Protein 5VI4 (pdb70)

B-factor: mean 75.84, std 27.13, range [25.69, 179.57]

Foldseek 3Di:
DWDDKDKWFKAAPVGWGWAADDVGFIFTGHDDPPDDGWMKMKIKDFDPAFPPPPDPPDRHTFIKIWIGTPVDRQWTFFADPPVQFTGIHGVPDLRRIFTWADDDPFWIWTARSSDGQWTWFADPRHTGTHHQDDVVNSRGIMGIHD/DEEFEFLFKDKDAWVVKDWVWDDDDRMIINNGDHQVPQAKTKMPHCHIGIDGYGYDYDDPALDDDPVQADEEAEAEPVRQKDFFPPVVRAAFDDDKWKAFSNHGDDDPQWDGDDRMTGGHPDDQVRWGKMKIKTWGDDPNDIGIGIHIHTYGYDHFFDWDFKDWPPDDQDDEDDCPKGKTKIFTGAGDAPDKDKAKADPNHGPVDDDDPDPTDMDMDMDRDPVLIWIWIDGPVGIDIGGYYD/DADEPEAQDPDADEAEAQFKDKDFFCCAPRPDPDDQVVLVVVPKDKFKWWDWPPGDDIDGDDQPDPPSQWDDDRRIIMGNHHHQRRFTKMKMKIDDPVHIYMHIYTYHYWYADLQGDIPDDAAEDEAAAQDAKDKDFQPDPPPPDDPVWQWDKWKDFRNHTPCDDPQWHDDRRMIMGGGDDLVPFGKMKMWTWTDDPRDIGIGIHIYGYAYAHHPVPFAWKDWPPPDDVDAAEVKGKTKIWGGDDPPKDKDKAKDFPHDHDKDWDADSNGTIIIIDIDDVCSLVTWIKMKIGMPRGIDIDTHHRD/DWDDKDKWFKAALVGWGWAADPCGFIFIGHDDPPDDGWMKMKTKDFDPAAPVPPPPPDRHTFIKIWIDTPVDRQWTFFADPPQQFTGIGGVPDLRRIFGWADDDPFWIWTARPVDGQWTWFADPRGTGTDGQDPVPNSRGIMGTHD/DAEAEFAFQFKDKAAWPPVKDKDQVVVVWDDDDRMIIPNGDDQVPQGKMKMDDCDIGIYGYGYHHADPALDGDPVQADEAAEAEPVRQKDFAPPVVRAQWDDDKWKDFSPDTPDDPQWDTDDRMTGGHPDDQVPWGKMKIKTWGDDDNDIGIGIHMHTYGYDYFFDWDFKDWPPDDAAEEDDCDKGKTKIFTGAGDAPDKDKAKAKQNHGDVPDHDQKDKDWDDDDTDMTMIMTGGVCSVVIWMWIWIDGPVGIDIHIYD/DAAEPEAQDAPAAEAEAQFKDKAFDCCCPRPHVDDQVVPPVVPKDKFKWWAWPPGDDIDGDDQPPVVSQWHDDRRIIMGNHHHQRRFTKMKIKMDDPPHIYMYIYTHHYWYADLQRDIPDDAEEDEDEAQDAKDKDFAPDDPPPDDPVWQWAKWKDFRNHTPCDDPQWHDDRRMIMGGGDDLVPFGKMKMWTWTDDPRDIGIGIHIYTYAYAHHPVPFDWKDWPPPDDVDAFVPDGKGKTKIKGGDDPPKDKDKDKDFVHDDPKDWDADSNGTIIIIDMDVVSQVTWMKMKIGMPRGIDMDIHHGD

InterPro domains:
  IPR026145 Interleukin-33 [PTHR21114] (1-266)
  IPR053902 Interleukin 33, C-terminal [PF15095] (112-264)

Nearest PDB structures (foldseek):
  5vi4-assembly2_D  TM=1.007E+00  e=1.698E-26  Mus musculus
  8q5r-assembly1_A  TM=8.704E-01  e=5.081E-16  Mus musculus
  4kc3-assembly1_A  TM=8.975E-01  e=4.312E-13  Homo sapiens
  4cjm-assembly3_C  TM=7.394E-01  e=3.867E-05  Homo sapiens
  6ifa-assembly2_C  TM=7.287E-01  e=2.583E-03  Entamoeba histolytica HM-1:IMSS

CATH classification: 2.80.10.50

GO terms:
  GO:0005125 cytokine activity (F, IDA)
  GO:0005576 extracellular region (C, IDA)
  GO:0106015 negative regulation of inflammatory response to wounding (P, IDA)
  GO:0038172 interleukin-33-mediated signaling pathway (P, IDA)
  GO:0043032 positive regulation of macrophage activation (P, IDA)
  GO:0010560 positive regulation of glycoprotein biosynthetic process (P, IDA)
  GO:0010628 positive regulation of gene expression (P, IDA)
  GO:0045345 positive regulation of MHC class I biosynthetic process (P, IDA)
  GO:0045348 positive regulation of MHC class II biosynthetic process (P, IDA)
  GO:0140367 antibacterial innate immune response (P, IDA)
  GO:0032755 positive regulation of interleukin-6 production (P, IDA)
  GO:0032760 positive regulation of tumor necrosis factor production (P, IDA)
  GO:0120042 negative regulation of macrophage proliferation (P, IDA)
  GO:0010186 positive regulation of cellular defense response (P, IMP)
  GO:0002281 macrophage activation involved in immune response (P, IDA)
  GO:0002282 microglial cell activation involved in immune response (P, IDA)
  GO:0030225 macrophage differentiation (P, IDA)
  GO:0061518 microglial cell proliferation (P, IDA)
  GO:0005576 extracellular region (C, EXP)
  GO:0005634 nucleus (C, EXP)

Structure (mmCIF, N/CA/C/O backbone):
data_5VI4
#
_entry.id   5VI4
#
_cell.length_a   106.314
_cell.length_b   107.332
_cell.length_c   176.036
_cell.angle_alpha   90.000
_cell.angle_beta   107.270
_cell.angle_gamma   90.000
#
_symmetry.space_group_name_H-M   'I 1 2 1'
#
loop_
_entity.id
_entity.type
_entity.pdbx_description
1 polymer Interleukin-33
2 polymer 'Interleukin-1 receptor-like 1'
3 polymer 'Interleukin-1 receptor accessory protein'
4 non-polymer 2-acetamido-2-deoxy-beta-D-glucopyranose
#
loop_
_atom_site.group_PDB
_atom_site.id
_atom_site.type_symbol
_atom_site.label_atom_id
_atom_site.label_alt_id
_atom_site.label_comp_id
_atom_site.label_asym_id
_atom_site.label_entity_id
_atom_site.label_seq_id
_atom_site.pdbx_PDB_ins_code
_atom_site.Cartn_x
_atom_site.Cartn_y
_atom_site.Cartn_z
_atom_site.occupancy
_atom_site.B_iso_or_equiv
_atom_site.auth_seq_id
_atom_site.auth_comp_id
_atom_site.auth_asym_id
_atom_site.auth_atom_id
_atom_site.pdbx_PDB_model_num
ATOM 1 N N . SER A 1 6 ? 44.850 31.719 -11.131 1.00 91.24 114 SER A N 1
ATOM 2 C CA . SER A 1 6 ? 43.552 31.079 -11.330 1.00 80.39 114 SER A CA 1
ATOM 3 C C . SER A 1 6 ? 42.949 31.474 -12.673 1.00 76.01 114 SER A C 1
ATOM 4 O O . SER A 1 6 ? 41.725 31.537 -12.815 1.00 77.81 114 SER A O 1
ATOM 7 N N . LEU A 1 7 ? 43.812 31.755 -13.649 1.00 71.20 115 LEU A N 1
ATOM 8 C CA . LEU A 1 7 ? 43.345 32.132 -14.978 1.00 68.87 115 LEU A CA 1
ATOM 9 C C . LEU A 1 7 ? 42.779 30.917 -15.700 1.00 62.28 115 LEU A C 1
ATOM 10 O O . LEU A 1 7 ? 43.418 29.863 -15.752 1.00 67.50 115 LEU A O 1
ATOM 15 N N . LEU A 1 8 ? 41.580 31.076 -16.263 1.00 62.76 116 LEU A N 1
ATOM 16 C CA . LEU A 1 8 ? 40.893 30.011 -16.990 1.00 63.47 116 LEU A CA 1
ATOM 17 C C . LEU A 1 8 ? 41.228 30.007 -18.480 1.00 70.03 116 LEU A C 1
ATOM 18 O O . LEU A 1 8 ? 41.780 29.027 -18.985 1.00 74.06 116 LEU A O 1
ATOM 23 N N . THR A 1 9 ? 40.895 31.083 -19.199 1.00 73.76 117 THR A N 1
ATOM 24 C CA . THR A 1 9 ? 41.135 31.122 -20.641 1.00 78.41 117 THR A CA 1
ATOM 25 C C . THR A 1 9 ? 41.388 32.558 -21.087 1.00 82.09 117 THR A C 1
ATOM 26 O O . THR A 1 9 ? 40.982 33.519 -20.429 1.00 76.18 117 THR A O 1
ATOM 30 N N . GLN A 1 10 ? 42.084 32.685 -22.214 1.00 86.64 118 GLN A N 1
ATOM 31 C CA . GLN A 1 10 ? 42.300 33.955 -22.884 1.00 86.27 118 GLN A CA 1
ATOM 32 C C . GLN A 1 10 ? 41.705 33.873 -24.274 1.00 87.45 118 GLN A C 1
ATOM 33 O O . GLN A 1 10 ? 41.642 32.796 -24.872 1.00 95.06 118 GLN A O 1
ATOM 39 N N . SER A 1 11 ? 41.284 35.015 -24.787 1.00 83.33 119 SER A N 1
ATOM 40 C CA . SER A 1 11 ? 40.733 35.012 -26.131 1.00 81.12 119 SER A CA 1
ATOM 41 C C . SER A 1 11 ? 40.726 36.427 -26.680 1.00 82.04 119 SER A C 1
ATOM 42 O O . SER A 1 11 ? 40.279 37.360 -25.997 1.00 85.82 119 SER A O 1
ATOM 45 N N . PRO A 1 12 ? 41.175 36.625 -27.911 1.00 76.74 120 PRO A N 1
ATOM 46 C CA . PRO A 1 12 ? 41.093 37.951 -28.521 1.00 77.01 120 PRO A CA 1
ATOM 47 C C . PRO A 1 12 ? 39.729 38.173 -29.146 1.00 73.16 120 PRO A C 1
ATOM 48 O O . PRO A 1 12 ? 39.068 37.247 -29.614 1.00 77.35 120 PRO A O 1
ATOM 52 N N . ALA A 1 13 ? 39.317 39.432 -29.150 1.00 69.67 121 ALA A N 1
ATOM 53 C CA . ALA A 1 13 ? 38.015 39.782 -29.686 1.00 69.66 121 ALA A CA 1
ATOM 54 C C . ALA A 1 13 ? 37.965 41.281 -29.883 1.00 67.43 121 ALA A C 1
ATOM 55 O O . ALA A 1 13 ? 38.680 42.032 -29.225 1.00 67.77 121 ALA A O 1
ATOM 57 N N . SER A 1 14 ? 37.097 41.697 -30.785 1.00 69.01 122 SER A N 1
ATOM 58 C CA . SER A 1 14 ? 36.766 43.091 -31.014 1.00 70.84 122 SER A CA 1
ATOM 59 C C . SER A 1 14 ? 35.460 43.440 -30.309 1.00 62.18 122 SER A C 1
ATOM 60 O O . SER A 1 14 ? 34.557 42.606 -30.182 1.00 63.48 122 SER A O 1
ATOM 63 N N . LEU A 1 15 ? 35.397 44.676 -29.814 1.00 62.97 123 LEU A N 1
ATOM 64 C CA . LEU A 1 15 ? 34.295 45.179 -29.003 1.00 61.43 123 LEU A CA 1
ATOM 65 C C . LEU A 1 15 ? 33.494 46.214 -29.783 1.00 58.84 123 LEU A C 1
ATOM 66 O O . LEU A 1 15 ? 34.051 47.220 -30.242 1.00 66.95 123 LEU A O 1
ATOM 71 N N . SER A 1 16 ? 32.187 46.003 -29.895 1.00 53.70 124 SER A N 1
ATOM 72 C CA . SER A 1 16 ? 31.317 47.002 -30.503 1.00 49.11 124 SER A CA 1
ATOM 73 C C . SER A 1 16 ? 30.225 47.351 -29.506 1.00 52.48 124 SER A C 1
ATOM 74 O O . SER A 1 16 ? 30.063 46.699 -28.464 1.00 52.74 124 SER A O 1
ATOM 77 N N . THR A 1 17 ? 29.483 48.404 -29.828 1.00 52.09 125 THR A N 1
ATOM 78 C CA . THR A 1 17 ? 28.419 48.880 -28.965 1.00 37.34 125 THR A CA 1
ATOM 79 C C . THR A 1 17 ? 27.063 48.429 -29.485 1.00 48.58 125 THR A C 1
ATOM 80 O O . THR A 1 17 ? 26.920 47.993 -30.631 1.00 55.96 125 THR A O 1
ATOM 84 N N . TYR A 1 18 ? 26.068 48.524 -28.597 1.00 47.96 126 TYR A N 1
ATOM 85 C CA . TYR A 1 18 ? 24.684 48.261 -28.962 1.00 52.74 126 TYR A CA 1
ATOM 86 C C . TYR A 1 18 ? 24.259 49.126 -30.133 1.00 50.09 126 TYR A C 1
ATOM 87 O O . TYR A 1 18 ? 23.499 48.680 -30.995 1.00 52.42 126 TYR A O 1
ATOM 96 N N . ASN A 1 19 ? 24.747 50.366 -30.182 1.00 52.37 127 ASN A N 1
ATOM 97 C CA . ASN A 1 19 ? 24.459 51.281 -31.277 1.00 54.54 127 ASN A CA 1
ATOM 98 C C . ASN A 1 19 ? 25.446 51.143 -32.428 1.00 53.05 127 ASN A C 1
ATOM 99 O O . ASN A 1 19 ? 25.630 52.083 -33.213 1.00 59.56 127 ASN A O 1
ATOM 104 N N . ASP A 1 20 ? 26.034 49.962 -32.572 1.00 57.32 128 ASP A N 1
ATOM 105 C CA . ASP A 1 20 ? 26.856 49.587 -33.720 1.00 62.29 128 ASP A CA 1
ATOM 106 C C . ASP A 1 20 ? 27.984 50.570 -33.966 1.00 53.28 128 ASP A C 1
ATOM 107 O O . ASP A 1 20 ? 28.306 50.909 -35.100 1.00 49.81 128 ASP A O 1
ATOM 112 N N . GLN A 1 21 ? 28.661 50.933 -32.885 1.00 57.04 129 GLN A N 1
ATOM 113 C CA . GLN A 1 21 ? 29.852 51.760 -32.937 1.00 60.39 129 GLN A CA 1
ATOM 114 C C . GLN A 1 21 ? 31.023 50.939 -32.421 1.00 57.00 129 GLN A C 1
ATOM 115 O O . GLN A 1 21 ? 30.836 49.970 -31.685 1.00 59.26 129 GLN A O 1
ATOM 121 N N . SER A 1 22 ? 32.235 51.328 -32.807 1.00 53.33 130 SER A N 1
ATOM 122 C CA . SER A 1 22 ? 33.438 50.572 -32.494 1.00 55.04 130 SER A CA 1
ATOM 123 C C . SER A 1 22 ? 34.197 51.241 -31.359 1.00 61.92 130 SER A C 1
ATOM 124 O O . SER A 1 22 ? 34.200 52.470 -31.232 1.00 70.13 130 SER A O 1
ATOM 127 N N . VAL A 1 23 ? 34.823 50.424 -30.510 1.00 63.63 131 VAL A N 1
ATOM 128 C CA . VAL A 1 23 ? 35.721 50.935 -29.475 1.00 67.83 131 VAL A CA 1
ATOM 129 C C . VAL A 1 23 ? 37.149 50.686 -29.931 1.00 67.25 131 VAL A C 1
ATOM 130 O O . VAL A 1 23 ? 37.462 49.621 -30.477 1.00 68.70 131 VAL A O 1
ATOM 134 N N . SER A 1 24 ? 37.985 51.705 -29.775 1.00 70.54 132 SER A N 1
ATOM 135 C CA . SER A 1 24 ? 39.336 51.752 -30.288 1.00 81.93 132 SER A CA 1
ATOM 136 C C . SER A 1 24 ? 40.290 52.239 -29.207 1.00 86.91 132 SER A C 1
ATOM 137 O O . SER A 1 24 ? 39.900 52.906 -28.242 1.00 84.05 132 SER A O 1
ATOM 140 N N . PHE A 1 25 ? 41.557 51.888 -29.411 1.00 92.18 133 PHE A N 1
ATOM 141 C CA . PHE A 1 25 ? 42.689 52.246 -28.569 1.00 96.64 133 PHE A CA 1
ATOM 142 C C . PHE A 1 25 ? 43.657 53.014 -29.460 1.00 110.34 133 PHE A C 1
ATOM 143 O O . PHE A 1 25 ? 44.120 52.471 -30.468 1.00 116.18 133 PHE A O 1
ATOM 151 N N . VAL A 1 26 ? 43.949 54.271 -29.117 1.00 116.81 134 VAL A N 1
ATOM 152 C CA . VAL A 1 26 ? 44.715 55.161 -29.990 1.00 122.88 134 VAL A CA 1
ATOM 153 C C . VAL A 1 26 ? 46.149 55.258 -29.492 1.00 131.59 134 VAL A C 1
ATOM 154 O O . VAL A 1 26 ? 46.401 55.331 -28.283 1.00 132.41 134 VAL A O 1
ATOM 158 N N . LEU A 1 27 ? 47.090 55.187 -30.431 1.00 118.80 135 LEU A N 1
ATOM 159 C CA . LEU A 1 27 ? 48.500 55.300 -30.093 1.00 118.20 135 LEU A CA 1
ATOM 160 C C . LEU A 1 27 ? 48.778 56.728 -29.641 1.00 120.17 135 LEU A C 1
ATOM 161 O O . LEU A 1 27 ? 48.358 57.687 -30.296 1.00 118.90 135 LEU A O 1
ATOM 166 N N . GLU A 1 28 ? 49.481 56.866 -28.518 1.00 123.70 136 GLU A N 1
ATOM 167 C CA . GLU A 1 28 ? 49.762 58.174 -27.908 1.00 122.17 136 GLU A CA 1
ATOM 168 C C . GLU A 1 28 ? 48.516 59.062 -27.793 1.00 119.57 136 GLU A C 1
ATOM 169 O O . GLU A 1 28 ? 47.383 58.577 -27.741 1.00 116.36 136 GLU A O 1
ATOM 175 N N . TYR A 1 32 ? 47.841 55.933 -24.718 1.00 109.50 140 TYR A N 1
ATOM 176 C CA . TYR A 1 32 ? 46.620 55.233 -25.102 1.00 103.11 140 TYR A CA 1
ATOM 177 C C . TYR A 1 32 ? 45.378 55.888 -24.520 1.00 100.04 140 TYR A C 1
ATOM 178 O O . TYR A 1 32 ? 45.354 56.290 -23.356 1.00 101.72 140 TYR A O 1
ATOM 187 N N . VAL A 1 33 ? 44.339 55.984 -25.341 1.00 96.08 141 VAL A N 1
ATOM 188 C CA . VAL A 1 33 ? 43.048 56.495 -24.905 1.00 92.67 141 VAL A CA 1
ATOM 189 C C . VAL A 1 33 ? 41.986 55.667 -25.615 1.00 87.42 141 VAL A C 1
ATOM 190 O O . VAL A 1 33 ? 42.229 55.069 -26.667 1.00 81.22 141 VAL A O 1
ATOM 194 N N . ILE A 1 34 ? 40.832 55.605 -25.003 1.00 89.45 142 ILE A N 1
ATOM 195 C CA . ILE A 1 34 ? 39.660 54.874 -25.466 1.00 84.10 142 ILE A CA 1
ATOM 196 C C . ILE A 1 34 ? 38.839 55.784 -26.371 1.00 85.68 142 ILE A C 1
ATOM 197 O O . ILE A 1 34 ? 38.701 56.984 -26.112 1.00 89.52 142 ILE A O 1
ATOM 202 N N . ASN A 1 35 ? 38.301 55.221 -27.450 1.00 80.12 143 ASN A N 1
ATOM 203 C CA . ASN A 1 35 ? 37.395 55.912 -28.366 1.00 78.68 143 ASN A CA 1
ATOM 204 C C . ASN A 1 35 ? 36.259 55.040 -28.842 1.00 73.74 143 ASN A C 1
ATOM 205 O O . ASN A 1 35 ? 36.443 53.863 -29.086 1.00 75.42 143 ASN A O 1
ATOM 210 N N . VAL A 1 36 ? 35.104 55.672 -29.028 1.00 72.07 144 VAL A N 1
ATOM 211 C CA . VAL A 1 36 ? 33.859 55.008 -29.384 1.00 74.79 144 VAL A CA 1
ATOM 212 C C . VAL A 1 36 ? 33.248 55.793 -30.534 1.00 65.68 144 VAL A C 1
ATOM 213 O O . VAL A 1 36 ? 32.772 56.913 -30.327 1.00 86.00 144 VAL A O 1
ATOM 217 N N . ASP A 1 37 ? 33.259 55.220 -31.740 1.00 65.46 145 ASP A N 1
ATOM 218 C CA . ASP A 1 37 ? 32.616 55.870 -32.880 1.00 86.44 145 ASP A CA 1
ATOM 219 C C . ASP A 1 37 ? 32.471 54.847 -33.995 1.00 83.43 145 ASP A C 1
ATOM 220 O O . ASP A 1 37 ? 33.107 53.791 -33.983 1.00 77.93 145 ASP A O 1
ATOM 225 N N . ASP A 1 38 ? 31.663 55.209 -34.988 1.00 90.51 146 ASP A N 1
ATOM 226 C CA . ASP A 1 38 ? 31.458 54.362 -36.147 1.00 86.89 146 ASP A CA 1
ATOM 227 C C . ASP A 1 38 ? 32.688 54.411 -37.038 1.00 78.41 146 ASP A C 1
ATOM 228 O O . ASP A 1 38 ? 33.470 55.364 -37.018 1.00 73.08 146 ASP A O 1
ATOM 233 N N . SER A 1 39 ? 32.854 53.357 -37.821 1.00 73.12 147 SER A N 1
ATOM 234 C CA . SER A 1 39 ? 34.011 53.218 -38.677 1.00 69.28 147 SER A CA 1
ATOM 235 C C . SER A 1 39 ? 33.556 52.818 -40.064 1.00 69.30 147 SER A C 1
ATOM 236 O O . SER A 1 39 ? 32.421 52.387 -40.267 1.00 72.56 147 SER A O 1
ATOM 239 N N . GLY A 1 40 ? 34.465 52.947 -41.020 1.00 67.89 148 GLY A N 1
ATOM 240 C CA . GLY A 1 40 ? 34.143 52.571 -42.372 1.00 62.31 148 GLY A CA 1
ATOM 241 C C . GLY A 1 40 ? 34.093 51.069 -42.507 1.00 63.02 148 GLY A C 1
ATOM 242 O O . GLY A 1 40 ? 34.687 50.333 -41.724 1.00 64.91 148 GLY A O 1
ATOM 243 N N . LYS A 1 41 ? 33.331 50.605 -43.492 1.00 67.98 149 LYS A N 1
ATOM 244 C CA . LYS A 1 41 ? 33.270 49.172 -43.720 1.00 70.93 149 LYS A CA 1
ATOM 245 C C . LYS A 1 41 ? 34.649 48.642 -44.089 1.00 83.81 149 LYS A C 1
ATOM 246 O O . LYS A 1 41 ? 35.433 49.308 -44.777 1.00 81.04 149 LYS A O 1
ATOM 252 N N . ASP A 1 42 ? 34.966 47.458 -43.561 1.00 98.20 150 ASP A N 1
ATOM 253 C CA . ASP A 1 42 ? 36.166 46.718 -43.939 1.00 104.79 150 ASP A CA 1
ATOM 254 C C . ASP A 1 42 ? 37.432 47.503 -43.598 1.00 110.86 150 ASP A C 1
ATOM 255 O O . ASP A 1 42 ? 38.463 47.393 -44.267 1.00 117.26 150 ASP A O 1
ATOM 260 N N . GLN A 1 43 ? 37.320 48.307 -42.547 1.00 104.44 151 GLN A N 1
ATOM 261 C CA . GLN A 1 43 ? 38.433 48.990 -41.911 1.00 94.80 151 GLN A CA 1
ATOM 262 C C . GLN A 1 43 ? 38.750 48.188 -40.664 1.00 93.25 151 GLN A C 1
ATOM 263 O O . GLN A 1 43 ? 37.891 48.054 -39.785 1.00 88.77 151 GLN A O 1
ATOM 269 N N . GLU A 1 44 ? 39.957 47.628 -40.593 1.00 98.45 152 GLU A N 1
ATOM 270 C CA . GLU A 1 44 ? 40.235 46.721 -39.490 1.00 101.84 152 GLU A CA 1
ATOM 271 C C . GLU A 1 44 ? 40.194 47.495 -38.184 1.00 103.63 152 GLU A C 1
ATOM 272 O O . GLU A 1 44 ? 40.875 48.512 -38.022 1.00 102.86 152 GLU A O 1
ATOM 278 N N . GLN A 1 45 ? 39.387 47.000 -37.258 1.00 104.74 153 GLN A N 1
ATOM 279 C CA . GLN A 1 45 ? 39.168 47.619 -35.964 1.00 109.12 153 GLN A CA 1
ATOM 280 C C . GLN A 1 45 ? 40.043 46.941 -34.919 1.00 104.00 153 GLN A C 1
ATOM 281 O O . GLN A 1 45 ? 40.550 45.832 -35.124 1.00 102.55 153 GLN A O 1
ATOM 287 N N . ASP A 1 46 ? 40.224 47.623 -33.790 1.00 104.17 154 ASP A N 1
ATOM 288 C CA . ASP A 1 46 ? 41.163 47.115 -32.807 1.00 98.33 154 ASP A CA 1
ATOM 289 C C . ASP A 1 46 ? 40.621 45.874 -32.129 1.00 89.07 154 ASP A C 1
ATOM 290 O O . ASP A 1 46 ? 39.412 45.627 -32.089 1.00 88.81 154 ASP A O 1
ATOM 295 N N . GLN A 1 47 ? 41.549 45.079 -31.622 1.00 84.16 155 GLN A N 1
ATOM 296 C CA . GLN A 1 47 ? 41.235 43.863 -30.905 1.00 79.79 155 GLN A CA 1
ATOM 297 C C . GLN A 1 47 ? 41.744 44.013 -29.476 1.00 85.17 155 GLN A C 1
ATOM 298 O O . GLN A 1 47 ? 42.591 44.861 -29.177 1.00 91.68 155 GLN A O 1
ATOM 304 N N . VAL A 1 48 ? 41.185 43.207 -28.584 1.00 78.65 156 VAL A N 1
ATOM 305 C CA . VAL A 1 48 ? 41.546 43.206 -27.173 1.00 77.75 156 VAL A CA 1
ATOM 306 C C . VAL A 1 48 ? 41.589 41.758 -26.706 1.00 75.85 156 VAL A C 1
ATOM 307 O O . VAL A 1 48 ? 40.791 40.925 -27.152 1.00 74.17 156 VAL A O 1
ATOM 311 N N . LEU A 1 49 ? 42.537 41.449 -25.832 1.00 73.03 157 LEU A N 1
ATOM 312 C CA . LEU A 1 49 ? 42.632 40.133 -25.226 1.00 70.78 157 LEU A CA 1
ATOM 313 C C . LEU A 1 49 ? 41.822 40.118 -23.934 1.00 68.59 157 LEU A C 1
ATOM 314 O O . LEU A 1 49 ? 42.070 40.930 -23.032 1.00 73.26 157 LEU A O 1
ATOM 319 N N . LEU A 1 50 ? 40.866 39.192 -23.851 1.00 63.23 158 LEU A N 1
ATOM 320 C CA . LEU A 1 50 ? 40.036 38.989 -22.670 1.00 66.67 158 LEU A CA 1
ATOM 321 C C . LEU A 1 50 ? 40.557 37.796 -21.880 1.00 67.88 158 LEU A C 1
ATOM 322 O O . LEU A 1 50 ? 40.691 36.694 -22.432 1.00 70.90 158 LEU A O 1
ATOM 327 N N . ARG A 1 51 ? 40.837 38.010 -20.594 1.00 60.57 159 ARG A N 1
ATOM 328 C CA . ARG A 1 51 ? 41.193 36.925 -19.685 1.00 58.49 159 ARG A CA 1
ATOM 329 C C . ARG A 1 51 ? 40.011 36.650 -18.765 1.00 63.58 159 ARG A C 1
ATOM 330 O O . ARG A 1 51 ? 39.537 37.557 -18.061 1.00 69.04 159 ARG A O 1
ATOM 338 N N . TYR A 1 52 ? 39.551 35.399 -18.767 1.00 62.60 160 TYR A N 1
ATOM 339 C CA . TYR A 1 52 ? 38.369 34.970 -18.034 1.00 55.21 160 TYR A CA 1
ATOM 340 C C . TYR A 1 52 ? 38.800 34.214 -16.786 1.00 56.33 160 TYR A C 1
ATOM 341 O O . TYR A 1 52 ? 39.666 33.335 -16.853 1.00 60.35 160 TYR A O 1
ATOM 350 N N . TYR A 1 53 ? 38.200 34.572 -15.654 1.00 57.23 161 TYR A N 1
ATOM 351 C CA . TYR A 1 53 ? 38.388 33.958 -14.350 1.00 54.07 161 TYR A CA 1
ATOM 352 C C . TYR A 1 53 ? 37.018 33.641 -13.768 1.00 55.62 161 TYR A C 1
ATOM 353 O O . TYR A 1 53 ? 35.979 34.046 -14.299 1.00 67.67 161 TYR A O 1
ATOM 362 N N . GLU A 1 54 ? 37.027 32.959 -12.632 1.00 54.70 162 GLU A N 1
ATOM 363 C CA . GLU A 1 54 ? 35.813 32.654 -11.896 1.00 58.87 162 GLU A CA 1
ATOM 364 C C . GLU A 1 54 ? 35.539 33.840 -10.979 1.00 57.99 162 GLU A C 1
ATOM 365 O O . GLU A 1 54 ? 36.390 34.202 -10.159 1.00 64.80 162 GLU A O 1
ATOM 371 N N . SER A 1 55 ? 34.377 34.461 -11.118 1.00 59.00 163 SER A N 1
ATOM 372 C CA . SER A 1 55 ? 34.048 35.582 -10.249 1.00 57.88 163 SER A CA 1
ATOM 373 C C . SER A 1 55 ? 33.433 35.050 -8.979 1.00 58.99 163 SER A C 1
ATOM 374 O O . SER A 1 55 ? 33.093 33.866 -8.894 1.00 68.99 163 SER A O 1
ATOM 377 N N . PRO A 1 56 ? 33.265 35.896 -7.965 1.00 53.28 164 PRO A N 1
ATOM 378 C CA . PRO A 1 56 ? 32.537 35.458 -6.765 1.00 43.13 164 PRO A CA 1
ATOM 379 C C . PRO A 1 56 ? 31.027 35.595 -6.881 1.00 50.61 164 PRO A C 1
ATOM 380 O O . PRO A 1 56 ? 30.323 35.201 -5.946 1.00 61.12 164 PRO A O 1
ATOM 384 N N . SER A 1 57 ? 30.506 36.112 -8.020 1.00 47.75 165 SER A N 1
ATOM 385 C CA . SER A 1 57 ? 29.070 36.347 -8.126 1.00 55.70 165 SER A CA 1
ATOM 386 C C . SER A 1 57 ? 28.358 35.054 -8.496 1.00 55.33 165 SER A C 1
ATOM 387 O O . SER A 1 57 ? 28.851 34.288 -9.325 1.00 59.45 165 SER A O 1
ATOM 390 N N . PRO A 1 58 ? 27.193 34.800 -7.921 1.00 50.87 166 PRO A N 1
ATOM 391 C CA . PRO A 1 58 ? 26.422 33.620 -8.331 1.00 51.62 166 PRO A CA 1
ATOM 392 C C . PRO A 1 58 ? 25.970 33.773 -9.771 1.00 58.37 166 PRO A C 1
ATOM 393 O O . PRO A 1 58 ? 25.641 34.871 -10.214 1.00 69.92 166 PRO A O 1
ATOM 397 N N . ALA A 1 59 ? 25.977 32.670 -10.505 1.00 62.41 167 ALA A N 1
ATOM 398 C CA . ALA A 1 59 ? 25.335 32.639 -11.813 1.00 65.24 167 ALA A CA 1
ATOM 399 C C . ALA A 1 59 ? 23.856 32.769 -11.535 1.00 75.87 167 ALA A C 1
ATOM 400 O O . ALA A 1 59 ? 23.270 31.898 -10.890 1.00 82.61 167 ALA A O 1
ATOM 402 N N . SER A 1 60 ? 23.265 33.878 -11.967 1.00 90.23 168 SER A N 1
ATOM 403 C CA . SER A 1 60 ? 22.119 34.400 -11.233 1.00 106.32 168 SER A CA 1
ATOM 404 C C . SER A 1 60 ? 20.980 33.392 -11.169 1.00 106.70 168 SER A C 1
ATOM 405 O O . SER A 1 60 ? 20.490 33.062 -10.080 1.00 103.76 168 SER A O 1
ATOM 408 N N . GLN A 1 61 ? 20.641 32.805 -12.307 1.00 110.58 169 GLN A N 1
ATOM 409 C CA . GLN A 1 61 ? 19.773 31.631 -12.379 1.00 118.48 169 GLN A CA 1
ATOM 410 C C . GLN A 1 61 ? 20.442 30.582 -13.261 1.00 126.39 169 GLN A C 1
ATOM 411 O O . GLN A 1 61 ? 20.099 30.371 -14.430 1.00 130.77 169 GLN A O 1
ATOM 417 N N . SER A 1 62 ? 21.426 29.920 -12.657 1.00 122.34 170 SER A N 1
ATOM 418 C CA . SER A 1 62 ? 22.067 28.702 -13.125 1.00 112.57 170 SER A CA 1
ATOM 419 C C . SER A 1 62 ? 21.180 27.484 -12.942 1.00 112.36 170 SER A C 1
ATOM 420 O O . SER A 1 62 ? 21.508 26.414 -13.469 1.00 111.79 170 SER A O 1
ATOM 423 N N . GLY A 1 63 ? 20.092 27.615 -12.183 1.00 111.31 171 GLY A N 1
ATOM 424 C CA . GLY A 1 63 ? 19.184 26.509 -12.001 1.00 114.60 171 GLY A CA 1
ATOM 425 C C . GLY A 1 63 ? 19.102 26.050 -10.566 1.00 118.49 171 GLY A C 1
ATOM 426 O O . GLY A 1 63 ? 19.979 26.360 -9.751 1.00 118.80 171 GLY A O 1
ATOM 427 N N . ASP A 1 64 ? 18.043 25.306 -10.253 1.00 122.54 172 ASP A N 1
ATOM 428 C CA . ASP A 1 64 ? 17.854 24.778 -8.909 1.00 118.22 172 ASP A CA 1
ATOM 429 C C . ASP A 1 64 ? 18.882 23.684 -8.632 1.00 109.59 172 ASP A C 1
ATOM 430 O O . ASP A 1 64 ? 18.876 22.638 -9.289 1.00 109.90 172 ASP A O 1
ATOM 435 N N . GLY A 1 65 ? 19.762 23.921 -7.655 1.00 113.95 173 GLY A N 1
ATOM 436 C CA . GLY A 1 65 ? 20.726 22.928 -7.227 1.00 114.05 173 GLY A CA 1
ATOM 437 C C . GLY A 1 65 ? 22.122 23.092 -7.793 1.00 106.12 173 GLY A C 1
ATOM 438 O O . GLY A 1 65 ? 23.059 22.472 -7.274 1.00 112.14 173 GLY A O 1
ATOM 439 N N . VAL A 1 66 ? 22.292 23.902 -8.832 1.00 92.98 174 VAL A N 1
ATOM 440 C CA . VAL A 1 66 ? 23.583 24.085 -9.482 1.00 82.48 174 VAL A CA 1
ATOM 441 C C . VAL A 1 66 ? 24.231 25.347 -8.935 1.00 80.86 174 VAL A C 1
ATOM 442 O O . VAL A 1 66 ? 23.620 26.425 -8.941 1.00 83.41 174 VAL A O 1
ATOM 446 N N . ASP A 1 67 ? 25.467 25.213 -8.458 1.00 76.49 175 ASP A N 1
ATOM 447 C CA . ASP A 1 67 ? 26.192 26.333 -7.859 1.00 76.81 175 ASP A CA 1
ATOM 448 C C . ASP A 1 67 ? 27.019 27.032 -8.943 1.00 67.54 175 ASP A C 1
ATOM 449 O O . ASP A 1 67 ? 28.250 27.087 -8.928 1.00 69.09 175 ASP A O 1
ATOM 454 N N . GLY A 1 68 ? 26.309 27.599 -9.901 1.00 64.63 176 GLY A N 1
ATOM 455 C CA . GLY A 1 68 ? 26.985 28.314 -10.959 1.00 61.05 176 GLY A CA 1
ATOM 456 C C . GLY A 1 68 ? 27.564 29.626 -10.460 1.00 56.06 176 GLY A C 1
ATOM 457 O O . GLY A 1 68 ? 27.096 30.212 -9.480 1.00 60.21 176 GLY A O 1
ATOM 458 N N . LYS A 1 69 ? 28.614 30.087 -11.142 1.00 46.13 177 LYS A N 1
ATOM 459 C CA . LYS A 1 69 ? 29.157 31.408 -10.883 1.00 49.29 177 LYS A CA 1
ATOM 460 C C . LYS A 1 69 ? 29.390 32.125 -12.203 1.00 54.50 177 LYS A C 1
ATOM 461 O O . LYS A 1 69 ? 29.511 31.493 -13.255 1.00 65.16 177 LYS A O 1
ATOM 467 N N . LYS A 1 70 ? 29.394 33.453 -12.147 1.00 47.82 178 LYS A N 1
ATOM 468 C CA . LYS A 1 70 ? 29.599 34.217 -13.366 1.00 52.83 178 LYS A CA 1
ATOM 469 C C . LYS A 1 70 ? 31.091 34.319 -13.653 1.00 48.53 178 LYS A C 1
ATOM 470 O O . LYS A 1 70 ? 31.938 34.060 -12.796 1.00 48.60 178 LYS A O 1
ATOM 476 N N . LEU A 1 71 ? 31.414 34.749 -14.857 1.00 47.75 179 LEU A N 1
ATOM 477 C CA . LEU A 1 71 ? 32.822 34.920 -15.140 1.00 47.96 179 LEU A CA 1
ATOM 478 C C . LEU A 1 71 ? 33.233 36.353 -14.861 1.00 54.35 179 LEU A C 1
ATOM 479 O O . LEU A 1 71 ? 32.406 37.267 -14.745 1.00 53.37 179 LEU A O 1
ATOM 484 N N . MET A 1 72 ? 34.533 36.525 -14.766 1.00 54.75 180 MET A N 1
ATOM 485 C CA . MET A 1 72 ? 35.191 37.772 -14.440 1.00 60.66 180 MET A CA 1
ATOM 486 C C . MET A 1 72 ? 36.226 37.993 -15.527 1.00 65.03 180 MET A C 1
ATOM 487 O O . MET A 1 72 ? 36.937 37.059 -15.893 1.00 67.34 180 MET A O 1
ATOM 492 N N . VAL A 1 73 ? 36.293 39.199 -16.081 1.00 65.61 181 VAL A N 1
ATOM 493 C CA . VAL A 1 73 ? 37.188 39.438 -17.202 1.00 58.54 181 VAL A CA 1
ATOM 494 C C . VAL A 1 73 ? 38.200 40.504 -16.807 1.00 56.98 181 VAL A C 1
ATOM 495 O O . VAL A 1 73 ? 37.963 41.314 -15.909 1.00 56.52 181 VAL A O 1
ATOM 499 N N . ASN A 1 74 ? 39.349 40.488 -17.480 1.00 57.64 182 ASN A N 1
ATOM 500 C CA . ASN A 1 74 ? 40.165 41.691 -17.552 1.00 59.30 182 ASN A CA 1
ATOM 501 C C . ASN A 1 74 ? 40.611 41.808 -18.996 1.00 59.68 182 ASN A C 1
ATOM 502 O O . ASN A 1 74 ? 40.799 40.790 -19.674 1.00 57.46 182 ASN A O 1
ATOM 507 N N . MET A 1 75 ? 40.732 43.043 -19.476 1.00 64.75 183 MET A N 1
ATOM 508 C CA . MET A 1 75 ? 40.915 43.309 -20.896 1.00 68.57 183 MET A CA 1
ATOM 509 C C . MET A 1 75 ? 42.211 44.056 -21.153 1.00 68.35 183 MET A C 1
ATOM 510 O O . MET A 1 75 ? 42.564 44.984 -20.419 1.00 70.37 183 MET A O 1
ATOM 515 N N . SER A 1 76 ? 42.894 43.662 -22.224 1.00 72.48 184 SER A N 1
ATOM 516 C CA . SER A 1 76 ? 44.133 44.274 -22.679 1.00 69.30 184 SER A CA 1
ATOM 517 C C . SER A 1 76 ? 44.039 44.578 -24.164 1.00 67.20 184 SER A C 1
ATOM 518 O O . SER A 1 76 ? 43.231 43.980 -24.866 1.00 70.10 184 SER A O 1
ATOM 521 N N . PRO A 1 77 ? 44.777 45.556 -24.653 1.00 71.09 185 PRO A N 1
ATOM 522 C CA . PRO A 1 77 ? 44.924 45.676 -26.107 1.00 79.62 185 PRO A CA 1
ATOM 523 C C . PRO A 1 77 ? 45.815 44.558 -26.622 1.00 87.43 185 PRO A C 1
ATOM 524 O O . PRO A 1 77 ? 46.710 44.089 -25.921 1.00 91.20 185 PRO A O 1
ATOM 528 N N . ILE A 1 78 ? 45.542 44.094 -27.845 1.00 91.20 186 ILE A N 1
ATOM 529 C CA . ILE A 1 78 ? 46.410 43.053 -28.395 1.00 93.10 186 ILE A CA 1
ATOM 530 C C . ILE A 1 78 ? 47.782 43.636 -28.703 1.00 107.77 186 ILE A C 1
ATOM 531 O O . ILE A 1 78 ? 48.796 42.932 -28.613 1.00 115.68 186 ILE A O 1
ATOM 536 N N . LYS A 1 79 ? 47.842 44.921 -29.071 1.00 112.13 187 LYS A N 1
ATOM 537 C CA . LYS A 1 79 ? 49.129 45.538 -29.390 1.00 122.43 187 LYS A CA 1
ATOM 538 C C . LYS A 1 79 ? 50.098 45.499 -28.202 1.00 127.86 187 LYS A C 1
ATOM 539 O O . LYS A 1 79 ? 51.278 45.177 -28.374 1.00 136.08 187 LYS A O 1
ATOM 545 N N . ASP A 1 80 ? 49.638 45.835 -27.000 1.00 123.30 188 ASP A N 1
ATOM 546 C CA . ASP A 1 80 ? 50.472 45.692 -25.807 1.00 118.36 188 ASP A CA 1
ATOM 547 C C . ASP A 1 80 ? 49.636 45.027 -24.729 1.00 100.73 188 ASP A C 1
ATOM 548 O O . ASP A 1 80 ? 48.560 45.522 -24.382 1.00 88.08 188 ASP A O 1
ATOM 553 N N . THR A 1 81 ? 50.148 43.885 -24.237 1.00 102.54 189 THR A N 1
ATOM 554 C CA . THR A 1 81 ? 49.413 42.964 -23.379 1.00 102.05 189 THR A CA 1
ATOM 555 C C . THR A 1 81 ? 49.640 43.210 -21.890 1.00 108.12 189 THR A C 1
ATOM 556 O O . THR A 1 81 ? 49.188 42.410 -21.066 1.00 107.91 189 THR A O 1
ATOM 560 N N . ASP A 1 82 ? 50.291 44.311 -21.517 1.00 114.08 190 ASP A N 1
ATOM 561 C CA . ASP A 1 82 ? 50.396 44.645 -20.107 1.00 117.26 190 ASP A CA 1
ATOM 562 C C . ASP A 1 82 ? 49.605 45.899 -19.738 1.00 112.06 190 ASP A C 1
ATOM 563 O O . ASP A 1 82 ? 49.926 46.567 -18.744 1.00 115.14 190 ASP A O 1
ATOM 568 N N . ILE A 1 83 ? 48.600 46.252 -20.538 1.00 102.51 191 ILE A N 1
ATOM 569 C CA . ILE A 1 83 ? 47.755 47.411 -20.281 1.00 92.46 191 ILE A CA 1
ATOM 570 C C . ILE A 1 83 ? 46.370 46.878 -19.994 1.00 88.23 191 ILE A C 1
ATOM 571 O O . ILE A 1 83 ? 45.909 45.955 -20.670 1.00 85.02 191 ILE A O 1
ATOM 576 N N . TRP A 1 84 ? 45.691 47.469 -19.014 1.00 89.34 192 TRP A N 1
ATOM 577 C CA . TRP A 1 84 ? 44.432 46.905 -18.562 1.00 84.56 192 TRP A CA 1
ATOM 578 C C . TRP A 1 84 ? 43.355 47.970 -18.598 1.00 82.21 192 TRP A C 1
ATOM 579 O O . TRP A 1 84 ? 43.633 49.160 -18.434 1.00 86.49 192 TRP A O 1
ATOM 590 N N . LEU A 1 85 ? 42.130 47.532 -18.856 1.00 78.81 193 LEU A N 1
ATOM 591 C CA . LEU A 1 85 ? 40.974 48.381 -18.625 1.00 75.98 193 LEU A CA 1
ATOM 592 C C . LEU A 1 85 ? 40.775 48.491 -17.121 1.00 72.14 193 LEU A C 1
ATOM 593 O O . LEU A 1 85 ? 40.590 47.481 -16.438 1.00 64.35 193 LEU A O 1
ATOM 598 N N . HIS A 1 86 ? 40.837 49.712 -16.613 1.00 76.72 194 HIS A N 1
ATOM 599 C CA . HIS A 1 86 ? 40.908 50.012 -15.192 1.00 77.89 194 HIS A CA 1
ATOM 600 C C . HIS A 1 86 ? 39.785 50.987 -14.859 1.00 70.17 194 HIS A C 1
ATOM 601 O O . HIS A 1 86 ? 39.594 51.984 -15.567 1.00 65.72 194 HIS A O 1
ATOM 608 N N . ALA A 1 87 ? 39.029 50.679 -13.804 1.00 68.09 195 ALA A N 1
ATOM 609 C CA . ALA A 1 87 ? 37.888 51.480 -13.371 1.00 70.13 195 ALA A CA 1
ATOM 610 C C . ALA A 1 87 ? 38.276 52.353 -12.180 1.00 75.21 195 ALA A C 1
ATOM 611 O O . ALA A 1 87 ? 38.800 51.851 -11.179 1.00 83.32 195 ALA A O 1
ATOM 613 N N . ASN A 1 88 ? 38.011 53.655 -12.291 1.00 77.15 196 ASN A N 1
ATOM 614 C CA . ASN A 1 88 ? 38.403 54.624 -11.270 1.00 88.67 196 ASN A CA 1
ATOM 615 C C . ASN A 1 88 ? 37.376 54.690 -10.143 1.00 96.58 196 ASN A C 1
ATOM 616 O O . ASN A 1 88 ? 36.198 54.983 -10.379 1.00 92.62 196 ASN A O 1
ATOM 621 N N . ASP A 1 89 ? 37.844 54.471 -8.911 1.00 109.46 197 ASP A N 1
ATOM 622 C CA . ASP A 1 89 ? 36.945 54.331 -7.768 1.00 111.91 197 ASP A CA 1
ATOM 623 C C . ASP A 1 89 ? 36.058 55.563 -7.574 1.00 111.68 197 ASP A C 1
ATOM 624 O O . ASP A 1 89 ? 34.845 55.440 -7.372 1.00 112.76 197 ASP A O 1
ATOM 629 N N . LYS A 1 90 ? 36.637 56.762 -7.667 1.00 108.09 198 LYS A N 1
ATOM 630 C CA . LYS A 1 90 ? 35.945 57.992 -7.293 1.00 107.40 198 LYS A CA 1
ATOM 631 C C . LYS A 1 90 ? 35.814 58.979 -8.442 1.00 102.69 198 LYS A C 1
ATOM 632 O O . LYS A 1 90 ? 35.132 59.999 -8.290 1.00 102.62 198 LYS A O 1
ATOM 634 N N . ASP A 1 91 ? 36.454 58.703 -9.573 1.00 97.93 199 ASP A N 1
ATOM 635 C CA . ASP A 1 91 ? 36.383 59.482 -10.800 1.00 90.83 199 ASP A CA 1
ATOM 636 C C . ASP A 1 91 ? 35.400 58.888 -11.812 1.00 82.60 199 ASP A C 1
ATOM 637 O O . ASP A 1 91 ? 34.991 59.588 -12.747 1.00 72.64 199 ASP A O 1
ATOM 642 N N . TYR A 1 92 ? 34.980 57.633 -11.608 1.00 82.07 200 TYR A N 1
ATOM 643 C CA . TYR A 1 92 ? 33.945 56.969 -12.408 1.00 78.57 200 TYR A CA 1
ATOM 644 C C . TYR A 1 92 ? 34.284 56.885 -13.896 1.00 79.70 200 TYR A C 1
ATOM 645 O O . TYR A 1 92 ? 33.396 56.905 -14.752 1.00 80.23 200 TYR A O 1
ATOM 654 N N . SER A 1 93 ? 35.562 56.713 -14.216 1.00 80.02 201 SER A N 1
ATOM 655 C CA . SER A 1 93 ? 35.980 56.602 -15.604 1.00 78.96 201 SER A CA 1
ATOM 656 C C . SER A 1 93 ? 36.593 55.238 -15.870 1.00 77.15 201 SER A C 1
ATOM 657 O O . SER A 1 93 ? 37.009 54.526 -14.955 1.00 78.76 201 SER A O 1
ATOM 660 N N . VAL A 1 94 ? 36.634 54.877 -17.145 1.00 67.30 202 VAL A N 1
ATOM 661 C CA . VAL A 1 94 ? 37.328 53.681 -17.599 1.00 72.68 202 VAL A CA 1
ATOM 662 C C . VAL A 1 94 ? 38.538 54.137 -18.386 1.00 87.39 202 VAL A C 1
ATOM 663 O O . VAL A 1 94 ? 38.405 54.812 -19.412 1.00 91.33 202 VAL A O 1
ATOM 667 N N . GLU A 1 95 ? 39.714 53.788 -17.893 1.00 91.72 203 GLU A N 1
ATOM 668 C CA . GLU A 1 95 ? 40.957 54.241 -18.474 1.00 93.64 203 GLU A CA 1
ATOM 669 C C . GLU A 1 95 ? 41.886 53.053 -18.628 1.00 83.46 203 GLU A C 1
ATOM 670 O O . GLU A 1 95 ? 41.727 52.032 -17.969 1.00 80.07 203 GLU A O 1
ATOM 676 N N . LEU A 1 96 ? 42.850 53.188 -19.524 1.00 85.88 204 LEU A N 1
ATOM 677 C CA . LEU A 1 96 ? 43.848 52.155 -19.725 1.00 87.96 204 LEU A CA 1
ATOM 678 C C . LEU A 1 96 ? 45.008 52.455 -18.784 1.00 89.99 204 LEU A C 1
ATOM 679 O O . LEU A 1 96 ? 45.444 53.606 -18.694 1.00 94.45 204 LEU A O 1
ATOM 684 N N . GLN A 1 97 ? 45.480 51.439 -18.055 1.00 91.73 205 GLN A N 1
ATOM 685 C CA . GLN A 1 97 ? 46.529 51.652 -17.061 1.00 86.99 205 GLN A CA 1
ATOM 686 C C . GLN A 1 97 ? 47.573 50.540 -17.121 1.00 87.87 205 GLN A C 1
ATOM 687 O O . GLN A 1 97 ? 47.293 49.414 -17.539 1.00 84.38 205 GLN A O 1
ATOM 693 N N . ARG A 1 98 ? 48.792 50.881 -16.711 1.00 97.47 206 ARG A N 1
ATOM 694 C CA . ARG A 1 98 ? 49.949 49.986 -16.821 1.00 106.47 206 ARG A CA 1
ATOM 695 C C . ARG A 1 98 ? 50.163 49.174 -15.545 1.00 111.84 206 ARG A C 1
ATOM 696 O O . ARG A 1 98 ? 49.323 49.178 -14.645 1.00 109.60 206 ARG A O 1
ATOM 704 N N . SER A 1 102 ? 49.769 40.964 -12.928 1.00 121.30 210 SER A N 1
ATOM 705 C CA . SER A 1 102 ? 49.222 41.335 -11.627 1.00 118.22 210 SER A CA 1
ATOM 706 C C . SER A 1 102 ? 48.386 42.617 -11.693 1.00 117.67 210 SER A C 1
ATOM 707 O O . SER A 1 102 ? 48.890 43.704 -11.403 1.00 119.09 210 SER A O 1
ATOM 710 N N . PRO A 1 103 ? 47.116 42.492 -12.075 1.00 116.35 211 PRO A N 1
ATOM 711 C CA . PRO A 1 103 ? 46.211 43.651 -12.059 1.00 114.92 211 PRO A CA 1
ATOM 712 C C . PRO A 1 103 ? 45.440 43.723 -10.752 1.00 118.38 211 PRO A C 1
ATOM 713 O O . PRO A 1 103 ? 45.229 42.697 -10.085 1.00 117.98 211 PRO A O 1
ATOM 717 N N . PRO A 1 104 ? 45.012 44.912 -10.342 1.00 119.57 212 PRO A N 1
ATOM 718 C CA . PRO A 1 104 ? 44.224 45.045 -9.113 1.00 116.29 212 PRO A CA 1
ATOM 719 C C . PRO A 1 104 ? 42.752 44.742 -9.386 1.00 102.68 212 PRO A C 1
ATOM 720 O O . PRO A 1 104 ? 42.342 44.485 -10.516 1.00 92.41 212 PRO A O 1
ATOM 724 N N . GLU A 1 105 ? 41.952 44.778 -8.316 1.00 102.05 213 GLU A N 1
ATOM 725 C CA . GLU A 1 105 ? 40.517 44.565 -8.461 1.00 97.04 213 GLU A CA 1
ATOM 726 C C . GLU A 1 105 ? 39.854 45.655 -9.297 1.00 88.52 213 GLU A C 1
ATOM 727 O O . GLU A 1 105 ? 38.688 45.504 -9.682 1.00 79.38 213 GLU A O 1
ATOM 733 N N . GLN A 1 106 ? 40.573 46.730 -9.615 1.00 87.94 214 GLN A N 1
ATOM 734 C CA . GLN A 1 106 ? 40.014 47.796 -10.433 1.00 82.65 214 GLN A CA 1
ATOM 735 C C . GLN A 1 106 ? 40.037 47.461 -11.920 1.00 78.02 214 GLN A C 1
ATOM 736 O O . GLN A 1 106 ? 39.449 48.199 -12.721 1.00 78.87 214 GLN A O 1
ATOM 742 N N . ALA A 1 107 ? 40.672 46.358 -12.305 1.00 72.33 215 ALA A N 1
ATOM 743 C CA . ALA A 1 107 ? 40.744 45.965 -13.701 1.00 59.40 215 ALA A CA 1
ATOM 744 C C . ALA A 1 107 ? 39.902 44.729 -13.996 1.00 61.52 215 ALA A C 1
ATOM 745 O O . ALA A 1 107 ? 39.953 44.204 -15.117 1.00 56.00 215 ALA A O 1
ATOM 747 N N . PHE A 1 108 ? 39.127 44.258 -13.022 1.00 61.87 216 PHE A N 1
ATOM 748 C CA . PHE A 1 108 ? 38.277 43.091 -13.190 1.00 64.76 216 PHE A CA 1
ATOM 749 C C . PHE A 1 108 ? 36.817 43.502 -13.293 1.00 61.95 216 PHE A C 1
ATOM 750 O O . PHE A 1 108 ? 36.342 44.351 -12.535 1.00 67.20 216 PHE A O 1
ATOM 758 N N . PHE A 1 109 ? 36.105 42.884 -14.227 1.00 61.08 217 PHE A N 1
ATOM 759 C CA . PHE A 1 109 ? 34.707 43.199 -14.489 1.00 54.17 217 PHE A CA 1
ATOM 760 C C . PHE A 1 109 ? 33.915 41.903 -14.568 1.00 59.25 217 PHE A C 1
ATOM 761 O O . PHE A 1 109 ? 34.228 41.034 -15.390 1.00 64.26 217 PHE A O 1
ATOM 769 N N . VAL A 1 110 ? 32.905 41.767 -13.706 1.00 49.96 218 VAL A N 1
ATOM 770 C CA . VAL A 1 110 ? 31.991 40.642 -13.813 1.00 45.88 218 VAL A CA 1
ATOM 771 C C . VAL A 1 110 ? 31.226 40.729 -15.123 1.00 48.05 218 VAL A C 1
ATOM 772 O O . VAL A 1 110 ? 30.755 41.793 -15.537 1.00 52.24 218 VAL A O 1
ATOM 776 N N . LEU A 1 111 ? 31.142 39.605 -15.805 1.00 52.35 219 LEU A N 1
ATOM 777 C CA . LEU A 1 111 ? 30.571 39.543 -17.135 1.00 44.03 219 LEU A CA 1
ATOM 778 C C . LEU A 1 111 ? 29.137 39.048 -17.014 1.00 47.15 219 LEU A C 1
ATOM 779 O O . LEU A 1 111 ? 28.893 37.972 -16.458 1.00 59.32 219 LEU A O 1
ATOM 784 N N . HIS A 1 112 ? 28.197 39.827 -17.527 1.00 45.94 220 HIS A N 1
ATOM 785 C CA . HIS A 1 112 ? 26.801 39.423 -17.617 1.00 44.36 220 HIS A CA 1
ATOM 786 C C . HIS A 1 112 ? 26.463 39.194 -19.082 1.00 43.03 220 HIS A C 1
ATOM 787 O O . HIS A 1 112 ? 26.872 39.978 -19.943 1.00 50.94 220 HIS A O 1
ATOM 794 N N . LYS A 1 113 ? 25.759 38.101 -19.364 1.00 33.26 221 LYS A N 1
ATOM 795 C CA . LYS A 1 113 ? 25.200 37.862 -20.684 1.00 35.08 221 LYS A CA 1
ATOM 796 C C . LYS A 1 113 ? 23.817 38.511 -20.704 1.00 46.70 221 LYS A C 1
ATOM 797 O O . LYS A 1 113 ? 22.940 38.138 -19.921 1.00 54.27 221 LYS A O 1
ATOM 803 N N . LYS A 1 114 ? 23.631 39.517 -21.556 1.00 47.31 222 LYS A N 1
ATOM 804 C CA . LYS A 1 114 ? 22.386 40.267 -21.541 1.00 51.08 222 LYS A CA 1
ATOM 805 C C . LYS A 1 114 ? 21.467 39.940 -22.709 1.00 51.45 222 LYS A C 1
ATOM 806 O O . LYS A 1 114 ? 20.268 40.233 -22.636 1.00 57.62 222 LYS A O 1
ATOM 812 N N . SER A 1 115 ? 21.995 39.349 -23.772 1.00 44.03 223 SER A N 1
ATOM 813 C CA . SER A 1 115 ? 21.215 38.958 -24.936 1.00 48.65 223 SER A CA 1
ATOM 814 C C . SER A 1 115 ? 22.095 38.026 -25.753 1.00 53.30 223 SER A C 1
ATOM 815 O O . SER A 1 115 ? 23.266 37.810 -25.423 1.00 49.59 223 SER A O 1
ATOM 818 N N . SER A 1 116 ? 21.522 37.482 -26.834 1.00 56.73 224 SER A N 1
ATOM 819 C CA . SER A 1 116 ? 22.270 36.578 -27.701 1.00 53.17 224 SER A CA 1
ATOM 820 C C . SER A 1 116 ? 23.584 37.194 -28.144 1.00 58.82 224 SER A C 1
ATOM 821 O O . SER A 1 116 ? 24.590 36.490 -28.267 1.00 62.77 224 SER A O 1
ATOM 824 N N . ASP A 1 117 ? 23.605 38.511 -28.377 1.00 65.46 225 ASP A N 1
ATOM 825 C CA . ASP A 1 117 ? 24.777 39.151 -28.963 1.00 64.22 225 ASP A CA 1
ATOM 826 C C . ASP A 1 117 ? 25.460 40.206 -28.091 1.00 53.27 225 ASP A C 1
ATOM 827 O O . ASP A 1 117 ? 26.515 40.709 -28.501 1.00 52.49 225 ASP A O 1
ATOM 832 N N . PHE A 1 118 ? 24.931 40.548 -26.902 1.00 52.64 226 PHE A N 1
ATOM 833 C CA . PHE A 1 118 ? 25.525 41.623 -26.102 1.00 50.77 226 PHE A CA 1
ATOM 834 C C . PHE A 1 118 ? 25.757 41.205 -24.658 1.00 51.47 226 PHE A C 1
ATOM 835 O O . PHE A 1 118 ? 24.939 40.493 -24.063 1.00 51.72 226 PHE A O 1
ATOM 843 N N . VAL A 1 119 ? 26.854 41.714 -24.083 1.00 53.38 227 VAL A N 1
ATOM 844 C CA . VAL A 1 119 ? 27.242 41.433 -22.702 1.00 49.59 227 VAL A CA 1
ATOM 845 C C . VAL A 1 119 ? 27.489 42.754 -21.972 1.00 51.88 227 VAL A C 1
ATOM 846 O O . VAL A 1 119 ? 27.537 43.829 -22.578 1.00 53.26 227 VAL A O 1
ATOM 850 N N . SER A 1 120 ? 27.633 42.661 -20.646 1.00 46.90 228 SER A N 1
ATOM 851 C CA . SER A 1 120 ? 27.863 43.819 -19.788 1.00 50.64 228 SER A CA 1
ATOM 852 C C . SER A 1 120 ? 28.998 43.557 -18.809 1.00 48.37 228 SER A C 1
ATOM 853 O O . SER A 1 120 ? 29.176 42.441 -18.316 1.00 46.12 228 SER A O 1
ATOM 856 N N . PHE A 1 121 ? 29.733 44.618 -18.485 1.00 53.38 229 PHE A N 1
ATOM 857 C CA . PHE A 1 121 ? 30.908 44.523 -17.620 1.00 52.91 229 PHE A CA 1
ATOM 858 C C . PHE A 1 121 ? 30.636 45.298 -16.339 1.00 45.76 229 PHE A C 1
ATOM 859 O O . PHE A 1 121 ? 30.838 46.511 -16.292 1.00 46.81 229 PHE A O 1
ATOM 867 N N . GLU A 1 122 ? 30.248 44.605 -15.284 1.00 43.72 230 GLU A N 1
ATOM 868 C CA . GLU A 1 122 ? 30.041 45.270 -14.014 1.00 49.03 230 GLU A CA 1
ATOM 869 C C . GLU A 1 122 ? 31.384 45.406 -13.307 1.00 56.31 230 GLU A C 1
ATOM 870 O O . GLU A 1 122 ? 32.121 44.429 -13.176 1.00 58.41 230 GLU A O 1
ATOM 876 N N . SER A 1 123 ? 31.707 46.618 -12.859 1.00 53.93 231 SER A N 1
ATOM 877 C CA . SER A 1 123 ? 32.989 46.834 -12.202 1.00 57.23 231 SER A CA 1
ATOM 878 C C . SER A 1 123 ? 33.028 46.063 -10.888 1.00 54.32 231 SER A C 1
ATOM 879 O O . SER A 1 123 ? 32.172 46.255 -10.024 1.00 47.72 231 SER A O 1
ATOM 882 N N . LYS A 1 124 ? 33.998 45.154 -10.750 1.00 60.07 232 LYS A N 1
ATOM 883 C CA . LYS A 1 124 ? 34.116 44.411 -9.500 1.00 55.70 232 LYS A CA 1
ATOM 884 C C . LYS A 1 124 ? 34.505 45.335 -8.360 1.00 62.42 232 LYS A C 1
ATOM 885 O O . LYS A 1 124 ? 34.030 45.173 -7.231 1.00 67.96 232 LYS A O 1
ATOM 891 N N . ASN A 1 125 ? 35.342 46.332 -8.648 1.00 67.35 233 ASN A N 1
ATOM 892 C CA . ASN A 1 125 ? 35.792 47.256 -7.616 1.00 78.79 233 ASN A CA 1
ATOM 893 C C . ASN A 1 125 ? 34.640 48.073 -7.039 1.00 84.41 233 ASN A C 1
ATOM 894 O O . ASN A 1 125 ? 34.690 48.467 -5.866 1.00 86.60 233 ASN A O 1
ATOM 899 N N . LEU A 1 126 ? 33.623 48.382 -7.853 1.00 80.45 234 LEU A N 1
ATOM 900 C CA . LEU A 1 126 ? 32.456 49.157 -7.422 1.00 79.76 234 LEU A CA 1
ATOM 901 C C . LEU A 1 126 ? 31.180 48.459 -7.889 1.00 74.62 234 LEU A C 1
ATOM 902 O O . LEU A 1 126 ? 30.648 48.755 -8.973 1.00 69.35 234 LEU A O 1
ATOM 907 N N . PRO A 1 127 ? 30.648 47.538 -7.079 1.00 68.12 235 PRO A N 1
ATOM 908 C CA . PRO A 1 127 ? 29.433 46.805 -7.460 1.00 68.52 235 PRO A CA 1
ATOM 909 C C . PRO A 1 127 ? 28.265 47.720 -7.804 1.00 67.17 235 PRO A C 1
ATOM 910 O O . PRO A 1 127 ? 28.065 48.776 -7.195 1.00 78.68 235 PRO A O 1
ATOM 914 N N . GLY A 1 128 ? 27.469 47.276 -8.782 1.00 59.02 236 GLY A N 1
ATOM 915 C CA . GLY A 1 128 ? 26.303 48.000 -9.238 1.00 56.85 236 GLY A CA 1
ATOM 916 C C . GLY A 1 128 ? 26.561 48.969 -10.371 1.00 61.90 236 GLY A C 1
ATOM 917 O O . GLY A 1 128 ? 25.606 49.577 -10.880 1.00 69.19 236 GLY A O 1
ATOM 918 N N . THR A 1 129 ? 27.816 49.147 -10.773 1.00 54.75 237 THR A N 1
ATOM 919 C CA . THR A 1 129 ? 28.159 50.044 -11.861 1.00 52.12 237 THR A CA 1
ATOM 920 C C . THR A 1 129 ? 28.853 49.268 -12.965 1.00 50.95 237 THR A C 1
ATOM 921 O O . THR A 1 129 ? 29.697 48.398 -12.709 1.00 45.03 237 THR A O 1
ATOM 925 N N . TYR A 1 130 ? 28.501 49.606 -14.192 1.00 52.12 238 TYR A N 1
ATOM 926 C CA . TYR A 1 130 ? 28.972 48.915 -15.370 1.00 51.28 238 TYR A CA 1
ATOM 927 C C . TYR A 1 130 ? 29.781 49.862 -16.233 1.00 48.53 238 TYR A C 1
ATOM 928 O O . TYR A 1 130 ? 29.709 51.087 -16.100 1.00 61.40 238 TYR A O 1
ATOM 937 N N . ILE A 1 131 ? 30.534 49.272 -17.144 1.00 43.13 239 ILE A N 1
ATOM 938 C CA . ILE A 1 131 ? 31.173 50.038 -18.199 1.00 44.62 239 ILE A CA 1
ATOM 939 C C . ILE A 1 131 ? 30.084 50.437 -19.183 1.00 49.05 239 ILE A C 1
ATOM 940 O O . ILE A 1 131 ? 29.244 49.611 -19.564 1.00 52.21 239 ILE A O 1
ATOM 945 N N . GLY A 1 132 ? 30.067 51.711 -19.560 1.00 51.75 240 GLY A N 1
ATOM 946 C CA . GLY A 1 132 ? 29.126 52.203 -20.547 1.00 55.65 240 GLY A CA 1
ATOM 947 C C . GLY A 1 132 ? 29.784 53.285 -21.380 1.00 60.31 240 GLY A C 1
ATOM 948 O O . GLY A 1 132 ? 30.819 53.837 -21.005 1.00 60.45 240 GLY A O 1
ATOM 949 N N . VAL A 1 133 ? 29.190 53.572 -22.532 1.00 57.86 241 VAL A N 1
ATOM 950 C CA . VAL A 1 133 ? 29.744 54.579 -23.433 1.00 59.35 241 VAL A CA 1
ATOM 951 C C . VAL A 1 133 ? 29.101 55.931 -23.138 1.00 57.96 241 VAL A C 1
ATOM 952 O O . VAL A 1 133 ? 27.882 56.031 -22.963 1.00 54.62 241 VAL A O 1
ATOM 956 N N . LYS A 1 134 ? 29.929 56.963 -23.020 1.00 57.95 242 LYS A N 1
ATOM 957 C CA . LYS A 1 134 ? 29.438 58.289 -22.668 1.00 63.01 242 LYS A CA 1
ATOM 958 C C . LYS A 1 134 ? 30.263 59.284 -23.452 1.00 75.29 242 LYS A C 1
ATOM 959 O O . LYS A 1 134 ? 31.480 59.360 -23.250 1.00 84.19 242 LYS A O 1
ATOM 965 N N . ASP A 1 135 ? 29.609 60.024 -24.348 1.00 80.52 243 ASP A N 1
ATOM 966 C CA . ASP A 1 135 ? 30.294 61.020 -25.172 1.00 90.54 243 ASP A CA 1
ATOM 967 C C . ASP A 1 135 ? 31.526 60.414 -25.836 1.00 87.38 243 ASP A C 1
ATOM 968 O O . ASP A 1 135 ? 32.650 60.914 -25.706 1.00 82.26 243 ASP A O 1
ATOM 973 N N . ASN A 1 136 ? 31.301 59.283 -26.509 1.00 79.10 244 ASN A N 1
ATOM 974 C CA . ASN A 1 136 ? 32.337 58.592 -27.270 1.00 82.44 244 ASN A CA 1
ATOM 975 C C . ASN A 1 136 ? 33.526 58.199 -26.393 1.00 87.28 244 ASN A C 1
ATOM 976 O O . ASN A 1 136 ? 34.652 58.070 -26.876 1.00 91.52 244 ASN A O 1
ATOM 981 N N . GLN A 1 137 ? 33.276 57.960 -25.109 1.00 85.29 245 GLN A N 1
ATOM 982 C CA . GLN A 1 137 ? 34.287 57.514 -24.162 1.00 80.99 245 GLN A CA 1
ATOM 983 C C . GLN A 1 137 ? 33.703 56.358 -23.359 1.00 67.68 245 GLN A C 1
ATOM 984 O O . GLN A 1 137 ? 32.585 55.898 -23.609 1.00 69.95 245 GLN A O 1
ATOM 990 N N . LEU A 1 138 ? 34.485 55.868 -22.408 1.00 54.92 246 LEU A N 1
ATOM 991 C CA . LEU A 1 138 ? 34.070 54.819 -21.490 1.00 50.81 246 LEU A CA 1
ATOM 992 C C . LEU A 1 138 ? 33.924 55.420 -20.095 1.00 56.30 246 LEU A C 1
ATOM 993 O O . LEU A 1 138 ? 34.843 56.081 -19.604 1.00 70.04 246 LEU A O 1
ATOM 998 N N . ALA A 1 139 ? 32.775 55.210 -19.460 1.00 53.31 247 ALA A N 1
ATOM 999 C CA . ALA A 1 139 ? 32.554 55.679 -18.100 1.00 62.31 247 ALA A CA 1
ATOM 1000 C C . ALA A 1 139 ? 31.869 54.577 -17.309 1.00 60.54 247 ALA A C 1
ATOM 1001 O O . ALA A 1 139 ? 31.430 53.570 -17.864 1.00 63.70 247 ALA A O 1
ATOM 1003 N N . LEU A 1 140 ? 31.775 54.769 -15.998 1.00 63.07 248 LEU A N 1
ATOM 1004 C CA . LEU A 1 140 ? 31.049 53.851 -15.130 1.00 62.12 248 LEU A CA 1
ATOM 1005 C C . LEU A 1 140 ? 29.659 54.426 -14.882 1.00 62.45 248 LEU A C 1
ATOM 1006 O O . LEU A 1 140 ? 29.527 55.523 -14.322 1.00 69.13 248 LEU A O 1
ATOM 1011 N N . VAL A 1 141 ? 28.628 53.692 -15.297 1.00 54.94 249 VAL A N 1
ATOM 1012 C CA . VAL A 1 141 ? 27.251 54.140 -15.171 1.00 61.17 249 VAL A CA 1
ATOM 1013 C C . VAL A 1 141 ? 26.431 53.040 -14.504 1.00 59.00 249 VAL A C 1
ATOM 1014 O O . VAL A 1 141 ? 26.914 51.940 -14.274 1.00 63.08 249 VAL A O 1
ATOM 1018 N N . GLU A 1 142 ? 25.171 53.338 -14.218 1.00 62.71 250 GLU A N 1
ATOM 1019 C CA . GLU A 1 142 ? 24.271 52.348 -13.655 1.00 60.34 250 GLU A CA 1
ATOM 1020 C C . GLU A 1 142 ? 23.393 51.783 -14.763 1.00 61.08 250 GLU A C 1
ATOM 1021 O O . GLU A 1 142 ? 23.136 52.432 -15.784 1.00 69.65 250 GLU A O 1
ATOM 1027 N N . GLU A 1 143 ? 22.901 50.571 -14.539 1.00 52.43 251 GLU A N 1
ATOM 1028 C CA . GLU A 1 143 ? 22.004 49.944 -15.497 1.00 57.66 251 GLU A CA 1
ATOM 1029 C C . GLU A 1 143 ? 20.589 50.461 -15.281 1.00 59.96 251 GLU A C 1
ATOM 1030 O O . GLU A 1 143 ? 20.025 50.311 -14.186 1.00 47.33 251 GLU A O 1
ATOM 1036 N N . LYS A 1 144 ? 20.012 51.088 -16.318 1.00 64.06 252 LYS A N 1
ATOM 1037 C CA . LYS A 1 144 ? 18.627 51.528 -16.201 1.00 51.53 252 LYS A CA 1
ATOM 1038 C C . LYS A 1 144 ? 17.903 51.218 -17.495 1.00 48.55 252 LYS A C 1
ATOM 1039 O O . LYS A 1 144 ? 18.471 51.320 -18.584 1.00 52.51 252 LYS A O 1
ATOM 1045 N N . ASP A 1 145 ? 16.621 50.882 -17.360 1.00 51.22 253 ASP A N 1
ATOM 1046 C CA . ASP A 1 145 ? 15.890 50.282 -18.470 1.00 56.04 253 ASP A CA 1
ATOM 1047 C C . ASP A 1 145 ? 15.770 51.230 -19.660 1.00 61.03 253 ASP A C 1
ATOM 1048 O O . ASP A 1 145 ? 15.845 50.790 -20.814 1.00 63.15 253 ASP A O 1
ATOM 1053 N N . GLU A 1 146 ? 15.603 52.525 -19.404 1.00 65.75 254 GLU A N 1
ATOM 1054 C CA . GLU A 1 146 ? 15.495 53.493 -20.488 1.00 61.66 254 GLU A CA 1
ATOM 1055 C C . GLU A 1 146 ? 16.780 53.555 -21.302 1.00 58.99 254 GLU A C 1
ATOM 1056 O O . GLU A 1 146 ? 16.744 53.741 -22.525 1.00 65.73 254 GLU A O 1
ATOM 1062 N N . SER A 1 147 ? 17.927 53.407 -20.640 1.00 50.48 255 SER A N 1
ATOM 1063 C CA . SER A 1 147 ? 19.232 53.609 -21.256 1.00 48.64 255 SER A CA 1
ATOM 1064 C C . SER A 1 147 ? 20.124 52.373 -21.162 1.00 60.94 255 SER A C 1
ATOM 1065 O O . SER A 1 147 ? 21.339 52.490 -21.357 1.00 65.45 255 SER A O 1
ATOM 1068 N N . SER A 1 148 ? 19.537 51.186 -20.912 1.00 58.31 256 SER A N 1
ATOM 1069 C CA . SER A 1 148 ? 20.300 49.943 -20.786 1.00 44.99 256 SER A CA 1
ATOM 1070 C C . SER A 1 148 ? 21.278 49.771 -21.927 1.00 47.53 256 SER A C 1
ATOM 1071 O O . SER A 1 148 ? 22.332 49.136 -21.757 1.00 46.38 256 SER A O 1
ATOM 1074 N N . ASN A 1 149 ? 20.950 50.331 -23.098 1.00 50.33 257 ASN A N 1
ATOM 1075 C CA . ASN A 1 149 ? 21.837 50.222 -24.249 1.00 56.11 257 ASN A CA 1
ATOM 1076 C C . ASN A 1 149 ? 23.209 50.829 -23.978 1.00 59.90 257 ASN A C 1
ATOM 1077 O O . ASN A 1 149 ? 24.173 50.486 -24.674 1.00 59.39 257 ASN A O 1
ATOM 1082 N N . ASN A 1 150 ? 23.312 51.725 -22.989 1.00 57.73 258 ASN A N 1
ATOM 1083 C CA . ASN A 1 150 ? 24.610 52.265 -22.597 1.00 59.30 258 ASN A CA 1
ATOM 1084 C C . ASN A 1 150 ? 25.606 51.162 -22.277 1.00 56.39 258 ASN A C 1
ATOM 1085 O O . ASN A 1 150 ? 26.779 51.259 -22.647 1.00 60.41 258 ASN A O 1
ATOM 1090 N N . ILE A 1 151 ? 25.169 50.098 -21.597 1.00 54.32 259 ILE A N 1
ATOM 1091 C CA . ILE A 1 151 ? 26.125 49.177 -20.990 1.00 49.75 259 ILE A CA 1
ATOM 1092 C C . ILE A 1 151 ? 26.279 47.879 -21.774 1.00 56.67 259 ILE A C 1
ATOM 1093 O O . ILE A 1 151 ? 27.017 46.987 -21.335 1.00 64.73 259 ILE A O 1
ATOM 1098 N N . MET A 1 152 ? 25.646 47.768 -22.941 1.00 53.62 260 MET A N 1
ATOM 1099 C CA . MET A 1 152 ? 25.634 46.535 -23.721 1.00 53.44 260 MET A CA 1
ATOM 1100 C C . MET A 1 152 ? 26.705 46.545 -24.808 1.00 53.24 260 MET A C 1
ATOM 1101 O O . MET A 1 152 ? 26.797 47.499 -25.582 1.00 58.75 260 MET A O 1
ATOM 1106 N N . PHE A 1 153 ? 27.522 45.485 -24.851 1.00 49.80 261 PHE A N 1
ATOM 1107 C CA . PHE A 1 153 ? 28.644 45.394 -25.784 1.00 52.93 261 PHE A CA 1
ATOM 1108 C C . PHE A 1 153 ? 28.677 44.042 -26.483 1.00 59.33 261 PHE A C 1
ATOM 1109 O O . PHE A 1 153 ? 28.409 43.005 -25.863 1.00 60.65 261 PHE A O 1
ATOM 1117 N N . LYS A 1 154 ? 29.066 44.051 -27.757 1.00 58.18 262 LYS A N 1
ATOM 1118 C CA . LYS A 1 154 ? 29.143 42.835 -28.554 1.00 53.71 262 LYS A CA 1
ATOM 1119 C C . LYS A 1 154 ? 30.590 42.421 -28.756 1.00 63.45 262 LYS A C 1
ATOM 1120 O O . LYS A 1 154 ? 31.428 43.231 -29.174 1.00 67.72 262 LYS A O 1
ATOM 1126 N N . LEU A 1 155 ? 30.863 41.152 -28.463 1.00 68.77 263 LEU A N 1
ATOM 1127 C CA . LEU A 1 155 ? 32.173 40.541 -28.632 1.00 68.15 263 LEU A CA 1
ATOM 1128 C C . LEU A 1 155 ? 32.176 39.744 -29.931 1.00 69.85 263 LEU A C 1
ATOM 1129 O O . LEU A 1 155 ? 31.413 38.782 -30.068 1.00 68.55 263 LEU A O 1
ATOM 1134 N N . SER A 1 156 ? 33.052 40.113 -30.866 1.00 76.24 264 SER A N 1
ATOM 1135 C CA . SER A 1 156 ? 33.157 39.401 -32.138 1.00 80.77 264 SER A CA 1
ATOM 1136 C C . SER A 1 156 ? 34.607 38.991 -32.364 1.00 80.02 264 SER A C 1
ATOM 1137 O O . SER A 1 156 ? 35.526 39.650 -31.885 1.00 74.55 264 SER A O 1
ATOM 1140 N N . LYS A 1 157 ? 34.817 37.901 -33.097 1.00 82.81 265 LYS A N 1
ATOM 1141 C CA . LYS A 1 157 ? 36.178 37.387 -33.276 1.00 75.92 265 LYS A CA 1
ATOM 1142 C C . LYS A 1 157 ? 36.890 38.044 -34.457 1.00 78.81 265 LYS A C 1
ATOM 1143 O O . LYS A 1 157 ? 36.317 38.219 -35.532 1.00 84.01 265 LYS A O 1
ATOM 1149 N N . SER B 2 6 ? 39.824 59.790 -40.420 1.00 113.90 29 SER B N 1
ATOM 1150 C CA . SER B 2 6 ? 39.093 59.972 -41.674 1.00 114.48 29 SER B CA 1
ATOM 1151 C C . SER B 2 6 ? 37.602 60.243 -41.438 1.00 110.03 29 SER B C 1
ATOM 1152 O O . SER B 2 6 ? 37.002 59.702 -40.505 1.00 112.86 29 SER B O 1
ATOM 1155 N N . SER B 2 7 ? 37.019 61.082 -42.295 1.00 100.45 30 SER B N 1
ATOM 1156 C CA . SER B 2 7 ? 35.599 61.410 -42.264 1.00 93.25 30 SER B CA 1
ATOM 1157 C C . SER B 2 7 ? 35.135 61.693 -43.685 1.00 93.35 30 SER B C 1
ATOM 1158 O O . SER B 2 7 ? 35.928 62.108 -44.536 1.00 100.34 30 SER B O 1
ATOM 1161 N N . TRP B 2 8 ? 33.850 61.456 -43.948 1.00 81.73 31 TRP B N 1
ATOM 1162 C CA . TRP B 2 8 ? 33.360 61.624 -45.307 1.00 78.13 31 TRP B CA 1
ATOM 1163 C C . TRP B 2 8 ? 31.894 62.029 -45.303 1.00 75.17 31 TRP B C 1
ATOM 1164 O O . TRP B 2 8 ? 31.156 61.802 -44.337 1.00 74.08 31 TRP B O 1
ATOM 1175 N N . GLY B 2 9 ? 31.479 62.627 -46.412 1.00 66.98 32 GLY B N 1
ATOM 1176 C CA . GLY B 2 9 ? 30.097 63.035 -46.548 1.00 66.74 32 GLY B CA 1
ATOM 1177 C C . GLY B 2 9 ? 29.777 63.365 -47.986 1.00 83.51 32 GLY B C 1
ATOM 1178 O O . GLY B 2 9 ? 30.673 63.552 -48.817 1.00 83.35 32 GLY B O 1
ATOM 1179 N N . LEU B 2 10 ? 28.481 63.408 -48.276 1.00 79.85 33 LEU B N 1
ATOM 1180 C CA . LEU B 2 10 ? 28.016 63.778 -49.605 1.00 80.68 33 LEU B CA 1
ATOM 1181 C C . LEU B 2 10 ? 27.861 65.292 -49.709 1.00 84.89 33 LEU B C 1
ATOM 1182 O O . LEU B 2 10 ? 27.610 65.982 -48.715 1.00 84.93 33 LEU B O 1
ATOM 1187 N N . GLU B 2 11 ? 28.037 65.804 -50.925 1.00 85.86 34 GLU B N 1
ATOM 1188 C CA . GLU B 2 11 ? 27.937 67.237 -51.166 1.00 90.17 34 GLU B CA 1
ATOM 1189 C C . GLU B 2 11 ? 26.481 67.700 -51.126 1.00 89.17 34 GLU B C 1
ATOM 1190 O O . GLU B 2 11 ? 25.554 66.945 -51.427 1.00 91.46 34 GLU B O 1
ATOM 1196 N N . ASN B 2 12 ? 26.294 68.961 -50.733 1.00 91.14 35 ASN B N 1
ATOM 1197 C CA . ASN B 2 12 ? 24.983 69.549 -50.438 1.00 96.14 35 ASN B CA 1
ATOM 1198 C C . ASN B 2 12 ? 24.299 68.869 -49.256 1.00 92.99 35 ASN B C 1
ATOM 1199 O O . ASN B 2 12 ? 23.085 69.011 -49.071 1.00 92.62 35 ASN B O 1
ATOM 1204 N N . GLU B 2 13 ? 25.065 68.141 -48.445 1.00 90.33 36 GLU B N 1
ATOM 1205 C CA . GLU B 2 13 ? 24.584 67.535 -47.212 1.00 85.27 36 GLU B CA 1
ATOM 1206 C C . GLU B 2 13 ? 25.327 68.173 -46.049 1.00 86.30 36 GLU B C 1
ATOM 1207 O O . GLU B 2 13 ? 26.451 68.660 -46.204 1.00 90.51 36 GLU B O 1
ATOM 1213 N N . ALA B 2 14 ? 24.699 68.168 -44.880 1.00 81.61 37 ALA B N 1
ATOM 1214 C CA . ALA B 2 14 ? 25.387 68.621 -43.684 1.00 77.77 37 ALA B CA 1
ATOM 1215 C C . ALA B 2 14 ? 26.464 67.618 -43.286 1.00 80.54 37 ALA B C 1
ATOM 1216 O O . ALA B 2 14 ? 26.318 66.407 -43.477 1.00 85.12 37 ALA B O 1
ATOM 1218 N N . LEU B 2 15 ? 27.572 68.133 -42.756 1.00 75.11 38 LEU B N 1
ATOM 1219 C CA . LEU B 2 15 ? 28.611 67.251 -42.235 1.00 77.82 38 LEU B CA 1
ATOM 1220 C C . LEU B 2 15 ? 29.178 67.823 -40.942 1.00 82.37 38 LEU B C 1
ATOM 1221 O O . LEU B 2 15 ? 29.517 68.998 -40.893 1.00 89.59 38 LEU B O 1
ATOM 1226 N N . ILE B 2 16 ? 29.265 67.004 -39.892 1.00 79.88 39 ILE B N 1
ATOM 1227 C CA . ILE B 2 16 ? 29.758 67.440 -38.583 1.00 77.05 39 ILE B CA 1
ATOM 1228 C C . ILE B 2 16 ? 30.768 66.418 -38.084 1.00 80.66 39 ILE B C 1
ATOM 1229 O O . ILE B 2 16 ? 30.485 65.215 -38.093 1.00 84.87 39 ILE B O 1
ATOM 1234 N N . VAL B 2 17 ? 31.931 66.878 -37.622 1.00 79.53 40 VAL B N 1
ATOM 1235 C CA . VAL B 2 17 ? 32.959 65.918 -37.233 1.00 88.76 40 VAL B CA 1
ATOM 1236 C C . VAL B 2 17 ? 33.513 66.175 -35.835 1.00 98.21 40 VAL B C 1
ATOM 1237 O O . VAL B 2 17 ? 33.537 67.306 -35.332 1.00 97.75 40 VAL B O 1
ATOM 1241 N N . ARG B 2 18 ? 33.990 65.082 -35.230 1.00 102.89 41 ARG B N 1
ATOM 1242 C CA . ARG B 2 18 ? 34.541 65.020 -33.884 1.00 106.28 41 ARG B CA 1
ATOM 1243 C C . ARG B 2 18 ? 36.057 64.877 -33.973 1.00 109.46 41 ARG B C 1
ATOM 1244 O O . ARG B 2 18 ? 36.565 64.089 -34.782 1.00 105.43 41 ARG B O 1
ATOM 1252 N N . CYS B 2 19 ? 36.777 65.654 -33.176 1.00 114.98 42 CYS B N 1
ATOM 1253 C CA . CYS B 2 19 ? 38.223 65.492 -33.176 1.00 118.50 42 CYS B CA 1
ATOM 1254 C C . CYS B 2 19 ? 38.660 64.942 -31.821 1.00 116.10 42 CYS B C 1
ATOM 1255 O O . CYS B 2 19 ? 38.045 65.291 -30.813 1.00 118.64 42 CYS B O 1
ATOM 1258 N N . PRO B 2 20 ? 39.714 64.093 -31.734 1.00 112.66 43 PRO B N 1
ATOM 1259 C CA . PRO B 2 20 ? 40.201 63.628 -30.414 1.00 107.33 43 PRO B CA 1
ATOM 1260 C C . PRO B 2 20 ? 40.808 64.726 -29.546 1.00 100.98 43 PRO B C 1
ATOM 1261 O O . PRO B 2 20 ? 40.621 64.714 -28.325 1.00 97.65 43 PRO B O 1
ATOM 1265 N N . PRO B 2 28 ? 38.261 76.740 -25.548 1.00 106.43 51 PRO B N 1
ATOM 1266 C CA . PRO B 2 28 ? 39.642 76.262 -25.642 1.00 112.26 51 PRO B CA 1
ATOM 1267 C C . PRO B 2 28 ? 39.922 75.432 -26.902 1.00 116.28 51 PRO B C 1
ATOM 1268 O O . PRO B 2 28 ? 40.938 74.742 -26.954 1.00 119.73 51 PRO B O 1
ATOM 1272 N N . VAL B 2 29 ? 39.054 75.515 -27.911 1.00 113.78 52 VAL B N 1
ATOM 1273 C CA . VAL B 2 29 ? 39.228 74.771 -29.154 1.00 111.83 52 VAL B CA 1
ATOM 1274 C C . VAL B 2 29 ? 39.154 75.754 -30.318 1.00 118.78 52 VAL B C 1
ATOM 1275 O O . VAL B 2 29 ? 38.285 76.633 -30.349 1.00 122.96 52 VAL B O 1
ATOM 1279 N N . GLU B 2 30 ? 40.071 75.603 -31.277 1.00 116.44 53 GLU B N 1
ATOM 1280 C CA . GLU B 2 30 ? 40.189 76.513 -32.410 1.00 116.17 53 GLU B CA 1
ATOM 1281 C C . GLU B 2 30 ? 40.381 75.719 -33.696 1.00 111.46 53 GLU B C 1
ATOM 1282 O O . GLU B 2 30 ? 41.016 74.661 -33.696 1.00 104.23 53 GLU B O 1
ATOM 1288 N N . TRP B 2 31 ? 39.819 76.235 -34.794 1.00 115.25 54 TRP B N 1
ATOM 1289 C CA . TRP B 2 31 ? 39.916 75.568 -36.100 1.00 110.34 54 TRP B CA 1
ATOM 1290 C C . TRP B 2 31 ? 40.406 76.532 -37.191 1.00 97.18 54 TRP B C 1
ATOM 1291 O O . TRP B 2 31 ? 39.618 77.288 -37.776 1.00 83.63 54 TRP B O 1
ATOM 1302 N N . ARG B 2 47 ? 28.664 78.124 -45.249 1.00 101.98 70 ARG B N 1
ATOM 1303 C CA . ARG B 2 47 ? 30.083 77.800 -45.146 1.00 101.55 70 ARG B CA 1
ATOM 1304 C C . ARG B 2 47 ? 30.463 77.244 -43.761 1.00 102.17 70 ARG B C 1
ATOM 1305 O O . ARG B 2 47 ? 29.704 77.351 -42.789 1.00 103.44 70 ARG B O 1
ATOM 1307 N N . ILE B 2 48 ? 31.635 76.610 -43.724 1.00 97.85 71 ILE B N 1
ATOM 1308 C CA . ILE B 2 48 ? 32.234 75.963 -42.560 1.00 95.17 71 ILE B CA 1
ATOM 1309 C C . ILE B 2 48 ? 32.083 76.786 -41.280 1.00 101.27 71 ILE B C 1
ATOM 1310 O O . ILE B 2 48 ? 32.528 77.936 -41.209 1.00 105.89 71 ILE B O 1
ATOM 1315 N N . PHE B 2 49 ? 31.471 76.201 -40.255 1.00 105.07 72 PHE B N 1
ATOM 1316 C CA . PHE B 2 49 ? 31.378 76.805 -38.932 1.00 108.62 72 PHE B CA 1
ATOM 1317 C C . PHE B 2 49 ? 32.039 75.901 -37.894 1.00 110.47 72 PHE B C 1
ATOM 1318 O O . PHE B 2 49 ? 32.463 74.776 -38.181 1.00 107.44 72 PHE B O 1
ATOM 1326 N N . VAL B 2 50 ? 32.115 76.404 -36.663 1.00 116.77 73 VAL B N 1
ATOM 1327 C CA . VAL B 2 50 ? 32.640 75.642 -35.535 1.00 118.88 73 VAL B CA 1
ATOM 1328 C C . VAL B 2 50 ? 31.857 76.030 -34.287 1.00 124.14 73 VAL B C 1
ATOM 1329 O O . VAL B 2 50 ? 31.741 77.217 -33.963 1.00 126.83 73 VAL B O 1
ATOM 1333 N N . SER B 2 51 ? 31.340 75.029 -33.579 1.00 125.39 74 SER B N 1
ATOM 1334 C CA . SER B 2 51 ? 30.594 75.246 -32.345 1.00 124.50 74 SER B CA 1
ATOM 1335 C C . SER B 2 51 ? 31.197 74.350 -31.279 1.00 123.16 74 SER B C 1
ATOM 1336 O O . SER B 2 51 ? 31.285 73.132 -31.468 1.00 120.78 74 SER B O 1
ATOM 1339 N N . ARG B 2 52 ? 31.608 74.955 -30.164 1.00 128.87 75 ARG B N 1
ATOM 1340 C CA . ARG B 2 52 ? 32.340 74.237 -29.130 1.00 131.87 75 ARG B CA 1
ATOM 1341 C C . ARG B 2 52 ? 33.541 73.551 -29.772 1.00 136.67 75 ARG B C 1
ATOM 1342 O O . ARG B 2 52 ? 34.405 74.222 -30.349 1.00 137.41 75 ARG B O 1
ATOM 1344 N N . ASP B 2 53 ? 33.604 72.223 -29.677 1.00 140.05 76 ASP B N 1
ATOM 1345 C CA . ASP B 2 53 ? 34.716 71.452 -30.213 1.00 139.49 76 ASP B CA 1
ATOM 1346 C C . ASP B 2 53 ? 34.381 70.775 -31.537 1.00 132.55 76 ASP B C 1
ATOM 1347 O O . ASP B 2 53 ? 35.052 69.802 -31.909 1.00 136.83 76 ASP B O 1
ATOM 1352 N N . ARG B 2 54 ? 33.404 71.277 -32.291 1.00 117.54 77 ARG B N 1
ATOM 1353 C CA . ARG B 2 54 ? 33.016 70.534 -33.477 1.00 106.29 77 ARG B CA 1
ATOM 1354 C C . ARG B 2 54 ? 33.009 71.418 -34.714 1.00 102.92 77 ARG B C 1
ATOM 1355 O O . ARG B 2 54 ? 32.663 72.609 -34.666 1.00 105.10 77 ARG B O 1
ATOM 1363 N N . LEU B 2 55 ? 33.362 70.783 -35.828 1.00 94.94 78 LEU B N 1
ATOM 1364 C CA . LEU B 2 55 ? 33.559 71.422 -37.117 1.00 89.89 78 LEU B CA 1
ATOM 1365 C C . LEU B 2 55 ? 32.420 70.996 -38.022 1.00 88.83 78 LEU B C 1
ATOM 1366 O O . LEU B 2 55 ? 32.138 69.796 -38.156 1.00 98.52 78 LEU B O 1
ATOM 1371 N N . LYS B 2 56 ? 31.772 71.985 -38.629 1.00 76.05 79 LYS B N 1
ATOM 1372 C CA . LYS B 2 56 ? 30.520 71.799 -39.339 1.00 72.39 79 LYS B CA 1
ATOM 1373 C C . LYS B 2 56 ? 30.617 72.331 -40.767 1.00 79.35 79 LYS B C 1
ATOM 1374 O O . LYS B 2 56 ? 31.143 73.422 -41.007 1.00 82.45 79 LYS B O 1
ATOM 1380 N N . PHE B 2 57 ? 30.106 71.553 -41.712 1.00 79.58 80 PHE B N 1
ATOM 1381 C CA . PHE B 2 57 ? 29.977 71.944 -43.108 1.00 90.85 80 PHE B CA 1
ATOM 1382 C C . PHE B 2 57 ? 28.481 72.042 -43.392 1.00 92.84 80 PHE B C 1
ATOM 1383 O O . PHE B 2 57 ? 27.772 71.029 -43.356 1.00 95.89 80 PHE B O 1
ATOM 1391 N N . LEU B 2 58 ? 27.995 73.259 -43.634 1.00 91.34 81 LEU B N 1
ATOM 1392 C CA . LEU B 2 58 ? 26.580 73.490 -43.921 1.00 92.86 81 LEU B CA 1
ATOM 1393 C C . LEU B 2 58 ? 26.432 74.497 -45.053 1.00 94.62 81 LEU B C 1
ATOM 1394 O O . LEU B 2 58 ? 26.498 75.715 -44.821 1.00 98.40 81 LEU B O 1
ATOM 1399 N N . PRO B 2 59 ? 26.196 74.030 -46.289 1.00 95.27 82 PRO B N 1
ATOM 1400 C CA . PRO B 2 59 ? 26.317 72.599 -46.585 1.00 97.46 82 PRO B CA 1
ATOM 1401 C C . PRO B 2 59 ? 27.766 72.219 -46.873 1.00 100.00 82 PRO B C 1
ATOM 1402 O O . PRO B 2 59 ? 28.631 73.097 -46.956 1.00 96.63 82 PRO B O 1
ATOM 1406 N N . ALA B 2 60 ? 28.021 70.923 -47.028 1.00 97.51 83 ALA B N 1
ATOM 1407 C CA . ALA B 2 60 ? 29.350 70.441 -47.358 1.00 89.69 83 ALA B CA 1
ATOM 1408 C C . ALA B 2 60 ? 29.494 70.473 -48.871 1.00 94.53 83 ALA B C 1
ATOM 1409 O O . ALA B 2 60 ? 28.620 69.979 -49.593 1.00 93.84 83 ALA B O 1
ATOM 1411 N N . ARG B 2 61 ? 30.580 71.071 -49.350 1.00 100.43 84 ARG B N 1
ATOM 1412 C CA . ARG B 2 61 ? 30.840 71.124 -50.777 1.00 103.53 84 ARG B CA 1
ATOM 1413 C C . ARG B 2 61 ? 32.244 70.601 -51.049 1.00 107.82 84 ARG B C 1
ATOM 1414 O O . ARG B 2 61 ? 33.156 70.748 -50.227 1.00 105.78 84 ARG B O 1
ATOM 1422 N N . VAL B 2 62 ? 32.406 69.976 -52.215 1.00 111.29 85 VAL B N 1
ATOM 1423 C CA . VAL B 2 62 ? 33.573 69.141 -52.473 1.00 117.81 85 VAL B CA 1
ATOM 1424 C C . VAL B 2 62 ? 34.896 69.899 -52.353 1.00 125.29 85 VAL B C 1
ATOM 1425 O O . VAL B 2 62 ? 35.922 69.296 -52.022 1.00 126.76 85 VAL B O 1
ATOM 1429 N N . GLU B 2 63 ? 34.886 71.224 -52.532 1.00 128.74 86 GLU B N 1
ATOM 1430 C CA . GLU B 2 63 ? 36.126 71.996 -52.443 1.00 129.19 86 GLU B CA 1
ATOM 1431 C C . GLU B 2 63 ? 36.764 71.953 -51.053 1.00 130.69 86 GLU B C 1
ATOM 1432 O O . GLU B 2 63 ? 37.997 71.980 -50.945 1.00 133.93 86 GLU B O 1
ATOM 1438 N N . ASP B 2 64 ? 35.960 71.901 -49.983 1.00 123.79 87 ASP B N 1
ATOM 1439 C CA . ASP B 2 64 ? 36.521 71.937 -48.635 1.00 117.77 87 ASP B CA 1
ATOM 1440 C C . ASP B 2 64 ? 37.104 70.606 -48.166 1.00 105.85 87 ASP B C 1
ATOM 1441 O O . ASP B 2 64 ? 37.641 70.554 -47.057 1.00 101.81 87 ASP B O 1
ATOM 1446 N N . SER B 2 65 ? 36.963 69.522 -48.929 1.00 100.50 88 SER B N 1
ATOM 1447 C CA . SER B 2 65 ? 37.576 68.251 -48.547 1.00 96.86 88 SER B CA 1
ATOM 1448 C C . SER B 2 65 ? 39.094 68.360 -48.447 1.00 100.04 88 SER B C 1
ATOM 1449 O O . SER B 2 65 ? 39.785 68.497 -49.461 1.00 103.32 88 SER B O 1
ATOM 1452 N N . GLY B 2 66 ? 39.608 68.327 -47.228 1.00 97.61 89 GLY B N 1
ATOM 1453 C CA . GLY B 2 66 ? 41.024 68.429 -46.969 1.00 98.82 89 GLY B CA 1
ATOM 1454 C C . GLY B 2 66 ? 41.305 67.942 -45.572 1.00 105.26 89 GLY B C 1
ATOM 1455 O O . GLY B 2 66 ? 40.484 67.265 -44.955 1.00 105.75 89 GLY B O 1
ATOM 1456 N N . ILE B 2 67 ? 42.506 68.242 -45.098 1.00 106.52 90 ILE B N 1
ATOM 1457 C CA . ILE B 2 67 ? 42.935 67.931 -43.737 1.00 105.76 90 ILE B CA 1
ATOM 1458 C C . ILE B 2 67 ? 42.910 69.154 -42.847 1.00 107.34 90 ILE B C 1
ATOM 1459 O O . ILE B 2 67 ? 43.613 70.133 -43.080 1.00 112.34 90 ILE B O 1
ATOM 1464 N N . TYR B 2 68 ? 42.093 69.017 -41.805 1.00 107.04 91 TYR B N 1
ATOM 1465 C CA . TYR B 2 68 ? 41.764 70.001 -40.795 1.00 101.85 91 TYR B CA 1
ATOM 1466 C C . TYR B 2 68 ? 42.437 69.646 -39.475 1.00 104.38 91 TYR B C 1
ATOM 1467 O O . TYR B 2 68 ? 42.595 68.471 -39.127 1.00 103.20 91 TYR B O 1
ATOM 1476 N N . ALA B 2 69 ? 42.800 70.696 -38.733 1.00 108.51 92 ALA B N 1
ATOM 1477 C CA . ALA B 2 69 ? 43.579 70.602 -37.513 1.00 106.58 92 ALA B CA 1
ATOM 1478 C C . ALA B 2 69 ? 42.802 71.189 -36.345 1.00 105.49 92 ALA B C 1
ATOM 1479 O O . ALA B 2 69 ? 42.218 72.269 -36.447 1.00 102.66 92 ALA B O 1
ATOM 1481 N N . CYS B 2 70 ? 42.804 70.478 -35.227 1.00 111.91 93 CYS B N 1
ATOM 1482 C CA . CYS B 2 70 ? 42.087 70.915 -34.039 1.00 121.55 93 CYS B CA 1
ATOM 1483 C C . CYS B 2 70 ? 43.109 71.114 -32.927 1.00 121.77 93 CYS B C 1
ATOM 1484 O O . CYS B 2 70 ? 44.052 70.328 -32.806 1.00 124.93 93 CYS B O 1
ATOM 1487 N N . VAL B 2 71 ? 42.934 72.163 -32.119 1.00 113.06 94 VAL B N 1
ATOM 1488 C CA . VAL B 2 71 ? 43.878 72.488 -31.053 1.00 109.18 94 VAL B CA 1
ATOM 1489 C C . VAL B 2 71 ? 43.121 72.631 -29.737 1.00 109.51 94 VAL B C 1
ATOM 1490 O O . VAL B 2 71 ? 42.008 73.167 -29.712 1.00 106.61 94 VAL B O 1
ATOM 1494 N N . ILE B 2 72 ? 43.730 72.156 -28.644 1.00 110.72 95 ILE B N 1
ATOM 1495 C CA . ILE B 2 72 ? 43.170 72.243 -27.292 1.00 115.17 95 ILE B CA 1
ATOM 1496 C C . ILE B 2 72 ? 44.235 72.899 -26.415 1.00 117.67 95 ILE B C 1
ATOM 1497 O O . ILE B 2 72 ? 45.412 72.525 -26.476 1.00 119.81 95 ILE B O 1
ATOM 1502 N N . ARG B 2 73 ? 43.837 73.912 -25.648 1.00 118.27 96 ARG B N 1
ATOM 1503 C CA . ARG B 2 73 ? 44.776 74.631 -24.788 1.00 112.87 96 ARG B CA 1
ATOM 1504 C C . ARG B 2 73 ? 44.346 74.540 -23.330 1.00 109.18 96 ARG B C 1
ATOM 1505 O O . ARG B 2 73 ? 44.429 73.470 -22.726 1.00 104.04 96 ARG B O 1
ATOM 1507 N N . LYS B 2 79 ? 48.145 67.903 -27.532 1.00 112.38 102 LYS B N 1
ATOM 1508 C CA . LYS B 2 79 ? 47.031 68.839 -27.433 1.00 106.12 102 LYS B CA 1
ATOM 1509 C C . LYS B 2 79 ? 46.301 68.991 -28.767 1.00 103.42 102 LYS B C 1
ATOM 1510 O O . LYS B 2 79 ? 45.400 69.812 -28.888 1.00 99.61 102 LYS B O 1
ATOM 1516 N N . THR B 2 80 ? 46.694 68.226 -29.786 1.00 106.31 103 THR B N 1
ATOM 1517 C CA . THR B 2 80 ? 46.176 68.460 -31.129 1.00 112.46 103 THR B CA 1
ATOM 1518 C C . THR B 2 80 ? 45.821 67.147 -31.823 1.00 117.40 103 THR B C 1
ATOM 1519 O O . THR B 2 80 ? 46.096 66.049 -31.328 1.00 119.31 103 THR B O 1
ATOM 1523 N N . GLY B 2 81 ? 45.180 67.289 -32.981 1.00 116.35 104 GLY B N 1
ATOM 1524 C CA . GLY B 2 81 ? 44.802 66.153 -33.800 1.00 113.35 104 GLY B CA 1
ATOM 1525 C C . GLY B 2 81 ? 44.357 66.605 -35.174 1.00 110.82 104 GLY B C 1
ATOM 1526 O O . GLY B 2 81 ? 44.004 67.774 -35.384 1.00 109.20 104 GLY B O 1
ATOM 1527 N N . TYR B 2 82 ? 44.401 65.663 -36.121 1.00 105.80 105 TYR B N 1
ATOM 1528 C CA . TYR B 2 82 ? 43.960 65.909 -37.488 1.00 107.37 105 TYR B CA 1
ATOM 1529 C C . TYR B 2 82 ? 43.177 64.708 -38.018 1.00 104.83 105 TYR B C 1
ATOM 1530 O O . TYR B 2 82 ? 43.388 63.565 -37.597 1.00 100.47 105 TYR B O 1
ATOM 1539 N N . LEU B 2 83 ? 42.259 64.987 -38.946 1.00 102.86 106 LEU B N 1
ATOM 1540 C CA . LEU B 2 83 ? 41.518 63.976 -39.696 1.00 101.04 106 LEU B CA 1
ATOM 1541 C C . LEU B 2 83 ? 41.393 64.457 -41.138 1.00 104.21 106 LEU B C 1
ATOM 1542 O O . LEU B 2 83 ?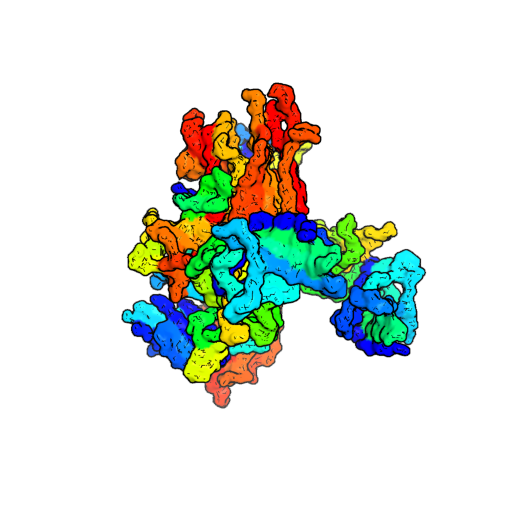 41.330 65.663 -41.394 1.00 103.14 106 LEU B O 1
ATOM 1547 N N . ASN B 2 84 ? 41.416 63.517 -42.088 1.00 106.71 107 ASN B N 1
ATOM 1548 C CA . ASN B 2 84 ? 41.263 63.846 -43.505 1.00 111.02 107 ASN B CA 1
ATOM 1549 C C . ASN B 2 84 ? 39.805 63.620 -43.915 1.00 102.29 107 ASN B C 1
ATOM 1550 O O . ASN B 2 84 ? 39.279 62.505 -43.833 1.00 97.52 107 ASN B O 1
ATOM 1555 N N . VAL B 2 85 ? 39.137 64.719 -44.260 1.00 102.28 108 VAL B N 1
ATOM 1556 C CA . VAL B 2 85 ? 37.735 64.756 -44.653 1.00 90.93 108 VAL B CA 1
ATOM 1557 C C . VAL B 2 85 ? 37.642 64.671 -46.168 1.00 88.51 108 VAL B C 1
ATOM 1558 O O . VAL B 2 85 ? 38.406 65.321 -46.889 1.00 75.91 108 VAL B O 1
ATOM 1562 N N . THR B 2 86 ? 36.718 63.853 -46.661 1.00 88.23 109 THR B N 1
ATOM 1563 C CA . THR B 2 86 ? 36.489 63.739 -48.096 1.00 97.17 109 THR B CA 1
ATOM 1564 C C . THR B 2 86 ? 35.004 63.931 -48.383 1.00 97.54 109 THR B C 1
ATOM 1565 O O . THR B 2 86 ? 34.135 63.318 -47.739 1.00 91.90 109 THR B O 1
ATOM 1569 N N . ILE B 2 87 ? 34.728 64.843 -49.308 1.00 96.53 110 ILE B N 1
ATOM 1570 C CA . ILE B 2 87 ? 33.379 65.152 -49.753 1.00 91.71 110 ILE B CA 1
ATOM 1571 C C . ILE B 2 87 ? 33.205 64.502 -51.114 1.00 93.71 110 ILE B C 1
ATOM 1572 O O . ILE B 2 87 ? 34.124 64.524 -51.943 1.00 98.15 110 ILE B O 1
ATOM 1577 N N . HIS B 2 88 ? 32.046 63.913 -51.356 1.00 91.60 111 HIS B N 1
ATOM 1578 C CA . HIS B 2 88 ? 31.869 63.153 -52.581 1.00 98.80 111 HIS B CA 1
ATOM 1579 C C . HIS B 2 88 ? 30.643 63.625 -53.343 1.00 103.19 111 HIS B C 1
ATOM 1580 O O . HIS B 2 88 ? 29.764 64.300 -52.803 1.00 110.58 111 HIS B O 1
ATOM 1587 N N . LYS B 2 89 ? 30.604 63.244 -54.615 1.00 97.17 112 LYS B N 1
ATOM 1588 C CA . LYS B 2 89 ? 29.475 63.530 -55.480 1.00 98.83 112 LYS B CA 1
ATOM 1589 C C . LYS B 2 89 ? 28.477 62.391 -55.338 1.00 99.29 112 LYS B C 1
ATOM 1590 O O . LYS B 2 89 ? 28.868 61.222 -55.251 1.00 94.55 112 LYS B O 1
ATOM 1592 N N . LYS B 2 90 ? 27.195 62.746 -55.257 1.00 103.41 113 LYS B N 1
ATOM 1593 C CA . LYS B 2 90 ? 26.148 61.772 -54.989 1.00 107.21 113 LYS B CA 1
ATOM 1594 C C . LYS B 2 90 ? 26.300 60.597 -55.950 1.00 118.19 113 LYS B C 1
ATOM 1595 O O . LYS B 2 90 ? 26.452 60.818 -57.165 1.00 120.08 113 LYS B O 1
ATOM 1601 N N . PRO B 2 91 ? 26.311 59.358 -55.465 1.00 125.76 114 PRO B N 1
ATOM 1602 C CA . PRO B 2 91 ? 26.708 58.236 -56.301 1.00 135.32 114 PRO B CA 1
ATOM 1603 C C . PRO B 2 91 ? 25.846 58.191 -57.584 1.00 148.88 114 PRO B C 1
ATOM 1604 O O . PRO B 2 91 ? 24.663 58.544 -57.540 1.00 152.08 114 PRO B O 1
ATOM 1608 N N . PRO B 2 92 ? 26.433 57.757 -58.693 1.00 155.31 115 PRO B N 1
ATOM 1609 C CA . PRO B 2 92 ? 25.603 57.733 -59.907 1.00 162.17 115 PRO B CA 1
ATOM 1610 C C . PRO B 2 92 ? 24.509 56.694 -59.796 1.00 167.72 115 PRO B C 1
ATOM 1611 O O . PRO B 2 92 ? 23.323 57.038 -59.885 1.00 167.93 115 PRO B O 1
ATOM 1615 N N . SER B 2 93 ? 24.873 55.466 -59.449 1.00 170.95 116 SER B N 1
ATOM 1616 C CA . SER B 2 93 ? 23.923 54.381 -59.310 1.00 174.91 116 SER B CA 1
ATOM 1617 C C . SER B 2 93 ? 23.414 54.357 -57.878 1.00 170.32 116 SER B C 1
ATOM 1618 O O . SER B 2 93 ? 23.905 55.072 -56.999 1.00 167.64 116 SER B O 1
ATOM 1621 N N . CYS B 2 94 ? 22.395 53.535 -57.655 1.00 168.84 117 CYS B N 1
ATOM 1622 C CA . CYS B 2 94 ? 21.887 53.378 -56.305 1.00 163.86 117 CYS B CA 1
ATOM 1623 C C . CYS B 2 94 ? 22.876 52.612 -55.437 1.00 158.97 117 CYS B C 1
ATOM 1624 O O . CYS B 2 94 ? 23.090 52.982 -54.277 1.00 163.74 117 CYS B O 1
ATOM 1627 N N . ASN B 2 95 ? 23.497 51.548 -55.967 1.00 149.57 118 ASN B N 1
ATOM 1628 C CA . ASN B 2 95 ? 24.471 50.828 -55.146 1.00 139.56 118 ASN B CA 1
ATOM 1629 C C . ASN B 2 95 ? 25.628 51.769 -54.835 1.00 126.50 118 ASN B C 1
ATOM 1630 O O . ASN B 2 95 ? 26.397 52.148 -55.725 1.00 123.98 118 ASN B O 1
ATOM 1635 N N . ILE B 2 96 ? 25.759 52.135 -53.565 1.00 113.87 119 ILE B N 1
ATOM 1636 C CA . ILE B 2 96 ? 26.842 52.991 -53.093 1.00 104.08 119 ILE B CA 1
ATOM 1637 C C . ILE B 2 96 ? 28.077 52.112 -52.932 1.00 95.92 119 ILE B C 1
ATOM 1638 O O . ILE B 2 96 ? 27.956 50.963 -52.487 1.00 96.88 119 ILE B O 1
ATOM 1643 N N . PRO B 2 97 ? 29.267 52.575 -53.305 1.00 92.19 120 PRO B N 1
ATOM 1644 C CA . PRO B 2 97 ? 30.464 51.741 -53.131 1.00 91.01 120 PRO B CA 1
ATOM 1645 C C . PRO B 2 97 ? 30.809 51.596 -51.656 1.00 88.64 120 PRO B C 1
ATOM 1646 O O . PRO B 2 97 ? 30.201 52.208 -50.777 1.00 83.79 120 PRO B O 1
ATOM 1650 N N . ASP B 2 98 ? 31.791 50.736 -51.387 1.00 96.80 121 ASP B N 1
ATOM 1651 C CA . ASP B 2 98 ? 32.105 50.414 -50.001 1.00 90.94 121 ASP B CA 1
ATOM 1652 C C . ASP B 2 98 ? 32.718 51.594 -49.253 1.00 94.80 121 ASP B C 1
ATOM 1653 O O . ASP B 2 98 ? 32.518 51.715 -48.037 1.00 97.69 121 ASP B O 1
ATOM 1658 N N . TYR B 2 99 ? 33.422 52.494 -49.950 1.00 97.41 122 TYR B N 1
ATOM 1659 C CA . TYR B 2 99 ? 34.218 53.514 -49.267 1.00 96.08 122 TYR B CA 1
ATOM 1660 C C . TYR B 2 99 ? 33.399 54.665 -48.671 1.00 94.59 122 TYR B C 1
ATOM 1661 O O . TYR B 2 99 ? 33.978 55.520 -47.992 1.00 93.97 122 TYR B O 1
ATOM 1670 N N . LEU B 2 100 ? 32.078 54.707 -48.865 1.00 91.62 123 LEU B N 1
ATOM 1671 C CA . LEU B 2 100 ? 31.225 55.643 -48.135 1.00 86.93 123 LEU B CA 1
ATOM 1672 C C . LEU B 2 100 ? 30.215 54.934 -47.247 1.00 84.29 123 LEU B C 1
ATOM 1673 O O . LEU B 2 100 ? 29.254 55.566 -46.781 1.00 84.68 123 LEU B O 1
ATOM 1678 N N . MET B 2 101 ? 30.433 53.655 -46.960 1.00 82.41 124 MET B N 1
ATOM 1679 C CA . MET B 2 101 ? 29.582 52.949 -46.019 1.00 84.45 124 MET B CA 1
ATOM 1680 C C . MET B 2 101 ? 30.277 52.794 -44.672 1.00 79.91 124 MET B C 1
ATOM 1681 O O . MET B 2 101 ? 31.507 52.741 -44.576 1.00 80.78 124 MET B O 1
ATOM 1686 N N . TYR B 2 102 ? 29.464 52.689 -43.633 1.00 74.12 125 TYR B N 1
ATOM 1687 C CA . TYR B 2 102 ? 29.980 52.515 -42.293 1.00 80.56 125 TYR B CA 1
ATOM 1688 C C . TYR B 2 102 ? 30.024 51.024 -41.952 1.00 84.40 125 TYR B C 1
ATOM 1689 O O . TYR B 2 102 ? 29.602 50.162 -42.737 1.00 83.78 125 TYR B O 1
ATOM 1698 N N . SER B 2 103 ? 30.528 50.728 -40.751 1.00 80.74 126 SER B N 1
ATOM 1699 C CA . SER B 2 103 ? 30.836 49.362 -40.358 1.00 74.24 126 SER B CA 1
ATOM 1700 C C . SER B 2 103 ? 29.624 48.465 -40.557 1.00 63.88 126 SER B C 1
ATOM 1701 O O . SER B 2 103 ? 28.484 48.871 -40.321 1.00 54.82 126 SER B O 1
ATOM 1704 N N . THR B 2 104 ? 29.883 47.247 -41.019 1.00 69.60 127 THR B N 1
ATOM 1705 C CA . THR B 2 104 ? 28.817 46.309 -41.331 1.00 67.16 127 THR B CA 1
ATOM 1706 C C . THR B 2 104 ? 28.119 45.898 -40.041 1.00 61.56 127 THR B C 1
ATOM 1707 O O . THR B 2 104 ? 28.743 45.811 -38.983 1.00 63.15 127 THR B O 1
ATOM 1711 N N . VAL B 2 105 ? 26.809 45.709 -40.113 1.00 49.30 128 VAL B N 1
ATOM 1712 C CA . VAL B 2 105 ? 26.047 45.205 -38.979 1.00 52.38 128 VAL B CA 1
ATOM 1713 C C . VAL B 2 105 ? 25.806 43.718 -39.227 1.00 61.91 128 VAL B C 1
ATOM 1714 O O . VAL B 2 105 ? 25.041 43.335 -40.128 1.00 65.39 128 VAL B O 1
ATOM 1718 N N . ARG B 2 106 ? 26.484 42.881 -38.439 1.00 64.74 129 ARG B N 1
ATOM 1719 C CA . ARG B 2 106 ? 26.341 41.430 -38.497 1.00 61.60 129 ARG B CA 1
ATOM 1720 C C . ARG B 2 106 ? 25.168 41.074 -37.601 1.00 58.07 129 ARG B C 1
ATOM 1721 O O . ARG B 2 106 ? 25.323 40.807 -36.409 1.00 64.81 129 ARG B O 1
ATOM 1729 N N . GLY B 2 107 ? 23.975 41.071 -38.190 1.00 51.45 130 GLY B N 1
ATOM 1730 C CA . GLY B 2 107 ? 22.771 40.751 -37.461 1.00 52.31 130 GLY B CA 1
ATOM 1731 C C . GLY B 2 107 ? 22.375 39.281 -37.553 1.00 56.79 130 GLY B C 1
ATOM 1732 O O . GLY B 2 107 ? 22.985 38.458 -38.245 1.00 58.48 130 GLY B O 1
ATOM 1733 N N . SER B 2 108 ? 21.304 38.966 -36.834 1.00 56.35 131 SER B N 1
ATOM 1734 C CA . SER B 2 108 ? 20.813 37.608 -36.713 1.00 60.88 131 SER B CA 1
ATOM 1735 C C . SER B 2 108 ? 19.291 37.651 -36.635 1.00 56.50 131 SER B C 1
ATOM 1736 O O . SER B 2 108 ? 18.678 38.719 -36.613 1.00 61.00 131 SER B O 1
ATOM 1739 N N . ASP B 2 109 ? 18.685 36.478 -36.519 1.00 56.62 132 ASP B N 1
ATOM 1740 C CA . ASP B 2 109 ? 17.259 36.405 -36.230 1.00 60.65 132 ASP B CA 1
ATOM 1741 C C . ASP B 2 109 ? 16.944 36.817 -34.799 1.00 61.60 132 ASP B C 1
ATOM 1742 O O . ASP B 2 109 ? 15.776 36.847 -34.394 1.00 62.63 132 ASP B O 1
ATOM 1747 N N . LYS B 2 110 ? 17.967 37.128 -34.023 1.00 56.64 133 LYS B N 1
ATOM 1748 C CA . LYS B 2 110 ? 17.781 37.542 -32.652 1.00 58.32 133 LYS B CA 1
ATOM 1749 C C . LYS B 2 110 ? 18.230 38.976 -32.403 1.00 51.08 133 LYS B C 1
ATOM 1750 O O . LYS B 2 110 ? 18.013 39.492 -31.297 1.00 49.94 133 LYS B O 1
ATOM 1756 N N . ASN B 2 111 ? 18.871 39.623 -33.404 1.00 40.36 134 ASN B N 1
ATOM 1757 C CA . ASN B 2 111 ? 19.339 41.006 -33.320 1.00 45.82 134 ASN B CA 1
ATOM 1758 C C . ASN B 2 111 ? 19.117 41.633 -34.692 1.00 44.75 134 ASN B C 1
ATOM 1759 O O . ASN B 2 111 ? 20.041 41.739 -35.499 1.00 49.73 134 ASN B O 1
ATOM 1764 N N . PHE B 2 112 ? 17.877 42.035 -34.951 1.00 43.08 135 PHE B N 1
ATOM 1765 C CA . PHE B 2 112 ? 17.461 42.596 -36.239 1.00 52.29 135 PHE B CA 1
ATOM 1766 C C . PHE B 2 112 ? 17.293 44.102 -36.138 1.00 54.44 135 PHE B C 1
ATOM 1767 O O . PHE B 2 112 ? 16.243 44.652 -36.479 1.00 48.42 135 PHE B O 1
ATOM 1775 N N . LYS B 2 113 ? 18.331 44.769 -35.625 1.00 50.31 136 LYS B N 1
ATOM 1776 C CA . LYS B 2 113 ? 18.320 46.205 -35.391 1.00 41.47 136 LYS B CA 1
ATOM 1777 C C . LYS B 2 113 ? 19.531 46.817 -36.075 1.00 50.81 136 LYS B C 1
ATOM 1778 O O . LYS B 2 113 ? 20.652 46.313 -35.935 1.00 51.00 136 LYS B O 1
ATOM 1784 N N . ILE B 2 114 ? 19.303 47.909 -36.800 1.00 51.86 137 ILE B N 1
ATOM 1785 C CA . ILE B 2 114 ? 20.352 48.628 -37.511 1.00 52.23 137 ILE B CA 1
ATOM 1786 C C . ILE B 2 114 ? 20.386 50.051 -36.967 1.00 55.64 137 ILE B C 1
ATOM 1787 O O . ILE B 2 114 ? 19.348 50.714 -36.895 1.00 62.58 137 ILE B O 1
ATOM 1792 N N . THR B 2 115 ? 21.559 50.506 -36.544 1.00 51.61 138 THR B N 1
ATOM 1793 C CA . THR B 2 115 ? 21.709 51.861 -36.023 1.00 54.31 138 THR B CA 1
ATOM 1794 C C . THR B 2 115 ? 22.162 52.779 -37.149 1.00 63.45 138 THR B C 1
ATOM 1795 O O . THR B 2 115 ? 22.923 52.363 -38.029 1.00 74.85 138 THR B O 1
ATOM 1799 N N . CYS B 2 116 ? 21.664 54.024 -37.132 1.00 58.02 139 CYS B N 1
ATOM 1800 C CA . CYS B 2 116 ? 22.051 55.054 -38.088 1.00 52.82 139 CYS B CA 1
ATOM 1801 C C . CYS B 2 116 ? 23.358 55.705 -37.658 1.00 52.40 139 CYS B C 1
ATOM 1802 O O . CYS B 2 116 ? 23.376 56.436 -36.661 1.00 58.06 139 CYS B O 1
ATOM 1805 N N . PRO B 2 117 ? 24.449 55.526 -38.400 1.00 51.63 140 PRO B N 1
ATOM 1806 C CA . PRO B 2 117 ? 25.751 56.040 -37.929 1.00 56.25 140 PRO B CA 1
ATOM 1807 C C . PRO B 2 117 ? 25.839 57.563 -37.918 1.00 55.20 140 PRO B C 1
ATOM 1808 O O . PRO B 2 117 ? 25.283 58.256 -38.777 1.00 52.26 140 PRO B O 1
ATOM 1812 N N . THR B 2 118 ? 26.570 58.075 -36.922 1.00 58.64 141 THR B N 1
ATOM 1813 C CA . THR B 2 118 ? 26.937 59.481 -36.730 1.00 60.39 141 THR B CA 1
ATOM 1814 C C . THR B 2 118 ? 25.755 60.403 -36.419 1.00 58.20 141 THR B C 1
ATOM 1815 O O . THR B 2 118 ? 25.968 61.610 -36.243 1.00 55.41 141 THR B O 1
ATOM 1819 N N . ILE B 2 119 ? 24.532 59.883 -36.295 1.00 57.37 142 ILE B N 1
ATOM 1820 C CA . ILE B 2 119 ? 23.358 60.752 -36.303 1.00 52.34 142 ILE B CA 1
ATOM 1821 C C . ILE B 2 119 ? 23.290 61.607 -35.047 1.00 60.06 142 ILE B C 1
ATOM 1822 O O . ILE B 2 119 ? 22.700 62.692 -35.063 1.00 66.51 142 ILE B O 1
ATOM 1827 N N . ASP B 2 120 ? 23.908 61.173 -33.948 1.00 64.07 143 ASP B N 1
ATOM 1828 C CA . ASP B 2 120 ? 23.774 61.983 -32.739 1.00 71.76 143 ASP B CA 1
ATOM 1829 C C . ASP B 2 120 ? 24.738 63.173 -32.680 1.00 72.05 143 ASP B C 1
ATOM 1830 O O . ASP B 2 120 ? 24.814 63.834 -31.642 1.00 71.88 143 ASP B O 1
ATOM 1835 N N . LEU B 2 121 ? 25.445 63.478 -33.766 1.00 72.54 144 LEU B N 1
ATOM 1836 C CA . LEU B 2 121 ? 26.238 64.696 -33.821 1.00 71.16 144 LEU B CA 1
ATOM 1837 C C . LEU B 2 121 ? 25.397 65.862 -34.289 1.00 76.54 144 LEU B C 1
ATOM 1838 O O . LEU B 2 121 ? 25.687 67.019 -33.960 1.00 88.45 144 LEU B O 1
ATOM 1843 N N . TYR B 2 122 ? 24.344 65.563 -35.023 1.00 69.80 145 TYR B N 1
ATOM 1844 C CA . TYR B 2 122 ? 23.492 66.570 -35.609 1.00 72.90 145 TYR B CA 1
ATOM 1845 C C . TYR B 2 122 ? 22.327 66.858 -34.675 1.00 71.36 145 TYR B C 1
ATOM 1846 O O . TYR B 2 122 ? 22.051 66.116 -33.727 1.00 64.03 145 TYR B O 1
ATOM 1855 N N . ASN B 2 123 ? 21.622 67.942 -34.974 1.00 74.33 146 ASN B N 1
ATOM 1856 C CA . ASN B 2 123 ? 20.447 68.341 -34.214 1.00 68.68 146 ASN B CA 1
ATOM 1857 C C . ASN B 2 123 ? 19.244 67.857 -35.009 1.00 65.73 146 ASN B C 1
ATOM 1858 O O . ASN B 2 123 ? 18.673 68.582 -35.829 1.00 66.50 146 ASN B O 1
ATOM 1863 N N . TRP B 2 124 ? 18.842 66.622 -34.722 1.00 63.54 147 TRP B N 1
ATOM 1864 C CA . TRP B 2 124 ? 17.858 65.889 -35.504 1.00 62.16 147 TRP B CA 1
ATOM 1865 C C . TRP B 2 124 ? 16.632 65.570 -34.652 1.00 63.93 147 TRP B C 1
ATOM 1866 O O . TRP B 2 124 ? 16.681 65.589 -33.416 1.00 69.72 147 TRP B O 1
ATOM 1877 N N . THR B 2 125 ? 15.523 65.279 -35.332 1.00 58.68 148 THR B N 1
ATOM 1878 C CA . THR B 2 125 ? 14.246 64.994 -34.691 1.00 59.68 148 THR B CA 1
ATOM 1879 C C . THR B 2 125 ? 13.585 63.823 -35.406 1.00 54.76 148 THR B C 1
ATOM 1880 O O . THR B 2 125 ? 13.780 63.628 -36.607 1.00 57.38 148 THR B O 1
ATOM 1884 N N . ALA B 2 126 ? 12.799 63.043 -34.671 1.00 59.54 149 ALA B N 1
ATOM 1885 C CA . ALA B 2 126 ? 12.110 61.926 -35.303 1.00 59.40 149 ALA B CA 1
ATOM 1886 C C . ALA B 2 126 ? 11.112 62.454 -36.330 1.00 71.71 149 ALA B C 1
ATOM 1887 O O . ALA B 2 126 ? 10.549 63.538 -36.152 1.00 77.84 149 ALA B O 1
ATOM 1889 N N . PRO B 2 127 ? 10.886 61.712 -37.434 1.00 75.66 150 PRO B N 1
ATOM 1890 C CA . PRO B 2 127 ? 11.405 60.364 -37.707 1.00 66.49 150 PRO B CA 1
ATOM 1891 C C . PRO B 2 127 ? 12.602 60.313 -38.658 1.00 60.34 150 PRO B C 1
ATOM 1892 O O . PRO B 2 127 ? 12.744 61.163 -39.532 1.00 65.25 150 PRO B O 1
ATOM 1896 N N . VAL B 2 128 ? 13.438 59.302 -38.489 1.00 55.37 151 VAL B N 1
ATOM 1897 C CA . VAL B 2 128 ? 14.530 59.004 -39.410 1.00 56.82 151 VAL B CA 1
ATOM 1898 C C . VAL B 2 128 ? 13.994 58.102 -40.510 1.00 67.65 151 VAL B C 1
ATOM 1899 O O . VAL B 2 128 ? 13.245 57.156 -40.243 1.00 73.30 151 VAL B O 1
ATOM 1903 N N . GLN B 2 129 ? 14.384 58.368 -41.753 1.00 73.78 152 GLN B N 1
ATOM 1904 C CA . GLN B 2 129 ? 13.883 57.588 -42.879 1.00 71.76 152 GLN B CA 1
ATOM 1905 C C . GLN B 2 129 ? 14.918 56.562 -43.311 1.00 71.47 152 GLN B C 1
ATOM 1906 O O . GLN B 2 129 ? 16.121 56.813 -43.249 1.00 71.61 152 GLN B O 1
ATOM 1912 N N . TRP B 2 130 ? 14.443 55.399 -43.739 1.00 72.94 153 TRP B N 1
ATOM 1913 C CA . TRP B 2 130 ? 15.317 54.275 -44.038 1.00 63.64 153 TRP B CA 1
ATOM 1914 C C . TRP B 2 130 ? 15.064 53.761 -45.446 1.00 67.29 153 TRP B C 1
ATOM 1915 O O . TRP B 2 130 ? 13.944 53.805 -45.971 1.00 65.85 153 TRP B O 1
ATOM 1926 N N . PHE B 2 131 ? 16.135 53.296 -46.062 1.00 67.20 154 PHE B N 1
ATOM 1927 C CA . PHE B 2 131 ? 16.083 52.759 -47.405 1.00 67.26 154 PHE B CA 1
ATOM 1928 C C . PHE B 2 131 ? 16.919 51.494 -47.425 1.00 71.26 154 PHE B C 1
ATOM 1929 O O . PHE B 2 131 ? 17.914 51.379 -46.704 1.00 78.67 154 PHE B O 1
ATOM 1937 N N . LYS B 2 132 ? 16.503 50.537 -48.243 1.00 68.17 155 LYS B N 1
ATOM 1938 C CA . LYS B 2 132 ? 17.292 49.336 -48.469 1.00 70.54 155 LYS B CA 1
ATOM 1939 C C . LYS B 2 132 ? 17.469 49.166 -49.959 1.00 74.85 155 LYS B C 1
ATOM 1940 O O . LYS B 2 132 ? 16.479 49.081 -50.693 1.00 75.15 155 LYS B O 1
ATOM 1946 N N . ASN B 2 133 ? 18.729 49.089 -50.391 1.00 81.31 156 ASN B N 1
ATOM 1947 C CA . ASN B 2 133 ? 19.077 49.077 -51.804 1.00 88.08 156 ASN B CA 1
ATOM 1948 C C . ASN B 2 133 ? 18.333 50.207 -52.509 1.00 91.16 156 ASN B C 1
ATOM 1949 O O . ASN B 2 133 ? 17.660 50.005 -53.520 1.00 76.93 156 ASN B O 1
ATOM 1954 N N . CYS B 2 134 ? 18.426 51.408 -51.916 1.00 106.63 157 CYS B N 1
ATOM 1955 C CA . CYS B 2 134 ? 17.921 52.634 -52.523 1.00 120.03 157 CYS B CA 1
ATOM 1956 C C . CYS B 2 134 ? 16.404 52.616 -52.658 1.00 120.98 157 CYS B C 1
ATOM 1957 O O . CYS B 2 134 ? 15.852 53.271 -53.547 1.00 125.37 157 CYS B O 1
ATOM 1960 N N . LYS B 2 135 ? 15.708 51.871 -51.801 1.00 107.59 158 LYS B N 1
ATOM 1961 C CA . LYS B 2 135 ? 14.253 51.796 -51.880 1.00 95.60 158 LYS B CA 1
ATOM 1962 C C . LYS B 2 135 ? 13.660 52.042 -50.509 1.00 80.37 158 LYS B C 1
ATOM 1963 O O . LYS B 2 135 ? 14.128 51.473 -49.521 1.00 76.69 158 LYS B O 1
ATOM 1969 N N . ALA B 2 136 ? 12.626 52.876 -50.456 1.00 75.26 159 ALA B N 1
ATOM 1970 C CA . ALA B 2 136 ? 12.078 53.285 -49.174 1.00 68.45 159 ALA B CA 1
ATOM 1971 C C . ALA B 2 136 ? 11.452 52.103 -48.445 1.00 71.67 159 ALA B C 1
ATOM 1972 O O . ALA B 2 136 ? 10.708 51.315 -49.037 1.00 75.49 159 ALA B O 1
ATOM 1974 N N . LEU B 2 137 ? 11.770 51.975 -47.154 1.00 70.34 160 LEU B N 1
ATOM 1975 C CA . LEU B 2 137 ? 11.124 51.003 -46.274 1.00 71.94 160 LEU B CA 1
ATOM 1976 C C . LEU B 2 137 ? 9.943 51.680 -45.588 1.00 86.73 160 LEU B C 1
ATOM 1977 O O . LEU B 2 137 ? 10.130 52.525 -44.711 1.00 84.45 160 LEU B O 1
ATOM 1982 N N . GLN B 2 138 ? 8.732 51.307 -45.978 1.00 102.79 161 GLN B N 1
ATOM 1983 C CA . GLN B 2 138 ? 7.497 51.942 -45.509 1.00 114.98 161 GLN B CA 1
ATOM 1984 C C . GLN B 2 138 ? 6.597 50.779 -45.145 1.00 124.11 161 GLN B C 1
ATOM 1985 O O . GLN B 2 138 ? 5.881 50.287 -46.009 1.00 131.71 161 GLN B O 1
ATOM 1991 N N . GLU B 2 139 ? 6.613 50.353 -43.890 1.00 122.12 162 GLU B N 1
ATOM 1992 C CA . GLU B 2 139 ? 5.770 49.230 -43.495 1.00 120.54 162 GLU B CA 1
ATOM 1993 C C . GLU B 2 139 ? 5.610 49.125 -41.986 1.00 107.91 162 GLU B C 1
ATOM 1994 O O . GLU B 2 139 ? 6.152 49.946 -41.235 1.00 105.42 162 GLU B O 1
ATOM 2000 N N . PRO B 2 140 ? 4.808 48.159 -41.516 1.00 92.75 163 PRO B N 1
ATOM 2001 C CA . PRO B 2 140 ? 4.832 47.809 -40.092 1.00 76.55 163 PRO B CA 1
ATOM 2002 C C . PRO B 2 140 ? 5.981 46.854 -39.836 1.00 68.05 163 PRO B C 1
ATOM 2003 O O . PRO B 2 140 ? 6.416 46.656 -38.697 1.00 70.94 163 PRO B O 1
ATOM 2007 N N . ARG B 2 141 ? 6.481 46.252 -40.915 1.00 63.26 164 ARG B N 1
ATOM 2008 C CA . ARG B 2 141 ? 7.586 45.313 -40.781 1.00 59.77 164 ARG B CA 1
ATOM 2009 C C . ARG B 2 141 ? 8.881 46.042 -40.494 1.00 64.54 164 ARG B C 1
ATOM 2010 O O . ARG B 2 141 ? 9.757 45.509 -39.803 1.00 71.81 164 ARG B O 1
ATOM 2018 N N . PHE B 2 142 ? 9.034 47.241 -41.036 1.00 60.51 165 PHE B N 1
ATOM 2019 C CA . PHE B 2 142 ? 10.193 48.076 -40.759 1.00 58.72 165 PHE B CA 1
ATOM 2020 C C . PHE B 2 142 ? 9.752 49.188 -39.817 1.00 59.40 165 PHE B C 1
ATOM 2021 O O . PHE B 2 142 ? 8.970 50.057 -40.201 1.00 70.24 165 PHE B O 1
ATOM 2029 N N . ARG B 2 143 ? 10.220 49.136 -38.579 1.00 54.76 166 ARG B N 1
ATOM 2030 C CA . ARG B 2 143 ? 9.851 50.099 -37.552 1.00 53.87 166 ARG B CA 1
ATOM 2031 C C . ARG B 2 143 ? 11.052 50.973 -37.235 1.00 52.37 166 ARG B C 1
ATOM 2032 O O . ARG B 2 143 ? 12.139 50.459 -36.955 1.00 51.83 166 ARG B O 1
ATOM 2040 N N . ALA B 2 144 ? 10.861 52.287 -37.255 1.00 47.47 167 ALA B N 1
ATOM 2041 C CA . ALA B 2 144 ? 11.935 53.199 -36.901 1.00 43.05 167 ALA B CA 1
ATOM 2042 C C . ALA B 2 144 ? 11.676 53.739 -35.503 1.00 41.04 167 ALA B C 1
ATOM 2043 O O . ALA B 2 144 ? 10.549 54.140 -35.185 1.00 49.51 167 ALA B O 1
ATOM 2045 N N . HIS B 2 145 ? 12.707 53.696 -34.660 1.00 34.82 168 HIS B N 1
ATOM 2046 C CA . HIS B 2 145 ? 12.590 54.136 -33.276 1.00 42.54 168 HIS B CA 1
ATOM 2047 C C . HIS B 2 145 ? 13.915 54.721 -32.820 1.00 44.99 168 HIS B C 1
ATOM 2048 O O . HIS B 2 145 ? 14.950 54.073 -32.954 1.00 54.82 168 HIS B O 1
ATOM 2055 N N . ARG B 2 146 ? 13.877 55.914 -32.242 1.00 43.56 169 ARG B N 1
ATOM 2056 C CA . ARG B 2 146 ? 15.078 56.708 -32.018 1.00 42.38 169 ARG B CA 1
ATOM 2057 C C . ARG B 2 146 ? 16.014 56.613 -33.208 1.00 49.99 169 ARG B C 1
ATOM 2058 O O . ARG B 2 146 ? 15.613 56.946 -34.324 1.00 55.45 169 ARG B O 1
ATOM 2066 N N . SER B 2 147 ? 17.223 56.102 -33.011 1.00 62.05 170 SER B N 1
ATOM 2067 C CA . SER B 2 147 ? 18.209 56.037 -34.081 1.00 60.72 170 SER B CA 1
ATOM 2068 C C . SER B 2 147 ? 18.266 54.668 -34.735 1.00 55.74 170 SER B C 1
ATOM 2069 O O . SER B 2 147 ? 19.116 54.445 -35.604 1.00 56.34 170 SER B O 1
ATOM 2072 N N . TYR B 2 148 ? 17.346 53.779 -34.377 1.00 48.59 171 TYR B N 1
ATOM 2073 C CA . TYR B 2 148 ? 17.361 52.379 -34.768 1.00 44.78 171 TYR B CA 1
ATOM 2074 C C . TYR B 2 148 ? 16.271 52.070 -35.790 1.00 44.56 171 TYR B C 1
ATOM 2075 O O . TYR B 2 148 ? 15.205 52.694 -35.815 1.00 50.99 171 TYR B O 1
ATOM 2084 N N . LEU B 2 149 ? 16.541 51.062 -36.607 1.00 44.08 172 LEU B N 1
ATOM 2085 C CA . LEU B 2 149 ? 15.566 50.447 -37.502 1.00 49.19 172 LEU B CA 1
ATOM 2086 C C . LEU B 2 149 ? 15.435 48.982 -37.107 1.00 49.91 172 LEU B C 1
ATOM 2087 O O . LEU B 2 149 ? 16.434 48.254 -37.052 1.00 54.05 172 LEU B O 1
ATOM 2092 N N . PHE B 2 150 ? 14.218 48.565 -36.804 1.00 41.46 173 PHE B N 1
ATOM 2093 C CA . PHE B 2 150 ? 13.932 47.199 -36.415 1.00 45.41 173 PHE B CA 1
ATOM 2094 C C . PHE B 2 150 ? 13.187 46.523 -37.550 1.00 47.33 173 PHE B C 1
ATOM 2095 O O . PHE B 2 150 ? 12.224 47.079 -38.088 1.00 53.88 173 PHE B O 1
ATOM 2103 N N . ILE B 2 151 ? 13.638 45.330 -37.907 1.00 45.24 174 ILE B N 1
ATOM 2104 C CA . ILE B 2 151 ? 13.062 44.546 -38.985 1.00 43.80 174 ILE B CA 1
ATOM 2105 C C . ILE B 2 151 ? 12.317 43.374 -38.364 1.00 44.51 174 ILE B C 1
ATOM 2106 O O . ILE B 2 151 ? 12.945 42.454 -37.832 1.00 53.15 174 ILE B O 1
ATOM 2111 N N . ASP B 2 152 ? 10.985 43.405 -38.426 1.00 45.14 175 ASP B N 1
ATOM 2112 C CA . ASP B 2 152 ? 10.157 42.301 -37.962 1.00 49.67 175 ASP B CA 1
ATOM 2113 C C . ASP B 2 152 ? 10.227 41.158 -38.971 1.00 56.60 175 ASP B C 1
ATOM 2114 O O . ASP B 2 152 ? 10.460 41.378 -40.16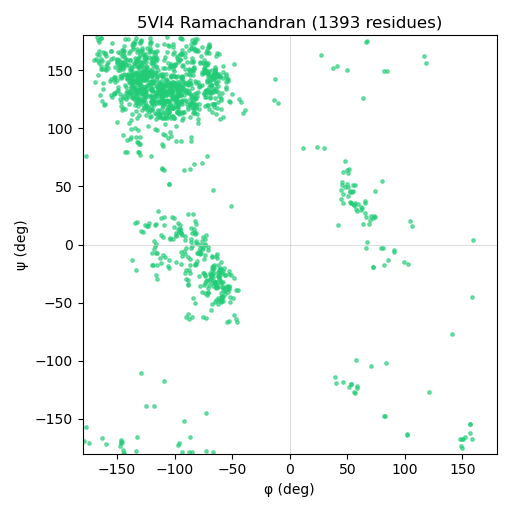2 1.00 59.05 175 ASP B O 1
ATOM 2119 N N . ASN B 2 153 ? 10.061 39.927 -38.475 1.00 57.15 176 ASN B N 1
ATOM 2120 C CA . ASN B 2 153 ? 10.081 38.717 -39.304 1.00 63.95 176 ASN B CA 1
ATOM 2121 C C . ASN B 2 153 ? 11.335 38.648 -40.172 1.00 63.95 176 ASN B C 1
ATOM 2122 O O . ASN B 2 153 ? 11.279 38.319 -41.361 1.00 70.29 176 ASN B O 1
ATOM 2127 N N . VAL B 2 154 ? 12.483 38.946 -39.561 1.00 55.91 177 VAL B N 1
ATOM 2128 C CA . VAL B 2 154 ? 13.724 39.016 -40.321 1.00 52.78 177 VAL B CA 1
ATOM 2129 C C . VAL B 2 154 ? 14.037 37.675 -40.961 1.00 57.27 177 VAL B C 1
ATOM 2130 O O . VAL B 2 154 ? 13.734 36.600 -40.420 1.00 56.17 177 VAL B O 1
ATOM 2134 N N . THR B 2 155 ? 14.614 37.744 -42.151 1.00 58.48 178 THR B N 1
ATOM 2135 C CA . THR B 2 155 ? 14.981 36.574 -42.922 1.00 64.11 178 THR B CA 1
ATOM 2136 C C . THR B 2 155 ? 16.271 36.899 -43.669 1.00 63.97 178 THR B C 1
ATOM 2137 O O . THR B 2 155 ? 16.688 38.058 -43.750 1.00 60.70 178 THR B O 1
ATOM 2141 N N . HIS B 2 156 ? 16.905 35.869 -44.232 1.00 71.59 179 HIS B N 1
ATOM 2142 C CA . HIS B 2 156 ? 18.132 36.102 -44.983 1.00 75.85 179 HIS B CA 1
ATOM 2143 C C . HIS B 2 156 ? 17.899 37.020 -46.175 1.00 70.09 179 HIS B C 1
ATOM 2144 O O . HIS B 2 156 ? 18.832 37.694 -46.622 1.00 64.97 179 HIS B O 1
ATOM 2151 N N . ASP B 2 157 ? 16.667 37.087 -46.675 1.00 72.97 180 ASP B N 1
ATOM 2152 C CA . ASP B 2 157 ? 16.350 37.949 -47.803 1.00 76.77 180 ASP B CA 1
ATOM 2153 C C . ASP B 2 157 ? 16.449 39.439 -47.462 1.00 69.97 180 ASP B C 1
ATOM 2154 O O . ASP B 2 157 ? 16.433 40.279 -48.371 1.00 67.12 180 ASP B O 1
ATOM 2159 N N . ASP B 2 158 ? 16.589 39.792 -46.192 1.00 59.44 181 ASP B N 1
ATOM 2160 C CA . ASP B 2 158 ? 16.697 41.188 -45.808 1.00 59.48 181 ASP B CA 1
ATOM 2161 C C . ASP B 2 158 ? 18.138 41.679 -45.757 1.00 56.46 181 ASP B C 1
ATOM 2162 O O . ASP B 2 158 ? 18.378 42.802 -45.302 1.00 57.08 181 ASP B O 1
ATOM 2167 N N . GLU B 2 159 ? 19.094 40.868 -46.200 1.00 54.17 182 GLU B N 1
ATOM 2168 C CA . GLU B 2 159 ? 20.470 41.326 -46.314 1.00 60.40 182 GLU B CA 1
ATOM 2169 C C . GLU B 2 159 ? 20.585 42.426 -47.361 1.00 73.03 182 GLU B C 1
ATOM 2170 O O . GLU B 2 159 ? 19.851 42.444 -48.350 1.00 72.21 182 GLU B O 1
ATOM 2176 N N . GLY B 2 160 ? 21.542 43.327 -47.160 1.00 75.72 183 GLY B N 1
ATOM 2177 C CA . GLY B 2 160 ? 21.801 44.358 -48.146 1.00 66.98 183 GLY B CA 1
ATOM 2178 C C . GLY B 2 160 ? 22.316 45.629 -47.501 1.00 64.11 183 GLY B C 1
ATOM 2179 O O . GLY B 2 160 ? 22.709 45.650 -46.339 1.00 60.86 183 GLY B O 1
ATOM 2180 N N . ASP B 2 161 ? 22.326 46.696 -48.294 1.00 73.35 184 ASP B N 1
ATOM 2181 C CA . ASP B 2 161 ? 22.892 47.967 -47.864 1.00 70.38 184 ASP B CA 1
ATOM 2182 C C . ASP B 2 161 ? 21.766 48.936 -47.504 1.00 69.59 184 ASP B C 1
ATOM 2183 O O . ASP B 2 161 ? 20.952 49.298 -48.362 1.00 70.05 184 ASP B O 1
ATOM 2188 N N . TYR B 2 162 ? 21.740 49.368 -46.242 1.00 65.64 185 TYR B N 1
ATOM 2189 C CA . TYR B 2 162 ? 20.706 50.253 -45.717 1.00 65.70 185 TYR B CA 1
ATOM 2190 C C . TYR B 2 162 ? 21.249 51.666 -45.592 1.00 62.85 185 TYR B C 1
ATOM 2191 O O . TYR B 2 162 ? 22.373 51.874 -45.114 1.00 68.59 185 TYR B O 1
ATOM 2200 N N . THR B 2 163 ? 20.451 52.622 -46.039 1.00 54.57 186 THR B N 1
ATOM 2201 C CA . THR B 2 163 ? 20.775 54.033 -45.945 1.00 64.19 186 THR B CA 1
ATOM 2202 C C . THR B 2 163 ? 19.763 54.680 -45.009 1.00 69.88 186 THR B C 1
ATOM 2203 O O . THR B 2 163 ? 18.553 54.580 -45.240 1.00 77.63 186 THR B O 1
ATOM 2207 N N . CYS B 2 164 ? 20.250 55.312 -43.941 1.00 64.95 187 CYS B N 1
ATOM 2208 C CA . CYS B 2 164 ? 19.423 56.188 -43.124 1.00 65.89 187 CYS B CA 1
ATOM 2209 C C . CYS B 2 164 ? 19.578 57.618 -43.617 1.00 64.68 187 CYS B C 1
ATOM 2210 O O . CYS B 2 164 ? 20.659 58.027 -44.053 1.00 76.36 187 CYS B O 1
ATOM 2213 N N . GLN B 2 165 ? 18.481 58.363 -43.595 1.00 53.06 188 GLN B N 1
ATOM 2214 C CA . GLN B 2 165 ? 18.519 59.778 -43.909 1.00 61.50 188 GLN B CA 1
ATOM 2215 C C . GLN B 2 165 ? 17.714 60.530 -42.862 1.00 59.36 188 GLN B C 1
ATOM 2216 O O . GLN B 2 165 ? 16.602 60.122 -42.514 1.00 53.82 188 GLN B O 1
ATOM 2222 N N . PHE B 2 166 ? 18.288 61.612 -42.350 1.00 63.79 189 PHE B N 1
ATOM 2223 C CA . PHE B 2 166 ? 17.660 62.408 -41.312 1.00 69.60 189 PHE B CA 1
ATOM 2224 C C . PHE B 2 166 ? 17.931 63.871 -41.608 1.00 67.38 189 PHE B C 1
ATOM 2225 O O . PHE B 2 166 ? 18.633 64.218 -42.565 1.00 64.95 189 PHE B O 1
ATOM 2233 N N . THR B 2 167 ? 17.360 64.739 -40.784 1.00 69.65 190 THR B N 1
ATOM 2234 C CA . THR B 2 167 ? 17.481 66.171 -40.987 1.00 76.35 190 THR B CA 1
ATOM 2235 C C . THR B 2 167 ? 18.150 66.805 -39.779 1.00 73.35 190 THR B C 1
ATOM 2236 O O . THR B 2 167 ? 17.820 66.497 -38.630 1.00 74.51 190 THR B O 1
ATOM 2240 N N . HIS B 2 168 ? 19.099 67.684 -40.058 1.00 74.25 191 HIS B N 1
ATOM 2241 C CA . HIS B 2 168 ? 19.785 68.484 -39.054 1.00 78.96 191 HIS B CA 1
ATOM 2242 C C . HIS B 2 168 ? 19.325 69.926 -39.208 1.00 81.20 191 HIS B C 1
ATOM 2243 O O . HIS B 2 168 ? 19.477 70.522 -40.281 1.00 80.03 191 HIS B O 1
ATOM 2250 N N . ALA B 2 169 ? 18.749 70.478 -38.151 1.00 80.53 192 ALA B N 1
ATOM 2251 C CA . ALA B 2 169 ? 18.205 71.822 -38.193 1.00 75.72 192 ALA B CA 1
ATOM 2252 C C . ALA B 2 169 ? 19.179 72.755 -37.501 1.00 84.09 192 ALA B C 1
ATOM 2253 O O . ALA B 2 169 ? 19.642 72.465 -36.394 1.00 85.90 192 ALA B O 1
ATOM 2255 N N . GLU B 2 170 ? 19.482 73.871 -38.156 1.00 94.08 193 GLU B N 1
ATOM 2256 C CA . GLU B 2 170 ? 20.389 74.884 -37.630 1.00 105.63 193 GLU B CA 1
ATOM 2257 C C . GLU B 2 170 ? 19.885 76.243 -38.082 1.00 115.19 193 GLU B C 1
ATOM 2258 O O . GLU B 2 170 ? 19.803 76.503 -39.289 1.00 118.81 193 GLU B O 1
ATOM 2264 N N . ASN B 2 171 ? 19.512 77.084 -37.116 1.00 117.12 194 ASN B N 1
ATOM 2265 C CA . ASN B 2 171 ? 19.079 78.459 -37.366 1.00 123.56 194 ASN B CA 1
ATOM 2266 C C . ASN B 2 171 ? 18.071 78.536 -38.514 1.00 125.71 194 ASN B C 1
ATOM 2267 O O . ASN B 2 171 ? 18.312 79.149 -39.557 1.00 129.29 194 ASN B O 1
ATOM 2272 N N . GLY B 2 172 ? 16.927 77.889 -38.301 1.00 123.72 195 GLY B N 1
ATOM 2273 C CA . GLY B 2 172 ? 15.834 77.936 -39.253 1.00 119.98 195 GLY B CA 1
ATOM 2274 C C . GLY B 2 172 ? 16.046 77.155 -40.534 1.00 112.16 195 GLY B C 1
ATOM 2275 O O . GLY B 2 172 ? 15.076 76.847 -41.233 1.00 111.91 195 GLY B O 1
ATOM 2276 N N . THR B 2 173 ? 17.295 76.840 -40.868 1.00 107.05 196 THR B N 1
ATOM 2277 C CA . THR B 2 173 ? 17.607 76.104 -42.087 1.00 102.69 196 THR B CA 1
ATOM 2278 C C . THR B 2 173 ? 17.741 74.622 -41.774 1.00 94.44 196 THR B C 1
ATOM 2279 O O . THR B 2 173 ? 18.401 74.248 -40.801 1.00 92.67 196 THR B O 1
ATOM 2283 N N . ASN B 2 174 ? 17.105 73.786 -42.582 1.00 91.16 197 ASN B N 1
ATOM 2284 C CA . ASN B 2 174 ? 17.237 72.344 -42.448 1.00 90.22 197 ASN B CA 1
ATOM 2285 C C . ASN B 2 174 ? 18.222 71.855 -43.500 1.00 87.76 197 ASN B C 1
ATOM 2286 O O . ASN B 2 174 ? 18.063 72.153 -44.685 1.00 94.22 197 ASN B O 1
ATOM 2291 N N . TYR B 2 175 ? 19.253 71.145 -43.063 1.00 82.52 198 TYR B N 1
ATOM 2292 C CA . TYR B 2 175 ? 20.190 70.485 -43.957 1.00 80.49 198 TYR B CA 1
ATOM 2293 C C . TYR B 2 175 ? 20.003 68.981 -43.801 1.00 82.21 198 TYR B C 1
ATOM 2294 O O . TYR B 2 175 ? 19.846 68.487 -42.685 1.00 86.10 198 TYR B O 1
ATOM 2303 N N . ILE B 2 176 ? 20.008 68.256 -44.905 1.00 77.41 199 ILE B N 1
ATOM 2304 C CA . ILE B 2 176 ? 19.766 66.818 -44.861 1.00 75.83 199 ILE B CA 1
ATOM 2305 C C . ILE B 2 176 ? 21.088 66.069 -44.717 1.00 75.81 199 ILE B C 1
ATOM 2306 O O . ILE B 2 176 ? 22.148 66.551 -45.134 1.00 79.87 199 ILE B O 1
ATOM 2311 N N . VAL B 2 177 ? 21.025 64.888 -44.086 1.00 72.71 200 VAL B N 1
ATOM 2312 C CA . VAL B 2 177 ? 22.175 64.014 -43.864 1.00 68.93 200 VAL B CA 1
ATOM 2313 C C . VAL B 2 177 ? 21.774 62.571 -44.148 1.00 74.26 200 VAL B C 1
ATOM 2314 O O . VAL B 2 177 ? 20.668 62.139 -43.810 1.00 74.16 200 VAL B O 1
ATOM 2318 N N . THR B 2 178 ? 22.667 61.828 -44.788 1.00 75.32 201 THR B N 1
ATOM 2319 C CA . THR B 2 178 ? 22.471 60.408 -45.042 1.00 69.06 201 THR B CA 1
ATOM 2320 C C . THR B 2 178 ? 23.719 59.660 -44.600 1.00 71.30 201 THR B C 1
ATOM 2321 O O . THR B 2 178 ? 24.822 60.208 -44.624 1.00 77.40 201 THR B O 1
ATOM 2325 N N . ALA B 2 179 ? 23.540 58.407 -44.186 1.00 71.66 202 ALA B N 1
ATOM 2326 C CA . ALA B 2 179 ? 24.661 57.496 -43.982 1.00 68.32 202 ALA B CA 1
ATOM 2327 C C . ALA B 2 179 ? 24.211 56.097 -44.365 1.00 66.25 202 ALA B C 1
ATOM 2328 O O . ALA B 2 179 ? 23.025 55.774 -44.294 1.00 66.12 202 ALA B O 1
ATOM 2330 N N . THR B 2 180 ? 25.165 55.269 -44.769 1.00 61.60 203 THR B N 1
ATOM 2331 C CA . THR B 2 180 ? 24.865 53.946 -45.291 1.00 59.26 203 THR B CA 1
ATOM 2332 C C . THR B 2 180 ? 25.770 52.923 -44.632 1.00 62.80 203 THR B C 1
ATOM 2333 O O . THR B 2 180 ? 26.936 53.207 -44.339 1.00 72.37 203 THR B O 1
ATOM 2337 N N . ARG B 2 181 ? 25.207 51.751 -44.351 1.00 57.71 204 ARG B N 1
ATOM 2338 C CA . ARG B 2 181 ? 25.990 50.615 -43.895 1.00 57.51 204 ARG B CA 1
ATOM 2339 C C . ARG B 2 181 ? 25.307 49.358 -44.406 1.00 54.31 204 ARG B C 1
ATOM 2340 O O . ARG B 2 181 ? 24.102 49.352 -44.663 1.00 50.09 204 ARG B O 1
ATOM 2348 N N . SER B 2 182 ? 26.084 48.295 -44.563 1.00 63.35 205 SER B N 1
ATOM 2349 C CA . SER B 2 182 ? 25.490 47.040 -44.994 1.00 64.05 205 SER B CA 1
ATOM 2350 C C . SER B 2 182 ? 25.160 46.178 -43.790 1.00 67.30 205 SER B C 1
ATOM 2351 O O . SER B 2 182 ? 25.653 46.397 -42.682 1.00 64.82 205 SER B O 1
ATOM 2354 N N . PHE B 2 183 ? 24.319 45.177 -44.039 1.00 72.96 206 PHE B N 1
ATOM 2355 C CA . PHE B 2 183 ? 23.633 44.421 -42.994 1.00 67.82 206 PHE B CA 1
ATOM 2356 C C . PHE B 2 183 ? 23.454 42.985 -43.457 1.00 66.36 206 PHE B C 1
ATOM 2357 O O . PHE B 2 183 ? 22.913 42.744 -44.548 1.00 71.93 206 PHE B O 1
ATOM 2365 N N . THR B 2 184 ? 23.930 42.042 -42.648 1.00 60.49 207 THR B N 1
ATOM 2366 C CA . THR B 2 184 ? 23.742 40.629 -42.944 1.00 65.23 207 THR B CA 1
ATOM 2367 C C . THR B 2 184 ? 22.945 39.959 -41.831 1.00 67.41 207 THR B C 1
ATOM 2368 O O . THR B 2 184 ? 22.782 40.502 -40.740 1.00 72.06 207 THR B O 1
ATOM 2372 N N . VAL B 2 185 ? 22.455 38.754 -42.115 1.00 71.68 208 VAL B N 1
ATOM 2373 C CA . VAL B 2 185 ? 21.547 38.032 -41.226 1.00 76.02 208 VAL B CA 1
ATOM 2374 C C . VAL B 2 185 ? 21.986 36.579 -41.207 1.00 79.09 208 VAL B C 1
ATOM 2375 O O . VAL B 2 185 ? 21.780 35.856 -42.188 1.00 88.49 208 VAL B O 1
ATOM 2379 N N . GLU B 2 186 ? 22.586 36.148 -40.105 1.00 80.44 209 GLU B N 1
ATOM 2380 C CA . GLU B 2 186 ? 22.918 34.742 -39.912 1.00 88.85 209 GLU B CA 1
ATOM 2381 C C . GLU B 2 186 ? 21.905 34.132 -38.953 1.00 86.93 209 GLU B C 1
ATOM 2382 O O . GLU B 2 186 ? 21.410 34.815 -38.053 1.00 84.69 209 GLU B O 1
ATOM 2388 N N . GLU B 2 187 ? 21.552 32.865 -39.165 1.00 93.82 210 GLU B N 1
ATOM 2389 C CA . GLU B 2 187 ? 20.601 32.245 -38.252 1.00 86.00 210 GLU B CA 1
ATOM 2390 C C . GLU B 2 187 ? 21.363 31.702 -37.059 1.00 77.50 210 GLU B C 1
ATOM 2391 O O . GLU B 2 187 ? 22.184 30.795 -37.201 1.00 74.00 210 GLU B O 1
ATOM 2397 N N . LYS B 2 188 ? 21.039 32.240 -35.881 1.00 76.71 211 LYS B N 1
ATOM 2398 C CA . LYS B 2 188 ? 21.916 32.211 -34.715 1.00 70.80 211 LYS B CA 1
ATOM 2399 C C . LYS B 2 188 ? 21.973 30.847 -34.037 1.00 75.02 211 LYS B C 1
ATOM 2400 O O . LYS B 2 188 ? 23.043 30.232 -33.933 1.00 72.50 211 LYS B O 1
ATOM 2406 N N . GLY B 2 189 ? 20.846 30.384 -33.531 1.00 77.28 212 GLY B N 1
ATOM 2407 C CA . GLY B 2 189 ? 20.994 29.335 -32.542 1.00 75.37 212 GLY B CA 1
ATOM 2408 C C . GLY B 2 189 ? 21.247 29.923 -31.170 1.00 76.83 212 GLY B C 1
ATOM 2409 O O . GLY B 2 189 ? 21.827 30.999 -31.013 1.00 82.51 212 GLY B O 1
ATOM 2410 N N . PHE B 2 190 ? 20.784 29.209 -30.155 1.00 67.82 213 PHE B N 1
ATOM 2411 C CA . PHE B 2 190 ? 20.773 29.719 -28.796 1.00 62.64 213 PHE B CA 1
ATOM 2412 C C . PHE B 2 190 ? 21.926 29.149 -27.975 1.00 61.46 213 PHE B C 1
ATOM 2413 O O . PHE B 2 190 ? 22.678 28.275 -28.414 1.00 69.68 213 PHE B O 1
ATOM 2421 N N . SER B 2 191 ? 22.069 29.689 -26.766 1.00 56.11 214 SER B N 1
ATOM 2422 C CA . SER B 2 191 ? 23.071 29.238 -25.820 1.00 46.74 214 SER B CA 1
ATOM 2423 C C . SER B 2 191 ? 22.490 29.275 -24.415 1.00 50.16 214 SER B C 1
ATOM 2424 O O . SER B 2 191 ? 21.552 30.017 -24.125 1.00 56.46 214 SER B O 1
ATOM 2427 N N . MET B 2 192 ? 23.053 28.444 -23.542 1.00 60.08 215 MET B N 1
ATOM 2428 C CA . MET B 2 192 ? 22.527 28.256 -22.198 1.00 56.97 215 MET B CA 1
ATOM 2429 C C . MET B 2 192 ? 23.674 28.273 -21.196 1.00 55.33 215 MET B C 1
ATOM 2430 O O . MET B 2 192 ? 24.854 28.252 -21.558 1.00 55.03 215 MET B O 1
ATOM 2435 N N . PHE B 2 193 ? 23.315 28.265 -19.922 1.00 53.12 216 PHE B N 1
ATOM 2436 C CA . PHE B 2 193 ? 24.324 28.062 -18.904 1.00 49.25 216 PHE B CA 1
ATOM 2437 C C . PHE B 2 193 ? 24.829 26.624 -18.997 1.00 55.01 216 PHE B C 1
ATOM 2438 O O . PHE B 2 193 ? 24.021 25.696 -19.160 1.00 52.53 216 PHE B O 1
ATOM 2446 N N . PRO B 2 194 ? 26.147 26.409 -18.898 1.00 51.18 217 PRO B N 1
ATOM 2447 C CA . PRO B 2 194 ? 26.704 25.075 -19.167 1.00 52.82 217 PRO B CA 1
ATOM 2448 C C . PRO B 2 194 ? 26.175 24.023 -18.210 1.00 51.29 217 PRO B C 1
ATOM 2449 O O . PRO B 2 194 ? 25.922 24.289 -17.033 1.00 53.58 217 PRO B O 1
ATOM 2453 N N . VAL B 2 195 ? 26.033 22.805 -18.731 1.00 54.50 218 VAL B N 1
ATOM 2454 C CA . VAL B 2 195 ? 25.561 21.666 -17.953 1.00 59.17 218 VAL B CA 1
ATOM 2455 C C . VAL B 2 195 ? 26.558 20.534 -18.120 1.00 61.40 218 VAL B C 1
ATOM 2456 O O . VAL B 2 195 ? 26.820 20.092 -19.246 1.00 56.14 218 VAL B O 1
ATOM 2460 N N . ILE B 2 196 ? 27.131 20.089 -17.008 1.00 65.63 219 ILE B N 1
ATOM 2461 C CA . ILE B 2 196 ? 28.092 18.997 -17.012 1.00 66.57 219 ILE B CA 1
ATOM 2462 C C . ILE B 2 196 ? 27.318 17.687 -16.932 1.00 69.71 219 ILE B C 1
ATOM 2463 O O . ILE B 2 196 ? 26.581 17.450 -15.968 1.00 69.85 219 ILE B O 1
ATOM 2468 N N . THR B 2 197 ? 27.491 16.837 -17.942 1.00 70.51 220 THR B N 1
ATOM 2469 C CA . THR B 2 197 ? 26.820 15.544 -17.993 1.00 77.15 220 THR B CA 1
ATOM 2470 C C . THR B 2 197 ? 27.641 14.463 -17.300 1.00 72.04 220 THR B C 1
ATOM 2471 O O . THR B 2 197 ? 27.081 13.559 -16.669 1.00 77.68 220 THR B O 1
ATOM 2475 N N . ASN B 2 198 ? 28.963 14.546 -17.397 1.00 63.62 221 ASN B N 1
ATOM 2476 C CA . ASN B 2 198 ? 29.820 13.641 -16.666 1.00 77.38 221 ASN B CA 1
ATOM 2477 C C . ASN B 2 198 ? 31.143 14.317 -16.335 1.00 82.49 221 ASN B C 1
ATOM 2478 O O . ASN B 2 198 ? 31.673 15.065 -17.169 1.00 87.89 221 ASN B O 1
ATOM 2483 N N . PRO B 2 199 ? 31.700 14.078 -15.136 1.00 79.74 222 PRO B N 1
ATOM 2484 C CA . PRO B 2 199 ? 31.121 13.177 -14.132 1.00 80.11 222 PRO B CA 1
ATOM 2485 C C . PRO B 2 199 ? 29.983 13.819 -13.350 1.00 78.30 222 PRO B C 1
ATOM 2486 O O . PRO B 2 199 ? 29.818 15.031 -13.425 1.00 74.07 222 PRO B O 1
ATOM 2490 N N . PRO B 2 200 ? 29.210 13.018 -12.620 1.00 83.71 223 PRO B N 1
ATOM 2491 C CA . PRO B 2 200 ? 28.106 13.580 -11.832 1.00 87.32 223 PRO B CA 1
ATOM 2492 C C . PRO B 2 200 ? 28.622 14.382 -10.645 1.00 94.02 223 PRO B C 1
ATOM 2493 O O . PRO B 2 200 ? 29.778 14.268 -10.237 1.00 94.64 223 PRO B O 1
ATOM 2497 N N . TYR B 2 201 ? 27.707 15.177 -10.075 1.00 100.80 224 TYR B N 1
ATOM 2498 C CA . TYR B 2 201 ? 28.016 16.131 -9.006 1.00 104.71 224 TYR B CA 1
ATOM 2499 C C . TYR B 2 201 ? 28.870 15.527 -7.893 1.00 108.84 224 TYR B C 1
ATOM 2500 O O . TYR B 2 201 ? 30.002 15.966 -7.645 1.00 104.97 224 TYR B O 1
ATOM 2509 N N . ASN B 2 202 ? 28.317 14.544 -7.185 1.00 116.64 225 ASN B N 1
ATOM 2510 C CA . ASN B 2 202 ? 28.948 13.937 -6.015 1.00 124.23 225 ASN B CA 1
ATOM 2511 C C . ASN B 2 202 ? 29.353 12.503 -6.367 1.00 130.64 225 ASN B C 1
ATOM 2512 O O . ASN B 2 202 ? 28.601 11.543 -6.127 1.00 137.22 225 ASN B O 1
ATOM 2517 N N . HIS B 2 203 ? 30.557 12.364 -6.947 1.00 132.72 226 HIS B N 1
ATOM 2518 C CA . HIS B 2 203 ? 31.107 11.079 -7.361 1.00 141.17 226 HIS B CA 1
ATOM 2519 C C . HIS B 2 203 ? 32.548 10.923 -6.888 1.00 138.73 226 HIS B C 1
ATOM 2520 O O . HIS B 2 203 ? 33.220 11.878 -6.486 1.00 139.65 226 HIS B O 1
ATOM 2527 N N . THR B 2 204 ? 33.015 9.681 -7.011 1.00 133.55 227 THR B N 1
ATOM 2528 C CA . THR B 2 204 ? 34.313 9.158 -6.614 1.00 122.76 227 THR B CA 1
ATOM 2529 C C . THR B 2 204 ? 34.599 7.943 -7.492 1.00 113.06 227 THR B C 1
ATOM 2530 O O . THR B 2 204 ? 33.747 7.060 -7.593 1.00 112.88 227 THR B O 1
ATOM 2534 N N . MET B 2 205 ? 35.753 7.900 -8.158 1.00 110.99 228 MET B N 1
ATOM 2535 C CA . MET B 2 205 ? 36.102 6.763 -9.007 1.00 115.42 228 MET B CA 1
ATOM 2536 C C . MET B 2 205 ? 37.382 6.114 -8.492 1.00 113.01 228 MET B C 1
ATOM 2537 O O . MET B 2 205 ? 38.275 6.800 -7.983 1.00 120.49 228 MET B O 1
ATOM 2542 N N . GLU B 2 206 ? 37.467 4.790 -8.615 1.00 106.06 229 GLU B N 1
ATOM 2543 C CA . GLU B 2 206 ? 38.643 4.061 -8.138 1.00 100.58 229 GLU B CA 1
ATOM 2544 C C . GLU B 2 206 ? 39.751 3.990 -9.184 1.00 92.46 229 GLU B C 1
ATOM 2545 O O . GLU B 2 206 ? 40.928 4.139 -8.858 1.00 93.97 229 GLU B O 1
ATOM 2551 N N . PRO B 2 212 ? 47.830 4.587 -15.022 1.00 121.74 235 PRO B N 1
ATOM 2552 C CA . PRO B 2 212 ? 46.689 4.236 -15.877 1.00 118.86 235 PRO B CA 1
ATOM 2553 C C . PRO B 2 212 ? 45.333 4.650 -15.290 1.00 113.87 235 PRO B C 1
ATOM 2554 O O . PRO B 2 212 ? 44.676 3.831 -14.641 1.00 120.95 235 PRO B O 1
ATOM 2558 N N . ALA B 2 213 ? 44.929 5.904 -15.499 1.00 84.79 236 ALA B N 1
ATOM 2559 C CA . ALA B 2 213 ? 43.636 6.367 -15.019 1.00 91.66 236 ALA B CA 1
ATOM 2560 C C . ALA B 2 213 ? 43.016 7.319 -16.034 1.00 95.91 236 ALA B C 1
ATOM 2561 O O . ALA B 2 213 ? 43.716 8.105 -16.677 1.00 102.28 236 ALA B O 1
ATOM 2563 N N . SER B 2 214 ? 41.688 7.270 -16.145 1.00 91.72 237 SER B N 1
ATOM 2564 C CA . SER B 2 214 ? 40.980 8.083 -17.128 1.00 92.97 237 SER B CA 1
ATOM 2565 C C . SER B 2 214 ? 39.664 8.605 -16.573 1.00 95.49 237 SER B C 1
ATOM 2566 O O . SER B 2 214 ? 38.869 7.828 -16.034 1.00 96.27 237 SER B O 1
ATOM 2569 N N . ILE B 2 215 ? 39.429 9.911 -16.714 1.00 93.06 238 ILE B N 1
ATOM 2570 C CA . ILE B 2 215 ? 38.143 10.505 -16.350 1.00 94.04 238 ILE B CA 1
ATOM 2571 C C . ILE B 2 215 ? 37.785 11.586 -17.373 1.00 87.89 238 ILE B C 1
ATOM 2572 O O . ILE B 2 215 ? 38.612 12.445 -17.702 1.00 90.07 238 ILE B O 1
ATOM 2577 N N . ALA B 2 216 ? 36.570 11.509 -17.912 1.00 78.72 239 ALA B N 1
ATOM 2578 C CA . ALA B 2 216 ? 36.100 12.428 -18.940 1.00 78.69 239 ALA B CA 1
ATOM 2579 C C . ALA B 2 216 ? 35.184 13.501 -18.366 1.00 74.05 239 ALA B C 1
ATOM 2580 O O . ALA B 2 216 ? 34.290 13.214 -17.562 1.00 72.30 239 ALA B O 1
ATOM 2582 N N . CYS B 2 217 ? 35.393 14.738 -18.819 1.00 70.47 240 CYS B N 1
ATOM 2583 C CA . CYS B 2 217 ? 34.607 15.895 -18.401 1.00 69.85 240 CYS B CA 1
ATOM 2584 C C . CYS B 2 217 ? 33.843 16.395 -19.622 1.00 64.08 240 CYS B C 1
ATOM 2585 O O . CYS B 2 217 ? 34.447 16.899 -20.573 1.00 64.45 240 CYS B O 1
ATOM 2588 N N . SER B 2 218 ? 32.529 16.212 -19.634 1.00 59.95 241 SER B N 1
ATOM 2589 C CA . SER B 2 218 ? 31.722 16.632 -20.770 1.00 62.39 241 SER B CA 1
ATOM 2590 C C . SER B 2 218 ? 30.665 17.624 -20.323 1.00 64.22 241 SER B C 1
ATOM 2591 O O . SER B 2 218 ? 30.163 17.554 -19.196 1.00 71.58 241 SER B O 1
ATOM 2594 N N . ALA B 2 219 ? 30.330 18.547 -21.224 1.00 59.60 242 ALA B N 1
ATOM 2595 C CA . ALA B 2 219 ? 29.282 19.521 -20.959 1.00 54.97 242 ALA B CA 1
ATOM 2596 C C . ALA B 2 219 ? 28.615 19.900 -22.271 1.00 60.06 242 ALA B C 1
ATOM 2597 O O . ALA B 2 219 ? 29.194 19.742 -23.347 1.00 67.39 242 ALA B O 1
ATOM 2599 N N . CYS B 2 220 ? 27.379 20.393 -22.171 1.00 64.54 243 CYS B N 1
ATOM 2600 C CA . CYS B 2 220 ? 26.630 20.902 -23.316 1.00 66.06 243 CYS B CA 1
ATOM 2601 C C . CYS B 2 220 ? 26.258 22.362 -23.090 1.00 62.53 243 CYS B C 1
ATOM 2602 O O . CYS B 2 220 ? 26.000 22.780 -21.955 1.00 67.31 243 CYS B O 1
ATOM 2605 N N . PHE B 2 221 ? 26.243 23.140 -24.175 1.00 58.84 244 PHE B N 1
ATOM 2606 C CA . PHE B 2 221 ? 26.137 24.595 -24.095 1.00 48.34 244 PHE B CA 1
ATOM 2607 C C . PHE B 2 221 ? 24.948 25.138 -24.866 1.00 48.17 244 PHE B C 1
ATOM 2608 O O . PHE B 2 221 ? 24.870 26.347 -25.097 1.00 53.07 244 PHE B O 1
ATOM 2616 N N . GLY B 2 222 ? 24.004 24.290 -25.231 1.00 54.45 245 GLY B N 1
ATOM 2617 C CA . GLY B 2 222 ? 22.956 24.687 -26.136 1.00 61.55 245 GLY B CA 1
ATOM 2618 C C . GLY B 2 222 ? 23.232 24.176 -27.531 1.00 65.48 245 GLY B C 1
ATOM 2619 O O . GLY B 2 222 ? 24.069 23.301 -27.751 1.00 69.23 245 GLY B O 1
ATOM 2620 N N . LYS B 2 223 ? 22.535 24.761 -28.497 1.00 69.19 246 LYS B N 1
ATOM 2621 C CA . LYS B 2 223 ? 22.680 24.348 -29.884 1.00 62.53 246 LYS B CA 1
ATOM 2622 C C . LYS B 2 223 ? 22.819 25.598 -30.734 1.00 63.89 246 LYS B C 1
ATOM 2623 O O . LYS B 2 223 ? 21.882 26.396 -30.825 1.00 64.63 246 LYS B O 1
ATOM 2629 N N . GLY B 2 224 ? 23.979 25.773 -31.350 1.00 71.05 247 GLY B N 1
ATOM 2630 C CA . GLY B 2 224 ? 24.160 26.949 -32.181 1.00 80.00 247 GLY B CA 1
ATOM 2631 C C . GLY B 2 224 ? 25.628 27.298 -32.342 1.00 88.35 247 GLY B C 1
ATOM 2632 O O . GLY B 2 224 ? 26.500 26.434 -32.254 1.00 91.10 247 GLY B O 1
ATOM 2633 N N . SER B 2 225 ? 25.865 28.574 -32.601 1.00 95.51 248 SER B N 1
ATOM 2634 C CA . SER B 2 225 ? 27.205 29.122 -32.722 1.00 101.71 248 SER B CA 1
ATOM 2635 C C . SER B 2 225 ? 27.566 29.763 -31.396 1.00 101.07 248 SER B C 1
ATOM 2636 O O . SER B 2 225 ? 26.758 30.500 -30.818 1.00 99.78 248 SER B O 1
ATOM 2639 N N . HIS B 2 226 ? 28.753 29.457 -30.894 1.00 97.84 249 HIS B N 1
ATOM 2640 C CA . HIS B 2 226 ? 29.185 29.936 -29.595 1.00 84.50 249 HIS B CA 1
ATOM 2641 C C . HIS B 2 226 ? 30.421 30.799 -29.749 1.00 78.15 249 HIS B C 1
ATOM 2642 O O . HIS B 2 226 ? 31.371 30.412 -30.439 1.00 80.49 249 HIS B O 1
ATOM 2649 N N . PHE B 2 227 ? 30.395 31.973 -29.110 1.00 68.95 250 PHE B N 1
ATOM 2650 C CA . PHE B 2 227 ? 31.575 32.827 -29.099 1.00 60.58 250 PHE B CA 1
ATOM 2651 C C . PHE B 2 227 ? 32.666 32.220 -28.230 1.00 66.13 250 PHE B C 1
ATOM 2652 O O . PHE B 2 227 ? 33.849 32.228 -28.595 1.00 70.05 250 PHE B O 1
ATOM 2660 N N . LEU B 2 228 ? 32.286 31.666 -27.089 1.00 59.09 251 LEU B N 1
ATOM 2661 C CA . LEU B 2 228 ? 33.262 31.018 -26.239 1.00 58.01 251 LEU B CA 1
ATOM 2662 C C . LEU B 2 228 ? 32.563 29.887 -25.511 1.00 59.64 251 LEU B C 1
ATOM 2663 O O . LEU B 2 228 ? 31.448 30.057 -25.019 1.00 61.70 251 LEU B O 1
ATOM 2668 N N . ALA B 2 229 ? 33.226 28.739 -25.472 1.00 67.84 252 ALA B N 1
ATOM 2669 C CA . ALA B 2 229 ? 32.709 27.530 -24.845 1.00 62.62 252 ALA B CA 1
ATOM 2670 C C . ALA B 2 229 ? 33.915 26.648 -24.613 1.00 76.69 252 ALA B C 1
ATOM 2671 O O . ALA B 2 229 ? 34.617 26.309 -25.568 1.00 86.13 252 ALA B O 1
ATOM 2673 N N . ASP B 2 230 ? 34.182 26.308 -23.359 1.00 81.47 253 ASP B N 1
ATOM 2674 C CA . ASP B 2 230 ? 35.350 25.486 -23.094 1.00 78.35 253 ASP B CA 1
ATOM 2675 C C . ASP B 2 230 ? 35.042 24.549 -21.938 1.00 72.30 253 ASP B C 1
ATOM 2676 O O . ASP B 2 230 ? 34.197 24.836 -21.080 1.00 77.14 253 ASP B O 1
ATOM 2681 N N . VAL B 2 231 ? 35.707 23.405 -21.966 1.00 65.15 254 VAL B N 1
ATOM 2682 C CA . VAL B 2 231 ? 35.667 22.403 -20.915 1.00 58.07 254 VAL B CA 1
ATOM 2683 C C . VAL B 2 231 ? 37.115 22.093 -20.557 1.00 65.58 254 VAL B C 1
ATOM 2684 O O . VAL B 2 231 ? 37.964 21.945 -21.446 1.00 66.48 254 VAL B O 1
ATOM 2688 N N . LEU B 2 232 ? 37.420 22.053 -19.263 1.00 64.13 255 LEU B N 1
ATOM 2689 C CA . LEU B 2 232 ? 38.802 21.802 -18.881 1.00 72.25 255 LEU B CA 1
ATOM 2690 C C . LEU B 2 232 ? 38.870 21.201 -17.484 1.00 74.32 255 LEU B C 1
ATOM 2691 O O . LEU B 2 232 ? 37.908 21.245 -16.716 1.00 72.94 255 LEU B O 1
ATOM 2696 N N . TRP B 2 233 ? 40.052 20.677 -17.158 1.00 71.69 256 TRP B N 1
ATOM 2697 C CA . TRP B 2 233 ? 40.345 20.053 -15.874 1.00 72.23 256 TRP B CA 1
ATOM 2698 C C . TRP B 2 233 ? 41.240 20.973 -15.052 1.00 71.77 256 TRP B C 1
ATOM 2699 O O . TRP B 2 233 ? 42.137 21.626 -15.591 1.00 74.91 256 TRP B O 1
ATOM 2710 N N . GLN B 2 234 ? 40.988 21.035 -13.747 1.00 74.94 257 GLN B N 1
ATOM 2711 C CA . GLN B 2 234 ? 41.807 21.827 -12.836 1.00 83.59 257 GLN B CA 1
ATOM 2712 C C . GLN B 2 234 ? 42.284 20.939 -11.694 1.00 92.00 257 GLN B C 1
ATOM 2713 O O . GLN B 2 234 ? 41.468 20.329 -10.998 1.00 96.75 257 GLN B O 1
ATOM 2719 N N . ILE B 2 235 ? 43.603 20.885 -11.495 1.00 92.11 258 ILE B N 1
ATOM 2720 C CA . ILE B 2 235 ? 44.236 20.042 -10.481 1.00 90.78 258 ILE B CA 1
ATOM 2721 C C . ILE B 2 235 ? 44.665 20.969 -9.347 1.00 97.33 258 ILE B C 1
ATOM 2722 O O . ILE B 2 235 ? 45.540 21.825 -9.536 1.00 102.91 258 ILE B O 1
ATOM 2727 N N . ASN B 2 236 ? 44.044 20.819 -8.174 1.00 98.85 259 ASN B N 1
ATOM 2728 C CA . ASN B 2 236 ? 44.274 21.729 -7.049 1.00 107.37 259 ASN B CA 1
ATOM 2729 C C . ASN B 2 236 ? 44.019 23.179 -7.455 1.00 105.03 259 ASN B C 1
ATOM 2730 O O . ASN B 2 236 ? 44.854 24.065 -7.254 1.00 105.40 259 ASN B O 1
ATOM 2735 N N . LYS B 2 237 ? 42.850 23.413 -8.051 1.00 100.90 260 LYS B N 1
ATOM 2736 C CA . LYS B 2 237 ? 42.413 24.764 -8.448 1.00 107.73 260 LYS B CA 1
ATOM 2737 C C . LYS B 2 237 ? 43.397 25.497 -9.363 1.00 115.98 260 LYS B C 1
ATOM 2738 O O . LYS B 2 237 ? 43.536 26.722 -9.280 1.00 119.90 260 LYS B O 1
ATOM 2744 N N . THR B 2 238 ? 44.103 24.783 -10.240 1.00 121.65 261 THR B N 1
ATOM 2745 C CA . THR B 2 238 ? 44.831 25.474 -11.303 1.00 127.39 261 THR B CA 1
ATOM 2746 C C . THR B 2 238 ? 44.955 24.555 -12.517 1.00 116.20 261 THR B C 1
ATOM 2747 O O . THR B 2 238 ? 45.132 23.347 -12.373 1.00 102.36 261 THR B O 1
ATOM 2751 N N . VAL B 2 239 ? 44.871 25.168 -13.704 1.00 112.53 262 VAL B N 1
ATOM 2752 C CA . VAL B 2 239 ? 44.846 24.465 -14.986 1.00 106.68 262 VAL B CA 1
ATOM 2753 C C . VAL B 2 239 ? 46.032 23.531 -15.102 1.00 102.82 262 VAL B C 1
ATOM 2754 O O . VAL B 2 239 ? 47.125 23.833 -14.619 1.00 110.57 262 VAL B O 1
ATOM 2758 N N . VAL B 2 240 ? 45.798 22.360 -15.707 1.00 102.55 263 VAL B N 1
ATOM 2759 C CA . VAL B 2 240 ? 46.762 21.254 -15.670 1.00 106.46 263 VAL B CA 1
ATOM 2760 C C . VAL B 2 240 ? 48.152 21.720 -16.103 1.00 114.74 263 VAL B C 1
ATOM 2761 O O . VAL B 2 240 ? 49.154 21.455 -15.425 1.00 114.39 263 VAL B O 1
ATOM 2765 N N . GLY B 2 241 ? 48.232 22.419 -17.233 1.00 117.62 264 GLY B N 1
ATOM 2766 C CA . GLY B 2 241 ? 49.493 22.941 -17.739 1.00 116.87 264 GLY B CA 1
ATOM 2767 C C . GLY B 2 241 ? 50.303 23.729 -16.719 1.00 118.39 264 GLY B C 1
ATOM 2768 O O . GLY B 2 241 ? 51.209 23.196 -16.079 1.00 118.37 264 GLY B O 1
ATOM 2769 N N . ASN B 2 255 ? 35.161 7.575 -29.327 1.00 116.35 278 ASN B N 1
ATOM 2770 C CA . ASN B 2 255 ? 34.770 8.960 -29.019 1.00 119.51 278 ASN B CA 1
ATOM 2771 C C . ASN B 2 255 ? 33.347 9.275 -29.467 1.00 124.91 278 ASN B C 1
ATOM 2772 O O . ASN B 2 255 ? 33.091 10.017 -30.441 1.00 124.99 278 ASN B O 1
ATOM 2777 N N . GLU B 2 256 ? 32.412 8.769 -28.676 1.00 129.25 279 GLU B N 1
ATOM 2778 C CA . GLU B 2 256 ? 31.035 8.479 -29.043 1.00 134.73 279 GLU B CA 1
ATOM 2779 C C . GLU B 2 256 ? 30.168 9.321 -28.095 1.00 129.48 279 GLU B C 1
ATOM 2780 O O . GLU B 2 256 ? 30.646 9.788 -27.057 1.00 120.65 279 GLU B O 1
ATOM 2786 N N . SER B 2 257 ? 28.932 9.635 -28.477 1.00 139.37 280 SER B N 1
ATOM 2787 C CA . SER B 2 257 ? 28.230 10.691 -27.739 1.00 146.22 280 SER B CA 1
ATOM 2788 C C . SER B 2 257 ? 26.830 10.248 -27.337 1.00 151.04 280 SER B C 1
ATOM 2789 O O . SER B 2 257 ? 26.271 9.310 -27.901 1.00 158.44 280 SER B O 1
ATOM 2792 N N . SER B 2 258 ? 26.264 10.954 -26.352 1.00 140.70 281 SER B N 1
ATOM 2793 C CA . SER B 2 258 ? 24.937 10.638 -25.827 1.00 134.25 281 SER B CA 1
ATOM 2794 C C . SER B 2 258 ? 23.852 11.029 -26.829 1.00 129.20 281 SER B C 1
ATOM 2795 O O . SER B 2 258 ? 24.124 11.514 -27.929 1.00 130.97 281 SER B O 1
ATOM 2798 N N . SER B 2 259 ? 22.595 10.818 -26.426 1.00 121.83 282 SER B N 1
ATOM 2799 C CA . SER B 2 259 ? 21.430 11.173 -27.241 1.00 113.27 282 SER B CA 1
ATOM 2800 C C . SER B 2 259 ? 21.112 12.656 -27.041 1.00 106.93 282 SER B C 1
ATOM 2801 O O . SER B 2 259 ? 20.098 13.051 -26.459 1.00 104.69 282 SER B O 1
ATOM 2804 N N . ASN B 2 260 ? 22.009 13.489 -27.559 1.00 100.68 283 ASN B N 1
ATOM 2805 C CA . ASN B 2 260 ? 21.857 14.932 -27.486 1.00 96.35 283 ASN B CA 1
ATOM 2806 C C . ASN B 2 260 ? 22.099 15.559 -28.849 1.00 92.91 283 ASN B C 1
ATOM 2807 O O . ASN B 2 260 ? 23.049 15.196 -29.551 1.00 94.36 283 ASN B O 1
ATOM 2812 N N . ASP B 2 261 ? 21.241 16.516 -29.193 1.00 84.11 284 ASP B N 1
ATOM 2813 C CA . ASP B 2 261 ? 21.387 17.341 -30.374 1.00 81.73 284 ASP B CA 1
ATOM 2814 C C . ASP B 2 261 ? 22.222 18.563 -30.044 1.00 79.98 284 ASP B C 1
ATOM 2815 O O . ASP B 2 261 ? 22.643 19.291 -30.950 1.00 83.18 284 ASP B O 1
ATOM 2820 N N . MET B 2 262 ? 22.466 18.787 -28.761 1.00 75.34 285 MET B N 1
ATOM 2821 C CA . MET B 2 262 ? 23.129 19.981 -28.295 1.00 72.84 285 MET B CA 1
ATOM 2822 C C . MET B 2 262 ? 24.611 19.927 -28.655 1.00 69.05 285 MET B C 1
ATOM 2823 O O . MET B 2 262 ? 25.165 18.881 -29.009 1.00 78.46 285 MET B O 1
ATOM 2828 N N . ASP B 2 263 ? 25.247 21.086 -28.561 1.00 63.77 286 ASP B N 1
ATOM 2829 C CA . ASP B 2 263 ? 26.674 21.230 -28.797 1.00 60.45 286 ASP B CA 1
ATOM 2830 C C . ASP B 2 263 ? 27.379 20.859 -27.506 1.00 62.96 286 ASP B C 1
ATOM 2831 O O . ASP B 2 263 ? 27.207 21.539 -26.488 1.00 62.57 286 ASP B O 1
ATOM 2836 N N . CYS B 2 264 ? 28.138 19.762 -27.521 1.00 66.02 287 CYS B N 1
ATOM 2837 C CA . CYS B 2 264 ? 28.800 19.308 -26.309 1.00 60.06 287 CYS B CA 1
ATOM 2838 C C . CYS B 2 264 ? 30.293 19.152 -26.565 1.00 56.76 287 CYS B C 1
ATOM 2839 O O . CYS B 2 264 ? 30.721 18.802 -27.668 1.00 59.74 287 CYS B O 1
ATOM 2842 N N . LEU B 2 265 ? 31.077 19.465 -25.535 1.00 55.68 288 LEU B N 1
ATOM 2843 C CA . LEU B 2 265 ? 32.525 19.358 -25.571 1.00 63.60 288 LEU B CA 1
ATOM 2844 C C . LEU B 2 265 ? 32.991 18.478 -24.418 1.00 67.05 288 LEU B C 1
ATOM 2845 O O . LEU B 2 265 ? 32.350 18.417 -23.356 1.00 67.01 288 LEU B O 1
ATOM 2850 N N . THR B 2 266 ? 34.096 17.768 -24.655 1.00 66.84 289 THR B N 1
ATOM 2851 C CA . THR B 2 266 ? 34.637 16.819 -23.689 1.00 67.33 289 THR B CA 1
ATOM 2852 C C . THR B 2 266 ? 36.145 17.010 -23.592 1.00 67.14 289 THR B C 1
ATOM 2853 O O . THR B 2 266 ? 36.828 17.094 -24.614 1.00 65.18 289 THR B O 1
ATOM 2857 N N . SER B 2 267 ? 36.659 17.104 -22.371 1.00 59.30 290 SER B N 1
ATOM 2858 C CA . SER B 2 267 ? 38.092 17.074 -22.123 1.00 62.88 290 SER B CA 1
ATOM 2859 C C . SER B 2 267 ? 38.374 15.853 -21.265 1.00 71.42 290 SER B C 1
ATOM 2860 O O . SER B 2 267 ? 37.824 15.718 -20.166 1.00 74.65 290 SER B O 1
ATOM 2863 N N . VAL B 2 268 ? 39.197 14.952 -21.781 1.00 73.04 291 VAL B N 1
ATOM 2864 C CA . VAL B 2 268 ? 39.522 13.720 -21.086 1.00 74.48 291 VAL B CA 1
ATOM 2865 C C . VAL B 2 268 ? 40.852 13.922 -20.381 1.00 81.42 291 VAL B C 1
ATOM 2866 O O . VAL B 2 268 ? 41.871 14.233 -21.014 1.00 83.44 291 VAL B O 1
ATOM 2870 N N . LEU B 2 269 ? 40.845 13.725 -19.073 1.00 80.27 292 LEU B N 1
ATOM 2871 C CA . LEU B 2 269 ? 42.047 13.822 -18.273 1.00 84.88 292 LEU B CA 1
ATOM 2872 C C . LEU B 2 269 ? 42.525 12.414 -18.023 1.00 92.08 292 LEU B C 1
ATOM 2873 O O . LEU B 2 269 ? 41.749 11.566 -17.562 1.00 98.71 292 LEU B O 1
ATOM 2878 N N . ARG B 2 270 ? 43.787 12.164 -18.351 1.00 92.44 293 ARG B N 1
ATOM 2879 C CA . ARG B 2 270 ? 44.385 10.860 -18.128 1.00 89.88 293 ARG B CA 1
ATOM 2880 C C . ARG B 2 270 ? 45.793 11.103 -17.628 1.00 94.57 293 ARG B C 1
ATOM 2881 O O . ARG B 2 270 ? 46.587 11.775 -18.294 1.00 95.22 293 ARG B O 1
ATOM 2883 N N . ILE B 2 271 ? 46.079 10.598 -16.443 1.00 95.49 294 ILE B N 1
ATOM 2884 C CA . ILE B 2 271 ? 47.381 10.730 -15.813 1.00 103.43 294 ILE B CA 1
ATOM 2885 C C . ILE B 2 271 ? 48.016 9.346 -15.875 1.00 99.10 294 ILE B C 1
ATOM 2886 O O . ILE B 2 271 ? 47.637 8.441 -15.123 1.00 103.15 294 ILE B O 1
ATOM 2891 N N . THR B 2 272 ? 48.963 9.155 -16.791 1.00 88.97 295 THR B N 1
ATOM 2892 C CA . THR B 2 272 ? 49.424 7.807 -17.134 1.00 91.18 295 THR B CA 1
ATOM 2893 C C . THR B 2 272 ? 50.349 7.260 -16.040 1.00 98.06 295 THR B C 1
ATOM 2894 O O . THR B 2 272 ? 51.558 7.093 -16.214 1.00 98.78 295 THR B O 1
ATOM 2898 N N . GLY B 2 273 ? 49.743 6.960 -14.888 1.00 100.49 296 GLY B N 1
ATOM 2899 C CA . GLY B 2 273 ? 50.478 6.498 -13.717 1.00 98.71 296 GLY B CA 1
ATOM 2900 C C . GLY B 2 273 ? 49.781 6.686 -12.377 1.00 98.39 296 GLY B C 1
ATOM 2901 O O . GLY B 2 273 ? 48.807 6.001 -12.064 1.00 97.39 296 GLY B O 1
ATOM 2902 N N . GLU B 2 282 ? 42.262 17.052 -5.243 1.00 106.98 305 GLU B N 1
ATOM 2903 C CA . GLU B 2 282 ? 40.970 17.419 -5.812 1.00 101.26 305 GLU B CA 1
ATOM 2904 C C . GLU B 2 282 ? 41.066 17.583 -7.323 1.00 94.63 305 GLU B C 1
ATOM 2905 O O . GLU B 2 282 ? 41.877 18.369 -7.817 1.00 99.02 305 GLU B O 1
ATOM 2911 N N . TYR B 2 283 ? 40.215 16.870 -8.054 1.00 87.15 306 TYR B N 1
ATOM 2912 C CA . TYR B 2 283 ? 40.178 16.948 -9.510 1.00 87.86 306 TYR B CA 1
ATOM 2913 C C . TYR B 2 283 ? 38.912 17.693 -9.926 1.00 87.98 306 TYR B C 1
ATOM 2914 O O . TYR B 2 283 ? 37.810 17.277 -9.573 1.00 90.46 306 TYR B O 1
ATOM 2923 N N . ASP B 2 284 ? 39.059 18.776 -10.686 1.00 86.86 307 ASP B N 1
ATOM 2924 C CA . ASP B 2 284 ? 37.930 19.638 -11.029 1.00 87.03 307 ASP B CA 1
ATOM 2925 C C . ASP B 2 284 ? 37.595 19.548 -12.507 1.00 83.70 307 ASP B C 1
ATOM 2926 O O . ASP B 2 284 ? 38.474 19.690 -13.361 1.00 87.80 307 ASP B O 1
ATOM 2931 N N . CYS B 2 285 ? 36.314 19.362 -12.800 1.00 77.10 308 CYS B N 1
ATOM 2932 C CA . CYS B 2 285 ? 35.790 19.415 -14.156 1.00 74.02 308 CYS B CA 1
ATOM 2933 C C . CYS B 2 285 ? 35.064 20.753 -14.289 1.00 73.78 308 CYS B C 1
ATOM 2934 O O . CYS B 2 285 ? 34.127 21.034 -13.534 1.00 73.49 308 CYS B O 1
ATOM 2937 N N . LEU B 2 286 ? 35.535 21.595 -15.202 1.00 69.20 309 LEU B N 1
ATOM 2938 C CA . LEU B 2 286 ? 35.035 22.948 -15.375 1.00 61.14 309 LEU B CA 1
ATOM 2939 C C . LEU B 2 286 ? 34.403 23.081 -16.752 1.00 65.89 309 LEU B C 1
ATOM 2940 O O . LEU B 2 286 ? 34.953 22.599 -17.755 1.00 72.58 309 LEU B O 1
ATOM 2945 N N . ALA B 2 287 ? 33.250 23.735 -16.803 1.00 63.37 310 ALA B N 1
ATOM 2946 C CA . ALA B 2 287 ? 32.632 24.092 -18.073 1.00 60.60 310 ALA B CA 1
ATOM 2947 C C . ALA B 2 287 ? 32.270 25.569 -18.015 1.00 52.34 310 ALA B C 1
ATOM 2948 O O . ALA B 2 287 ? 31.724 26.034 -17.004 1.00 42.49 310 ALA B O 1
ATOM 2950 N N . LEU B 2 288 ? 32.588 26.311 -19.079 1.00 55.04 311 LEU B N 1
ATOM 2951 C CA . LEU B 2 288 ? 32.334 27.749 -19.039 1.00 57.27 311 LEU B CA 1
ATOM 2952 C C . LEU B 2 288 ? 31.969 28.307 -20.410 1.00 58.59 311 LEU B C 1
ATOM 2953 O O . LEU B 2 288 ? 32.477 27.859 -21.449 1.00 67.52 311 LEU B O 1
ATOM 2958 N N . ASN B 2 289 ? 31.073 29.295 -20.383 1.00 50.74 312 ASN B N 1
ATOM 2959 C CA . ASN B 2 289 ? 30.852 30.234 -21.486 1.00 45.83 312 ASN B CA 1
ATOM 2960 C C . ASN B 2 289 ? 30.469 31.582 -20.869 1.00 51.77 312 ASN B C 1
ATOM 2961 O O . ASN B 2 289 ? 30.562 31.775 -19.655 1.00 59.18 312 ASN B O 1
ATOM 2966 N N . LEU B 2 290 ? 30.022 32.517 -21.705 1.00 48.13 313 LEU B N 1
ATOM 2967 C CA . LEU B 2 290 ? 29.725 33.860 -21.219 1.00 41.83 313 LEU B CA 1
ATOM 2968 C C . LEU B 2 290 ? 28.615 33.846 -20.169 1.00 41.00 313 LEU B C 1
ATOM 2969 O O . LEU B 2 290 ? 28.545 34.752 -19.332 1.00 48.62 313 LEU B O 1
ATOM 2974 N N . HIS B 2 291 ? 27.749 32.829 -20.180 1.00 40.84 314 HIS B N 1
ATOM 2975 C CA . HIS B 2 291 ? 26.727 32.717 -19.139 1.00 42.73 314 HIS B CA 1
ATOM 2976 C C . HIS B 2 291 ? 27.335 32.458 -17.765 1.00 38.17 314 HIS B C 1
ATOM 2977 O O . HIS B 2 291 ? 26.743 32.841 -16.749 1.00 44.98 314 HIS B O 1
ATOM 2984 N N . GLY B 2 292 ? 28.460 31.766 -17.706 1.00 40.74 315 GLY B N 1
ATOM 2985 C CA . GLY B 2 292 ? 29.119 31.477 -16.448 1.00 48.43 315 GLY B CA 1
ATOM 2986 C C . GLY B 2 292 ? 29.885 30.169 -16.525 1.00 51.83 315 GLY B C 1
ATOM 2987 O O . GLY B 2 292 ? 30.083 29.592 -17.598 1.00 50.45 315 GLY B O 1
ATOM 2988 N N . MET B 2 293 ? 30.297 29.704 -15.350 1.00 57.45 316 MET B N 1
ATOM 2989 C CA . MET B 2 293 ? 31.130 28.513 -15.227 1.00 59.34 316 MET B CA 1
ATOM 2990 C C . MET B 2 293 ? 30.584 27.651 -14.104 1.00 61.16 316 MET B C 1
ATOM 2991 O O . MET B 2 293 ? 30.124 28.154 -13.072 1.00 54.85 316 MET B O 1
ATOM 2996 N N . ILE B 2 294 ? 30.616 26.348 -14.326 1.00 60.91 317 ILE B N 1
ATOM 2997 C CA . ILE B 2 294 ? 30.161 25.381 -13.347 1.00 56.82 317 ILE B CA 1
ATOM 2998 C C . ILE B 2 294 ? 31.269 24.354 -13.195 1.00 60.20 317 ILE B C 1
ATOM 2999 O O . ILE B 2 294 ? 31.982 24.043 -14.159 1.00 64.26 317 ILE B O 1
ATOM 3004 N N . ARG B 2 295 ? 31.435 23.863 -11.973 1.00 63.37 318 ARG B N 1
ATOM 3005 C CA . ARG B 2 295 ? 32.498 22.939 -11.614 1.00 61.89 318 ARG B CA 1
ATOM 3006 C C . ARG B 2 295 ? 31.897 21.720 -10.932 1.00 71.00 318 ARG B C 1
ATOM 3007 O O . ARG B 2 295 ? 31.040 21.859 -10.052 1.00 78.65 318 ARG B O 1
ATOM 3015 N N . HIS B 2 296 ? 32.333 20.532 -11.348 1.00 68.72 319 HIS B N 1
ATOM 3016 C CA . HIS B 2 296 ? 32.019 19.280 -10.668 1.00 72.99 319 HIS B CA 1
ATOM 3017 C C . HIS B 2 296 ? 33.346 18.697 -10.220 1.00 85.61 319 HIS B C 1
ATOM 3018 O O . HIS B 2 296 ? 34.240 18.488 -11.044 1.00 80.74 319 HIS B O 1
ATOM 3025 N N . THR B 2 297 ? 33.487 18.444 -8.929 1.00 97.32 320 THR B N 1
ATOM 3026 C CA . THR B 2 297 ? 34.752 17.946 -8.413 1.00 102.42 320 THR B CA 1
ATOM 3027 C C . THR B 2 297 ? 34.668 16.446 -8.157 1.00 102.36 320 THR B C 1
ATOM 3028 O O . THR B 2 297 ? 33.670 15.936 -7.641 1.00 103.40 320 THR B O 1
ATOM 3032 N N . ILE B 2 298 ? 35.741 15.756 -8.518 1.00 105.09 321 ILE B N 1
ATOM 3033 C CA . ILE B 2 298 ? 35.885 14.313 -8.435 1.00 105.89 321 ILE B CA 1
ATOM 3034 C C . ILE B 2 298 ? 37.140 14.018 -7.614 1.00 99.68 321 ILE B C 1
ATOM 3035 O O . ILE B 2 298 ? 38.137 14.754 -7.673 1.00 104.38 321 ILE B O 1
ATOM 3040 N N . ARG B 2 299 ? 37.060 12.985 -6.788 1.00 100.08 322 ARG B N 1
ATOM 3041 C CA . ARG B 2 299 ? 38.161 12.604 -5.920 1.00 109.19 322 ARG B CA 1
ATOM 3042 C C . ARG B 2 299 ? 38.352 11.098 -5.999 1.00 117.60 322 ARG B C 1
ATOM 3043 O O . ARG B 2 299 ? 37.434 10.354 -6.352 1.00 95.32 322 ARG B O 1
ATOM 3045 N N . LEU B 2 300 ? 39.564 10.655 -5.676 1.00 63.17 323 LEU B N 1
ATOM 3046 C CA . LEU B 2 300 ? 39.899 9.224 -5.800 1.00 80.92 323 LEU B CA 1
ATOM 3047 C C . LEU B 2 300 ? 40.769 8.689 -4.655 1.00 78.47 323 LEU B C 1
ATOM 3048 O O . LEU B 2 300 ? 41.556 9.423 -4.051 1.00 77.32 323 LEU B O 1
ATOM 3050 N N . ARG C 3 6 ? -41.517 33.332 -4.144 1.00 105.62 23 ARG C N 1
ATOM 3051 C CA . ARG C 3 6 ? -40.062 33.345 -4.067 1.00 108.09 23 ARG C CA 1
ATOM 3052 C C . ARG C 3 6 ? -39.454 32.847 -5.373 1.00 114.87 23 ARG C C 1
ATOM 3053 O O . ARG C 3 6 ? -40.174 32.474 -6.296 1.00 118.81 23 ARG C O 1
ATOM 3055 N N . CYS C 3 7 ? -38.125 32.829 -5.432 1.00 116.34 24 CYS C N 1
ATOM 3056 C CA . CYS C 3 7 ? -37.368 32.551 -6.646 1.00 115.08 24 CYS C CA 1
ATOM 3057 C C . CYS C 3 7 ? -36.692 31.182 -6.567 1.00 109.29 24 CYS C C 1
ATOM 3058 O O . CYS C 3 7 ? -36.706 30.513 -5.530 1.00 107.23 24 CYS C O 1
ATOM 3061 N N . ASP C 3 8 ? -36.094 30.759 -7.685 1.00 109.40 25 ASP C N 1
ATOM 3062 C CA . ASP C 3 8 ? -35.204 29.600 -7.715 1.00 113.52 25 ASP C CA 1
ATOM 3063 C C . ASP C 3 8 ? -33.760 30.088 -7.779 1.00 107.47 25 ASP C C 1
ATOM 3064 O O . ASP C 3 8 ? -33.427 30.964 -8.587 1.00 105.76 25 ASP C O 1
ATOM 3069 N N . ASP C 3 9 ? -32.909 29.526 -6.927 1.00 103.90 26 ASP C N 1
ATOM 3070 C CA . ASP C 3 9 ? -31.567 30.047 -6.698 1.00 93.15 26 ASP C CA 1
ATOM 3071 C C . ASP C 3 9 ? -30.548 29.118 -7.342 1.00 80.27 26 ASP C C 1
ATOM 3072 O O . ASP C 3 9 ? -30.502 27.925 -7.027 1.00 73.86 26 ASP C O 1
ATOM 3077 N N . TRP C 3 10 ? -29.716 29.670 -8.225 1.00 76.24 27 TRP C N 1
ATOM 3078 C CA . TRP C 3 10 ? -28.638 28.900 -8.830 1.00 71.20 27 TRP C CA 1
ATOM 3079 C C . TRP C 3 10 ? -27.402 28.874 -7.949 1.00 64.30 27 TRP C C 1
ATOM 3080 O O . TRP C 3 10 ? -26.344 28.424 -8.398 1.00 70.32 27 TRP C O 1
ATOM 3091 N N . GLY C 3 11 ? -27.505 29.354 -6.714 1.00 56.85 28 GLY C N 1
ATOM 3092 C CA . GLY C 3 11 ? -26.355 29.365 -5.836 1.00 64.29 28 GLY C CA 1
ATOM 3093 C C . GLY C 3 11 ? -25.472 30.569 -6.123 1.00 67.71 28 GLY C C 1
ATOM 3094 O O . GLY C 3 11 ? -25.940 31.651 -6.480 1.00 76.21 28 GLY C O 1
ATOM 3095 N N . LEU C 3 12 ? -24.176 30.379 -5.935 1.00 64.79 29 LEU C N 1
ATOM 3096 C CA . LEU C 3 12 ? -23.191 31.413 -6.199 1.00 67.86 29 LEU C CA 1
ATOM 3097 C C . LEU C 3 12 ? -22.376 31.014 -7.424 1.00 69.10 29 LEU C C 1
ATOM 3098 O O . LEU C 3 12 ? -21.814 29.917 -7.467 1.00 64.17 29 LEU C O 1
ATOM 3103 N N . ASP C 3 13 ? -22.365 31.899 -8.428 1.00 68.91 30 ASP C N 1
ATOM 3104 C CA . ASP C 3 13 ? -21.706 31.627 -9.704 1.00 65.82 30 ASP C CA 1
ATOM 3105 C C . ASP C 3 13 ? -20.236 31.280 -9.513 1.00 69.20 30 ASP C C 1
ATOM 3106 O O . ASP C 3 13 ? -19.701 30.400 -10.198 1.00 69.10 30 ASP C O 1
ATOM 3111 N N . THR C 3 14 ? -19.560 31.971 -8.607 1.00 70.27 31 THR C N 1
ATOM 3112 C CA . THR C 3 14 ? -18.129 31.798 -8.444 1.00 72.08 31 THR C CA 1
ATOM 3113 C C . THR C 3 14 ? -17.786 32.009 -6.981 1.00 68.49 31 THR C C 1
ATOM 3114 O O . THR C 3 14 ? -18.570 32.550 -6.200 1.00 68.23 31 THR C O 1
ATOM 3118 N N . MET C 3 15 ? -16.594 31.580 -6.625 1.00 64.72 32 MET C N 1
ATOM 3119 C CA . MET C 3 15 ? -16.029 31.894 -5.332 1.00 74.25 32 MET C CA 1
ATOM 3120 C C . MET C 3 15 ? -14.774 32.741 -5.530 1.00 81.56 32 MET C C 1
ATOM 3121 O O . MET C 3 15 ? -14.194 33.218 -4.552 1.00 77.34 32 MET C O 1
ATOM 3126 N N . ARG C 3 16 ? -14.432 33.044 -6.785 1.00 90.33 33 ARG C N 1
ATOM 3127 C CA . ARG C 3 16 ? -13.408 34.025 -7.106 1.00 89.72 33 ARG C CA 1
ATOM 3128 C C . ARG C 3 16 ? -13.985 35.408 -7.027 1.00 82.71 33 ARG C C 1
ATOM 3129 O O . ARG C 3 16 ? -15.012 35.699 -7.642 1.00 78.76 33 ARG C O 1
ATOM 3137 N N . GLN C 3 17 ? -13.327 36.240 -6.253 1.00 83.33 34 GLN C N 1
ATOM 3138 C CA . GLN C 3 17 ? -13.727 37.620 -6.206 1.00 71.12 34 GLN C CA 1
ATOM 3139 C C . GLN C 3 17 ? -13.379 38.268 -7.535 1.00 63.06 34 GLN C C 1
ATOM 3140 O O . GLN C 3 17 ? -12.298 38.044 -8.089 1.00 62.03 34 GLN C O 1
ATOM 3146 N N . ILE C 3 18 ? -14.319 39.049 -8.049 1.00 57.54 35 ILE C N 1
ATOM 3147 C CA . ILE C 3 18 ? -14.021 39.960 -9.140 1.00 55.10 35 ILE C CA 1
ATOM 3148 C C . ILE C 3 18 ? -13.326 41.149 -8.494 1.00 53.96 35 ILE C C 1
ATOM 3149 O O . ILE C 3 18 ? -13.879 41.763 -7.580 1.00 56.05 35 ILE C O 1
ATOM 3154 N N . GLN C 3 19 ? -12.103 41.449 -8.909 1.00 51.42 36 GLN C N 1
ATOM 3155 C CA . GLN C 3 19 ? -11.388 42.566 -8.300 1.00 54.18 36 GLN C CA 1
ATOM 3156 C C . GLN C 3 19 ? -11.445 43.786 -9.210 1.00 56.48 36 GLN C C 1
ATOM 3157 O O . GLN C 3 19 ? -11.050 43.712 -10.383 1.00 54.05 36 GLN C O 1
ATOM 3163 N N . VAL C 3 20 ? -11.908 44.911 -8.652 1.00 46.52 37 VAL C N 1
ATOM 3164 C CA . VAL C 3 20 ? -11.963 46.181 -9.369 1.00 39.13 37 VAL C CA 1
ATOM 3165 C C . VAL C 3 20 ? -11.277 47.213 -8.491 1.00 42.94 37 VAL C C 1
ATOM 3166 O O . VAL C 3 20 ? -11.396 47.162 -7.262 1.00 42.63 37 VAL C O 1
ATOM 3170 N N . PHE C 3 21 ? -10.548 48.139 -9.115 1.00 43.43 38 PHE C N 1
ATOM 3171 C CA . PHE C 3 21 ? -9.815 49.150 -8.357 1.00 40.01 38 PHE C CA 1
ATOM 3172 C C . PHE C 3 21 ? -10.750 50.204 -7.784 1.00 38.06 38 PHE C C 1
ATOM 3173 O O . PHE C 3 21 ? -11.782 50.541 -8.368 1.00 50.33 38 PHE C O 1
ATOM 3181 N N . GLU C 3 22 ? -10.361 50.741 -6.635 1.00 36.62 39 GLU C N 1
ATOM 3182 C CA . GLU C 3 22 ? -11.157 51.764 -5.973 1.00 45.46 39 GLU C CA 1
ATOM 3183 C C . GLU C 3 22 ? -11.086 53.093 -6.722 1.00 54.33 39 GLU C C 1
ATOM 3184 O O . GLU C 3 22 ? -10.037 53.490 -7.238 1.00 55.78 39 GLU C O 1
ATOM 3190 N N . ASP C 3 23 ? -12.232 53.766 -6.791 1.00 51.90 40 ASP C N 1
ATOM 3191 C CA . ASP C 3 23 ? -12.347 55.088 -7.398 1.00 48.19 40 ASP C CA 1
ATOM 3192 C C . ASP C 3 23 ? -12.059 55.054 -8.887 1.00 53.35 40 ASP C C 1
ATOM 3193 O O . ASP C 3 23 ? -11.486 55.996 -9.438 1.00 63.21 40 ASP C O 1
ATOM 3198 N N . GLU C 3 24 ? -12.499 53.977 -9.548 1.00 55.85 41 GLU C N 1
ATOM 3199 C CA . GLU C 3 24 ? -12.380 53.799 -10.997 1.00 49.08 41 GLU C CA 1
ATOM 3200 C C . GLU C 3 24 ? -13.670 53.175 -11.512 1.00 41.24 41 GLU C C 1
ATOM 3201 O O . GLU C 3 24 ? -14.272 52.354 -10.820 1.00 46.83 41 GLU C O 1
ATOM 3207 N N . PRO C 3 25 ? -14.136 53.556 -12.695 1.00 42.14 42 PRO C N 1
ATOM 3208 C CA . PRO C 3 25 ? -15.385 52.977 -13.192 1.00 45.82 42 PRO C CA 1
ATOM 3209 C C . PRO C 3 25 ? -15.198 51.491 -13.423 1.00 43.30 42 PRO C C 1
ATOM 3210 O O . PRO C 3 25 ? -14.089 51.020 -13.668 1.00 47.14 42 PRO C O 1
ATOM 3214 N N . ALA C 3 26 ? -16.284 50.739 -13.282 1.00 45.68 43 ALA C N 1
ATOM 3215 C CA . ALA C 3 26 ? -16.206 49.288 -13.429 1.00 46.58 43 ALA C CA 1
ATOM 3216 C C . ALA C 3 26 ? -17.547 48.745 -13.898 1.00 42.48 43 ALA C C 1
ATOM 3217 O O . ALA C 3 26 ? -18.587 49.050 -13.309 1.00 43.43 43 ALA C O 1
ATOM 3219 N N . ARG C 3 27 ? -17.538 47.936 -14.937 1.00 43.72 44 ARG C N 1
ATOM 3220 C CA . ARG C 3 27 ? -18.767 47.301 -15.377 1.00 52.08 44 ARG C CA 1
ATOM 3221 C C . ARG C 3 27 ? -18.638 45.810 -15.139 1.00 56.65 44 ARG C C 1
ATOM 3222 O O . ARG C 3 27 ? -17.689 45.181 -15.615 1.00 65.01 44 ARG C O 1
ATOM 3230 N N . ILE C 3 28 ? -19.562 45.260 -14.355 1.00 48.75 45 ILE C N 1
ATOM 3231 C CA . ILE C 3 28 ? -19.551 43.838 -14.045 1.00 53.48 45 ILE C CA 1
ATOM 3232 C C . ILE C 3 28 ? -20.809 43.223 -14.633 1.00 56.81 45 ILE C C 1
ATOM 3233 O O . ILE C 3 28 ? -21.877 43.846 -14.640 1.00 56.41 45 ILE C O 1
ATOM 3238 N N . LYS C 3 29 ? -20.677 42.005 -15.141 1.00 57.71 46 LYS C N 1
ATOM 3239 C CA . LYS C 3 29 ? -21.742 41.389 -15.913 1.00 60.67 46 LYS C CA 1
ATOM 3240 C C . LYS C 3 29 ? -22.499 40.363 -15.089 1.00 66.43 46 LYS C C 1
ATOM 3241 O O . LYS C 3 29 ? -21.911 39.607 -14.308 1.00 70.72 46 LYS C O 1
ATOM 3247 N N . CYS C 3 30 ? -23.810 40.353 -15.265 1.00 70.45 47 CYS C N 1
ATOM 3248 C CA . CYS C 3 30 ? -24.623 39.319 -14.661 1.00 72.70 47 CYS C CA 1
ATOM 3249 C C . CYS C 3 30 ? -24.266 38.008 -15.336 1.00 70.07 47 CYS C C 1
ATOM 3250 O O . CYS C 3 30 ? -24.413 37.892 -16.562 1.00 76.11 47 CYS C O 1
ATOM 3253 N N . PRO C 3 31 ? -23.795 37.003 -14.597 1.00 63.15 48 PRO C N 1
ATOM 3254 C CA . PRO C 3 31 ? -23.377 35.749 -15.240 1.00 67.27 48 PRO C CA 1
ATOM 3255 C C . PRO C 3 31 ? -24.540 34.866 -15.650 1.00 71.14 48 PRO C C 1
ATOM 3256 O O . PRO C 3 31 ? -24.324 33.867 -16.348 1.00 86.38 48 PRO C O 1
ATOM 3260 N N . LEU C 3 32 ? -25.760 35.233 -15.267 1.00 65.23 49 LEU C N 1
ATOM 3261 C CA . LEU C 3 32 ? -26.932 34.405 -15.512 1.00 77.53 49 LEU C CA 1
ATOM 3262 C C . LEU C 3 32 ? -27.078 33.946 -16.963 1.00 87.29 49 LEU C C 1
ATOM 3263 O O . LEU C 3 32 ? -27.649 32.880 -17.214 1.00 98.73 49 LEU C O 1
ATOM 3268 N N . PHE C 3 33 ? -26.534 34.685 -17.928 1.00 82.02 50 PHE C N 1
ATOM 3269 C CA . PHE C 3 33 ? -26.865 34.368 -19.313 1.00 88.44 50 PHE C CA 1
ATOM 3270 C C . PHE C 3 33 ? -25.952 33.339 -19.964 1.00 90.70 50 PHE C C 1
ATOM 3271 O O . PHE C 3 33 ? -26.411 32.587 -20.833 1.00 96.13 50 PHE C O 1
ATOM 3279 N N . GLU C 3 34 ? -24.684 33.258 -19.574 1.00 91.60 51 GLU C N 1
ATOM 3280 C CA . GLU C 3 34 ? -23.787 32.317 -20.222 1.00 103.67 51 GLU C CA 1
ATOM 3281 C C . GLU C 3 34 ? -23.386 31.146 -19.344 1.00 102.01 51 GLU C C 1
ATOM 3282 O O . GLU C 3 34 ? -22.797 30.190 -19.858 1.00 109.49 51 GLU C O 1
ATOM 3288 N N . HIS C 3 35 ? -23.707 31.169 -18.054 1.00 94.78 52 HIS C N 1
ATOM 3289 C CA . HIS C 3 35 ? -23.281 30.094 -17.172 1.00 94.21 52 HIS C CA 1
ATOM 3290 C C . HIS C 3 35 ? -24.426 29.231 -16.652 1.00 89.77 52 HIS C C 1
ATOM 3291 O O . HIS C 3 35 ? -24.172 28.130 -16.154 1.00 92.28 52 HIS C O 1
ATOM 3298 N N . PHE C 3 36 ? -25.670 29.692 -16.764 1.00 82.98 53 PHE C N 1
ATOM 3299 C CA . PHE C 3 36 ? -26.795 28.957 -16.211 1.00 79.61 53 PHE C CA 1
ATOM 3300 C C . PHE C 3 36 ? -28.028 28.874 -17.092 1.00 84.20 53 PHE C C 1
ATOM 3301 O O . PHE C 3 36 ? -28.902 28.057 -16.790 1.00 82.15 53 PHE C O 1
ATOM 3309 N N . LEU C 3 37 ? -28.154 29.660 -18.155 1.00 92.17 54 LEU C N 1
ATOM 3310 C CA . LEU C 3 37 ? -29.400 29.660 -18.903 1.00 103.71 54 LEU C CA 1
ATOM 3311 C C . LEU C 3 37 ? -29.200 29.409 -20.388 1.00 114.70 54 LEU C C 1
ATOM 3312 O O . LEU C 3 37 ? -28.121 29.596 -20.956 1.00 118.32 54 LEU C O 1
ATOM 3317 N N . LYS C 3 38 ? -30.300 28.958 -20.987 1.00 121.78 55 LYS C N 1
ATOM 3318 C CA . LYS C 3 38 ? -30.390 28.776 -22.425 1.00 131.88 55 LYS C CA 1
ATOM 3319 C C . LYS C 3 38 ? -30.449 30.126 -23.127 1.00 138.34 55 LYS C C 1
ATOM 3320 O O . LYS C 3 38 ? -29.965 30.277 -24.255 1.00 142.06 55 LYS C O 1
ATOM 3326 N N . TYR C 3 39 ? -31.023 31.108 -22.443 1.00 137.76 56 TYR C N 1
ATOM 3327 C CA . TYR C 3 39 ? -31.252 32.466 -22.903 1.00 141.27 56 TYR C CA 1
ATOM 3328 C C . TYR C 3 39 ? -29.954 33.230 -23.185 1.00 139.86 56 TYR C C 1
ATOM 3329 O O . TYR C 3 39 ? -28.858 32.841 -22.765 1.00 134.78 56 TYR C O 1
ATOM 3338 N N . ASN C 3 40 ? -30.101 34.320 -23.947 1.00 143.83 57 ASN C N 1
ATOM 3339 C CA . ASN C 3 40 ? -29.143 35.420 -24.000 1.00 139.39 57 ASN C CA 1
ATOM 3340 C C . ASN C 3 40 ? -29.932 36.686 -23.694 1.00 130.99 57 ASN C C 1
ATOM 3341 O O . ASN C 3 40 ? -31.167 36.683 -23.730 1.00 129.13 57 ASN C O 1
ATOM 3346 N N . TYR C 3 41 ? -29.220 37.768 -23.362 1.00 124.39 58 TYR C N 1
ATOM 3347 C CA . TYR C 3 41 ? -29.906 38.951 -22.845 1.00 117.84 58 TYR C CA 1
ATOM 3348 C C . TYR C 3 41 ? -30.927 39.514 -23.833 1.00 119.06 58 TYR C C 1
ATOM 3349 O O . TYR C 3 41 ? -32.026 39.918 -23.433 1.00 118.79 58 TYR C O 1
ATOM 3358 N N . SER C 3 42 ? -30.583 39.563 -25.122 1.00 119.63 59 SER C N 1
ATOM 3359 C CA . SER C 3 42 ? -31.494 40.155 -26.099 1.00 121.53 59 SER C CA 1
ATOM 3360 C C . SER C 3 42 ? -32.813 39.390 -26.175 1.00 122.75 59 SER C C 1
ATOM 3361 O O . SER C 3 42 ? -33.894 39.981 -26.043 1.00 125.28 59 SER C O 1
ATOM 3364 N N . THR C 3 43 ? -32.740 38.066 -26.348 1.00 125.65 60 THR C N 1
ATOM 3365 C CA . THR C 3 43 ? -33.948 37.241 -26.401 1.00 134.06 60 THR C CA 1
ATOM 3366 C C . THR C 3 43 ? -34.794 37.421 -25.145 1.00 126.08 60 THR C C 1
ATOM 3367 O O . THR C 3 43 ? -36.029 37.466 -25.214 1.00 120.72 60 THR C O 1
ATOM 3371 N N . ALA C 3 44 ? -34.144 37.465 -23.977 1.00 121.41 61 ALA C N 1
ATOM 3372 C CA . ALA C 3 44 ? -34.885 37.591 -22.727 1.00 116.80 61 ALA C CA 1
ATOM 3373 C C . ALA C 3 44 ? -35.610 38.928 -22.681 1.00 117.43 61 ALA C C 1
ATOM 3374 O O . ALA C 3 44 ? -36.815 38.989 -22.414 1.00 119.33 61 ALA C O 1
ATOM 3376 N N . HIS C 3 45 ? -34.900 40.014 -23.001 1.00 117.62 62 HIS C N 1
ATOM 3377 C CA . HIS C 3 45 ? -35.540 41.324 -22.976 1.00 118.57 62 HIS C CA 1
ATOM 3378 C C . HIS C 3 45 ? -36.688 41.377 -23.975 1.00 120.76 62 HIS C C 1
ATOM 3379 O O . HIS C 3 45 ? -37.646 42.135 -23.787 1.00 120.23 62 HIS C O 1
ATOM 3386 N N . SER C 3 46 ? -36.607 40.582 -25.043 1.00 122.83 63 SER C N 1
ATOM 3387 C CA . SER C 3 46 ? -37.717 40.515 -25.981 1.00 130.01 63 SER C CA 1
ATOM 3388 C C . SER C 3 46 ? -38.887 39.730 -25.394 1.00 134.06 63 SER C C 1
ATOM 3389 O O . SER C 3 46 ? -40.038 39.957 -25.784 1.00 138.48 63 SER C O 1
ATOM 3392 N N . SER C 3 47 ? -38.619 38.807 -24.460 1.00 133.82 64 SER C N 1
ATOM 3393 C CA . SER C 3 47 ? -39.663 37.970 -23.874 1.00 141.86 64 SER C CA 1
ATOM 3394 C C . SER C 3 47 ? -40.424 38.644 -22.731 1.00 144.88 64 SER C C 1
ATOM 3395 O O . SER C 3 47 ? -41.194 37.966 -22.038 1.00 145.19 64 SER C O 1
ATOM 3398 N N . GLY C 3 48 ? -40.238 39.942 -22.518 1.00 150.38 65 GLY C N 1
ATOM 3399 C CA . GLY C 3 48 ? -41.074 40.688 -21.592 1.00 155.10 65 GLY C CA 1
ATOM 3400 C C . GLY C 3 48 ? -40.824 40.438 -20.121 1.00 150.77 65 GLY C C 1
ATOM 3401 O O . GLY C 3 48 ? -41.784 40.260 -19.358 1.00 156.05 65 GLY C O 1
ATOM 3402 N N . LEU C 3 49 ? -39.563 40.433 -19.697 1.00 136.83 66 LEU C N 1
ATOM 3403 C CA . LEU C 3 49 ? -39.202 40.297 -18.294 1.00 129.23 66 LEU C CA 1
ATOM 3404 C C . LEU C 3 49 ? -37.973 41.163 -18.049 1.00 124.24 66 LEU C C 1
ATOM 3405 O O . LEU C 3 49 ? -37.338 41.633 -18.996 1.00 118.73 66 LEU C O 1
ATOM 3410 N N . THR C 3 50 ? -37.638 41.397 -16.776 1.00 126.79 67 THR C N 1
ATOM 3411 C CA . THR C 3 50 ? -36.563 42.347 -16.492 1.00 125.44 67 THR C CA 1
ATOM 3412 C C . THR C 3 50 ? -35.529 41.759 -15.551 1.00 110.43 67 THR C C 1
ATOM 3413 O O . THR C 3 50 ? -35.755 40.748 -14.894 1.00 104.72 67 THR C O 1
ATOM 3417 N N . LEU C 3 51 ? -34.405 42.463 -15.490 1.00 100.31 68 LEU C N 1
ATOM 3418 C CA . LEU C 3 51 ? -33.252 42.133 -14.667 1.00 86.73 68 LEU C CA 1
ATOM 3419 C C . LEU C 3 51 ? -33.099 43.156 -13.549 1.00 81.14 68 LEU C C 1
ATOM 3420 O O . LEU C 3 51 ? -32.962 44.355 -13.816 1.00 84.70 68 LEU C O 1
ATOM 3425 N N . ILE C 3 52 ? -33.132 42.683 -12.300 1.00 72.90 69 ILE C N 1
ATOM 3426 C CA . ILE C 3 52 ? -33.031 43.534 -11.122 1.00 66.93 69 ILE C CA 1
ATOM 3427 C C . ILE C 3 52 ? -31.877 43.028 -10.273 1.00 62.38 69 ILE C C 1
ATOM 3428 O O . ILE C 3 52 ? -31.489 41.858 -10.345 1.00 66.77 69 ILE C O 1
ATOM 3433 N N . TRP C 3 53 ? -31.341 43.924 -9.444 1.00 60.33 70 TRP C N 1
ATOM 3434 C CA . TRP C 3 53 ? -30.118 43.663 -8.700 1.00 56.16 70 TRP C CA 1
ATOM 3435 C C . TRP C 3 53 ? -30.325 43.874 -7.209 1.00 56.31 70 TRP C C 1
ATOM 3436 O O . TRP C 3 53 ? -31.039 44.796 -6.787 1.00 51.39 70 TRP C O 1
ATOM 3447 N N . TYR C 3 54 ? -29.628 43.044 -6.430 1.00 48.34 71 TYR C N 1
ATOM 3448 C CA . TYR C 3 54 ? -29.558 43.128 -4.975 1.00 51.18 71 TYR C CA 1
ATOM 3449 C C . TYR C 3 54 ? -28.109 42.926 -4.555 1.00 49.20 71 TYR C C 1
ATOM 3450 O O . TYR C 3 54 ? -27.275 42.505 -5.354 1.00 51.40 71 TYR C O 1
ATOM 3459 N N . TRP C 3 55 ? -27.800 43.207 -3.289 1.00 54.58 72 TRP C N 1
ATOM 3460 C CA . TRP C 3 55 ? -26.453 42.912 -2.802 1.00 48.68 72 TRP C CA 1
ATOM 3461 C C . TRP C 3 55 ? -26.432 42.835 -1.284 1.00 47.39 72 TRP C C 1
ATOM 3462 O O . TRP C 3 55 ? -27.367 43.258 -0.596 1.00 41.57 72 TRP C O 1
ATOM 3473 N N . THR C 3 56 ? -25.351 42.243 -0.782 1.00 49.90 73 THR C N 1
ATOM 3474 C CA . THR C 3 56 ? -24.998 42.231 0.632 1.00 54.44 73 THR C CA 1
ATOM 3475 C C . THR C 3 56 ? -23.606 42.806 0.787 1.00 57.99 73 THR C C 1
ATOM 3476 O O . THR C 3 56 ? -22.629 42.202 0.330 1.00 59.17 73 THR C O 1
ATOM 3480 N N . ARG C 3 57 ? -23.505 43.930 1.475 1.00 54.59 74 ARG C N 1
ATOM 3481 C CA . ARG C 3 57 ? -22.194 44.525 1.623 1.00 58.99 74 ARG C CA 1
ATOM 3482 C C . ARG C 3 57 ? -21.351 43.692 2.591 1.00 62.69 74 ARG C C 1
ATOM 3483 O O . ARG C 3 57 ? -21.864 43.030 3.502 1.00 59.09 74 ARG C O 1
ATOM 3491 N N . GLN C 3 58 ? -20.040 43.707 2.339 1.00 62.00 75 GLN C N 1
ATOM 3492 C CA . GLN C 3 58 ? -19.095 42.816 3.007 1.00 60.79 75 GLN C CA 1
ATOM 3493 C C . GLN C 3 58 ? -19.302 42.756 4.518 1.00 54.28 75 GLN C C 1
ATOM 3494 O O . GLN C 3 58 ? -19.169 41.689 5.123 1.00 52.14 75 GLN C O 1
ATOM 3500 N N . ASP C 3 59 ? -19.608 43.886 5.153 1.00 60.77 76 ASP C N 1
ATOM 3501 C CA . ASP C 3 59 ? -19.667 43.945 6.609 1.00 67.89 76 ASP C CA 1
ATOM 3502 C C . ASP C 3 59 ? -21.078 43.784 7.156 1.00 59.32 76 ASP C C 1
ATOM 3503 O O . ASP C 3 59 ? -21.306 44.075 8.338 1.00 56.36 76 ASP C O 1
ATOM 3508 N N . ARG C 3 60 ? -22.026 43.351 6.334 1.00 56.77 77 ARG C N 1
ATOM 3509 C CA . ARG C 3 60 ? -23.403 43.213 6.773 1.00 68.59 77 ARG C CA 1
ATOM 3510 C C . ARG C 3 60 ? -23.873 41.770 6.600 1.00 69.94 77 ARG C C 1
ATOM 3511 O O . ARG C 3 60 ? -23.174 40.927 6.030 1.00 74.99 77 ARG C O 1
ATOM 3519 N N . ASP C 3 61 ? -25.095 41.495 7.076 1.00 64.80 78 ASP C N 1
ATOM 3520 C CA . ASP C 3 61 ? -25.642 40.145 7.029 1.00 60.09 78 ASP C CA 1
ATOM 3521 C C . ASP C 3 61 ? -27.071 40.114 6.489 1.00 68.28 78 ASP C C 1
ATOM 3522 O O . ASP C 3 61 ? -27.808 39.155 6.750 1.00 72.00 78 ASP C O 1
ATOM 3527 N N . LEU C 3 62 ? -27.493 41.159 5.784 1.00 69.78 79 LEU C N 1
ATOM 3528 C CA . LEU C 3 62 ? -28.813 41.232 5.180 1.00 63.30 79 LEU C CA 1
ATOM 3529 C C . LEU C 3 62 ? -28.649 41.740 3.759 1.00 66.17 79 LEU C C 1
ATOM 3530 O O . LEU C 3 62 ? -27.634 42.347 3.413 1.00 74.26 79 LEU C O 1
ATOM 3535 N N . GLU C 3 63 ? -29.654 41.500 2.933 1.00 65.47 80 GLU C N 1
ATOM 3536 C CA . GLU C 3 63 ? -29.617 41.984 1.564 1.00 64.84 80 GLU C CA 1
ATOM 3537 C C . GLU C 3 63 ? -30.419 43.263 1.427 1.00 59.06 80 GLU C C 1
ATOM 3538 O O . GLU C 3 63 ? -31.422 43.461 2.110 1.00 53.83 80 GLU C O 1
ATOM 3544 N N . GLU C 3 64 ? -29.925 44.147 0.575 1.00 62.70 81 GLU C N 1
ATOM 3545 C CA . GLU C 3 64 ? -30.522 45.438 0.302 1.00 69.04 81 GLU C CA 1
ATOM 3546 C C . GLU C 3 64 ? -30.698 45.575 -1.201 1.00 75.37 81 GLU C C 1
ATOM 3547 O O . GLU C 3 64 ? -29.926 45.004 -1.985 1.00 67.45 81 GLU C O 1
ATOM 3553 N N . PRO C 3 65 ? -31.737 46.284 -1.628 1.00 85.53 82 PRO C N 1
ATOM 3554 C CA . PRO C 3 65 ? -31.854 46.618 -3.046 1.00 88.34 82 PRO C CA 1
ATOM 3555 C C . PRO C 3 65 ? -30.716 47.539 -3.449 1.00 85.46 82 PRO C C 1
ATOM 3556 O O . PRO C 3 65 ? -30.287 48.398 -2.674 1.00 87.07 82 PRO C O 1
ATOM 3560 N N . ILE C 3 66 ? -30.218 47.353 -4.668 1.00 78.45 83 ILE C N 1
ATOM 3561 C CA . ILE C 3 66 ? -29.179 48.245 -5.159 1.00 73.46 83 ILE C CA 1
ATOM 3562 C C . ILE C 3 66 ? -29.788 49.613 -5.398 1.00 82.15 83 ILE C C 1
ATOM 3563 O O . ILE C 3 66 ? -30.781 49.750 -6.124 1.00 89.10 83 ILE C O 1
ATOM 3568 N N . ASN C 3 67 ? -29.184 50.636 -4.798 1.00 87.82 84 ASN C N 1
ATOM 3569 C CA . ASN C 3 67 ? -29.739 51.980 -4.861 1.00 97.90 84 ASN C CA 1
ATOM 3570 C C . ASN C 3 67 ? -29.294 52.627 -6.170 1.00 95.45 84 ASN C C 1
ATOM 3571 O O . ASN C 3 67 ? -28.100 52.858 -6.391 1.00 86.18 84 ASN C O 1
ATOM 3576 N N . PHE C 3 68 ? -30.274 52.943 -7.018 1.00 98.82 85 PHE C N 1
ATOM 3577 C CA . PHE C 3 68 ? -30.055 53.539 -8.326 1.00 98.01 85 PHE C CA 1
ATOM 3578 C C . PHE C 3 68 ? -30.265 55.045 -8.293 1.00 97.84 85 PHE C C 1
ATOM 3579 O O . PHE C 3 68 ? -30.319 55.679 -9.348 1.00 102.65 85 PHE C O 1
ATOM 3587 N N . ARG C 3 69 ? -30.404 55.622 -7.099 1.00 95.96 86 ARG C N 1
ATOM 3588 C CA . ARG C 3 69 ? -30.650 57.044 -6.924 1.00 108.34 86 ARG C CA 1
ATOM 3589 C C . ARG C 3 69 ? -29.440 57.771 -6.338 1.00 118.88 86 ARG C C 1
ATOM 3590 O O . ARG C 3 69 ? -29.599 58.827 -5.721 1.00 128.22 86 ARG C O 1
ATOM 3598 N N . LEU C 3 70 ? -28.233 57.227 -6.511 1.00 122.15 87 LEU C N 1
ATOM 3599 C CA . LEU C 3 70 ? -27.041 57.902 -6.014 1.00 125.29 87 LEU C CA 1
ATOM 3600 C C . LEU C 3 70 ? -26.763 59.162 -6.836 1.00 127.79 87 LEU C C 1
ATOM 3601 O O . LEU C 3 70 ? -27.094 59.221 -8.025 1.00 128.21 87 LEU C O 1
ATOM 3606 N N . PRO C 3 71 ? -26.177 60.189 -6.218 1.00 128.70 88 PRO C N 1
ATOM 3607 C CA . PRO C 3 71 ? -25.849 61.415 -6.959 1.00 128.19 88 PRO C CA 1
ATOM 3608 C C . PRO C 3 71 ? -24.853 61.133 -8.075 1.00 123.74 88 PRO C C 1
ATOM 3609 O O . PRO C 3 71 ? -23.832 60.469 -7.863 1.00 117.02 88 PRO C O 1
ATOM 3613 N N . GLU C 3 72 ? -25.172 61.636 -9.274 1.00 122.17 89 GLU C N 1
ATOM 3614 C CA . GLU C 3 72 ? -24.370 61.443 -10.484 1.00 114.66 89 GLU C CA 1
ATOM 3615 C C . GLU C 3 72 ? -24.481 60.023 -11.033 1.00 111.40 89 GLU C C 1
ATOM 3616 O O . GLU C 3 72 ? -23.573 59.558 -11.727 1.00 112.18 89 GLU C O 1
ATOM 3622 N N . ASN C 3 73 ? -25.582 59.334 -10.722 1.00 106.88 90 ASN C N 1
ATOM 3623 C CA . ASN C 3 73 ? -25.838 57.950 -11.145 1.00 99.42 90 ASN C CA 1
ATOM 3624 C C . ASN C 3 73 ? -24.612 57.047 -10.944 1.00 86.61 90 ASN C C 1
ATOM 3625 O O . ASN C 3 73 ? -24.162 56.340 -11.846 1.00 89.50 90 ASN C O 1
ATOM 3630 N N . ARG C 3 74 ? -24.073 57.101 -9.715 1.00 74.52 91 ARG C N 1
ATOM 3631 C CA . ARG C 3 74 ? -22.847 56.378 -9.380 1.00 64.56 91 ARG C CA 1
ATOM 3632 C C . ARG C 3 74 ? -22.954 54.914 -9.771 1.00 59.10 91 ARG C C 1
ATOM 3633 O O . ARG C 3 74 ? -22.026 54.346 -10.358 1.00 59.61 91 ARG C O 1
ATOM 3641 N N . ILE C 3 75 ? -24.082 54.289 -9.461 1.00 61.63 92 ILE C N 1
ATOM 3642 C CA . ILE C 3 75 ? -24.344 52.899 -9.816 1.00 63.45 92 ILE C CA 1
ATOM 3643 C C . ILE C 3 75 ? -25.585 52.869 -10.705 1.00 66.90 92 ILE C C 1
ATOM 3644 O O . ILE C 3 75 ? -26.642 53.386 -10.319 1.00 74.62 92 ILE C O 1
ATOM 3649 N N . SER C 3 76 ? -25.451 52.311 -11.905 1.00 57.24 93 SER C N 1
ATOM 3650 C CA . SER C 3 76 ? -26.582 52.212 -12.813 1.00 59.73 93 SER C CA 1
ATOM 3651 C C . SER C 3 76 ? -26.521 50.879 -13.535 1.00 64.28 93 SER C C 1
ATOM 3652 O O . SER C 3 76 ? -25.474 50.247 -13.606 1.00 55.45 93 SER C O 1
ATOM 3655 N N . LYS C 3 77 ? -27.657 50.436 -14.060 1.00 75.67 94 LYS C N 1
ATOM 3656 C CA . LYS C 3 77 ? -27.726 49.169 -14.778 1.00 74.88 94 LYS C CA 1
ATOM 3657 C C . LYS C 3 77 ? -27.992 49.406 -16.253 1.00 81.21 94 LYS C C 1
ATOM 3658 O O . LYS C 3 77 ? -28.887 50.171 -16.608 1.00 84.76 94 LYS C O 1
ATOM 3664 N N . GLU C 3 78 ? -27.176 48.775 -17.095 1.00 89.78 95 GLU C N 1
ATOM 3665 C CA . GLU C 3 78 ? -27.297 48.835 -18.547 1.00 98.82 95 GLU C CA 1
ATOM 3666 C C . GLU C 3 78 ? -27.311 47.414 -19.095 1.00 91.39 95 GLU C C 1
ATOM 3667 O O . GLU C 3 78 ? -26.307 46.703 -18.998 1.00 84.84 95 GLU C O 1
ATOM 3673 N N . LYS C 3 79 ? -28.436 47.018 -19.696 1.00 89.26 96 LYS C N 1
ATOM 3674 C CA . LYS C 3 79 ? -28.636 45.684 -20.277 1.00 88.98 96 LYS C CA 1
ATOM 3675 C C . LYS C 3 79 ? -28.316 44.611 -19.244 1.00 86.74 96 LYS C C 1
ATOM 3676 O O . LYS C 3 79 ? -28.980 44.575 -18.194 1.00 88.21 96 LYS C O 1
ATOM 3682 N N . ASP C 3 80 ? -27.352 43.729 -19.488 1.00 85.12 97 ASP C N 1
ATOM 3683 C CA . ASP C 3 80 ? -26.975 42.663 -18.574 1.00 78.30 97 ASP C CA 1
ATOM 3684 C C . ASP C 3 80 ? -25.797 43.055 -17.697 1.00 76.85 97 ASP C C 1
ATOM 3685 O O . ASP C 3 80 ? -25.193 42.186 -17.056 1.00 80.14 97 ASP C O 1
ATOM 3690 N N . VAL C 3 81 ? -25.458 44.339 -17.660 1.00 71.03 98 VAL C N 1
ATOM 3691 C CA . VAL C 3 81 ? -24.303 44.846 -16.935 1.00 68.12 98 VAL C CA 1
ATOM 3692 C C . VAL C 3 81 ? -24.755 45.785 -15.826 1.00 66.55 98 VAL C C 1
ATOM 3693 O O . VAL C 3 81 ? -25.760 46.497 -15.928 1.00 60.08 98 VAL C O 1
ATOM 3697 N N . LEU C 3 82 ? -23.981 45.799 -14.758 1.00 62.84 99 LEU C N 1
ATOM 3698 C CA . LEU C 3 82 ? -24.157 46.790 -13.720 1.00 56.52 99 LEU C CA 1
ATOM 3699 C C . LEU C 3 82 ? -22.880 47.605 -13.661 1.00 54.76 99 LEU C C 1
ATOM 3700 O O . LEU C 3 82 ? -21.784 47.049 -13.566 1.00 60.49 99 LEU C O 1
ATOM 3705 N N . TRP C 3 83 ? -23.052 48.919 -13.733 1.00 59.95 100 TRP C N 1
ATOM 3706 C CA . TRP C 3 83 ? -22.023 49.924 -13.941 1.00 58.31 100 TRP C CA 1
ATOM 3707 C C . TRP C 3 83 ? -21.773 50.711 -12.664 1.00 57.63 100 TRP C C 1
ATOM 3708 O O . TRP C 3 83 ? -22.714 51.177 -12.008 1.00 62.11 100 TRP C O 1
ATOM 3719 N N . PHE C 3 84 ? -20.501 50.933 -12.379 1.00 46.85 101 PHE C N 1
ATOM 3720 C CA . PHE C 3 84 ? -20.067 51.801 -11.305 1.00 43.22 101 PHE C CA 1
ATOM 3721 C C . PHE C 3 84 ? -19.302 52.946 -11.944 1.00 49.14 101 PHE C C 1
ATOM 3722 O O . PHE C 3 84 ? -18.400 52.715 -12.757 1.00 59.20 101 PHE C O 1
ATOM 3730 N N . ARG C 3 85 ? -19.686 54.176 -11.608 1.00 42.74 102 ARG C N 1
ATOM 3731 C CA . ARG C 3 85 ? -19.013 55.369 -12.115 1.00 49.83 102 ARG C CA 1
ATOM 3732 C C . ARG C 3 85 ? -18.948 56.398 -11.005 1.00 53.76 102 ARG C C 1
ATOM 3733 O O . ARG C 3 85 ? -19.873 57.201 -10.832 1.00 65.64 102 ARG C O 1
ATOM 3741 N N . PRO C 3 86 ? -17.885 56.376 -10.196 1.00 49.46 103 PRO C N 1
ATOM 3742 C CA . PRO C 3 86 ? -16.930 55.272 -10.231 1.00 51.25 103 PRO C CA 1
ATOM 3743 C C . PRO C 3 86 ? -17.246 54.250 -9.152 1.00 50.38 103 PRO C C 1
ATOM 3744 O O . PRO C 3 86 ? -18.277 54.293 -8.495 1.00 59.89 103 PRO C O 1
ATOM 3748 N N . THR C 3 87 ? -16.330 53.319 -8.992 1.00 55.79 104 THR C N 1
ATOM 3749 C CA . THR C 3 87 ? -16.372 52.369 -7.897 1.00 50.45 104 THR C CA 1
ATOM 3750 C C . THR C 3 87 ? -16.041 53.076 -6.579 1.00 65.53 104 THR C C 1
ATOM 3751 O O . THR C 3 87 ? -15.296 54.059 -6.551 1.00 76.63 104 THR C O 1
ATOM 3755 N N . LEU C 3 88 ? -16.637 52.607 -5.484 1.00 67.49 105 LEU C N 1
ATOM 3756 C CA . LEU C 3 88 ? -16.269 53.063 -4.145 1.00 56.55 105 LEU C CA 1
ATOM 3757 C C . LEU C 3 88 ? -15.904 51.873 -3.271 1.00 54.09 105 LEU C C 1
ATOM 3758 O O . LEU C 3 88 ? -16.398 50.763 -3.472 1.00 52.95 105 LEU C O 1
ATOM 3763 N N . LEU C 3 89 ? -15.055 52.125 -2.274 1.00 57.68 106 LEU C N 1
ATOM 3764 C CA . LEU C 3 89 ? -14.560 51.043 -1.428 1.00 51.26 106 LEU C CA 1
ATOM 3765 C C . LEU C 3 89 ? -15.689 50.306 -0.714 1.00 53.89 106 LEU C C 1
ATOM 3766 O O . LEU C 3 89 ? -15.591 49.095 -0.494 1.00 57.50 106 LEU C O 1
ATOM 3771 N N . GLN C 3 90 ? -16.773 51.006 -0.373 1.00 55.08 107 GLN C N 1
ATOM 3772 C CA . GLN C 3 90 ? -17.911 50.387 0.299 1.00 54.69 107 GLN C CA 1
ATOM 3773 C C . GLN C 3 90 ? -18.599 49.304 -0.531 1.00 48.02 107 GLN C C 1
ATOM 3774 O O . GLN C 3 90 ? -19.374 48.525 0.024 1.00 51.92 107 GLN C O 1
ATOM 3780 N N . ASP C 3 91 ? -18.382 49.248 -1.839 1.00 47.24 108 ASP C N 1
ATOM 3781 C CA . ASP C 3 91 ? -19.187 48.329 -2.626 1.00 43.77 108 ASP C CA 1
ATOM 3782 C C . ASP C 3 91 ? -18.685 46.895 -2.582 1.00 49.56 108 ASP C C 1
ATOM 3783 O O . ASP C 3 91 ? -19.314 46.024 -3.192 1.00 49.78 108 ASP C O 1
ATOM 3788 N N . THR C 3 92 ? -17.645 46.600 -1.811 1.00 46.93 109 THR C N 1
ATOM 3789 C CA . THR C 3 92 ? -17.199 45.222 -1.673 1.00 36.38 109 THR C CA 1
ATOM 3790 C C . THR C 3 92 ? -18.300 44.393 -1.033 1.00 48.91 109 THR C C 1
ATOM 3791 O O . THR C 3 92 ? -18.714 44.671 0.098 1.00 56.53 109 THR C O 1
ATOM 3795 N N . GLY C 3 93 ? -18.807 43.408 -1.764 1.00 50.04 110 GLY C N 1
ATOM 3796 C CA . GLY C 3 93 ? -19.860 42.574 -1.213 1.00 45.66 110 GLY C CA 1
ATOM 3797 C C . GLY C 3 93 ? -20.273 41.490 -2.184 1.00 44.58 110 GLY C C 1
ATOM 3798 O O . GLY C 3 93 ? -19.615 41.252 -3.201 1.00 46.83 110 GLY C O 1
ATOM 3799 N N . GLN C 3 94 ? -21.381 40.831 -1.851 1.00 47.26 111 GLN C N 1
ATOM 3800 C CA . GLN C 3 94 ? -21.956 39.778 -2.678 1.00 52.92 111 GLN C CA 1
ATOM 3801 C C . GLN C 3 94 ? -23.135 40.337 -3.449 1.00 59.64 111 GLN C C 1
ATOM 3802 O O . GLN C 3 94 ? -24.133 40.747 -2.852 1.00 72.07 111 GLN C O 1
ATOM 3808 N N . TYR C 3 95 ? -23.030 40.340 -4.766 1.00 54.08 112 TYR C N 1
ATOM 3809 C CA . TYR C 3 95 ? -24.090 40.898 -5.585 1.00 49.91 112 TYR C CA 1
ATOM 3810 C C . TYR C 3 95 ? -24.946 39.767 -6.138 1.00 54.87 112 TYR C C 1
ATOM 3811 O O . TYR C 3 95 ? -24.501 38.622 -6.270 1.00 56.81 112 TYR C O 1
ATOM 3820 N N . THR C 3 96 ? -26.193 40.100 -6.430 1.00 51.80 113 THR C N 1
ATOM 3821 C CA . THR C 3 96 ? -27.177 39.152 -6.911 1.00 55.90 113 THR C CA 1
ATOM 3822 C C . THR C 3 96 ? -27.919 39.781 -8.071 1.00 58.63 113 THR C C 1
ATOM 3823 O O . THR C 3 96 ? -28.453 40.888 -7.944 1.00 70.31 113 THR C O 1
ATOM 3827 N N . CYS C 3 97 ? -27.934 39.094 -9.203 1.00 56.11 114 CYS C N 1
ATOM 3828 C CA . CYS C 3 97 ? -28.759 39.500 -10.326 1.00 58.07 114 CYS C CA 1
ATOM 3829 C C . CYS C 3 97 ? -29.873 38.478 -10.497 1.00 58.59 114 CYS C C 1
ATOM 3830 O O . CYS C 3 97 ? -29.652 37.259 -10.376 1.00 50.40 114 CYS C O 1
ATOM 3833 N N . MET C 3 98 ? -31.075 38.993 -10.747 1.00 54.41 115 MET C N 1
ATOM 3834 C CA . MET C 3 98 ? -32.271 38.175 -10.794 1.00 52.50 115 MET C CA 1
ATOM 3835 C C . MET C 3 98 ? -33.132 38.616 -11.971 1.00 61.63 115 MET C C 1
ATOM 3836 O O . MET C 3 98 ? -33.372 39.811 -12.157 1.00 71.47 115 MET C O 1
ATOM 3841 N N . LEU C 3 99 ? -33.560 37.648 -12.777 1.00 61.06 116 LEU C N 1
ATOM 3842 C CA . LEU C 3 99 ? -34.473 37.856 -13.890 1.00 73.86 116 LEU C CA 1
ATOM 3843 C C . LEU C 3 99 ? -35.873 37.468 -13.448 1.00 78.78 116 LEU C C 1
ATOM 3844 O O . LEU C 3 99 ? -36.052 36.449 -12.779 1.00 85.86 116 LEU C O 1
ATOM 3849 N N . ARG C 3 100 ? -36.866 38.280 -13.807 1.00 82.87 117 ARG C N 1
ATOM 3850 C CA . ARG C 3 100 ? -38.198 37.990 -13.299 1.00 95.47 117 ARG C CA 1
ATOM 3851 C C . ARG C 3 100 ? -39.297 38.617 -14.147 1.00 103.46 117 ARG C C 1
ATOM 3852 O O . ARG C 3 100 ? -39.103 39.617 -14.851 1.00 105.74 117 ARG C O 1
ATOM 3860 N N . ASN C 3 101 ? -40.458 37.971 -14.046 1.00 109.82 118 ASN C N 1
ATOM 3861 C CA . ASN C 3 101 ? -41.771 38.383 -14.518 1.00 122.88 118 ASN C CA 1
ATOM 3862 C C . ASN C 3 101 ? -42.784 37.842 -13.505 1.00 125.77 118 ASN C C 1
ATOM 3863 O O . ASN C 3 101 ? -42.410 37.357 -12.433 1.00 123.29 118 ASN C O 1
ATOM 3868 N N . THR C 3 102 ? -44.071 37.913 -13.836 1.00 129.71 119 THR C N 1
ATOM 3869 C CA . THR C 3 102 ? -45.088 37.307 -12.983 1.00 130.96 119 THR C CA 1
ATOM 3870 C C . THR C 3 102 ? -45.202 35.803 -13.196 1.00 130.81 119 THR C C 1
ATOM 3871 O O . THR C 3 102 ? -46.024 35.150 -12.542 1.00 132.01 119 THR C O 1
ATOM 3875 N N . THR C 3 103 ? -44.396 35.247 -14.089 1.00 128.64 120 THR C N 1
ATOM 3876 C CA . THR C 3 103 ? -44.444 33.840 -14.446 1.00 127.77 120 THR C CA 1
ATOM 3877 C C . THR C 3 103 ? -43.175 33.089 -14.092 1.00 121.21 120 THR C C 1
ATOM 3878 O O . THR C 3 103 ? -43.230 31.873 -13.886 1.00 121.15 120 THR C O 1
ATOM 3882 N N . TYR C 3 104 ? -42.036 33.775 -14.019 1.00 114.54 121 TYR C N 1
ATOM 3883 C CA . TYR C 3 104 ? -40.756 33.090 -14.002 1.00 112.17 121 TYR C CA 1
ATOM 3884 C C . TYR C 3 104 ? -39.709 33.967 -13.327 1.00 110.73 121 TYR C C 1
ATOM 3885 O O . TYR C 3 104 ? -39.719 35.192 -13.476 1.00 103.36 121 TYR C O 1
ATOM 3894 N N . CYS C 3 105 ? -38.822 33.328 -12.566 1.00 121.45 122 CYS C N 1
ATOM 3895 C CA . CYS C 3 105 ? -37.733 34.011 -11.879 1.00 126.85 122 CYS C CA 1
ATOM 3896 C C . CYS C 3 105 ? -36.477 33.158 -12.001 1.00 127.87 122 CYS C C 1
ATOM 3897 O O . CYS C 3 105 ? -36.563 31.952 -12.251 1.00 135.75 122 CYS C O 1
ATOM 3900 N N . SER C 3 106 ? -35.309 33.793 -11.828 1.00 109.61 123 SER C N 1
ATOM 3901 C CA . SER C 3 106 ? -34.049 33.074 -11.651 1.00 93.45 123 SER C CA 1
ATOM 3902 C C . SER C 3 106 ? -32.952 34.046 -11.218 1.00 79.16 123 SER C C 1
ATOM 3903 O O . SER C 3 106 ? -32.843 35.143 -11.762 1.00 76.98 123 SER C O 1
ATOM 3906 N N . LYS C 3 107 ? -32.100 33.608 -10.292 1.00 69.93 124 LYS C N 1
ATOM 3907 C CA . LYS C 3 107 ? -31.159 34.507 -9.639 1.00 68.89 124 LYS C CA 1
ATOM 3908 C C . LYS C 3 107 ? -29.842 33.793 -9.369 1.00 66.70 124 LYS C C 1
ATOM 3909 O O . LYS C 3 107 ? -29.814 32.588 -9.112 1.00 67.23 124 LYS C O 1
ATOM 3915 N N . VAL C 3 108 ? -28.745 34.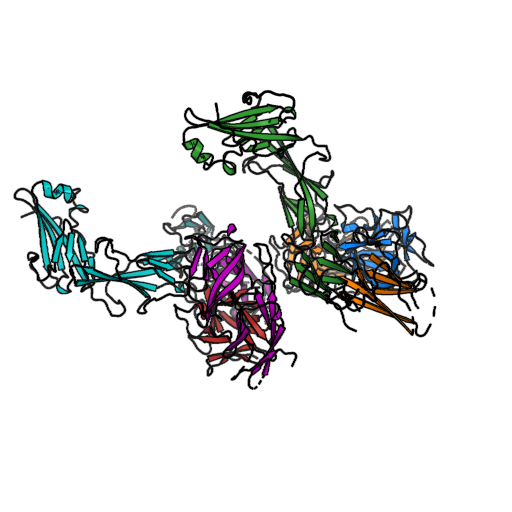558 -9.435 1.00 63.83 125 VAL C N 1
ATOM 3916 C CA . VAL C 3 108 ? -27.433 34.084 -9.004 1.00 64.36 125 VAL C CA 1
ATOM 3917 C C . VAL C 3 108 ? -26.680 35.221 -8.329 1.00 64.66 125 VAL C C 1
ATOM 3918 O O . VAL C 3 108 ? -26.990 36.398 -8.512 1.00 71.52 125 VAL C O 1
ATOM 3922 N N . ALA C 3 109 ? -25.687 34.844 -7.523 1.00 61.94 126 ALA C N 1
ATOM 3923 C CA . ALA C 3 109 ? -24.881 35.771 -6.753 1.00 58.45 126 ALA C CA 1
ATOM 3924 C C . ALA C 3 109 ? -23.412 35.506 -7.028 1.00 58.70 126 ALA C C 1
ATOM 3925 O O . ALA C 3 109 ? -23.021 34.403 -7.408 1.00 56.67 126 ALA C O 1
ATOM 3927 N N . PHE C 3 110 ? -22.594 36.532 -6.811 1.00 57.88 127 PHE C N 1
ATOM 3928 C CA . PHE C 3 110 ? -21.161 36.422 -7.038 1.00 56.58 127 PHE C CA 1
ATOM 3929 C C . PHE C 3 110 ? -20.462 37.511 -6.245 1.00 55.59 127 PHE C C 1
ATOM 3930 O O . PHE C 3 110 ? -21.073 38.546 -5.939 1.00 46.96 127 PHE C O 1
ATOM 3938 N N . PRO C 3 111 ? -19.206 37.298 -5.859 1.00 59.23 128 PRO C N 1
ATOM 3939 C CA . PRO C 3 111 ? -18.517 38.296 -5.038 1.00 59.23 128 PRO C CA 1
ATOM 3940 C C . PRO C 3 111 ? -17.721 39.324 -5.833 1.00 56.79 128 PRO C C 1
ATOM 3941 O O . PRO C 3 111 ? -17.014 39.020 -6.800 1.00 60.50 128 PRO C O 1
ATOM 3945 N N . LEU C 3 112 ? -17.830 40.569 -5.371 1.00 47.42 129 LEU C N 1
ATOM 3946 C CA . LEU C 3 112 ? -17.083 41.694 -5.904 1.00 45.90 129 LEU C CA 1
ATOM 3947 C C . LEU C 3 112 ? -16.237 42.260 -4.775 1.00 49.00 129 LEU C C 1
ATOM 3948 O O . LEU C 3 112 ? -16.728 42.431 -3.650 1.00 52.70 129 LEU C O 1
ATOM 3953 N N . GLU C 3 113 ? -14.963 42.509 -5.078 1.00 50.11 130 GLU C N 1
ATOM 3954 C CA . GLU C 3 113 ? -13.974 43.041 -4.149 1.00 50.01 130 GLU C CA 1
ATOM 3955 C C . GLU C 3 113 ? -13.376 44.300 -4.752 1.00 54.06 130 GLU C C 1
ATOM 3956 O O . GLU C 3 113 ? -12.759 44.256 -5.831 1.00 57.49 130 GLU C O 1
ATOM 3962 N N . VAL C 3 114 ? -13.538 45.409 -4.053 1.00 52.05 131 VAL C N 1
ATOM 3963 C CA . VAL C 3 114 ? -12.900 46.652 -4.444 1.00 48.76 131 VAL C CA 1
ATOM 3964 C C . VAL C 3 114 ? -11.532 46.710 -3.781 1.00 46.71 131 VAL C C 1
ATOM 3965 O O . VAL C 3 114 ? -11.402 46.430 -2.583 1.00 48.69 131 VAL C O 1
ATOM 3969 N N . VAL C 3 115 ? -10.511 47.029 -4.576 1.00 48.32 132 VAL C N 1
ATOM 3970 C CA . VAL C 3 115 ? -9.106 46.969 -4.185 1.00 51.99 132 VAL C CA 1
ATOM 3971 C C . VAL C 3 115 ? -8.530 48.381 -4.131 1.00 51.55 132 VAL C C 1
ATOM 3972 O O . VAL C 3 115 ? -8.754 49.195 -5.037 1.00 54.25 132 VAL C O 1
ATOM 3976 N N . GLN C 3 116 ? -7.789 48.671 -3.069 1.00 45.71 133 GLN C N 1
ATOM 3977 C CA . GLN C 3 116 ? -7.023 49.909 -2.975 1.00 47.20 133 GLN C CA 1
ATOM 3978 C C . GLN C 3 116 ? -5.658 49.734 -3.624 1.00 58.21 133 GLN C C 1
ATOM 3979 O O . GLN C 3 116 ? -5.026 48.683 -3.496 1.00 71.11 133 GLN C O 1
ATOM 3985 N N . LYS C 3 117 ? -5.200 50.767 -4.316 1.00 54.13 134 LYS C N 1
ATOM 3986 C CA . LYS C 3 117 ? -3.881 50.720 -4.913 1.00 53.89 134 LYS C CA 1
ATOM 3987 C C . LYS C 3 117 ? -3.017 51.866 -4.417 1.00 58.59 134 LYS C C 1
ATOM 3988 O O . LYS C 3 117 ? -3.498 52.864 -3.870 1.00 53.45 134 LYS C O 1
ATOM 3994 N N . ASP C 3 118 ? -1.723 51.667 -4.614 1.00 69.06 135 ASP C N 1
ATOM 3995 C CA . ASP C 3 118 ? -0.635 52.524 -4.193 1.00 72.86 135 ASP C CA 1
ATOM 3996 C C . ASP C 3 118 ? -0.424 53.612 -5.237 1.00 62.07 135 ASP C C 1
ATOM 3997 O O . ASP C 3 118 ? -1.039 53.607 -6.305 1.00 60.43 135 ASP C O 1
ATOM 4002 N N . SER C 3 119 ? 0.496 54.532 -4.951 1.00 68.15 136 SER C N 1
ATOM 4003 C CA . SER C 3 119 ? 1.017 55.419 -5.986 1.00 66.37 136 SER C CA 1
ATOM 4004 C C . SER C 3 119 ? 1.984 54.683 -6.894 1.00 67.19 136 SER C C 1
ATOM 4005 O O . SER C 3 119 ? 2.169 55.087 -8.046 1.00 66.46 136 SER C O 1
ATOM 4008 N N . CYS C 3 120 ? 2.598 53.610 -6.393 1.00 73.44 137 CYS C N 1
ATOM 4009 C CA . CYS C 3 120 ? 3.393 52.703 -7.206 1.00 76.44 137 CYS C CA 1
ATOM 4010 C C . CYS C 3 120 ? 2.590 51.492 -7.671 1.00 66.27 137 CYS C C 1
ATOM 4011 O O . CYS C 3 120 ? 3.178 50.510 -8.141 1.00 67.31 137 CYS C O 1
ATOM 4014 N N . PHE C 3 121 ? 1.258 51.574 -7.592 1.00 57.29 138 PHE C N 1
ATOM 4015 C CA . PHE C 3 121 ? 0.341 50.543 -8.079 1.00 58.52 138 PHE C CA 1
ATOM 4016 C C . PHE C 3 121 ? 0.526 49.215 -7.345 1.00 62.19 138 PHE C C 1
ATOM 4017 O O . PHE C 3 121 ? 0.316 48.144 -7.922 1.00 64.05 138 PHE C O 1
ATOM 4025 N N . ASN C 3 122 ? 0.900 49.266 -6.068 1.00 59.23 139 ASN C N 1
ATOM 4026 C CA . ASN C 3 122 ? 0.937 48.066 -5.243 1.00 57.49 139 ASN C CA 1
ATOM 4027 C C . ASN C 3 122 ? -0.455 47.803 -4.687 1.00 64.67 139 ASN C C 1
ATOM 4028 O O . ASN C 3 122 ? -1.072 48.697 -4.098 1.00 65.00 139 ASN C O 1
ATOM 4033 N N . SER C 3 123 ? -0.958 46.585 -4.889 1.00 61.37 140 SER C N 1
ATOM 4034 C CA . SER C 3 123 ? -2.324 46.266 -4.504 1.00 59.59 140 SER C CA 1
ATOM 4035 C C . SER C 3 123 ? -2.483 44.762 -4.386 1.00 60.33 140 SER C C 1
ATOM 4036 O O . SER C 3 123 ? -1.671 43.981 -4.886 1.00 62.91 140 SER C O 1
ATOM 4039 N N . ALA C 3 124 ? -3.571 44.367 -3.749 1.00 51.36 141 ALA C N 1
ATOM 4040 C CA . ALA C 3 124 ? -3.908 42.962 -3.687 1.00 47.49 141 ALA C CA 1
ATOM 4041 C C . ALA C 3 124 ? -4.470 42.451 -5.002 1.00 59.92 141 ALA C C 1
ATOM 4042 O O . ALA C 3 124 ? -4.957 41.322 -5.059 1.00 66.75 141 ALA C O 1
ATOM 4044 N N . MET C 3 125 ? -4.458 43.269 -6.047 1.00 61.59 142 MET C N 1
ATOM 4045 C CA . MET C 3 125 ? -4.975 42.830 -7.332 1.00 62.36 142 MET C CA 1
ATOM 4046 C C . MET C 3 125 ? -4.133 41.679 -7.865 1.00 63.36 142 MET C C 1
ATOM 4047 O O . MET C 3 125 ? -2.916 41.640 -7.671 1.00 70.73 142 MET C O 1
ATOM 4052 N N . ARG C 3 126 ? -4.787 40.735 -8.547 1.00 62.16 143 ARG C N 1
ATOM 4053 C CA . ARG C 3 126 ? -4.105 39.594 -9.164 1.00 71.70 143 ARG C CA 1
ATOM 4054 C C . ARG C 3 126 ? -3.984 39.886 -10.661 1.00 75.02 143 ARG C C 1
ATOM 4055 O O . ARG C 3 126 ? -4.990 39.894 -11.378 1.00 85.09 143 ARG C O 1
ATOM 4063 N N . PHE C 3 127 ? -2.765 40.128 -11.137 1.00 71.33 144 PHE C N 1
ATOM 4064 C CA . PHE C 3 127 ? -2.581 40.502 -12.535 1.00 68.99 144 PHE C CA 1
ATOM 4065 C C . PHE C 3 127 ? -2.497 39.266 -13.412 1.00 69.36 144 PHE C C 1
ATOM 4066 O O . PHE C 3 127 ? -2.178 38.179 -12.936 1.00 66.05 144 PHE C O 1
ATOM 4074 N N . PRO C 3 128 ? -2.721 39.412 -14.712 1.00 59.09 145 PRO C N 1
ATOM 4075 C CA . PRO C 3 128 ? -2.394 38.317 -15.621 1.00 63.99 145 PRO C CA 1
ATOM 4076 C C . PRO C 3 128 ? -0.923 38.359 -15.993 1.00 66.78 145 PRO C C 1
ATOM 4077 O O . PRO C 3 128 ? -0.278 39.418 -16.006 1.00 69.58 145 PRO C O 1
ATOM 4081 N N . VAL C 3 129 ? -0.398 37.179 -16.304 1.00 60.81 146 VAL C N 1
ATOM 4082 C CA . VAL C 3 129 ? 0.972 37.036 -16.774 1.00 56.14 146 VAL C CA 1
ATOM 4083 C C . VAL C 3 129 ? 0.965 36.947 -18.292 1.00 59.34 146 VAL C C 1
ATOM 4084 O O . VAL C 3 129 ? 0.237 36.138 -18.873 1.00 62.32 146 VAL C O 1
ATOM 4088 N N . HIS C 3 130 ? 1.764 37.787 -18.933 1.00 53.73 147 HIS C N 1
ATOM 4089 C CA . HIS C 3 130 ? 1.875 37.841 -20.383 1.00 50.48 147 HIS C CA 1
ATOM 4090 C C . HIS C 3 130 ? 3.278 37.398 -20.773 1.00 49.35 147 HIS C C 1
ATOM 4091 O O . HIS C 3 130 ? 4.258 38.085 -20.473 1.00 50.60 147 HIS C O 1
ATOM 4098 N N . LYS C 3 131 ? 3.372 36.269 -21.464 1.00 51.58 148 LYS C N 1
ATOM 4099 C CA . LYS C 3 131 ? 4.658 35.735 -21.876 1.00 47.09 148 LYS C CA 1
ATOM 4100 C C . LYS C 3 131 ? 4.982 36.229 -23.280 1.00 50.18 148 LYS C C 1
ATOM 4101 O O . LYS C 3 131 ? 4.093 36.369 -24.124 1.00 50.89 148 LYS C O 1
ATOM 4107 N N . MET C 3 132 ? 6.266 36.489 -23.513 1.00 52.38 149 MET C N 1
ATOM 4108 C CA . MET C 3 132 ? 6.789 37.142 -24.705 1.00 48.61 149 MET C CA 1
ATOM 4109 C C . MET C 3 132 ? 7.960 36.323 -25.225 1.00 42.76 149 MET C C 1
ATOM 4110 O O . MET C 3 132 ? 8.888 36.022 -24.472 1.00 51.53 149 MET C O 1
ATOM 4115 N N . TYR C 3 133 ? 7.952 36.000 -26.506 1.00 33.62 150 TYR C N 1
ATOM 4116 C CA . TYR C 3 133 ? 9.067 35.248 -27.056 1.00 34.67 150 TYR C CA 1
ATOM 4117 C C . TYR C 3 133 ? 10.340 36.097 -27.087 1.00 40.03 150 TYR C C 1
ATOM 4118 O O . TYR C 3 133 ? 10.340 37.227 -27.582 1.00 48.92 150 TYR C O 1
ATOM 4127 N N . ILE C 3 134 ? 11.435 35.542 -26.575 1.00 42.62 151 ILE C N 1
ATOM 4128 C CA . ILE C 3 134 ? 12.675 36.297 -26.485 1.00 39.15 151 ILE C CA 1
ATOM 4129 C C . ILE C 3 134 ? 13.274 36.447 -27.872 1.00 48.29 151 ILE C C 1
ATOM 4130 O O . ILE C 3 134 ? 13.315 35.489 -28.653 1.00 64.83 151 ILE C O 1
ATOM 4135 N N . GLU C 3 135 ? 13.677 37.673 -28.208 1.00 47.23 152 GLU C N 1
ATOM 4136 C CA . GLU C 3 135 ? 14.480 37.947 -29.405 1.00 52.94 152 GLU C CA 1
ATOM 4137 C C . GLU C 3 135 ? 13.837 37.379 -30.672 1.00 51.83 152 GLU C C 1
ATOM 4138 O O . GLU C 3 135 ? 14.519 36.942 -31.600 1.00 58.55 152 GLU C O 1
ATOM 4144 N N . HIS C 3 136 ? 12.498 37.428 -30.720 1.00 46.83 153 HIS C N 1
ATOM 4145 C CA . HIS C 3 136 ? 11.685 36.789 -31.752 1.00 52.19 153 HIS C CA 1
ATOM 4146 C C . HIS C 3 136 ? 10.699 37.833 -32.257 1.00 64.33 153 HIS C C 1
ATOM 4147 O O . HIS C 3 136 ? 9.545 37.863 -31.830 1.00 76.83 153 HIS C O 1
ATOM 4154 N N . GLY C 3 137 ? 11.165 38.713 -33.136 1.00 63.95 154 GLY C N 1
ATOM 4155 C CA . GLY C 3 137 ? 10.305 39.736 -33.707 1.00 65.03 154 GLY C CA 1
ATOM 4156 C C . GLY C 3 137 ? 9.791 40.783 -32.736 1.00 54.63 154 GLY C C 1
ATOM 4157 O O . GLY C 3 137 ? 9.966 40.653 -31.524 1.00 56.55 154 GLY C O 1
ATOM 4158 N N . ILE C 3 138 ? 9.105 41.797 -33.265 1.00 51.93 155 ILE C N 1
ATOM 4159 C CA . ILE C 3 138 ? 8.549 42.891 -32.470 1.00 50.79 155 ILE C CA 1
ATOM 4160 C C . ILE C 3 138 ? 7.240 42.432 -31.836 1.00 43.73 155 ILE C C 1
ATOM 4161 O O . ILE C 3 138 ? 6.352 41.926 -32.527 1.00 51.54 155 ILE C O 1
ATOM 4166 N N . HIS C 3 139 ? 7.117 42.596 -30.523 1.00 36.04 156 HIS C N 1
ATOM 4167 C CA . HIS C 3 139 ? 5.920 42.179 -29.797 1.00 39.54 156 HIS C CA 1
ATOM 4168 C C . HIS C 3 139 ? 5.173 43.372 -29.197 1.00 43.46 156 HIS C C 1
ATOM 4169 O O . HIS C 3 139 ? 5.791 44.327 -28.722 1.00 45.75 156 HIS C O 1
ATOM 4176 N N . LYS C 3 140 ? 3.839 43.304 -29.180 1.00 32.26 157 LYS C N 1
ATOM 4177 C CA . LYS C 3 140 ? 3.005 44.378 -28.647 1.00 40.98 157 LYS C CA 1
ATOM 4178 C C . LYS C 3 140 ? 2.055 43.822 -27.600 1.00 50.21 157 LYS C C 1
ATOM 4179 O O . LYS C 3 140 ? 1.398 42.807 -27.836 1.00 61.38 157 LYS C O 1
ATOM 4185 N N . ILE C 3 141 ? 1.961 44.489 -26.458 1.00 49.98 158 ILE C N 1
ATOM 4186 C CA . ILE C 3 141 ? 0.907 44.198 -25.498 1.00 44.97 158 ILE C CA 1
ATOM 4187 C C . ILE C 3 141 ? -0.059 45.367 -25.534 1.00 48.21 158 ILE C C 1
ATOM 4188 O O . ILE C 3 141 ? 0.241 46.436 -26.066 1.00 56.18 158 ILE C O 1
ATOM 4193 N N . THR C 3 142 ? -1.258 45.131 -25.033 1.00 46.08 159 THR C N 1
ATOM 4194 C CA . THR C 3 142 ? -2.329 46.111 -25.100 1.00 42.83 159 THR C CA 1
ATOM 4195 C C . THR C 3 142 ? -2.930 46.266 -23.720 1.00 45.83 159 THR C C 1
ATOM 4196 O O . THR C 3 142 ? -3.144 45.275 -23.020 1.00 45.44 159 THR C O 1
ATOM 4200 N N . CYS C 3 143 ? -3.215 47.505 -23.340 1.00 56.34 160 CYS C N 1
ATOM 4201 C CA . CYS C 3 143 ? -3.920 47.750 -22.099 1.00 52.25 160 CYS C CA 1
ATOM 4202 C C . CYS C 3 143 ? -5.186 46.906 -22.059 1.00 53.51 160 CYS C C 1
ATOM 4203 O O . CYS C 3 143 ? -6.030 47.020 -22.961 1.00 58.87 160 CYS C O 1
ATOM 4206 N N . PRO C 3 144 ? -5.355 46.058 -21.057 1.00 48.64 161 PRO C N 1
ATOM 4207 C CA . PRO C 3 144 ? -6.487 45.135 -21.060 1.00 48.95 161 PRO C CA 1
ATOM 4208 C C . PRO C 3 144 ? -7.740 45.765 -20.471 1.00 46.04 161 PRO C C 1
ATOM 4209 O O . PRO C 3 144 ? -7.694 46.732 -19.712 1.00 38.05 161 PRO C O 1
ATOM 4213 N N . ASN C 3 145 ? -8.872 45.197 -20.871 1.00 53.36 162 ASN C N 1
ATOM 4214 C CA . ASN C 3 145 ? -10.191 45.573 -20.379 1.00 54.78 162 ASN C CA 1
ATOM 4215 C C . ASN C 3 145 ? -10.423 47.086 -20.440 1.00 49.23 162 ASN C C 1
ATOM 4216 O O . ASN C 3 145 ? -10.636 47.756 -19.429 1.00 49.24 162 ASN C O 1
ATOM 4221 N N . VAL C 3 146 ? -10.432 47.593 -21.672 1.00 55.99 163 VAL C N 1
ATOM 4222 C CA . VAL C 3 146 ? -10.775 48.988 -21.945 1.00 55.16 163 VAL C CA 1
ATOM 4223 C C . VAL C 3 146 ? -12.004 49.132 -22.839 1.00 49.70 163 VAL C C 1
ATOM 4224 O O . VAL C 3 146 ? -12.589 50.224 -22.885 1.00 57.27 163 VAL C O 1
ATOM 4228 N N . ASP C 3 147 ? -12.416 48.085 -23.552 1.00 46.78 164 ASP C N 1
ATOM 4229 C CA . ASP C 3 147 ? -13.572 48.144 -24.434 1.00 46.53 164 ASP C CA 1
ATOM 4230 C C . ASP C 3 147 ? -14.853 48.378 -23.646 1.00 49.07 164 ASP C C 1
ATOM 4231 O O . ASP C 3 147 ? -15.019 47.877 -22.532 1.00 55.43 164 ASP C O 1
ATOM 4236 N N . GLY C 3 148 ? -15.780 49.115 -24.250 1.00 47.87 165 GLY C N 1
ATOM 4237 C CA . GLY C 3 148 ? -17.049 49.389 -23.622 1.00 48.75 165 GLY C CA 1
ATOM 4238 C C . GLY C 3 148 ? -17.041 50.511 -22.602 1.00 53.74 165 GLY C C 1
ATOM 4239 O O . GLY C 3 148 ? -18.104 50.836 -22.057 1.00 60.01 165 GLY C O 1
ATOM 4240 N N . TYR C 3 149 ? -15.889 51.118 -22.314 1.00 48.63 166 TYR C N 1
ATOM 4241 C CA . TYR C 3 149 ? -15.857 52.177 -21.314 1.00 51.76 166 TYR C CA 1
ATOM 4242 C C . TYR C 3 149 ? -16.090 53.582 -21.878 1.00 52.52 166 TYR C C 1
ATOM 4243 O O . TYR C 3 149 ? -16.513 54.469 -21.125 1.00 57.05 166 TYR C O 1
ATOM 4252 N N . PHE C 3 150 ? -15.851 53.803 -23.172 1.00 53.35 167 PHE C N 1
ATOM 4253 C CA . PHE C 3 150 ? -16.065 55.096 -23.815 1.00 50.50 167 PHE C CA 1
ATOM 4254 C C . PHE C 3 150 ? -16.188 54.869 -25.310 1.00 44.23 167 PHE C C 1
ATOM 4255 O O . PHE C 3 150 ? -15.556 53.947 -25.845 1.00 57.74 167 PHE C O 1
ATOM 4263 N N . PRO C 3 151 ? -16.943 55.708 -26.016 1.00 61.58 168 PRO C N 1
ATOM 4264 C CA . PRO C 3 151 ? -17.136 55.504 -27.459 1.00 59.29 168 PRO C CA 1
ATOM 4265 C C . PRO C 3 151 ? -15.868 55.799 -28.250 1.00 55.40 168 PRO C C 1
ATOM 4266 O O . PRO C 3 151 ? -14.881 56.352 -27.750 1.00 57.31 168 PRO C O 1
ATOM 4270 N N . SER C 3 152 ? -15.922 55.426 -29.530 1.00 53.29 169 SER C N 1
ATOM 4271 C CA . SER C 3 152 ? -14.772 55.606 -30.410 1.00 57.55 169 SER C CA 1
ATOM 4272 C C . SER C 3 152 ? -14.472 57.078 -30.671 1.00 55.93 169 SER C C 1
ATOM 4273 O O . SER C 3 152 ? -13.328 57.430 -30.970 1.00 61.29 169 SER C O 1
ATOM 4276 N N . SER C 3 153 ? -15.469 57.951 -30.567 1.00 49.21 170 SER C N 1
ATOM 4277 C CA . SER C 3 153 ? -15.208 59.372 -30.760 1.00 60.44 170 SER C CA 1
ATOM 4278 C C . SER C 3 153 ? -14.316 59.971 -29.672 1.00 56.85 170 SER C C 1
ATOM 4279 O O . SER C 3 153 ? -13.706 61.018 -29.898 1.00 61.45 170 SER C O 1
ATOM 4282 N N . VAL C 3 154 ? -14.188 59.320 -28.525 1.00 55.59 171 VAL C N 1
ATOM 4283 C CA . VAL C 3 154 ? -13.382 59.817 -27.418 1.00 49.05 171 VAL C CA 1
ATOM 4284 C C . VAL C 3 154 ? -12.009 59.161 -27.475 1.00 50.48 171 VAL C C 1
ATOM 4285 O O . VAL C 3 154 ? -11.881 57.944 -27.317 1.00 56.14 171 VAL C O 1
ATOM 4289 N N . LYS C 3 155 ? -10.976 59.954 -27.716 1.00 53.07 172 LYS C N 1
ATOM 4290 C CA . LYS C 3 155 ? -9.622 59.424 -27.735 1.00 57.57 172 LYS C CA 1
ATOM 4291 C C . LYS C 3 155 ? -9.005 59.655 -26.367 1.00 58.63 172 LYS C C 1
ATOM 4292 O O . LYS C 3 155 ? -8.774 60.813 -25.990 1.00 67.63 172 LYS C O 1
ATOM 4298 N N . PRO C 3 156 ? -8.734 58.615 -25.596 1.00 52.51 173 PRO C N 1
ATOM 4299 C CA . PRO C 3 156 ? -8.284 58.799 -24.216 1.00 45.24 173 PRO C CA 1
ATOM 4300 C C . PRO C 3 156 ? -6.788 59.068 -24.148 1.00 43.75 173 PRO C C 1
ATOM 4301 O O . PRO C 3 156 ? -6.044 58.909 -25.117 1.00 48.05 173 PRO C O 1
ATOM 4305 N N . SER C 3 157 ? -6.357 59.467 -22.961 1.00 38.36 174 SER C N 1
ATOM 4306 C CA . SER C 3 157 ? -4.942 59.594 -22.652 1.00 37.20 174 SER C CA 1
ATOM 4307 C C . SER C 3 157 ? -4.454 58.308 -22.003 1.00 44.98 174 SER C C 1
ATOM 4308 O O . SER C 3 157 ? -4.986 57.880 -20.973 1.00 53.37 174 SER C O 1
ATOM 4311 N N . VAL C 3 158 ? -3.453 57.683 -22.601 1.00 42.75 175 VAL C N 1
ATOM 4312 C CA . VAL C 3 158 ? -2.876 56.465 -22.060 1.00 42.23 175 VAL C CA 1
ATOM 4313 C C . VAL C 3 158 ? -1.449 56.765 -21.656 1.00 36.56 175 VAL C C 1
ATOM 4314 O O . VAL C 3 158 ? -0.706 57.392 -22.417 1.00 33.70 175 VAL C O 1
ATOM 4318 N N . THR C 3 159 ? -1.069 56.320 -20.466 1.00 38.23 176 THR C N 1
ATOM 4319 C CA . THR C 3 159 ? 0.309 56.406 -20.015 1.00 40.53 176 THR C CA 1
ATOM 4320 C C . THR C 3 159 ? 0.723 55.048 -19.476 1.00 41.30 176 THR C C 1
ATOM 4321 O O . THR C 3 159 ? -0.070 54.373 -18.812 1.00 38.82 176 THR C O 1
ATOM 4325 N N . TRP C 3 160 ? 1.955 54.642 -19.774 1.00 46.85 177 TRP C N 1
ATOM 4326 C CA . TRP C 3 160 ? 2.482 53.370 -19.298 1.00 46.98 177 TRP C CA 1
ATOM 4327 C C . TRP C 3 160 ? 3.588 53.602 -18.281 1.00 44.18 177 TRP C C 1
ATOM 4328 O O . TRP C 3 160 ? 4.368 54.547 -18.407 1.00 45.62 177 TRP C O 1
ATOM 4339 N N . TYR C 3 161 ? 3.678 52.690 -17.311 1.00 40.66 178 TYR C N 1
ATOM 4340 C CA . TYR C 3 161 ? 4.703 52.683 -16.279 1.00 37.30 178 TYR C CA 1
ATOM 4341 C C . TYR C 3 161 ? 5.362 51.313 -16.231 1.00 43.96 178 TYR C C 1
ATOM 4342 O O . TYR C 3 161 ? 4.697 50.291 -16.413 1.00 50.43 178 TYR C O 1
ATOM 4351 N N . LYS C 3 162 ? 6.666 51.281 -15.997 1.00 45.17 179 LYS C N 1
ATOM 4352 C CA . LYS C 3 162 ? 7.314 50.052 -15.564 1.00 37.73 179 LYS C CA 1
ATOM 4353 C C . LYS C 3 162 ? 7.627 50.229 -14.091 1.00 37.58 179 LYS C C 1
ATOM 4354 O O . LYS C 3 162 ? 8.287 51.208 -13.704 1.00 41.56 179 LYS C O 1
ATOM 4360 N N . GLY C 3 163 ? 7.126 49.309 -13.275 1.00 40.41 180 GLY C N 1
ATOM 4361 C CA . GLY C 3 163 ? 7.183 49.520 -11.838 1.00 37.96 180 GLY C CA 1
ATOM 4362 C C . GLY C 3 163 ? 6.519 50.837 -11.481 1.00 41.11 180 GLY C C 1
ATOM 4363 O O . GLY C 3 163 ? 5.381 51.123 -11.877 1.00 31.44 180 GLY C O 1
ATOM 4364 N N . CYS C 3 164 ? 7.237 51.673 -10.747 1.00 51.45 181 CYS C N 1
ATOM 4365 C CA . CYS C 3 164 ? 6.660 52.947 -10.368 1.00 59.11 181 CYS C CA 1
ATOM 4366 C C . CYS C 3 164 ? 6.967 54.055 -11.361 1.00 51.58 181 CYS C C 1
ATOM 4367 O O . CYS C 3 164 ? 6.373 55.132 -11.249 1.00 56.34 181 CYS C O 1
ATOM 4370 N N . THR C 3 165 ? 7.834 53.805 -12.344 1.00 44.23 182 THR C N 1
ATOM 4371 C CA . THR C 3 165 ? 8.396 54.869 -13.168 1.00 49.32 182 THR C CA 1
ATOM 4372 C C . THR C 3 165 ? 7.643 55.001 -14.479 1.00 42.32 182 THR C C 1
ATOM 4373 O O . THR C 3 165 ? 7.395 54.005 -15.166 1.00 44.32 182 THR C O 1
ATOM 4377 N N . GLU C 3 166 ? 7.324 56.235 -14.843 1.00 44.66 183 GLU C N 1
ATOM 4378 C CA . GLU C 3 166 ? 6.634 56.462 -16.103 1.00 47.49 183 GLU C CA 1
ATOM 4379 C C . GLU C 3 166 ? 7.561 56.110 -17.270 1.00 48.05 183 GLU C C 1
ATOM 4380 O O . GLU C 3 166 ? 8.778 56.302 -17.203 1.00 54.00 183 GLU C O 1
ATOM 4386 N N . ILE C 3 167 ? 6.987 55.520 -18.312 1.00 31.69 184 ILE C N 1
ATOM 4387 C CA . ILE C 3 167 ? 7.699 55.202 -19.541 1.00 35.79 184 ILE C CA 1
ATOM 4388 C C . ILE C 3 167 ? 7.423 56.304 -20.561 1.00 51.16 184 ILE C C 1
ATOM 4389 O O . ILE C 3 167 ? 6.284 56.454 -21.020 1.00 59.55 184 ILE C O 1
ATOM 4394 N N . VAL C 3 168 ? 8.452 57.067 -20.941 1.00 50.74 185 VAL C N 1
ATOM 4395 C CA . VAL C 3 168 ? 8.313 5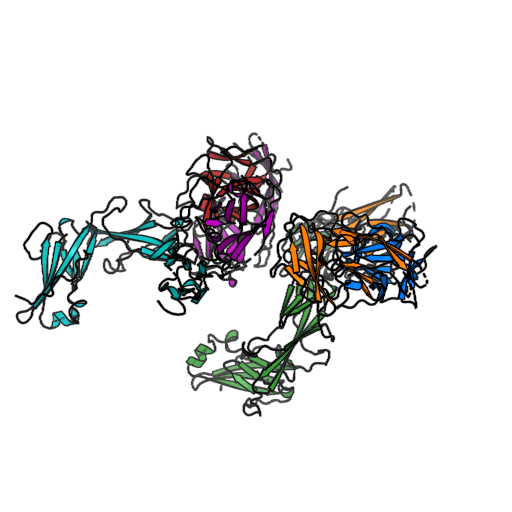7.945 -22.096 1.00 50.11 185 VAL C CA 1
ATOM 4396 C C . VAL C 3 168 ? 8.636 57.037 -23.278 1.00 49.10 185 VAL C C 1
ATOM 4397 O O . VAL C 3 168 ? 7.767 56.766 -24.114 1.00 48.35 185 VAL C O 1
ATOM 4401 N N . ASP C 3 169 ? 9.865 56.516 -23.319 1.00 52.48 186 ASP C N 1
ATOM 4402 C CA . ASP C 3 169 ? 10.233 55.422 -24.214 1.00 56.82 186 ASP C CA 1
ATOM 4403 C C . ASP C 3 169 ? 11.554 54.817 -23.738 1.00 47.51 186 ASP C C 1
ATOM 4404 O O . ASP C 3 169 ? 12.362 55.493 -23.105 1.00 56.47 186 ASP C O 1
ATOM 4409 N N . PHE C 3 170 ? 11.746 53.539 -24.011 1.00 43.39 187 PHE C N 1
ATOM 4410 C CA . PHE C 3 170 ? 13.036 52.905 -23.762 1.00 49.32 187 PHE C CA 1
ATOM 4411 C C . PHE C 3 170 ? 13.734 52.721 -25.100 1.00 54.55 187 PHE C C 1
ATOM 4412 O O . PHE C 3 170 ? 13.130 52.883 -26.161 1.00 48.91 187 PHE C O 1
ATOM 4420 N N . HIS C 3 171 ? 15.005 52.323 -25.051 1.00 49.53 188 HIS C N 1
ATOM 4421 C CA . HIS C 3 171 ? 15.726 52.122 -26.301 1.00 44.68 188 HIS C CA 1
ATOM 4422 C C . HIS C 3 171 ? 15.180 50.938 -27.089 1.00 56.20 188 HIS C C 1
ATOM 4423 O O . HIS C 3 171 ? 15.431 50.845 -28.296 1.00 64.28 188 HIS C O 1
ATOM 4430 N N . ASN C 3 172 ? 14.453 50.028 -26.428 1.00 49.33 189 ASN C N 1
ATOM 4431 C CA . ASN C 3 172 ? 13.817 48.892 -27.080 1.00 42.60 189 ASN C CA 1
ATOM 4432 C C . ASN C 3 172 ? 12.341 48.776 -26.719 1.00 38.21 189 ASN C C 1
ATOM 4433 O O . ASN C 3 172 ? 11.732 47.735 -26.989 1.00 54.37 189 ASN C O 1
ATOM 4438 N N . VAL C 3 173 ? 11.762 49.791 -26.082 1.00 35.32 190 VAL C N 1
ATOM 4439 C CA . VAL C 3 173 ? 10.350 49.801 -25.701 1.00 43.58 190 VAL C CA 1
ATOM 4440 C C . VAL C 3 173 ? 9.746 51.131 -26.140 1.00 42.32 190 VAL C C 1
ATOM 4441 O O . VAL C 3 173 ? 10.346 52.190 -25.916 1.00 38.81 190 VAL C O 1
ATOM 4445 N N . LEU C 3 174 ? 8.574 51.081 -26.783 1.00 32.19 191 LEU C N 1
ATOM 4446 C CA . LEU C 3 174 ? 7.916 52.319 -27.184 1.00 41.35 191 LEU C CA 1
ATOM 4447 C C . LEU C 3 174 ? 6.415 52.248 -26.927 1.00 46.95 191 LEU C C 1
ATOM 4448 O O . LEU C 3 174 ? 5.768 51.276 -27.352 1.00 50.96 191 LEU C O 1
ATOM 4453 N N . PRO C 3 175 ? 5.833 53.223 -26.206 1.00 46.23 192 PRO C N 1
ATOM 4454 C CA . PRO C 3 175 ? 4.367 53.254 -26.065 1.00 48.22 192 PRO C CA 1
ATOM 4455 C C . PRO C 3 175 ? 3.663 54.013 -27.176 1.00 44.21 192 PRO C C 1
ATOM 4456 O O . PRO C 3 175 ? 4.060 55.116 -27.544 1.00 57.57 192 PRO C O 1
ATOM 4460 N N . GLU C 3 176 ? 2.618 53.399 -27.732 1.00 41.86 193 GLU C N 1
ATOM 4461 C CA . GLU C 3 176 ? 1.754 53.992 -28.751 1.00 43.94 193 GLU C CA 1
ATOM 4462 C C . GLU C 3 176 ? 0.308 53.812 -28.307 1.00 45.14 193 GLU C C 1
ATOM 4463 O O . GLU C 3 176 ? -0.327 52.792 -28.590 1.00 48.94 193 GLU C O 1
ATOM 4469 N N . GLY C 3 177 ? -0.196 54.815 -27.607 1.00 46.25 194 GLY C N 1
ATOM 4470 C CA . GLY C 3 177 ? -1.579 54.819 -27.184 1.00 47.14 194 GLY C CA 1
ATOM 4471 C C . GLY C 3 177 ? -1.869 53.611 -26.335 1.00 49.48 194 GLY C C 1
ATOM 4472 O O . GLY C 3 177 ? -1.200 53.343 -25.330 1.00 54.62 194 GLY C O 1
ATOM 4473 N N . MET C 3 178 ? -2.851 52.836 -26.769 1.00 49.74 195 MET C N 1
ATOM 4474 C CA . MET C 3 178 ? -3.283 51.680 -26.007 1.00 45.33 195 MET C CA 1
ATOM 4475 C C . MET C 3 178 ? -2.298 50.524 -26.070 1.00 48.56 195 MET C C 1
ATOM 4476 O O . MET C 3 178 ? -2.541 49.494 -25.432 1.00 49.84 195 MET C O 1
ATOM 4481 N N . GLN C 3 179 ? -1.182 50.666 -26.781 1.00 44.81 196 GLN C N 1
ATOM 4482 C CA . GLN C 3 179 ? -0.284 49.542 -26.951 1.00 48.37 196 GLN C CA 1
ATOM 4483 C C . GLN C 3 179 ? 1.141 49.867 -26.526 1.00 47.58 196 GLN C C 1
ATOM 4484 O O . GLN C 3 179 ? 1.601 51.007 -26.616 1.00 52.76 196 GLN C O 1
ATOM 4490 N N . LEU C 3 180 ? 1.837 48.836 -26.050 1.00 45.09 197 LEU C N 1
ATOM 4491 C CA . LEU C 3 180 ? 3.227 48.941 -25.631 1.00 41.72 197 LEU C CA 1
ATOM 4492 C C . LEU C 3 180 ? 4.030 47.969 -26.484 1.00 40.04 197 LEU C C 1
ATOM 4493 O O . LEU C 3 180 ? 3.648 46.799 -26.624 1.00 41.13 197 LEU C O 1
ATOM 4498 N N . SER C 3 181 ? 5.108 48.470 -27.091 1.00 27.77 198 SER C N 1
ATOM 4499 C CA . SER C 3 181 ? 5.895 47.728 -28.066 1.00 33.05 198 SER C CA 1
ATOM 4500 C C . SER C 3 181 ? 7.266 47.365 -27.520 1.00 41.84 198 SER C C 1
ATOM 4501 O O . SER C 3 181 ? 7.995 48.227 -27.013 1.00 45.07 198 SER C O 1
ATOM 4504 N N . PHE C 3 182 ? 7.616 46.094 -27.648 1.00 42.74 199 PHE C N 1
ATOM 4505 C CA . PHE C 3 182 ? 8.940 45.584 -27.340 1.00 42.68 199 PHE C CA 1
ATOM 4506 C C . PHE C 3 182 ? 9.622 45.178 -28.650 1.00 43.79 199 PHE C C 1
ATOM 4507 O O . PHE C 3 182 ? 9.255 44.164 -29.257 1.00 51.67 199 PHE C O 1
ATOM 4515 N N . PHE C 3 183 ? 10.632 45.947 -29.080 1.00 40.92 200 PHE C N 1
ATOM 4516 C CA . PHE C 3 183 ? 11.205 45.727 -30.412 1.00 52.58 200 PHE C CA 1
ATOM 4517 C C . PHE C 3 183 ? 12.073 44.472 -30.478 1.00 50.73 200 PHE C C 1
ATOM 4518 O O . PHE C 3 183 ? 12.031 43.740 -31.474 1.00 51.79 200 PHE C O 1
ATOM 4526 N N . ILE C 3 184 ? 12.892 44.222 -29.464 1.00 44.71 201 ILE C N 1
ATOM 4527 C CA . ILE C 3 184 ? 13.617 42.956 -29.398 1.00 42.94 201 ILE C CA 1
ATOM 4528 C C . ILE C 3 184 ? 13.555 42.478 -27.957 1.00 42.22 201 ILE C C 1
ATOM 4529 O O . ILE C 3 184 ? 14.421 42.830 -27.146 1.00 40.08 201 ILE C O 1
ATOM 4534 N N . PRO C 3 185 ? 12.562 41.663 -27.614 1.00 42.75 202 PRO C N 1
ATOM 4535 C CA . PRO C 3 185 ? 12.308 41.335 -26.202 1.00 39.05 202 PRO C CA 1
ATOM 4536 C C . PRO C 3 185 ? 13.490 40.658 -25.530 1.00 35.05 202 PRO C C 1
ATOM 4537 O O . PRO C 3 185 ? 13.977 39.622 -25.984 1.00 36.77 202 PRO C O 1
ATOM 4541 N N . LEU C 3 186 ? 13.924 41.226 -24.412 1.00 40.69 203 LEU C N 1
ATOM 4542 C CA . LEU C 3 186 ? 14.950 40.585 -23.610 1.00 44.56 203 LEU C CA 1
ATOM 4543 C C . LEU C 3 186 ? 14.443 40.316 -22.199 1.00 53.77 203 LEU C C 1
ATOM 4544 O O . LEU C 3 186 ? 13.375 40.779 -21.793 1.00 60.72 203 LEU C O 1
ATOM 4549 N N . VAL C 3 187 ? 15.231 39.532 -21.460 1.00 54.00 204 VAL C N 1
ATOM 4550 C CA . VAL C 3 187 ? 14.986 39.347 -20.033 1.00 49.86 204 VAL C CA 1
ATOM 4551 C C . VAL C 3 187 ? 14.917 40.691 -19.323 1.00 45.75 204 VAL C C 1
ATOM 4552 O O . VAL C 3 187 ? 14.142 40.869 -18.373 1.00 38.41 204 VAL C O 1
ATOM 4556 N N . SER C 3 188 ? 15.730 41.654 -19.766 1.00 45.69 205 SER C N 1
ATOM 4557 C CA . SER C 3 188 ? 15.826 42.949 -19.095 1.00 40.30 205 SER C CA 1
ATOM 4558 C C . SER C 3 188 ? 14.484 43.667 -19.081 1.00 43.66 205 SER C C 1
ATOM 4559 O O . SER C 3 188 ? 14.256 44.519 -18.211 1.00 47.68 205 SER C O 1
ATOM 4562 N N . ASN C 3 189 ? 13.579 43.332 -20.015 1.00 42.32 206 ASN C N 1
ATOM 4563 C CA . ASN C 3 189 ? 12.265 43.951 -20.089 1.00 48.77 206 ASN C CA 1
ATOM 4564 C C . ASN C 3 189 ? 11.241 43.286 -19.189 1.00 45.89 206 ASN C C 1
ATOM 4565 O O . ASN C 3 189 ? 10.070 43.686 -19.203 1.00 41.87 206 ASN C O 1
ATOM 4570 N N . ASN C 3 190 ? 11.645 42.309 -18.389 1.00 47.29 207 ASN C N 1
ATOM 4571 C CA . ASN C 3 190 ? 10.683 41.700 -17.495 1.00 38.17 207 ASN C CA 1
ATOM 4572 C C . ASN C 3 190 ? 10.203 42.708 -16.469 1.00 40.84 207 ASN C C 1
ATOM 4573 O O . ASN C 3 190 ? 10.967 43.565 -16.006 1.00 44.58 207 ASN C O 1
ATOM 4578 N N . GLY C 3 191 ? 8.960 42.565 -16.058 1.00 34.09 208 GLY C N 1
ATOM 4579 C CA . GLY C 3 191 ? 8.495 43.327 -14.922 1.00 26.54 208 GLY C CA 1
ATOM 4580 C C . GLY C 3 191 ? 7.027 43.647 -15.055 1.00 34.23 208 GLY C C 1
ATOM 4581 O O . GLY C 3 191 ? 6.340 43.150 -15.944 1.00 33.18 208 GLY C O 1
ATOM 4582 N N . GLN C 3 192 ? 6.561 44.465 -14.120 1.00 43.67 209 GLN C N 1
ATOM 4583 C CA . GLN C 3 192 ? 5.168 44.874 -14.071 1.00 47.75 209 GLN C CA 1
ATOM 4584 C C . GLN C 3 192 ? 4.987 46.136 -14.904 1.00 39.62 209 GLN C C 1
ATOM 4585 O O . GLN C 3 192 ? 5.597 47.171 -14.606 1.00 42.46 209 GLN C O 1
ATOM 4591 N N . TYR C 3 193 ? 4.122 46.061 -15.915 1.00 30.82 210 TYR C N 1
ATOM 4592 C CA . TYR C 3 193 ? 3.809 47.197 -16.775 1.00 33.80 210 TYR C CA 1
ATOM 4593 C C . TYR C 3 193 ? 2.365 47.617 -16.527 1.00 41.45 210 TYR C C 1
ATOM 4594 O O . TYR C 3 193 ? 1.445 46.808 -16.663 1.00 49.27 210 TYR C O 1
ATOM 4603 N N . THR C 3 194 ? 2.165 48.878 -16.166 1.00 43.45 211 THR C N 1
ATOM 4604 C CA . THR C 3 194 ? 0.846 49.388 -15.835 1.00 45.44 211 THR C CA 1
ATOM 4605 C C . THR C 3 194 ? 0.428 50.422 -16.868 1.00 46.48 211 THR C C 1
ATOM 4606 O O . THR C 3 194 ? 1.215 51.301 -17.223 1.00 50.92 211 THR C O 1
ATOM 4610 N N . CYS C 3 195 ? -0.784 50.277 -17.395 1.00 47.24 212 CYS C N 1
ATOM 4611 C CA . CYS C 3 195 ? -1.397 51.319 -18.201 1.00 50.47 212 CYS C CA 1
ATOM 4612 C C . CYS C 3 195 ? -2.431 52.046 -17.357 1.00 46.49 212 CYS C C 1
ATOM 4613 O O . CYS C 3 195 ? -3.173 51.423 -16.586 1.00 53.01 212 CYS C O 1
ATOM 4616 N N . VAL C 3 196 ? -2.437 53.371 -17.491 1.00 34.41 213 VAL C N 1
ATOM 4617 C CA . VAL C 3 196 ? -3.461 54.255 -16.954 1.00 40.89 213 VAL C CA 1
ATOM 4618 C C . VAL C 3 196 ? -4.156 54.927 -18.134 1.00 44.79 213 VAL C C 1
ATOM 4619 O O . VAL C 3 196 ? -3.494 55.484 -19.021 1.00 57.27 213 VAL C O 1
ATOM 4623 N N . VAL C 3 197 ? -5.484 54.865 -18.139 1.00 38.87 214 VAL C N 1
ATOM 4624 C CA . VAL C 3 197 ? -6.346 55.360 -19.211 1.00 40.30 214 VAL C CA 1
ATOM 4625 C C . VAL C 3 197 ? -7.236 56.431 -18.599 1.00 39.87 214 VAL C C 1
ATOM 4626 O O . VAL C 3 197 ? -8.003 56.146 -17.669 1.00 37.91 214 VAL C O 1
ATOM 4630 N N . THR C 3 198 ? -7.102 57.667 -19.075 1.00 33.45 215 THR C N 1
ATOM 4631 C CA . THR C 3 198 ? -7.916 58.771 -18.590 1.00 40.77 215 THR C CA 1
ATOM 4632 C C . THR C 3 198 ? -8.816 59.254 -19.718 1.00 38.12 215 THR C C 1
ATOM 4633 O O . THR C 3 198 ? -8.344 59.483 -20.837 1.00 43.10 215 THR C O 1
ATOM 4637 N N . TYR C 3 199 ? -10.105 59.397 -19.424 1.00 33.98 216 TYR C N 1
ATOM 4638 C CA . TYR C 3 199 ? -11.062 59.828 -20.432 1.00 44.25 216 TYR C CA 1
ATOM 4639 C C . TYR C 3 199 ? -12.132 60.679 -19.766 1.00 48.23 216 TYR C C 1
ATOM 4640 O O . TYR C 3 199 ? -12.363 60.567 -18.559 1.00 49.38 216 TYR C O 1
ATOM 4649 N N . PRO C 3 200 ? -12.779 61.553 -20.513 1.00 47.52 217 PRO C N 1
ATOM 4650 C CA . PRO C 3 200 ? -13.892 62.316 -19.941 1.00 45.27 217 PRO C CA 1
ATOM 4651 C C . PRO C 3 200 ? -15.220 61.658 -20.246 1.00 50.57 217 PRO C C 1
ATOM 4652 O O . PRO C 3 200 ? -15.304 60.874 -21.192 1.00 63.00 217 PRO C O 1
ATOM 4656 N N . GLU C 3 201 ? -16.257 61.968 -19.473 1.00 52.07 218 GLU C N 1
ATOM 4657 C CA . GLU C 3 201 ? -17.605 61.530 -19.813 1.00 56.48 218 GLU C CA 1
ATOM 4658 C C . GLU C 3 201 ? -18.603 62.357 -19.010 1.00 57.14 218 GLU C C 1
ATOM 4659 O O . GLU C 3 201 ? -18.536 62.375 -17.775 1.00 55.32 218 GLU C O 1
ATOM 4665 N N . ASN C 3 202 ? -19.531 63.032 -19.707 1.00 59.57 219 ASN C N 1
ATOM 4666 C CA . ASN C 3 202 ? -20.531 63.892 -19.061 1.00 67.04 219 ASN C CA 1
ATOM 4667 C C . ASN C 3 202 ? -19.891 64.882 -18.093 1.00 58.02 219 ASN C C 1
ATOM 4668 O O . ASN C 3 202 ? -20.378 65.113 -16.993 1.00 59.05 219 ASN C O 1
ATOM 4673 N N . GLY C 3 203 ? -18.780 65.468 -18.471 1.00 51.73 220 GLY C N 1
ATOM 4674 C CA . GLY C 3 203 ? -18.221 66.414 -17.537 1.00 54.01 220 GLY C CA 1
ATOM 4675 C C . GLY C 3 203 ? -17.329 65.846 -16.461 1.00 54.50 220 GLY C C 1
ATOM 4676 O O . GLY C 3 203 ? -16.746 66.633 -15.711 1.00 56.48 220 GLY C O 1
ATOM 4677 N N . ARG C 3 204 ? -17.317 64.531 -16.257 1.00 55.61 221 ARG C N 1
ATOM 4678 C CA . ARG C 3 204 ? -16.452 63.907 -15.264 1.00 48.24 221 ARG C CA 1
ATOM 4679 C C . ARG C 3 204 ? -15.170 63.381 -15.905 1.00 43.43 221 ARG C C 1
ATOM 4680 O O . ARG C 3 204 ? -15.099 63.128 -17.107 1.00 48.13 221 ARG C O 1
ATOM 4688 N N . LEU C 3 205 ? -14.146 63.206 -15.087 1.00 40.83 222 LEU C N 1
ATOM 4689 C CA . LEU C 3 205 ? -12.879 62.647 -15.533 1.00 39.93 222 LEU C CA 1
ATOM 4690 C C . LEU C 3 205 ? -12.716 61.249 -14.912 1.00 38.65 222 LEU C C 1
ATOM 4691 O O . LEU C 3 205 ? -12.856 61.079 -13.694 1.00 38.94 222 LEU C O 1
ATOM 4696 N N . PHE C 3 206 ? -12.460 60.239 -15.733 1.00 35.74 223 PHE C N 1
ATOM 4697 C CA . PHE C 3 206 ? -12.375 58.877 -15.219 1.00 41.19 223 PHE C CA 1
ATOM 4698 C C . PHE C 3 206 ? -11.020 58.268 -15.549 1.00 40.96 223 PHE C C 1
ATOM 4699 O O . PHE C 3 206 ? -10.401 58.580 -16.580 1.00 42.51 223 PHE C O 1
ATOM 4707 N N . HIS C 3 207 ? -10.568 57.392 -14.657 1.00 42.39 224 HIS C N 1
ATOM 4708 C CA . HIS C 3 207 ? -9.311 56.682 -14.820 1.00 42.00 224 HIS C CA 1
ATOM 4709 C C . HIS C 3 207 ? -9.548 55.183 -14.719 1.00 40.01 224 HIS C C 1
ATOM 4710 O O . HIS C 3 207 ? -10.364 54.722 -13.915 1.00 52.53 224 HIS C O 1
ATOM 4717 N N . LEU C 3 208 ? -8.815 54.423 -15.522 1.00 41.64 225 LEU C N 1
ATOM 4718 C CA . LEU C 3 208 ? -8.798 52.970 -15.441 1.00 35.05 225 LEU C CA 1
ATOM 4719 C C . LEU C 3 208 ? -7.345 52.545 -15.451 1.00 41.28 225 LEU C C 1
ATOM 4720 O O . LEU C 3 208 ? -6.597 52.930 -16.353 1.00 41.50 225 LEU C O 1
ATOM 4725 N N . THR C 3 209 ? -6.950 51.762 -14.450 1.00 48.40 226 THR C N 1
ATOM 4726 C CA . THR C 3 209 ? -5.586 51.272 -14.301 1.00 45.40 226 THR C CA 1
ATOM 4727 C C . THR C 3 209 ? -5.548 49.763 -14.494 1.00 40.49 226 THR C C 1
ATOM 4728 O O . THR C 3 209 ? -6.374 49.045 -13.928 1.00 49.22 226 THR C O 1
ATOM 4732 N N . ARG C 3 210 ? -4.572 49.273 -15.261 1.00 38.76 227 ARG C N 1
ATOM 4733 C CA . ARG C 3 210 ? -4.401 47.823 -15.420 1.00 39.54 227 ARG C CA 1
ATOM 4734 C C . ARG C 3 210 ? -2.922 47.449 -15.407 1.00 43.42 227 ARG C C 1
ATOM 4735 O O . ARG C 3 210 ? -2.108 48.069 -16.095 1.00 45.65 227 ARG C O 1
ATOM 4743 N N . THR C 3 211 ? -2.576 46.438 -14.619 1.00 49.97 228 THR C N 1
ATOM 4744 C CA . THR C 3 211 ? -1.201 45.981 -14.479 1.00 47.43 228 THR C CA 1
ATOM 4745 C C . THR C 3 211 ? -1.054 44.610 -15.132 1.00 51.01 228 THR C C 1
ATOM 4746 O O . THR C 3 211 ? -1.892 43.723 -14.933 1.00 60.19 228 THR C O 1
ATOM 4750 N N . VAL C 3 212 ? -0.007 44.450 -15.932 1.00 45.95 229 VAL C N 1
ATOM 4751 C CA . VAL C 3 212 ? 0.284 43.208 -16.634 1.00 44.32 229 VAL C CA 1
ATOM 4752 C C . VAL C 3 212 ? 1.695 42.784 -16.274 1.00 43.26 229 VAL C C 1
ATOM 4753 O O . VAL C 3 212 ? 2.629 43.587 -16.370 1.00 54.58 229 VAL C O 1
ATOM 4757 N N . THR C 3 213 ? 1.856 41.528 -15.869 1.00 48.84 230 THR C N 1
ATOM 4758 C CA . THR C 3 213 ? 3.195 41.012 -15.613 1.00 45.25 230 THR C CA 1
ATOM 4759 C C . THR C 3 213 ? 3.792 40.536 -16.925 1.00 40.73 230 THR C C 1
ATOM 4760 O O . THR C 3 213 ? 3.340 39.538 -17.477 1.00 44.75 230 THR C O 1
ATOM 4764 N N . VAL C 3 214 ? 4.829 41.201 -17.407 1.00 39.14 231 VAL C N 1
ATOM 4765 C CA . VAL C 3 214 ? 5.496 40.780 -18.634 1.00 46.76 231 VAL C CA 1
ATOM 4766 C C . VAL C 3 214 ? 6.670 39.871 -18.289 1.00 46.29 231 VAL C C 1
ATOM 4767 O O . VAL C 3 214 ? 7.603 40.266 -17.568 1.00 42.71 231 VAL C O 1
ATOM 4771 N N . LYS C 3 215 ? 6.617 38.656 -18.825 1.00 43.26 232 LYS C N 1
ATOM 4772 C CA . LYS C 3 215 ? 7.636 37.637 -18.638 1.00 44.47 232 LYS C CA 1
ATOM 4773 C C . LYS C 3 215 ? 8.096 37.157 -20.003 1.00 44.33 232 LYS C C 1
ATOM 4774 O O . LYS C 3 215 ? 7.274 36.798 -20.851 1.00 46.82 232 LYS C O 1
ATOM 4780 N N . VAL C 3 216 ? 9.403 37.099 -20.193 1.00 39.23 233 VAL C N 1
ATOM 4781 C CA . VAL C 3 216 ? 9.996 36.654 -21.441 1.00 38.69 233 VAL C CA 1
ATOM 4782 C C . VAL C 3 216 ? 10.321 35.162 -21.350 1.00 46.02 233 VAL C C 1
ATOM 4783 O O . VAL C 3 216 ? 10.923 34.708 -20.369 1.00 53.08 233 VAL C O 1
ATOM 4787 N N . VAL C 3 217 ? 9.921 34.403 -22.381 1.00 37.57 234 VAL C N 1
ATOM 4788 C CA . VAL C 3 217 ? 10.040 32.949 -22.445 1.00 39.89 234 VAL C CA 1
ATOM 4789 C C . VAL C 3 217 ? 10.775 32.527 -23.712 1.00 40.72 234 VAL C C 1
ATOM 4790 O O . VAL C 3 217 ? 10.802 33.241 -24.717 1.00 41.15 234 VAL C O 1
ATOM 4794 N N . GLY C 3 218 ? 11.294 31.301 -23.682 1.00 55.71 235 GLY C N 1
ATOM 4795 C CA . GLY C 3 218 ? 12.111 30.830 -24.787 1.00 51.59 235 GLY C CA 1
ATOM 4796 C C . GLY C 3 218 ? 11.312 30.734 -26.074 1.00 48.73 235 GLY C C 1
ATOM 4797 O O . GLY C 3 218 ? 10.171 30.271 -26.085 1.00 52.45 235 GLY C O 1
ATOM 4798 N N . SER C 3 219 ? 11.938 31.146 -27.176 1.00 52.68 236 SER C N 1
ATOM 4799 C CA . SER C 3 219 ? 11.237 31.268 -28.450 1.00 53.30 236 SER C CA 1
ATOM 4800 C C . SER C 3 219 ? 11.032 29.913 -29.122 1.00 54.17 236 SER C C 1
ATOM 4801 O O . SER C 3 219 ? 11.771 28.956 -28.864 1.00 53.53 236 SER C O 1
ATOM 4804 N N . PRO C 3 220 ? 10.030 29.815 -29.999 1.00 53.45 237 PRO C N 1
ATOM 4805 C CA . PRO C 3 220 ? 9.818 28.565 -30.746 1.00 47.23 237 PRO C CA 1
ATOM 4806 C C . PRO C 3 220 ? 10.982 28.191 -31.638 1.00 52.26 237 PRO C C 1
ATOM 4807 O O . PRO C 3 220 ? 11.198 27.004 -31.907 1.00 54.57 237 PRO C O 1
ATOM 4811 N N . LYS C 3 221 ? 11.748 29.174 -32.097 1.00 55.20 238 LYS C N 1
ATOM 4812 C CA . LYS C 3 221 ? 12.836 28.899 -33.019 1.00 53.42 238 LYS C CA 1
ATOM 4813 C C . LYS C 3 221 ? 13.947 28.090 -32.358 1.00 55.85 238 LYS C C 1
ATOM 4814 O O . LYS C 3 221 ? 14.660 27.349 -33.047 1.00 56.14 238 LYS C O 1
ATOM 4820 N N . ASP C 3 222 ? 14.113 28.214 -31.036 1.00 54.43 239 ASP C N 1
ATOM 4821 C CA . ASP C 3 222 ? 15.067 27.397 -30.293 1.00 57.60 239 ASP C CA 1
ATOM 4822 C C . ASP C 3 222 ? 14.430 26.150 -29.691 1.00 53.16 239 ASP C C 1
ATOM 4823 O O . ASP C 3 222 ? 15.071 25.474 -28.879 1.00 57.79 239 ASP C O 1
ATOM 4828 N N . ALA C 3 223 ? 13.195 25.835 -30.064 1.00 52.26 240 ALA C N 1
ATOM 4829 C CA . ALA C 3 223 ? 12.509 24.698 -29.475 1.00 60.29 240 ALA C CA 1
ATOM 4830 C C . ALA C 3 223 ? 13.103 23.406 -30.003 1.00 59.75 240 ALA C C 1
ATOM 4831 O O . ALA C 3 223 ? 13.156 23.186 -31.216 1.00 64.23 240 ALA C O 1
ATOM 4833 N N . LEU C 3 224 ? 13.501 22.537 -29.089 1.00 52.72 241 LEU C N 1
ATOM 4834 C CA . LEU C 3 224 ? 14.101 21.272 -29.469 1.00 49.11 241 LEU C CA 1
ATOM 4835 C C . LEU C 3 224 ? 13.278 20.134 -28.893 1.00 50.68 241 LEU C C 1
ATOM 4836 O O . LEU C 3 224 ? 12.433 20.348 -28.013 1.00 47.06 241 LEU C O 1
ATOM 4841 N N . PRO C 3 225 ? 13.501 18.912 -29.353 1.00 53.45 242 PRO C N 1
ATOM 4842 C CA . PRO C 3 225 ? 12.922 17.765 -28.683 1.00 52.00 242 PRO C CA 1
ATOM 4843 C C . PRO C 3 225 ? 13.642 17.536 -27.368 1.00 46.03 242 PRO C C 1
ATOM 4844 O O . PRO C 3 225 ? 14.686 18.157 -27.126 1.00 46.31 242 PRO C O 1
ATOM 4848 N N . PRO C 3 226 ? 13.111 16.693 -26.484 1.00 45.41 243 PRO C N 1
ATOM 4849 C CA . PRO C 3 226 ? 13.743 16.515 -25.171 1.00 46.25 243 PRO C CA 1
ATOM 4850 C C . PRO C 3 226 ? 15.203 16.113 -25.309 1.00 46.72 243 PRO C C 1
ATOM 4851 O O . PRO C 3 226 ? 15.562 15.283 -26.145 1.00 53.50 243 PRO C O 1
ATOM 4855 N N . GLN C 3 227 ? 16.058 16.742 -24.513 1.00 50.01 244 GLN C N 1
ATOM 4856 C CA . GLN C 3 227 ? 17.468 16.376 -24.455 1.00 54.82 244 GLN C CA 1
ATOM 4857 C C . GLN C 3 227 ? 17.765 15.729 -23.112 1.00 58.46 244 GLN C C 1
ATOM 4858 O O . GLN C 3 227 ? 17.542 16.339 -22.062 1.00 62.22 244 GLN C O 1
ATOM 4864 N N . ILE C 3 228 ? 18.274 14.504 -23.156 1.00 54.25 245 ILE C N 1
ATOM 4865 C CA . ILE C 3 228 ? 18.576 13.729 -21.967 1.00 50.70 245 ILE C CA 1
ATOM 4866 C C . ILE C 3 228 ? 20.062 13.889 -21.685 1.00 58.40 245 ILE C C 1
ATOM 4867 O O . ILE C 3 228 ? 20.897 13.495 -22.506 1.00 66.48 245 ILE C O 1
ATOM 4872 N N . TYR C 3 229 ? 20.403 14.459 -20.526 1.00 62.55 246 TYR C N 1
ATOM 4873 C CA . TYR C 3 229 ? 21.811 14.627 -20.177 1.00 65.98 246 TYR C CA 1
ATOM 4874 C C . TYR C 3 229 ? 22.381 13.345 -19.581 1.00 67.14 246 TYR C C 1
ATOM 4875 O O . TYR C 3 229 ? 23.439 12.858 -20.001 1.00 68.22 246 TYR C O 1
ATOM 4884 N N . SER C 3 230 ? 21.680 12.802 -18.594 1.00 64.39 247 SER C N 1
ATOM 4885 C CA . SER C 3 230 ? 21.968 11.587 -17.872 1.00 60.05 247 SER C CA 1
ATOM 4886 C C . SER C 3 230 ? 20.685 10.769 -17.812 1.00 59.08 247 SER C C 1
ATOM 4887 O O . SER C 3 230 ? 19.598 11.335 -17.629 1.00 59.67 247 SER C O 1
ATOM 4890 N N . PRO C 3 231 ? 20.762 9.443 -17.983 1.00 52.83 248 PRO C N 1
ATOM 4891 C CA . PRO C 3 231 ? 22.022 8.717 -18.149 1.00 60.07 248 PRO C CA 1
ATOM 4892 C C . PRO C 3 231 ? 22.642 8.903 -19.527 1.00 64.16 248 PRO C C 1
ATOM 4893 O O . PRO C 3 231 ? 21.967 9.324 -20.472 1.00 67.82 248 PRO C O 1
ATOM 4897 N N . ASN C 3 232 ? 23.945 8.649 -19.597 1.00 64.81 249 ASN C N 1
ATOM 4898 C CA . ASN C 3 232 ? 24.699 8.608 -20.841 1.00 75.25 249 ASN C CA 1
ATOM 4899 C C . ASN C 3 232 ? 25.774 7.538 -20.694 1.00 75.24 249 ASN C C 1
ATOM 4900 O O . ASN C 3 232 ? 26.063 7.070 -19.590 1.00 65.04 249 ASN C O 1
ATOM 4905 N N . ASP C 3 233 ? 26.393 7.168 -21.816 1.00 81.41 250 ASP C N 1
ATOM 4906 C CA . ASP C 3 233 ? 27.256 5.986 -21.815 1.00 89.59 250 ASP C CA 1
ATOM 4907 C C . ASP C 3 233 ? 28.394 6.097 -20.805 1.00 89.90 250 ASP C C 1
ATOM 4908 O O . ASP C 3 233 ? 28.755 5.103 -20.165 1.00 98.56 250 ASP C O 1
ATOM 4913 N N . ARG C 3 234 ? 28.946 7.294 -20.619 1.00 81.38 251 ARG C N 1
ATOM 4914 C CA . ARG C 3 234 ? 30.161 7.429 -19.824 1.00 79.73 251 ARG C CA 1
ATOM 4915 C C . ARG C 3 234 ? 29.920 7.323 -18.322 1.00 84.24 251 ARG C C 1
ATOM 4916 O O . ARG C 3 234 ? 30.877 7.464 -17.554 1.00 81.88 251 ARG C O 1
ATOM 4924 N N . VAL C 3 235 ? 28.694 7.065 -17.875 1.00 94.68 252 VAL C N 1
ATOM 4925 C CA . VAL C 3 235 ? 28.436 6.712 -16.483 1.00 99.74 252 VAL C CA 1
ATOM 4926 C C . VAL C 3 235 ? 27.949 5.275 -16.471 1.00 106.75 252 VAL C C 1
ATOM 4927 O O . VAL C 3 235 ? 27.176 4.852 -17.341 1.00 113.66 252 VAL C O 1
ATOM 4931 N N . VAL C 3 236 ? 28.442 4.512 -15.509 1.00 106.79 253 VAL C N 1
ATOM 4932 C CA . VAL C 3 236 ? 28.064 3.120 -15.348 1.00 96.24 253 VAL C CA 1
ATOM 4933 C C . VAL C 3 236 ? 27.677 2.920 -13.896 1.00 88.30 253 VAL C C 1
ATOM 4934 O O . VAL C 3 236 ? 28.247 3.553 -13.000 1.00 85.90 253 VAL C O 1
ATOM 4938 N N . TYR C 3 237 ? 26.665 2.092 -13.673 1.00 87.10 254 TYR C N 1
ATOM 4939 C CA . TYR C 3 237 ? 26.139 1.844 -12.338 1.00 85.02 254 TYR C CA 1
ATOM 4940 C C . TYR C 3 237 ? 26.603 0.457 -11.908 1.00 81.05 254 TYR C C 1
ATOM 4941 O O . TYR C 3 237 ? 25.933 -0.541 -12.161 1.00 84.06 254 TYR C O 1
ATOM 4950 N N . GLU C 3 238 ? 27.758 0.413 -11.233 1.00 81.01 255 GLU C N 1
ATOM 4951 C CA . GLU C 3 238 ? 28.432 -0.832 -10.848 1.00 86.55 255 GLU C CA 1
ATOM 4952 C C . GLU C 3 238 ? 28.010 -1.230 -9.439 1.00 81.85 255 GLU C C 1
ATOM 4953 O O . GLU C 3 238 ? 28.451 -0.621 -8.463 1.00 80.22 255 GLU C O 1
ATOM 4959 N N . LYS C 3 239 ? 27.184 -2.263 -9.324 1.00 87.25 256 LYS C N 1
ATOM 4960 C CA . LYS C 3 239 ? 26.688 -2.689 -8.010 1.00 93.17 256 LYS C CA 1
ATOM 4961 C C . LYS C 3 239 ? 26.977 -4.175 -7.721 1.00 94.41 256 LYS C C 1
ATOM 4962 O O . LYS C 3 239 ? 27.284 -4.569 -6.582 1.00 95.88 256 LYS C O 1
ATOM 4968 N N . VAL C 3 246 ? 20.794 3.819 -7.355 1.00 72.68 263 VAL C N 1
ATOM 4969 C CA . VAL C 3 246 ? 20.011 5.028 -7.677 1.00 87.65 263 VAL C CA 1
ATOM 4970 C C . VAL C 3 246 ? 20.403 5.652 -9.017 1.00 81.11 263 VAL C C 1
ATOM 4971 O O . VAL C 3 246 ? 21.556 6.018 -9.227 1.00 87.10 263 VAL C O 1
ATOM 4975 N N . ILE C 3 247 ? 19.458 5.794 -9.944 1.00 75.91 264 ILE C N 1
ATOM 4976 C CA . ILE C 3 247 ? 19.768 6.408 -11.240 1.00 77.36 264 ILE C CA 1
ATOM 4977 C C . ILE C 3 247 ? 18.835 7.583 -11.518 1.00 75.83 264 ILE C C 1
ATOM 4978 O O . ILE C 3 247 ? 17.601 7.445 -11.451 1.00 79.64 264 ILE C O 1
ATOM 4983 N N . PRO C 3 248 ? 19.378 8.758 -11.832 1.00 77.37 265 PRO C N 1
ATOM 4984 C CA . PRO C 3 248 ? 18.520 9.909 -12.137 1.00 65.11 265 PRO C CA 1
ATOM 4985 C C . PRO C 3 248 ? 18.396 10.121 -13.634 1.00 67.37 265 PRO C C 1
ATOM 4986 O O . PRO C 3 248 ? 19.385 9.998 -14.364 1.00 68.16 265 PRO C O 1
ATOM 4990 N N . CYS C 3 249 ? 17.195 10.430 -14.111 1.00 65.64 266 CYS C N 1
ATOM 4991 C CA . CYS C 3 249 ? 17.001 10.843 -15.492 1.00 61.15 266 CYS C CA 1
ATOM 4992 C C . CYS C 3 249 ? 16.850 12.353 -15.509 1.00 53.94 266 CYS C C 1
ATOM 4993 O O . CYS C 3 249 ? 15.934 12.891 -14.881 1.00 49.93 266 CYS C O 1
ATOM 4996 N N . LYS C 3 250 ? 17.784 13.026 -16.179 1.00 54.44 267 LYS C N 1
ATOM 4997 C CA . LYS C 3 250 ? 17.860 14.485 -16.256 1.00 61.82 267 LYS C CA 1
ATOM 4998 C C . LYS C 3 250 ? 17.568 14.893 -17.699 1.00 57.65 267 LYS C C 1
ATOM 4999 O O . LYS C 3 250 ? 18.387 14.655 -18.595 1.00 61.04 267 LYS C O 1
ATOM 5005 N N . VAL C 3 251 ? 16.412 15.506 -17.931 1.00 49.37 268 VAL C N 1
ATOM 5006 C CA . VAL C 3 251 ? 15.975 15.871 -19.275 1.00 57.74 268 VAL C CA 1
ATOM 5007 C C . VAL C 3 251 ? 15.782 17.380 -19.380 1.00 58.37 268 VAL C C 1
ATOM 5008 O O . VAL C 3 251 ? 15.109 17.998 -18.543 1.00 58.31 268 VAL C O 1
ATOM 5012 N N . TYR C 3 252 ? 16.316 17.958 -20.446 1.00 56.22 269 TYR C N 1
ATOM 5013 C CA . TYR C 3 252 ? 16.097 19.362 -20.746 1.00 53.88 269 TYR C CA 1
ATOM 5014 C C . TYR C 3 252 ? 14.945 19.480 -21.726 1.00 52.39 269 TYR C C 1
ATOM 5015 O O . TYR C 3 252 ? 14.839 18.690 -22.673 1.00 41.52 269 TYR C O 1
ATOM 5024 N N . PHE C 3 253 ? 14.075 20.455 -21.473 1.00 46.81 270 PHE C N 1
ATOM 5025 C CA . PHE C 3 253 ? 12.941 20.779 -22.332 1.00 55.00 270 PHE C CA 1
ATOM 5026 C C . PHE C 3 253 ? 12.989 22.249 -22.702 1.00 52.88 270 PHE C C 1
ATOM 5027 O O . PHE C 3 253 ? 12.835 23.112 -21.829 1.00 54.77 270 PHE C O 1
ATOM 5035 N N . SER C 3 254 ? 13.111 22.527 -23.994 1.00 58.03 271 SER C N 1
ATOM 5036 C CA . SER C 3 254 ? 12.879 23.883 -24.471 1.00 53.37 271 SER C CA 1
ATOM 5037 C C . SER C 3 254 ? 11.475 24.327 -24.090 1.00 49.99 271 SER C C 1
ATOM 5038 O O . SER C 3 254 ? 10.554 23.517 -23.967 1.00 51.57 271 SER C O 1
ATOM 5041 N N . PHE C 3 255 ? 11.323 25.625 -23.851 1.00 55.98 272 PHE C N 1
ATOM 5042 C CA . PHE C 3 255 ? 10.005 26.144 -23.519 1.00 53.52 272 PHE C CA 1
ATOM 5043 C C . PHE C 3 255 ? 9.102 26.082 -24.740 1.00 49.50 272 PHE C C 1
ATOM 5044 O O . PHE C 3 255 ? 9.491 26.501 -25.834 1.00 51.63 272 PHE C O 1
ATOM 5052 N N . ILE C 3 256 ? 7.905 25.539 -24.556 1.00 49.91 273 ILE C N 1
ATOM 5053 C CA . ILE C 3 256 ? 6.877 25.547 -25.587 1.00 48.61 273 ILE C CA 1
ATOM 5054 C C . ILE C 3 256 ? 5.544 25.869 -24.929 1.00 66.28 273 ILE C C 1
ATOM 5055 O O . ILE C 3 256 ? 5.224 25.340 -23.858 1.00 72.65 273 ILE C O 1
ATOM 5060 N N . MET C 3 257 ? 4.782 26.767 -25.563 1.00 74.31 274 MET C N 1
ATOM 5061 C CA . MET C 3 257 ? 3.653 27.438 -24.933 1.00 77.56 274 MET C CA 1
ATOM 5062 C C . MET C 3 257 ? 2.657 26.443 -24.350 1.00 80.75 274 MET C C 1
ATOM 5063 O O . MET C 3 257 ? 2.483 26.375 -23.128 1.00 83.22 274 MET C O 1
ATOM 5068 N N . ASP C 3 258 ? 1.998 25.670 -25.201 1.00 84.15 275 ASP C N 1
ATOM 5069 C CA . ASP C 3 258 ? 0.977 24.732 -24.750 1.00 90.00 275 ASP C CA 1
ATOM 5070 C C . ASP C 3 258 ? 1.490 23.312 -24.955 1.00 88.01 275 ASP C C 1
ATOM 5071 O O . ASP C 3 258 ? 0.971 22.553 -25.780 1.00 86.96 275 ASP C O 1
ATOM 5076 N N . SER C 3 259 ? 2.549 22.967 -24.216 1.00 86.92 276 SER C N 1
ATOM 5077 C CA . SER C 3 259 ? 3.165 21.652 -24.305 1.00 83.27 276 SER C CA 1
ATOM 5078 C C . SER C 3 259 ? 3.201 20.979 -22.947 1.00 80.97 276 SER C C 1
ATOM 5079 O O . SER C 3 259 ? 3.356 21.629 -21.907 1.00 70.70 276 SER C O 1
ATOM 5082 N N . HIS C 3 260 ? 3.057 19.659 -22.997 1.00 90.91 277 HIS C N 1
ATOM 5083 C CA . HIS C 3 260 ? 2.964 18.785 -21.837 1.00 97.06 277 HIS C CA 1
ATOM 5084 C C . HIS C 3 260 ? 4.264 17.983 -21.799 1.00 87.87 277 HIS C C 1
ATOM 5085 O O . HIS C 3 260 ? 4.391 16.971 -22.492 1.00 85.83 277 HIS C O 1
ATOM 5092 N N . ASN C 3 261 ? 5.245 18.441 -21.026 1.00 78.62 278 ASN C N 1
ATOM 5093 C CA . ASN C 3 261 ? 6.525 17.741 -20.967 1.00 72.67 278 ASN C CA 1
ATOM 5094 C C . ASN C 3 261 ? 6.397 16.481 -20.120 1.00 74.17 278 ASN C C 1
ATOM 5095 O O . ASN C 3 261 ? 5.734 16.486 -19.078 1.00 77.03 278 ASN C O 1
ATOM 5100 N N . GLU C 3 262 ? 6.991 15.384 -20.597 1.00 66.68 279 GLU C N 1
ATOM 5101 C CA . GLU C 3 262 ? 6.879 14.103 -19.907 1.00 67.01 279 GLU C CA 1
ATOM 5102 C C . GLU C 3 262 ? 8.239 13.416 -19.810 1.00 61.87 279 GLU C C 1
ATOM 5103 O O . GLU C 3 262 ? 8.976 13.342 -20.798 1.00 54.87 279 GLU C O 1
ATOM 5109 N N . VAL C 3 263 ? 8.570 12.922 -18.617 1.00 59.07 280 VAL C N 1
ATOM 5110 C CA . VAL C 3 263 ? 9.738 12.076 -18.396 1.00 61.23 280 VAL C CA 1
ATOM 5111 C C . VAL C 3 263 ? 9.306 10.899 -17.537 1.00 60.20 280 VAL C C 1
ATOM 5112 O O . VAL C 3 263 ? 8.598 11.082 -16.542 1.00 57.03 280 VAL C O 1
ATOM 5116 N N . TRP C 3 264 ? 9.713 9.692 -17.926 1.00 67.67 281 TRP C N 1
ATOM 5117 C CA . TRP C 3 264 ? 9.314 8.513 -17.169 1.00 67.84 281 TRP C CA 1
ATOM 5118 C C . TRP C 3 264 ? 10.321 7.401 -17.393 1.00 68.85 281 TRP C C 1
ATOM 5119 O O . TRP C 3 264 ? 11.076 7.413 -18.363 1.00 68.81 281 TRP C O 1
ATOM 5130 N N . TRP C 3 265 ? 10.323 6.443 -16.473 1.00 77.49 282 TRP C N 1
ATOM 5131 C CA . TRP C 3 265 ? 11.239 5.313 -16.503 1.00 75.55 282 TRP C CA 1
ATOM 5132 C C . TRP C 3 265 ? 10.515 4.051 -16.951 1.00 72.81 282 TRP C C 1
ATOM 5133 O O . TRP C 3 265 ? 9.301 3.917 -16.782 1.00 73.40 282 TRP C O 1
ATOM 5144 N N . THR C 3 266 ? 11.267 3.135 -17.560 1.00 74.46 283 THR C N 1
ATOM 5145 C CA . THR C 3 266 ? 10.764 1.801 -17.864 1.00 73.54 283 THR C CA 1
ATOM 5146 C C . THR C 3 266 ? 11.776 0.748 -17.429 1.00 80.37 283 THR C C 1
ATOM 5147 O O . THR C 3 266 ? 12.980 0.888 -17.685 1.00 80.01 283 THR C O 1
ATOM 5151 N N . ILE C 3 267 ? 11.274 -0.256 -16.710 1.00 89.51 284 ILE C N 1
ATOM 5152 C CA . ILE C 3 267 ? 11.957 -1.509 -16.393 1.00 97.46 284 ILE C CA 1
ATOM 5153 C C . ILE C 3 267 ? 11.371 -2.586 -17.292 1.00 101.87 284 ILE C C 1
ATOM 5154 O O . ILE C 3 267 ? 10.302 -3.135 -17.003 1.00 108.24 284 ILE C O 1
ATOM 5159 N N . ASP C 3 268 ? 12.047 -2.855 -18.407 1.00 99.55 285 ASP C N 1
ATOM 5160 C CA . ASP C 3 268 ? 11.551 -3.793 -19.407 1.00 96.87 285 ASP C CA 1
ATOM 5161 C C . ASP C 3 268 ? 10.066 -3.563 -19.687 1.00 93.27 285 ASP C C 1
ATOM 5162 O O . ASP C 3 268 ? 9.296 -4.522 -19.816 1.00 103.00 285 ASP C O 1
ATOM 5167 N N . GLY C 3 269 ? 9.665 -2.295 -19.726 1.00 83.70 286 GLY C N 1
ATOM 5168 C CA . GLY C 3 269 ? 8.383 -1.863 -20.236 1.00 89.17 286 GLY C CA 1
ATOM 5169 C C . GLY C 3 269 ? 7.287 -1.398 -19.261 1.00 97.99 286 GLY C C 1
ATOM 5170 O O . GLY C 3 269 ? 6.126 -1.298 -19.686 1.00 94.88 286 GLY C O 1
ATOM 5171 N N . LYS C 3 270 ? 7.615 -1.084 -18.004 1.00 104.95 287 LYS C N 1
ATOM 5172 C CA . LYS C 3 270 ? 6.614 -0.531 -17.087 1.00 108.06 287 LYS C CA 1
ATOM 5173 C C . LYS C 3 270 ? 7.302 0.051 -15.857 1.00 103.54 287 LYS C C 1
ATOM 5174 O O . LYS C 3 270 ? 8.433 -0.316 -15.529 1.00 107.37 287 LYS C O 1
ATOM 5180 N N . LYS C 3 271 ? 6.597 0.969 -15.189 1.00 98.33 288 LYS C N 1
ATOM 5181 C CA . LYS C 3 271 ? 7.015 1.583 -13.914 1.00 96.00 288 LYS C CA 1
ATOM 5182 C C . LYS C 3 271 ? 8.503 1.880 -13.775 1.00 90.49 288 LYS C C 1
ATOM 5183 O O . LYS C 3 271 ? 9.055 1.766 -12.679 1.00 87.85 288 LYS C O 1
ATOM 5189 N N . ASN C 3 282 ? 10.783 9.674 -7.703 1.00 65.73 299 ASN C N 1
ATOM 5190 C CA . ASN C 3 282 ? 10.874 11.026 -7.147 1.00 90.49 299 ASN C CA 1
ATOM 5191 C C . ASN C 3 282 ? 11.116 12.081 -8.236 1.00 97.45 299 ASN C C 1
ATOM 5192 O O . ASN C 3 282 ? 12.192 12.129 -8.840 1.00 98.67 299 ASN C O 1
ATOM 5197 N N . GLU C 3 283 ? 10.118 12.940 -8.451 1.00 96.27 300 GLU C N 1
ATOM 5198 C CA . GLU C 3 283 ? 10.135 13.963 -9.490 1.00 88.13 300 GLU C CA 1
ATOM 5199 C C . GLU C 3 283 ? 10.547 15.329 -8.947 1.00 83.57 300 GLU C C 1
ATOM 5200 O O . GLU C 3 283 ? 10.049 15.768 -7.906 1.00 90.78 300 GLU C O 1
ATOM 5206 N N . SER C 3 284 ? 11.426 16.021 -9.679 1.00 73.41 301 SER C N 1
ATOM 5207 C CA . SER C 3 284 ? 11.725 17.424 -9.398 1.00 67.71 301 SER C CA 1
ATOM 5208 C C . SER C 3 284 ? 11.986 18.162 -10.705 1.00 66.95 301 SER C C 1
ATOM 5209 O O . SER C 3 284 ? 12.337 17.556 -11.723 1.00 62.48 301 SER C O 1
ATOM 5212 N N . VAL C 3 285 ? 11.785 19.485 -10.670 1.00 69.61 302 VAL C N 1
ATOM 5213 C CA . VAL C 3 285 ? 11.857 20.331 -11.863 1.00 61.70 302 VAL C CA 1
ATOM 5214 C C . VAL C 3 285 ? 12.513 21.672 -11.526 1.00 58.33 302 VAL C C 1
ATOM 5215 O O . VAL C 3 285 ? 12.267 22.256 -10.465 1.00 61.32 302 VAL C O 1
ATOM 5219 N N . SER C 3 286 ? 13.322 22.174 -12.454 1.00 53.48 303 SER C N 1
ATOM 5220 C CA . SER C 3 286 ? 13.970 23.465 -12.306 1.00 62.79 303 SER C CA 1
ATOM 5221 C C . SER C 3 286 ? 13.716 24.314 -13.551 1.00 65.36 303 SER C C 1
ATOM 5222 O O . SER C 3 286 ? 13.715 23.797 -14.674 1.00 60.68 303 SER C O 1
ATOM 5225 N N . TYR C 3 287 ? 13.501 25.617 -13.349 1.00 58.90 304 TYR C N 1
ATOM 5226 C CA . TYR C 3 287 ? 13.128 26.524 -14.427 1.00 56.03 304 TYR C CA 1
ATOM 5227 C C . TYR C 3 287 ? 14.266 27.482 -14.741 1.00 57.15 304 TYR C C 1
ATOM 5228 O O . TYR C 3 287 ? 15.014 27.899 -13.860 1.00 74.24 304 TYR C O 1
ATOM 5237 N N . SER C 3 288 ? 14.397 27.794 -16.014 1.00 53.35 305 SER C N 1
ATOM 5238 C CA . SER C 3 288 ? 15.330 28.755 -16.572 1.00 55.63 305 SER C CA 1
ATOM 5239 C C . SER C 3 288 ? 14.779 30.172 -16.443 1.00 59.21 305 SER C C 1
ATOM 5240 O O . SER C 3 288 ? 13.640 30.375 -16.040 1.00 59.00 305 SER C O 1
ATOM 5243 N N . SER C 3 289 ? 15.586 31.169 -16.803 1.00 65.73 306 SER C N 1
ATOM 5244 C CA . SER C 3 289 ? 15.053 32.526 -16.827 1.00 69.26 306 SER C CA 1
ATOM 5245 C C . SER C 3 289 ? 13.935 32.622 -17.851 1.00 68.87 306 SER C C 1
ATOM 5246 O O . SER C 3 289 ? 12.866 33.174 -17.569 1.00 80.60 306 SER C O 1
ATOM 5249 N N . THR C 3 290 ? 14.167 32.084 -19.037 1.00 54.75 307 THR C N 1
ATOM 5250 C CA . THR C 3 290 ? 13.168 32.045 -20.083 1.00 56.81 307 THR C CA 1
ATOM 5251 C C . THR C 3 290 ? 12.200 30.865 -19.929 1.00 56.53 307 THR C C 1
ATOM 5252 O O . THR C 3 290 ? 11.452 30.564 -20.868 1.00 49.43 307 THR C O 1
ATOM 5256 N N . GLU C 3 291 ? 12.207 30.211 -18.765 1.00 58.44 308 GLU C N 1
ATOM 5257 C CA . GLU C 3 291 ? 11.235 29.186 -18.381 1.00 50.76 308 GLU C CA 1
ATOM 5258 C C . GLU C 3 291 ? 11.397 27.882 -19.165 1.00 50.06 308 GLU C C 1
ATOM 5259 O O . GLU C 3 291 ? 10.455 27.092 -19.292 1.00 51.47 308 GLU C O 1
ATOM 5265 N N . ASP C 3 292 ? 12.590 27.624 -19.682 1.00 50.77 309 ASP C N 1
ATOM 5266 C CA . ASP C 3 292 ? 12.912 26.276 -20.117 1.00 45.64 309 ASP C CA 1
ATOM 5267 C C . ASP C 3 292 ? 12.980 25.374 -18.892 1.00 46.24 309 ASP C C 1
ATOM 5268 O O . ASP C 3 292 ? 13.359 25.820 -17.806 1.00 47.99 309 ASP C O 1
ATOM 5273 N N . GLU C 3 293 ? 12.541 24.122 -19.037 1.00 45.24 310 GLU C N 1
ATOM 5274 C CA . GLU C 3 293 ? 12.423 23.232 -17.887 1.00 54.87 310 GLU C CA 1
ATOM 5275 C C . GLU C 3 293 ? 13.500 22.164 -17.939 1.00 54.46 310 GLU C C 1
ATOM 5276 O O . GLU C 3 293 ? 13.825 21.660 -19.008 1.00 56.89 310 GLU C O 1
ATOM 5282 N N . THR C 3 294 ? 14.056 21.834 -16.775 1.00 64.22 311 THR C N 1
ATOM 5283 C CA . THR C 3 294 ? 14.980 20.716 -16.581 1.00 51.40 311 THR C CA 1
ATOM 5284 C C . THR C 3 294 ? 14.352 19.795 -15.546 1.00 51.98 311 THR C C 1
ATOM 5285 O O . THR C 3 294 ? 14.214 20.168 -14.374 1.00 50.50 311 THR C O 1
ATOM 5289 N N . ARG C 3 295 ? 13.907 18.627 -15.989 1.00 49.04 312 ARG C N 1
ATOM 5290 C CA . ARG C 3 295 ? 13.235 17.678 -15.118 1.00 55.24 312 ARG C CA 1
ATOM 5291 C C . ARG C 3 295 ? 14.171 16.532 -14.759 1.00 57.63 312 ARG C C 1
ATOM 5292 O O . ARG C 3 295 ? 14.793 15.936 -15.642 1.00 55.11 312 ARG C O 1
ATOM 5300 N N . THR C 3 296 ? 14.258 16.218 -13.467 1.00 64.11 313 THR C N 1
ATOM 5301 C CA . THR C 3 296 ? 14.996 15.049 -12.991 1.00 66.67 313 THR C CA 1
ATOM 5302 C C . THR C 3 296 ? 14.061 14.116 -12.244 1.00 70.61 313 THR C C 1
ATOM 5303 O O . THR C 3 296 ? 13.430 14.510 -11.254 1.00 78.37 313 THR C O 1
ATOM 5307 N N . GLN C 3 297 ? 13.990 12.880 -12.725 1.00 67.26 314 GLN C N 1
ATOM 5308 C CA . GLN C 3 297 ? 13.216 11.811 -12.112 1.00 72.84 314 GLN C CA 1
ATOM 5309 C C . GLN C 3 297 ? 14.201 10.747 -11.674 1.00 74.23 314 GLN C C 1
ATOM 5310 O O . GLN C 3 297 ? 14.819 10.082 -12.514 1.00 67.09 314 GLN C O 1
ATOM 5316 N N . ILE C 3 298 ? 14.334 10.580 -10.364 1.00 78.72 315 ILE C N 1
ATOM 5317 C CA . ILE C 3 298 ? 15.339 9.701 -9.794 1.00 77.71 315 ILE C CA 1
ATOM 5318 C C . ILE C 3 298 ? 14.629 8.414 -9.400 1.00 77.94 315 ILE C C 1
ATOM 5319 O O . ILE C 3 298 ? 13.572 8.451 -8.755 1.00 83.89 315 ILE C O 1
ATOM 5324 N N . LEU C 3 299 ? 15.177 7.280 -9.820 1.00 75.79 316 LEU C N 1
ATOM 5325 C CA . LEU C 3 299 ? 14.615 5.972 -9.506 1.00 80.48 316 LEU C CA 1
ATOM 5326 C C . LEU C 3 299 ? 15.622 5.143 -8.728 1.00 78.29 316 LEU C C 1
ATOM 5327 O O . LEU C 3 299 ? 16.824 5.217 -8.993 1.00 70.93 316 LEU C O 1
ATOM 5332 N N . SER C 3 300 ? 15.126 4.387 -7.744 1.00 81.95 317 SER C N 1
ATOM 5333 C CA . SER C 3 300 ? 15.806 3.178 -7.264 1.00 80.77 317 SER C CA 1
ATOM 5334 C C . SER C 3 300 ? 14.913 2.380 -6.304 1.00 83.54 317 SER C C 1
ATOM 5335 O O . SER C 3 300 ? 13.683 2.341 -6.440 1.00 75.70 317 SER C O 1
ATOM 5338 N N . PRO C 3 306 ? 20.133 -8.451 -7.116 1.00 126.55 323 PRO C N 1
ATOM 5339 C CA . PRO C 3 306 ? 19.824 -9.831 -7.504 1.00 134.81 323 PRO C CA 1
ATOM 5340 C C . PRO C 3 306 ? 19.629 -9.979 -9.014 1.00 137.67 323 PRO C C 1
ATOM 5341 O O . PRO C 3 306 ? 20.605 -9.962 -9.768 1.00 139.63 323 PRO C O 1
ATOM 5345 N N . GLU C 3 307 ? 18.374 -10.112 -9.446 1.00 134.67 324 GLU C N 1
ATOM 5346 C CA . GLU C 3 307 ? 18.053 -10.027 -10.862 1.00 130.34 324 GLU C CA 1
ATOM 5347 C C . GLU C 3 307 ? 17.918 -8.594 -11.327 1.00 137.29 324 GLU C C 1
ATOM 5348 O O . GLU C 3 307 ? 17.945 -8.345 -12.538 1.00 144.12 324 GLU C O 1
ATOM 5354 N N . ASP C 3 308 ? 17.757 -7.653 -10.395 1.00 134.27 325 ASP C N 1
ATOM 5355 C CA . ASP C 3 308 ? 17.507 -6.271 -10.774 1.00 122.09 325 ASP C CA 1
ATOM 5356 C C . ASP C 3 308 ? 18.647 -5.694 -11.603 1.00 112.59 325 ASP C C 1
ATOM 5357 O O . ASP C 3 308 ? 18.434 -4.716 -12.329 1.00 111.70 325 ASP C O 1
ATOM 5362 N N . LEU C 3 309 ? 19.847 -6.276 -11.512 1.00 87.08 326 LEU C N 1
ATOM 5363 C CA . LEU C 3 309 ? 21.000 -5.814 -12.273 1.00 85.27 326 LEU C CA 1
ATOM 5364 C C . LEU C 3 309 ? 21.081 -6.428 -13.667 1.00 91.04 326 LEU C C 1
ATOM 5365 O O . LEU C 3 309 ? 21.894 -5.968 -14.475 1.00 89.23 326 LEU C O 1
ATOM 5370 N N . ARG C 3 310 ? 20.293 -7.477 -13.946 1.00 97.79 327 ARG C N 1
ATOM 5371 C CA . ARG C 3 310 ? 20.099 -7.963 -15.312 1.00 98.82 327 ARG C CA 1
ATOM 5372 C C . ARG C 3 310 ? 19.234 -7.017 -16.118 1.00 93.65 327 ARG C C 1
ATOM 5373 O O . ARG C 3 310 ? 19.387 -6.913 -17.342 1.00 92.51 327 ARG C O 1
ATOM 5381 N N . ARG C 3 311 ? 18.302 -6.347 -15.451 1.00 88.88 328 ARG C N 1
ATOM 5382 C CA . ARG C 3 311 ? 17.257 -5.623 -16.143 1.00 90.10 328 ARG C CA 1
ATOM 5383 C C . ARG C 3 311 ? 17.843 -4.526 -17.023 1.00 84.92 328 ARG C C 1
ATOM 5384 O O . ARG C 3 311 ? 19.012 -4.145 -16.905 1.00 81.85 328 ARG C O 1
ATOM 5392 N N . ASN C 3 312 ? 16.999 -4.042 -17.932 1.00 84.16 329 ASN C N 1
ATOM 5393 C CA . ASN C 3 312 ? 17.328 -2.990 -18.881 1.00 77.43 329 ASN C CA 1
ATOM 5394 C C . ASN C 3 312 ? 16.530 -1.770 -18.439 1.00 75.89 329 ASN C C 1
ATOM 5395 O O . ASN C 3 312 ? 15.300 -1.751 -18.562 1.00 77.83 329 ASN C O 1
ATOM 5400 N N . TYR C 3 313 ? 17.223 -0.772 -17.896 1.00 69.19 330 TYR C N 1
ATOM 5401 C CA . TYR C 3 313 ? 16.598 0.432 -17.362 1.00 66.49 330 TYR C CA 1
ATOM 5402 C C . TYR C 3 313 ? 16.648 1.488 -18.447 1.00 63.74 330 TYR C C 1
ATOM 5403 O O . TYR C 3 313 ? 17.736 1.847 -18.900 1.00 62.90 330 TYR C O 1
ATOM 5412 N N . VAL C 3 314 ? 15.496 2.000 -18.866 1.00 65.24 331 VAL C N 1
ATOM 5413 C CA . VAL C 3 314 ? 15.518 2.984 -19.942 1.00 67.71 331 VAL C CA 1
ATOM 5414 C C . VAL C 3 314 ? 14.724 4.203 -19.506 1.00 69.86 331 VAL C C 1
ATOM 5415 O O . VAL C 3 314 ? 13.581 4.072 -19.056 1.00 71.31 331 VAL C O 1
ATOM 5419 N N . CYS C 3 315 ? 15.324 5.383 -19.660 1.00 67.27 332 CYS C N 1
ATOM 5420 C CA . CYS C 3 315 ? 14.639 6.646 -19.435 1.00 65.51 332 CYS C CA 1
ATOM 5421 C C . CYS C 3 315 ? 14.022 7.193 -20.715 1.00 55.82 332 CYS C C 1
ATOM 5422 O O . CYS C 3 315 ? 14.690 7.261 -21.757 1.00 57.07 332 CYS C O 1
ATOM 5425 N N . HIS C 3 316 ? 12.772 7.647 -20.606 1.00 51.91 333 HIS C N 1
ATOM 5426 C CA . HIS C 3 316 ? 11.982 8.194 -21.704 1.00 59.27 333 HIS C CA 1
ATOM 5427 C C . HIS C 3 316 ? 11.621 9.649 -21.446 1.00 57.50 333 HIS C C 1
ATOM 5428 O O . HIS C 3 316 ? 11.368 10.052 -20.304 1.00 56.54 333 HIS C O 1
ATOM 5435 N N . ALA C 3 317 ? 11.543 10.420 -22.528 1.00 55.85 334 ALA C N 1
ATOM 5436 C CA . ALA C 3 317 ? 11.057 11.791 -22.436 1.00 63.19 334 ALA C CA 1
ATOM 5437 C C . ALA C 3 317 ? 10.314 12.158 -23.714 1.00 60.53 334 ALA C C 1
ATOM 5438 O O . ALA C 3 317 ? 10.597 11.608 -24.783 1.00 51.98 334 ALA C O 1
ATOM 5440 N N . ARG C 3 318 ? 9.369 13.102 -23.602 1.00 62.18 335 ARG C N 1
ATOM 5441 C CA . ARG C 3 318 ? 8.583 13.555 -24.750 1.00 60.09 335 ARG C CA 1
ATOM 5442 C C . ARG C 3 318 ? 8.126 15.000 -24.576 1.00 50.94 335 ARG C C 1
ATOM 5443 O O . ARG C 3 318 ? 7.678 15.403 -23.493 1.00 43.81 335 ARG C O 1
ATOM 5451 N N . ASN C 3 319 ? 8.189 15.751 -25.676 1.00 49.11 336 ASN C N 1
ATOM 5452 C CA . ASN C 3 319 ? 7.569 17.068 -25.779 1.00 56.47 336 ASN C CA 1
ATOM 5453 C C . ASN C 3 319 ? 7.047 17.225 -27.205 1.00 51.89 336 ASN C C 1
ATOM 5454 O O . ASN C 3 319 ? 7.187 16.321 -28.038 1.00 48.13 336 ASN C O 1
ATOM 5459 N N . THR C 3 320 ? 6.456 18.390 -27.486 1.00 55.20 337 THR C N 1
ATOM 5460 C CA . THR C 3 320 ? 5.790 18.608 -28.769 1.00 60.72 337 THR C CA 1
ATOM 5461 C C . THR C 3 320 ? 6.721 18.360 -29.953 1.00 54.47 337 THR C C 1
ATOM 5462 O O . THR C 3 320 ? 6.260 18.022 -31.049 1.00 52.58 337 THR C O 1
ATOM 5466 N N . LYS C 3 321 ? 8.024 18.511 -29.761 1.00 45.44 338 LYS C N 1
ATOM 5467 C CA . LYS C 3 321 ? 8.948 18.388 -30.870 1.00 50.00 338 LYS C CA 1
ATOM 5468 C C . LYS C 3 321 ? 9.542 16.984 -31.025 1.00 64.16 338 LYS C C 1
ATOM 5469 O O . LYS C 3 321 ? 10.251 16.730 -32.010 1.00 68.39 338 LYS C O 1
ATOM 5475 N N . GLY C 3 322 ? 9.281 16.064 -30.105 1.00 57.70 339 GLY C N 1
ATOM 5476 C CA . GLY C 3 322 ? 9.759 14.712 -30.302 1.00 52.36 339 GLY C CA 1
ATOM 5477 C C . GLY C 3 322 ? 9.857 13.936 -29.006 1.00 54.13 339 GLY C C 1
ATOM 5478 O O . GLY C 3 322 ? 9.371 14.363 -27.955 1.00 61.56 339 GLY C O 1
ATOM 5479 N N . GLU C 3 323 ? 10.546 12.798 -29.113 1.00 51.54 340 GLU C N 1
ATOM 5480 C CA . GLU C 3 323 ? 10.633 11.776 -28.080 1.00 58.07 340 GLU C CA 1
ATOM 5481 C C . GLU C 3 323 ? 12.056 11.248 -28.007 1.00 68.70 340 GLU C C 1
ATOM 5482 O O . GLU C 3 323 ? 12.678 10.966 -29.038 1.00 69.26 340 GLU C O 1
ATOM 5488 N N . ALA C 3 324 ? 12.539 11.044 -26.784 1.00 71.36 341 ALA C N 1
ATOM 5489 C CA . ALA C 3 324 ? 13.896 10.583 -26.557 1.00 66.16 341 ALA C CA 1
ATOM 5490 C C . ALA C 3 324 ? 13.907 9.379 -25.629 1.00 66.79 341 ALA C C 1
ATOM 5491 O O . ALA C 3 324 ? 13.014 9.189 -24.793 1.00 65.09 341 ALA C O 1
ATOM 5493 N N . GLU C 3 325 ? 14.970 8.587 -25.784 1.00 66.21 342 GLU C N 1
ATOM 5494 C CA . GLU C 3 325 ? 15.195 7.349 -25.055 1.00 63.53 342 GLU C CA 1
ATOM 5495 C C . GLU C 3 325 ? 16.677 7.199 -24.755 1.00 57.96 342 GLU C C 1
ATOM 5496 O O . GLU C 3 325 ? 17.514 7.381 -25.646 1.00 55.97 342 GLU C O 1
ATOM 5502 N N . GLN C 3 326 ? 16.999 6.775 -23.534 1.00 53.14 343 GLN C N 1
ATOM 5503 C CA . GLN C 3 326 ? 18.389 6.463 -23.232 1.00 54.14 343 GLN C CA 1
ATOM 5504 C C . GLN C 3 326 ? 18.436 5.417 -22.138 1.00 65.62 343 GLN C C 1
ATOM 5505 O O . GLN C 3 326 ? 17.805 5.579 -21.091 1.00 55.32 343 GLN C O 1
ATOM 5511 N N . ALA C 3 327 ? 19.213 4.366 -22.369 1.00 65.14 344 ALA C N 1
ATOM 5512 C CA . ALA C 3 327 ? 19.311 3.288 -21.410 1.00 67.01 344 ALA C CA 1
ATOM 5513 C C . ALA C 3 327 ? 20.448 3.577 -20.445 1.00 74.24 344 ALA C C 1
ATOM 5514 O O . ALA C 3 327 ? 21.514 4.062 -20.841 1.00 75.13 344 ALA C O 1
ATOM 5516 N N . ALA C 3 328 ? 20.208 3.297 -19.173 1.00 73.89 345 ALA C N 1
ATOM 5517 C CA . ALA C 3 328 ? 21.276 3.405 -18.205 1.00 74.04 345 ALA C CA 1
ATOM 5518 C C . ALA C 3 328 ? 22.054 2.106 -18.244 1.00 76.68 345 ALA C C 1
ATOM 5519 O O . ALA C 3 328 ? 21.499 1.039 -18.517 1.00 79.65 345 ALA C O 1
ATOM 5521 N N . LYS C 3 329 ? 23.354 2.204 -18.028 1.00 76.78 346 LYS C N 1
ATOM 5522 C CA . LYS C 3 329 ? 24.209 1.029 -18.009 1.00 67.89 346 LYS C CA 1
ATOM 5523 C C . LYS C 3 329 ? 24.302 0.564 -16.565 1.00 75.06 346 LYS C C 1
ATOM 5524 O O . LYS C 3 329 ? 24.808 1.292 -15.704 1.00 78.53 346 LYS C O 1
ATOM 5530 N N . VAL C 3 330 ? 23.760 -0.619 -16.288 1.00 73.98 347 VAL C N 1
ATOM 5531 C CA . VAL C 3 330 ? 23.772 -1.197 -14.951 1.00 78.87 347 VAL C CA 1
ATOM 5532 C C . VAL C 3 330 ? 24.460 -2.549 -15.090 1.00 87.60 347 VAL C C 1
ATOM 5533 O O . VAL C 3 330 ? 23.850 -3.543 -15.511 1.00 91.89 347 VAL C O 1
ATOM 5537 N N . LYS C 3 331 ? 25.725 -2.600 -14.697 1.00 89.76 348 LYS C N 1
ATOM 5538 C CA . LYS C 3 331 ? 26.487 -3.834 -14.736 1.00 92.47 348 LYS C CA 1
ATOM 5539 C C . LYS C 3 331 ? 26.928 -4.195 -13.328 1.00 95.76 348 LYS C C 1
ATOM 5540 O O . LYS C 3 331 ? 26.099 -4.584 -12.504 1.00 98.85 348 LYS C O 1
ATOM 5546 N N . SER D 1 6 ? 17.534 38.550 -71.873 1.00 79.63 114 SER D N 1
ATOM 5547 C CA . SER D 1 6 ? 16.150 39.008 -71.796 1.00 72.31 114 SER D CA 1
ATOM 5548 C C . SER D 1 6 ? 15.506 38.487 -70.528 1.00 70.02 114 SER D C 1
ATOM 5549 O O . SER D 1 6 ? 14.287 38.337 -70.453 1.00 64.24 114 SER D O 1
ATOM 5552 N N . LEU D 1 7 ? 16.337 38.222 -69.521 1.00 75.24 115 LEU D N 1
ATOM 5553 C CA . LEU D 1 7 ? 15.834 37.766 -68.229 1.00 69.48 115 LEU D CA 1
ATOM 5554 C C . LEU D 1 7 ? 15.199 38.937 -67.491 1.00 73.82 115 LEU D C 1
ATOM 5555 O O . LEU D 1 7 ? 15.813 40.002 -67.354 1.00 78.26 115 LEU D O 1
ATOM 5560 N N . LEU D 1 8 ? 13.979 38.736 -66.991 1.00 68.63 116 LEU D N 1
ATOM 5561 C CA . LEU D 1 8 ? 13.273 39.809 -66.293 1.00 57.92 116 LEU D CA 1
ATOM 5562 C C . LEU D 1 8 ? 13.623 39.839 -64.807 1.00 63.71 116 LEU D C 1
ATOM 5563 O O . LEU D 1 8 ? 14.196 40.817 -64.322 1.00 78.46 116 LEU D O 1
ATOM 5568 N N . THR D 1 9 ? 13.277 38.783 -64.074 1.00 63.00 117 THR D N 1
ATOM 5569 C CA . THR D 1 9 ? 13.551 38.690 -62.647 1.00 60.91 117 THR D CA 1
ATOM 5570 C C . THR D 1 9 ? 13.685 37.221 -62.290 1.00 63.68 117 THR D C 1
ATOM 5571 O O . THR D 1 9 ? 13.122 36.357 -62.963 1.00 61.43 117 THR D O 1
ATOM 5575 N N . GLN D 1 10 ? 14.451 36.946 -61.243 1.00 68.44 118 GLN D N 1
ATOM 5576 C CA . GLN D 1 10 ? 14.538 35.615 -60.672 1.00 69.93 118 GLN D CA 1
ATOM 5577 C C . GLN D 1 10 ? 14.185 35.691 -59.199 1.00 75.39 118 GLN D C 1
ATOM 5578 O O . GLN D 1 10 ? 14.372 36.728 -58.563 1.00 75.83 118 GLN D O 1
ATOM 5584 N N . SER D 1 11 ? 13.671 34.581 -58.659 1.00 76.92 119 SER D N 1
ATOM 5585 C CA . SER D 1 11 ? 13.311 34.572 -57.249 1.00 70.53 119 SER D CA 1
ATOM 5586 C C . SER D 1 11 ? 13.175 33.137 -56.782 1.00 63.99 119 SER D C 1
ATOM 5587 O O . SER D 1 11 ? 12.644 32.302 -57.528 1.00 62.60 119 SER D O 1
ATOM 5590 N N . PRO D 1 12 ? 13.660 32.810 -55.592 1.00 63.07 120 PRO D N 1
ATOM 5591 C CA . PRO D 1 12 ? 13.491 31.463 -55.047 1.00 66.81 120 PRO D CA 1
ATOM 5592 C C . PRO D 1 12 ? 12.154 31.274 -54.356 1.00 60.46 120 PRO D C 1
ATOM 5593 O O . PRO D 1 12 ? 11.570 32.203 -53.801 1.00 60.47 120 PRO D O 1
ATOM 5597 N N . ALA D 1 13 ? 11.700 30.024 -54.369 1.00 62.19 121 ALA D N 1
ATOM 5598 C CA . ALA D 1 13 ? 10.427 29.644 -53.773 1.00 65.26 121 ALA D CA 1
ATOM 5599 C C . ALA D 1 13 ? 10.389 28.137 -53.598 1.00 63.09 121 ALA D C 1
ATOM 5600 O O . ALA D 1 13 ? 10.984 27.393 -54.377 1.00 65.01 121 ALA D O 1
ATOM 5602 N N . SER D 1 14 ? 9.609 27.696 -52.619 1.00 62.41 122 SER D N 1
ATOM 5603 C CA . SER D 1 14 ? 9.351 26.281 -52.422 1.00 59.24 122 SER D CA 1
ATOM 5604 C C . SER D 1 14 ? 8.026 25.971 -53.094 1.00 58.64 122 SER D C 1
ATOM 5605 O O . SER D 1 14 ? 7.114 26.806 -53.124 1.00 52.81 122 SER D O 1
ATOM 5608 N N . LEU D 1 15 ? 7.947 24.765 -53.651 1.00 62.41 123 LEU D N 1
ATOM 5609 C CA . LEU D 1 15 ? 6.851 24.322 -54.499 1.00 50.19 123 LEU D CA 1
ATOM 5610 C C . LEU D 1 15 ? 5.986 23.320 -53.748 1.00 54.72 123 LEU D C 1
ATOM 5611 O O . LEU D 1 15 ? 6.499 22.338 -53.203 1.00 64.28 123 LEU D O 1
ATOM 5616 N N . SER D 1 16 ? 4.681 23.567 -53.726 1.00 54.22 124 SER D N 1
ATOM 5617 C CA . SER D 1 16 ? 3.696 22.677 -53.130 1.00 44.36 124 SER D CA 1
ATOM 5618 C C . SER D 1 16 ? 2.673 22.269 -54.179 1.00 48.45 124 SER D C 1
ATOM 5619 O O . SER D 1 16 ? 2.636 22.806 -55.291 1.00 47.94 124 SER D O 1
ATOM 5622 N N . THR D 1 17 ? 1.874 21.262 -53.841 1.00 50.69 125 THR D N 1
ATOM 5623 C CA . THR D 1 17 ? 0.821 20.789 -54.726 1.00 36.73 125 THR D CA 1
ATOM 5624 C C . THR D 1 17 ? -0.539 21.215 -54.198 1.00 41.96 125 THR D C 1
ATOM 5625 O O . THR D 1 17 ? -0.698 21.629 -53.040 1.00 43.93 125 THR D O 1
ATOM 5629 N N . TYR D 1 18 ? -1.526 21.099 -55.085 1.00 46.73 126 TYR D N 1
ATOM 5630 C CA . TYR D 1 18 ? -2.906 21.317 -54.687 1.00 49.39 126 TYR D CA 1
ATOM 5631 C C . TYR D 1 18 ? -3.275 20.397 -53.534 1.00 45.00 126 TYR D C 1
ATOM 5632 O O . TYR D 1 18 ? -3.916 20.831 -52.573 1.00 42.88 126 TYR D O 1
ATOM 5641 N N . ASN D 1 19 ? -2.781 19.155 -53.549 1.00 47.74 127 ASN D N 1
ATOM 5642 C CA . ASN D 1 19 ? -3.059 18.225 -52.460 1.00 50.26 127 ASN D CA 1
ATOM 5643 C C . ASN D 1 19 ? -2.114 18.401 -51.287 1.00 45.79 127 ASN D C 1
ATOM 5644 O O . ASN D 1 19 ? -1.950 17.473 -50.486 1.00 53.30 127 ASN D O 1
ATOM 5649 N N . ASP D 1 20 ? -1.573 19.602 -51.117 1.00 46.61 128 ASP D N 1
ATOM 5650 C CA . ASP D 1 20 ? -0.762 19.981 -49.965 1.00 49.26 128 ASP D CA 1
ATOM 5651 C C . ASP D 1 20 ? 0.403 19.027 -49.743 1.00 37.96 128 ASP D C 1
ATOM 5652 O O . ASP D 1 20 ? 0.723 18.665 -48.615 1.00 39.71 128 ASP D O 1
ATOM 5657 N N . GLN D 1 21 ? 1.094 18.683 -50.834 1.00 47.68 129 GLN D N 1
ATOM 5658 C CA . GLN D 1 21 ? 2.306 17.877 -50.755 1.00 50.94 129 GLN D CA 1
ATOM 5659 C C . GLN D 1 21 ? 3.502 18.651 -51.295 1.00 56.87 129 GLN D C 1
ATOM 5660 O O . GLN D 1 21 ? 3.361 19.575 -52.100 1.00 63.25 129 GLN D O 1
ATOM 5666 N N . SER D 1 22 ? 4.694 18.254 -50.860 1.00 50.18 130 SER D N 1
ATOM 5667 C CA . SER D 1 22 ? 5.894 18.997 -51.211 1.00 48.05 130 SER D CA 1
ATOM 5668 C C . SER D 1 22 ? 6.641 18.278 -52.321 1.00 59.96 130 SER D C 1
ATOM 5669 O O . SER D 1 22 ? 6.615 17.047 -52.422 1.00 67.23 130 SER D O 1
ATOM 5672 N N . VAL D 1 23 ? 7.259 19.059 -53.193 1.00 58.38 131 VAL D N 1
ATOM 5673 C CA . VAL D 1 23 ? 8.153 18.518 -54.208 1.00 66.76 131 VAL D CA 1
ATOM 5674 C C . VAL D 1 23 ? 9.573 18.830 -53.772 1.00 63.92 131 VAL D C 1
ATOM 5675 O O . VAL D 1 23 ? 9.884 19.962 -53.396 1.00 60.51 131 VAL D O 1
ATOM 5679 N N . SER D 1 24 ? 10.426 17.826 -53.820 1.00 60.70 132 SER D N 1
ATOM 5680 C CA . SER D 1 24 ? 11.767 17.866 -53.269 1.00 70.35 132 SER D CA 1
ATOM 5681 C C . SER D 1 24 ? 12.752 17.352 -54.305 1.00 77.41 132 SER D C 1
ATOM 5682 O O . SER D 1 24 ? 12.375 16.660 -55.249 1.00 75.07 132 SER D O 1
ATOM 5685 N N . PHE D 1 25 ? 14.023 17.709 -54.129 1.00 80.88 133 PHE D N 1
ATOM 5686 C CA . PHE D 1 25 ? 15.104 17.270 -55.006 1.00 90.45 133 PHE D CA 1
ATOM 5687 C C . PHE D 1 25 ? 16.155 16.484 -54.229 1.00 101.75 133 PHE D C 1
ATOM 5688 O O . PHE D 1 25 ? 16.770 17.027 -53.309 1.00 111.76 133 PHE D O 1
ATOM 5696 N N . VAL D 1 26 ? 16.314 15.207 -54.544 1.00 107.32 134 VAL D N 1
ATOM 5697 C CA . VAL D 1 26 ? 17.314 14.375 -53.885 1.00 115.92 134 VAL D CA 1
ATOM 5698 C C . VAL D 1 26 ? 18.431 14.070 -54.891 1.00 128.18 134 VAL D C 1
ATOM 5699 O O . VAL D 1 26 ? 18.227 13.377 -55.895 1.00 131.54 134 VAL D O 1
ATOM 5703 N N . LEU D 1 27 ? 19.624 14.607 -54.618 1.00 140.09 135 LEU D N 1
ATOM 5704 C CA . LEU D 1 27 ? 20.801 14.442 -55.473 1.00 146.69 135 LEU D CA 1
ATOM 5705 C C . LEU D 1 27 ? 21.454 13.073 -55.304 1.00 151.55 135 LEU D C 1
ATOM 5706 O O . LEU D 1 27 ? 21.577 12.571 -54.183 1.00 154.94 135 LEU D O 1
ATOM 5711 N N . GLU D 1 28 ? 21.833 12.458 -56.428 1.00 152.65 136 GLU D N 1
ATOM 5712 C CA . GLU D 1 28 ? 22.513 11.148 -56.455 1.00 154.14 136 GLU D CA 1
ATOM 5713 C C . GLU D 1 28 ? 21.870 10.103 -55.544 1.00 156.26 136 GLU D C 1
ATOM 5714 O O . GLU D 1 28 ? 20.650 10.079 -55.366 1.00 151.78 136 GLU D O 1
ATOM 5716 N N . TYR D 1 32 ? 20.413 13.804 -58.978 1.00 134.88 140 TYR D N 1
ATOM 5717 C CA . TYR D 1 32 ? 19.196 14.585 -58.764 1.00 126.92 140 TYR D CA 1
ATOM 5718 C C . TYR D 1 32 ? 17.947 13.799 -59.166 1.00 114.42 140 TYR D C 1
ATOM 5719 O O . TYR D 1 32 ? 17.925 13.115 -60.190 1.00 115.19 140 TYR D O 1
ATOM 5728 N N . VAL D 1 33 ? 16.918 13.890 -58.331 1.00 102.25 141 VAL D N 1
ATOM 5729 C CA . VAL D 1 33 ? 15.647 13.217 -58.557 1.00 92.18 141 VAL D CA 1
ATOM 5730 C C . VAL D 1 33 ? 14.550 14.116 -58.010 1.00 86.29 141 VAL D C 1
ATOM 5731 O O . VAL D 1 33 ? 14.741 14.793 -56.994 1.00 90.94 141 VAL D O 1
ATOM 5735 N N . ILE D 1 34 ? 13.408 14.136 -58.690 1.00 75.85 142 ILE D N 1
ATOM 5736 C CA . ILE D 1 34 ? 12.240 14.870 -58.235 1.00 68.96 142 ILE D CA 1
ATOM 5737 C C . ILE D 1 34 ? 11.383 13.897 -57.445 1.00 76.47 142 ILE D C 1
ATOM 5738 O O . ILE D 1 34 ? 11.178 12.752 -57.876 1.00 83.71 142 ILE D O 1
ATOM 5743 N N . ASN D 1 35 ? 10.871 14.334 -56.303 1.00 64.92 143 ASN D N 1
ATOM 5744 C CA . ASN D 1 35 ? 9.960 13.469 -55.579 1.00 68.75 143 ASN D CA 1
ATOM 5745 C C . ASN D 1 35 ? 8.839 14.318 -54.992 1.00 67.79 143 ASN D C 1
ATOM 5746 O O . ASN D 1 35 ? 9.063 15.474 -54.632 1.00 71.81 143 ASN D O 1
ATOM 5751 N N . VAL D 1 36 ? 7.632 13.756 -54.898 1.00 64.06 144 VAL D N 1
ATOM 5752 C CA . VAL D 1 36 ? 6.450 14.513 -54.469 1.00 60.42 144 VAL D CA 1
ATOM 5753 C C . VAL D 1 36 ? 5.728 13.710 -53.388 1.00 60.90 144 VAL D C 1
ATOM 5754 O O . VAL D 1 36 ? 5.172 12.638 -53.670 1.00 62.59 144 VAL D O 1
ATOM 5758 N N . ASP D 1 37 ? 5.742 14.215 -52.155 1.00 53.65 145 ASP D N 1
ATOM 5759 C CA . ASP D 1 37 ? 5.022 13.553 -51.070 1.00 62.30 145 ASP D CA 1
ATOM 5760 C C . ASP D 1 37 ? 4.903 14.499 -49.892 1.00 63.39 145 ASP D C 1
ATOM 5761 O O . ASP D 1 37 ? 5.473 15.594 -49.877 1.00 64.49 145 ASP D O 1
ATOM 5766 N N . ASP D 1 38 ? 4.157 14.046 -48.896 1.00 72.18 146 ASP D N 1
ATOM 5767 C CA . ASP D 1 38 ? 4.009 14.843 -47.704 1.00 73.66 146 ASP D CA 1
ATOM 5768 C C . ASP D 1 38 ? 5.301 14.814 -46.909 1.00 72.41 146 ASP D C 1
ATOM 5769 O O . ASP D 1 38 ? 6.125 13.907 -47.028 1.00 78.43 146 ASP D O 1
ATOM 5774 N N . SER D 1 39 ? 5.477 15.842 -46.104 1.00 66.72 147 SER D N 1
ATOM 5775 C CA . SER D 1 39 ? 6.654 15.990 -45.280 1.00 58.38 147 SER D CA 1
ATOM 5776 C C . SER D 1 39 ? 6.167 16.314 -43.880 1.00 54.80 147 SER D C 1
ATOM 5777 O O . SER D 1 39 ? 4.991 16.617 -43.670 1.00 58.27 147 SER D O 1
ATOM 5780 N N . GLY D 1 40 ? 7.055 16.219 -42.902 1.00 54.14 148 GLY D N 1
ATOM 5781 C CA . GLY D 1 40 ? 6.657 16.506 -41.546 1.00 49.16 148 GLY D CA 1
ATOM 5782 C C . GLY D 1 40 ? 6.493 17.992 -41.317 1.00 57.84 148 GLY D C 1
ATOM 5783 O O . GLY D 1 40 ? 7.125 18.821 -41.969 1.00 60.79 148 GLY D O 1
ATOM 5784 N N . LYS D 1 41 ? 5.617 18.328 -40.373 1.00 60.70 149 LYS D N 1
ATOM 5785 C CA . LYS D 1 41 ? 5.453 19.721 -39.981 1.00 61.30 149 LYS D CA 1
ATOM 5786 C C . LYS D 1 41 ? 6.777 20.232 -39.448 1.00 65.04 149 LYS D C 1
ATOM 5787 O O . LYS D 1 41 ? 7.539 19.492 -38.822 1.00 76.39 149 LYS D O 1
ATOM 5793 N N . ASP D 1 42 ? 7.067 21.498 -39.725 1.00 71.57 150 ASP D N 1
ATOM 5794 C CA . ASP D 1 42 ? 8.302 22.128 -39.262 1.00 86.13 150 ASP D CA 1
ATOM 5795 C C . ASP D 1 42 ? 9.527 21.499 -39.914 1.00 74.11 150 ASP D C 1
ATOM 5796 O O . ASP D 1 42 ? 10.621 21.546 -39.353 1.00 76.92 150 ASP D O 1
ATOM 5801 N N . GLN D 1 43 ? 9.377 20.879 -41.079 1.00 61.25 151 GLN D N 1
ATOM 5802 C CA . GLN D 1 43 ? 10.530 20.397 -41.824 1.00 59.22 151 GLN D CA 1
ATOM 5803 C C . GLN D 1 43 ? 10.698 21.258 -43.062 1.00 65.77 151 GLN D C 1
ATOM 5804 O O . GLN D 1 43 ? 9.797 21.308 -43.903 1.00 70.04 151 GLN D O 1
ATOM 5810 N N . GLU D 1 44 ? 11.845 21.927 -43.170 1.00 71.40 152 GLU D N 1
ATOM 5811 C CA . GLU D 1 44 ? 12.050 22.887 -44.247 1.00 78.53 152 GLU D CA 1
ATOM 5812 C C . GLU D 1 44 ? 12.065 22.177 -45.594 1.00 75.72 152 GLU D C 1
ATOM 5813 O O . GLU D 1 44 ? 12.706 21.132 -45.751 1.00 68.69 152 GLU D O 1
ATOM 5819 N N . GLN D 1 45 ? 11.314 22.705 -46.555 1.00 76.16 153 GLN D N 1
ATOM 5820 C CA . GLN D 1 45 ? 11.276 22.061 -47.855 1.00 79.99 153 GLN D CA 1
ATOM 5821 C C . GLN D 1 45 ? 12.266 22.707 -48.810 1.00 68.67 153 GLN D C 1
ATOM 5822 O O . GLN D 1 45 ? 12.730 23.831 -48.612 1.00 63.01 153 GLN D O 1
ATOM 5828 N N . ASP D 1 46 ? 12.628 21.943 -49.831 1.00 64.68 154 ASP D N 1
ATOM 5829 C CA . ASP D 1 46 ? 13.670 22.388 -50.729 1.00 71.92 154 ASP D CA 1
ATOM 5830 C C . ASP D 1 46 ? 13.133 23.515 -51.602 1.00 72.33 154 ASP D C 1
ATOM 5831 O O . ASP D 1 46 ? 11.929 23.646 -51.839 1.00 75.51 154 ASP D O 1
ATOM 5836 N N . GLN D 1 47 ? 14.039 24.336 -52.092 1.00 59.86 155 GLN D N 1
ATOM 5837 C CA . GLN D 1 47 ? 13.651 25.534 -52.804 1.00 63.16 155 GLN D CA 1
ATOM 5838 C C . GLN D 1 47 ? 14.115 25.444 -54.242 1.00 63.68 155 GLN D C 1
ATOM 5839 O O . GLN D 1 47 ? 14.990 24.649 -54.589 1.00 66.94 155 GLN D O 1
ATOM 5845 N N . VAL D 1 48 ? 13.502 26.267 -55.075 1.00 60.26 156 VAL D N 1
ATOM 5846 C CA . VAL D 1 48 ? 13.826 26.331 -56.491 1.00 62.08 156 VAL D CA 1
ATOM 5847 C C . VAL D 1 48 ? 13.958 27.795 -56.860 1.00 61.35 156 VAL D C 1
ATOM 5848 O O . VAL D 1 48 ? 13.216 28.645 -56.363 1.00 64.90 156 VAL D O 1
ATOM 5852 N N . LEU D 1 49 ? 14.938 28.095 -57.694 1.00 63.31 157 LEU D N 1
ATOM 5853 C CA . LEU D 1 49 ? 15.087 29.426 -58.245 1.00 62.29 157 LEU D CA 1
ATOM 5854 C C . LEU D 1 49 ? 14.303 29.466 -59.547 1.00 64.20 157 LEU D C 1
ATOM 5855 O O . LEU D 1 49 ? 14.502 28.616 -60.428 1.00 65.33 157 LEU D O 1
ATOM 5860 N N . LEU D 1 50 ? 13.380 30.414 -59.641 1.00 62.61 158 LEU D N 1
ATOM 5861 C CA . LEU D 1 50 ? 12.582 30.608 -60.840 1.00 57.63 158 LEU D CA 1
ATOM 5862 C C . LEU D 1 50 ? 13.155 31.788 -61.614 1.00 56.91 158 LEU D C 1
ATOM 5863 O O . LEU D 1 50 ? 13.338 32.877 -61.050 1.00 63.66 158 LEU D O 1
ATOM 5868 N N . ARG D 1 51 ? 13.458 31.569 -62.887 1.00 49.13 159 ARG D N 1
ATOM 5869 C CA . ARG D 1 51 ? 13.847 32.651 -63.783 1.00 60.76 159 ARG D CA 1
ATOM 5870 C C . ARG D 1 51 ? 12.661 32.967 -64.685 1.00 63.54 159 ARG D C 1
ATOM 5871 O O . ARG D 1 51 ? 12.153 32.082 -65.390 1.00 70.58 159 ARG D O 1
ATOM 5879 N N . TYR D 1 52 ? 12.232 34.227 -64.655 1.00 54.90 160 TYR D N 1
ATOM 5880 C CA . TYR D 1 52 ? 11.059 34.708 -65.372 1.00 48.20 160 TYR D CA 1
ATOM 5881 C C . TYR D 1 52 ? 11.481 35.472 -66.618 1.00 55.71 160 TYR D C 1
ATOM 5882 O O . TYR D 1 52 ? 12.338 36.362 -66.552 1.00 64.52 160 TYR D O 1
ATOM 5891 N N . TYR D 1 53 ? 10.872 35.122 -67.748 1.00 56.03 161 TYR D N 1
ATOM 5892 C CA . TYR D 1 53 ? 11.065 35.771 -69.040 1.00 55.85 161 TYR D CA 1
ATOM 5893 C C . TYR D 1 53 ? 9.696 36.089 -69.630 1.00 55.96 161 TYR D C 1
ATOM 5894 O O . TYR D 1 53 ? 8.656 35.700 -69.093 1.00 57.72 161 TYR D O 1
ATOM 5903 N N . GLU D 1 54 ? 9.696 36.788 -70.757 1.00 56.87 162 GLU D N 1
ATOM 5904 C CA . GLU D 1 54 ? 8.464 37.084 -71.473 1.00 56.38 162 GLU D CA 1
ATOM 5905 C C . GLU D 1 54 ? 8.157 35.919 -72.405 1.00 51.87 162 GLU D C 1
ATOM 5906 O O . GLU D 1 54 ? 9.019 35.499 -73.179 1.00 55.70 162 GLU D O 1
ATOM 5912 N N . SER D 1 55 ? 6.964 35.358 -72.293 1.00 49.40 163 SER D N 1
ATOM 5913 C CA . SER D 1 55 ? 6.595 34.256 -73.172 1.00 50.95 163 SER D CA 1
ATOM 5914 C C . SER D 1 55 ? 6.001 34.797 -74.452 1.00 53.62 163 SER D C 1
ATOM 5915 O O . SER D 1 55 ? 5.685 35.993 -74.551 1.00 56.38 163 SER D O 1
ATOM 5918 N N . PRO D 1 56 ? 5.846 33.946 -75.464 1.00 55.29 164 PRO D N 1
ATOM 5919 C CA . PRO D 1 56 ? 5.118 34.356 -76.668 1.00 60.64 164 PRO D CA 1
ATOM 5920 C C . PRO D 1 56 ? 3.616 34.167 -76.551 1.00 64.09 164 PRO D C 1
ATOM 5921 O O . PRO D 1 56 ? 2.882 34.585 -77.457 1.00 68.60 164 PRO D O 1
ATOM 5925 N N . SER D 1 57 ? 3.150 33.614 -75.436 1.00 63.71 165 SER D N 1
ATOM 5926 C CA . SER D 1 57 ? 1.726 33.334 -75.321 1.00 73.85 165 SER D CA 1
ATOM 5927 C C . SER D 1 57 ? 0.973 34.599 -74.915 1.00 74.42 165 SER D C 1
ATOM 5928 O O . SER D 1 57 ? 1.457 35.369 -74.083 1.00 72.97 165 SER D O 1
ATOM 5931 N N . PRO D 1 58 ? -0.198 34.845 -75.496 1.00 64.42 166 PRO D N 1
ATOM 5932 C CA . PRO D 1 58 ? -1.015 35.972 -75.037 1.00 59.58 166 PRO D CA 1
ATOM 5933 C C . PRO D 1 58 ? -1.566 35.687 -73.651 1.00 64.42 166 PRO D C 1
ATOM 5934 O O . PRO D 1 58 ? -2.020 34.579 -73.371 1.00 72.18 166 PRO D O 1
ATOM 5938 N N . ALA D 1 59 ? -1.528 36.684 -72.777 1.00 74.67 167 ALA D N 1
ATOM 5939 C CA . ALA D 1 59 ? -2.323 36.629 -71.549 1.00 81.88 167 ALA D CA 1
ATOM 5940 C C . ALA D 1 59 ? -3.747 37.024 -71.923 1.00 91.87 167 ALA D C 1
ATOM 5941 O O . ALA D 1 59 ? -4.035 38.202 -72.135 1.00 97.74 167 ALA D O 1
ATOM 5943 N N . SER D 1 60 ? -4.649 36.044 -72.004 1.00 93.23 168 SER D N 1
ATOM 5944 C CA . SER D 1 60 ? -5.882 36.249 -72.765 1.00 93.22 168 SER D CA 1
ATOM 5945 C C . SER D 1 60 ? -6.835 37.228 -72.086 1.00 100.64 168 SER D C 1
ATOM 5946 O O . SER D 1 60 ? -7.521 38.004 -72.768 1.00 100.60 168 SER D O 1
ATOM 5949 N N . GLN D 1 61 ? -6.893 37.231 -70.758 1.00 114.89 169 GLN D N 1
ATOM 5950 C CA . GLN D 1 61 ? -7.624 38.338 -70.160 1.00 127.95 169 GLN D CA 1
ATOM 5951 C C . GLN D 1 61 ? -6.641 39.256 -69.438 1.00 127.96 169 GLN D C 1
ATOM 5952 O O . GLN D 1 61 ? -6.646 39.414 -68.211 1.00 122.54 169 GLN D O 1
ATOM 5958 N N . SER D 1 62 ? -5.785 39.870 -70.253 1.00 126.33 170 SER D N 1
ATOM 5959 C CA . SER D 1 62 ? -5.036 41.062 -69.902 1.00 115.20 170 SER D CA 1
ATOM 5960 C C . SER D 1 62 ? -5.904 42.292 -70.053 1.00 114.28 170 SER D C 1
ATOM 5961 O O . SER D 1 62 ? -5.535 43.373 -69.581 1.00 122.23 170 SER D O 1
ATOM 5964 N N . GLY D 1 63 ? -7.037 42.130 -70.726 1.00 111.03 171 GLY D N 1
ATOM 5965 C CA . GLY D 1 63 ? -8.001 43.168 -70.969 1.00 111.25 171 GLY D CA 1
ATOM 5966 C C . GLY D 1 63 ? -8.114 43.377 -72.456 1.00 115.20 171 GLY D C 1
ATOM 5967 O O . GLY D 1 63 ? -7.188 43.060 -73.211 1.00 105.74 171 GLY D O 1
ATOM 5968 N N . ASP D 1 64 ? -9.254 43.914 -72.878 1.00 126.32 172 ASP D N 1
ATOM 5969 C CA . ASP D 1 64 ? -9.497 44.194 -74.286 1.00 129.93 172 ASP D CA 1
ATOM 5970 C C . ASP D 1 64 ? -8.674 45.403 -74.726 1.00 124.69 172 ASP D C 1
ATOM 5971 O O . ASP D 1 64 ? -8.850 46.508 -74.201 1.00 127.17 172 ASP D O 1
ATOM 5976 N N . GLY D 1 65 ? -7.782 45.195 -75.697 1.00 131.75 173 GLY D N 1
ATOM 5977 C CA . GLY D 1 65 ? -6.983 46.253 -76.273 1.00 132.19 173 GLY D CA 1
ATOM 5978 C C . GLY D 1 65 ? -5.539 46.314 -75.805 1.00 125.04 173 GLY D C 1
ATOM 5979 O O . GLY D 1 65 ? -4.728 46.977 -76.459 1.00 132.54 173 GLY D O 1
ATOM 5980 N N . VAL D 1 66 ? -5.188 45.656 -74.700 1.00 111.42 174 VAL D N 1
ATOM 5981 C CA . VAL D 1 66 ? -3.810 45.646 -74.210 1.00 103.81 174 VAL D CA 1
ATOM 5982 C C . VAL D 1 66 ? -3.154 44.331 -74.623 1.00 103.14 174 VAL D C 1
ATOM 5983 O O . VAL D 1 66 ? -3.775 43.260 -74.558 1.00 103.00 174 VAL D O 1
ATOM 5987 N N . ASP D 1 67 ? -1.921 44.427 -75.120 1.00 103.52 175 ASP D N 1
ATOM 5988 C CA . ASP D 1 67 ? -1.167 43.281 -75.635 1.00 99.96 175 ASP D CA 1
ATOM 5989 C C . ASP D 1 67 ? -0.421 42.592 -74.486 1.00 81.52 175 ASP D C 1
ATOM 5990 O O . ASP D 1 67 ? 0.808 42.546 -74.417 1.00 81.09 175 ASP D O 1
ATOM 5995 N N . GLY D 1 68 ? -1.195 42.030 -73.564 1.00 76.53 176 GLY D N 1
ATOM 5996 C CA . GLY D 1 68 ? -0.589 41.313 -72.457 1.00 74.76 176 GLY D CA 1
ATOM 5997 C C . GLY D 1 68 ? -0.017 39.975 -72.894 1.00 73.32 176 GLY D C 1
ATOM 5998 O O . GLY D 1 68 ? -0.510 39.324 -73.819 1.00 68.08 176 GLY D O 1
ATOM 5999 N N . LYS D 1 69 ? 1.036 39.549 -72.207 1.00 63.71 177 LYS D N 1
ATOM 6000 C CA . LYS D 1 69 ? 1.609 38.233 -72.437 1.00 60.58 177 LYS D CA 1
ATOM 6001 C C . LYS D 1 69 ? 1.903 37.536 -71.124 1.00 55.23 177 LYS D C 1
ATOM 6002 O O . LYS D 1 69 ? 2.166 38.170 -70.101 1.00 54.42 177 LYS D O 1
ATOM 6008 N N . LYS D 1 70 ? 1.893 36.215 -71.184 1.00 52.24 178 LYS D N 1
ATOM 6009 C CA . LYS D 1 70 ? 2.131 35.448 -69.983 1.00 54.27 178 LYS D CA 1
ATOM 6010 C C . LYS D 1 70 ? 3.626 35.368 -69.714 1.00 56.44 178 LYS D C 1
ATOM 6011 O O . LYS D 1 70 ? 4.458 35.693 -70.565 1.00 59.70 178 LYS D O 1
ATOM 6017 N N . LEU D 1 71 ? 3.974 34.921 -68.518 1.00 50.60 179 LEU D N 1
ATOM 6018 C CA . LEU D 1 71 ? 5.386 34.780 -68.268 1.00 44.46 179 LEU D CA 1
ATOM 6019 C C . LEU D 1 71 ? 5.824 33.360 -68.550 1.00 57.04 179 LEU D C 1
ATOM 6020 O O . LEU D 1 71 ? 5.023 32.430 -68.707 1.00 61.77 179 LEU D O 1
ATOM 6025 N N . MET D 1 72 ? 7.123 33.221 -68.677 1.00 57.48 180 MET D N 1
ATOM 6026 C CA . MET D 1 72 ? 7.745 31.956 -68.996 1.00 54.82 180 MET D CA 1
ATOM 6027 C C . MET D 1 72 ? 8.804 31.742 -67.936 1.00 54.42 180 MET D C 1
ATOM 6028 O O . MET D 1 72 ? 9.576 32.653 -67.649 1.00 59.09 180 MET D O 1
ATOM 6033 N N . VAL D 1 73 ? 8.844 30.569 -67.339 1.00 61.08 181 VAL D N 1
ATOM 6034 C CA . VAL D 1 73 ? 9.793 30.342 -66.262 1.00 61.07 181 VAL D CA 1
ATOM 6035 C C . VAL D 1 73 ? 10.710 29.193 -66.634 1.00 56.91 181 VAL D C 1
ATOM 6036 O O . VAL D 1 73 ? 10.410 28.366 -67.499 1.00 47.18 181 VAL D O 1
ATOM 6040 N N . ASN D 1 74 ? 11.850 29.159 -65.958 1.00 63.88 182 ASN D N 1
ATOM 6041 C CA . ASN D 1 74 ? 12.664 27.957 -65.882 1.00 59.33 182 ASN D CA 1
ATOM 6042 C C . ASN D 1 74 ? 13.130 27.815 -64.444 1.00 57.87 182 ASN D C 1
ATOM 6043 O O . ASN D 1 74 ? 13.315 28.806 -63.737 1.00 58.28 182 ASN D O 1
ATOM 6048 N N . MET D 1 75 ? 13.254 26.580 -63.991 1.00 60.95 183 MET D N 1
ATOM 6049 C CA . MET D 1 75 ? 13.442 26.322 -62.578 1.00 56.69 183 MET D CA 1
ATOM 6050 C C . MET D 1 75 ? 14.729 25.554 -62.356 1.00 70.10 183 MET D C 1
ATOM 6051 O O . MET D 1 75 ? 15.079 24.662 -63.136 1.00 78.47 183 MET D O 1
ATOM 6056 N N . SER D 1 76 ? 15.438 25.927 -61.300 1.00 74.08 184 SER D N 1
ATOM 6057 C CA . SER D 1 76 ? 16.623 25.197 -60.893 1.00 74.75 184 SER D CA 1
ATOM 6058 C C . SER D 1 76 ? 16.544 24.915 -59.404 1.00 81.14 184 SER D C 1
ATOM 6059 O O . SER D 1 76 ? 15.889 25.646 -58.665 1.00 86.41 184 SER D O 1
ATOM 6062 N N . PRO D 1 77 ? 17.189 23.862 -58.940 1.00 86.11 185 PRO D N 1
ATOM 6063 C CA . PRO D 1 77 ? 17.329 23.682 -57.495 1.00 87.82 185 PRO D CA 1
ATOM 6064 C C . PRO D 1 77 ? 18.204 24.773 -56.913 1.00 83.56 185 PRO D C 1
ATOM 6065 O O . PRO D 1 77 ? 19.133 25.262 -57.554 1.00 88.98 185 PRO D O 1
ATOM 6069 N N . ILE D 1 78 ? 17.891 25.163 -55.678 1.00 81.24 186 ILE D N 1
ATOM 6070 C CA . ILE D 1 78 ? 18.650 26.237 -55.051 1.00 81.55 186 ILE D CA 1
ATOM 6071 C C . ILE D 1 78 ? 20.083 25.795 -54.791 1.00 93.68 186 ILE D C 1
ATOM 6072 O O . ILE D 1 78 ? 21.018 26.601 -54.902 1.00 97.71 186 ILE D O 1
ATOM 6077 N N . LYS D 1 79 ? 20.290 24.507 -54.493 1.00 96.94 187 LYS D N 1
ATOM 6078 C CA . LYS D 1 79 ? 21.636 24.010 -54.206 1.00 100.75 187 LYS D CA 1
ATOM 6079 C C . LYS D 1 79 ? 22.574 24.187 -55.394 1.00 103.81 187 LYS D C 1
ATOM 6080 O O . LYS D 1 79 ? 23.682 24.715 -55.250 1.00 114.47 187 LYS D O 1
ATOM 6086 N N . ASP D 1 80 ? 22.135 23.791 -56.585 1.00 99.03 188 ASP D N 1
ATOM 6087 C CA . ASP D 1 80 ? 22.956 23.905 -57.784 1.00 97.72 188 ASP D CA 1
ATOM 6088 C C . ASP D 1 80 ? 22.117 24.487 -58.910 1.00 90.71 188 ASP D C 1
ATOM 6089 O O . ASP D 1 80 ? 21.085 23.927 -59.267 1.00 87.84 188 ASP D O 1
ATOM 6094 N N . THR D 1 81 ? 22.540 25.633 -59.427 1.00 93.86 189 THR D N 1
ATOM 6095 C CA . THR D 1 81 ? 21.798 26.371 -60.436 1.00 95.69 189 THR D CA 1
ATOM 6096 C C . THR D 1 81 ? 22.276 26.055 -61.849 1.00 105.62 189 THR D C 1
ATOM 6097 O O . THR D 1 81 ? 21.919 26.772 -62.788 1.00 108.66 189 THR D O 1
ATOM 6101 N N . ASP D 1 82 ? 23.065 24.994 -62.016 1.00 111.61 190 ASP D N 1
ATOM 6102 C CA . ASP D 1 82 ? 23.508 24.506 -63.315 1.00 118.90 190 ASP D CA 1
ATOM 6103 C C . ASP D 1 82 ? 22.685 23.308 -63.764 1.00 112.83 190 ASP D C 1
ATOM 6104 O O . ASP D 1 82 ? 23.070 22.595 -64.699 1.00 117.41 190 ASP D O 1
ATOM 6109 N N . ILE D 1 83 ? 21.555 23.092 -63.109 1.00 100.18 191 ILE D N 1
ATOM 6110 C CA . ILE D 1 83 ? 20.627 22.006 -63.370 1.00 98.81 191 ILE D CA 1
ATOM 6111 C C . ILE D 1 83 ? 19.262 22.633 -63.642 1.00 90.75 191 ILE D C 1
ATOM 6112 O O . ILE D 1 83 ? 18.926 23.660 -63.044 1.00 90.79 191 ILE D O 1
ATOM 6117 N N . TRP D 1 84 ? 18.494 22.065 -64.573 1.00 82.28 192 TRP D N 1
ATOM 6118 C CA . TRP D 1 84 ? 17.200 22.643 -64.942 1.00 66.08 192 TRP D CA 1
ATOM 6119 C C . TRP D 1 84 ? 16.100 21.597 -64.911 1.00 72.02 192 TRP D C 1
ATOM 6120 O O . TRP D 1 84 ? 16.336 20.417 -65.192 1.00 77.64 192 TRP D O 1
ATOM 6131 N N . LEU D 1 85 ? 14.890 22.040 -64.562 1.00 67.23 193 LEU D N 1
ATOM 6132 C CA . LEU D 1 85 ? 13.723 21.193 -64.762 1.00 64.93 193 LEU D CA 1
ATOM 6133 C C . LEU D 1 85 ? 13.470 21.114 -66.258 1.00 67.43 193 LEU D C 1
ATOM 6134 O O . LEU D 1 85 ? 13.282 22.136 -66.925 1.00 71.31 193 LEU D O 1
ATOM 6139 N N . HIS D 1 86 ? 13.508 19.904 -66.784 1.00 67.81 194 HIS D N 1
ATOM 6140 C CA . HIS D 1 86 ? 13.567 19.650 -68.212 1.00 68.18 194 HIS D CA 1
ATOM 6141 C C . HIS D 1 86 ? 12.429 18.706 -68.549 1.00 65.33 194 HIS D C 1
ATOM 6142 O O . HIS D 1 86 ? 12.189 17.734 -67.827 1.00 67.92 194 HIS D O 1
ATOM 6149 N N . ALA D 1 87 ? 11.692 19.024 -69.603 1.00 69.16 195 ALA D N 1
ATOM 6150 C CA . ALA D 1 87 ? 10.555 18.222 -70.025 1.00 67.81 195 ALA D CA 1
ATOM 6151 C C . ALA D 1 87 ? 11.014 17.327 -71.165 1.00 72.46 195 ALA D C 1
ATOM 6152 O O . ALA D 1 87 ? 11.597 17.808 -72.140 1.00 79.55 195 ALA D O 1
ATOM 6154 N N . ASN D 1 88 ? 10.796 16.029 -71.021 1.00 78.47 196 ASN D N 1
ATOM 6155 C CA . ASN D 1 88 ? 11.228 15.082 -72.036 1.00 96.18 196 ASN D CA 1
ATOM 6156 C C . ASN D 1 88 ? 10.167 14.967 -73.130 1.00 105.81 196 ASN D C 1
ATOM 6157 O O . ASN D 1 88 ? 9.019 14.593 -72.855 1.00 99.02 196 ASN D O 1
ATOM 6162 N N . ASP D 1 89 ? 10.562 15.285 -74.370 1.00 120.11 197 ASP D N 1
ATOM 6163 C CA . ASP D 1 89 ? 9.642 15.254 -75.505 1.00 128.55 197 ASP D CA 1
ATOM 6164 C C . ASP D 1 89 ? 9.046 13.871 -75.702 1.00 125.04 197 ASP D C 1
ATOM 6165 O O . ASP D 1 89 ? 7.871 13.739 -76.063 1.00 126.91 197 ASP D O 1
ATOM 6170 N N . LYS D 1 90 ? 9.840 12.833 -75.461 1.00 121.01 198 LYS D N 1
ATOM 6171 C CA . LYS D 1 90 ? 9.511 11.485 -75.878 1.00 120.82 198 LYS D CA 1
ATOM 6172 C C . LYS D 1 90 ? 9.234 10.545 -74.714 1.00 118.51 198 LYS D C 1
ATOM 6173 O O . LYS D 1 90 ? 8.734 9.437 -74.941 1.00 117.43 198 LYS D O 1
ATOM 6179 N N . ASP D 1 91 ? 9.536 10.958 -73.484 1.00 117.95 199 ASP D N 1
ATOM 6180 C CA . ASP D 1 91 ? 9.207 10.210 -72.278 1.00 114.94 199 ASP D CA 1
ATOM 6181 C C . ASP D 1 91 ? 8.025 10.818 -71.523 1.00 100.32 199 ASP D C 1
ATOM 6182 O O . ASP D 1 91 ? 7.480 10.168 -70.625 1.00 92.14 199 ASP D O 1
ATOM 6187 N N . TYR D 1 92 ? 7.627 12.050 -71.869 1.00 97.40 200 TYR D N 1
ATOM 6188 C CA . TYR D 1 92 ? 6.517 12.764 -71.229 1.00 91.07 200 TYR D CA 1
ATOM 6189 C C . TYR D 1 92 ? 6.735 12.873 -69.729 1.00 88.24 200 TYR D C 1
ATOM 6190 O O . TYR D 1 92 ? 5.782 12.847 -68.948 1.00 84.56 200 TYR D O 1
ATOM 6199 N N . SER D 1 93 ? 7.993 13.006 -69.328 1.00 88.25 201 SER D N 1
ATOM 6200 C CA . SER D 1 93 ? 8.365 13.103 -67.929 1.00 84.88 201 SER D CA 1
ATOM 6201 C C . SER D 1 93 ? 9.041 14.441 -67.671 1.00 77.69 201 SER D C 1
ATOM 6202 O O . SER D 1 93 ? 9.503 15.117 -68.596 1.00 70.90 201 SER D O 1
ATOM 6205 N N . VAL D 1 94 ? 9.082 14.819 -66.394 1.00 88.18 202 VAL D N 1
ATOM 6206 C CA . VAL D 1 94 ? 9.801 15.999 -65.930 1.00 81.25 202 VAL D CA 1
ATOM 6207 C C . VAL D 1 94 ? 10.998 15.520 -65.121 1.00 77.92 202 VAL D C 1
ATOM 6208 O O . VAL D 1 94 ? 10.834 14.890 -64.068 1.00 71.21 202 VAL D O 1
ATOM 6212 N N . GLU D 1 95 ? 12.198 15.782 -65.616 1.00 84.23 203 GLU D N 1
ATOM 6213 C CA . GLU D 1 95 ? 13.408 15.321 -64.960 1.00 81.85 203 GLU D CA 1
ATOM 6214 C C . GLU D 1 95 ? 14.410 16.464 -64.932 1.00 82.61 203 GLU D C 1
ATOM 6215 O O . GLU D 1 95 ? 14.376 17.365 -65.771 1.00 84.98 203 GLU D O 1
ATOM 6221 N N . LEU D 1 96 ? 15.339 16.409 -63.987 1.00 86.01 204 LEU D N 1
ATOM 6222 C CA . LEU D 1 96 ? 16.353 17.450 -63.877 1.00 89.50 204 LEU D CA 1
ATOM 6223 C C . LEU D 1 96 ? 17.547 17.086 -64.752 1.00 88.46 204 LEU D C 1
ATOM 6224 O O . LEU D 1 96 ? 18.045 15.961 -64.682 1.00 85.33 204 LEU D O 1
ATOM 6229 N N . GLN D 1 97 ? 18.002 18.035 -65.581 1.00 93.39 205 GLN D N 1
ATOM 6230 C CA . GLN D 1 97 ? 19.079 17.765 -66.530 1.00 93.84 205 GLN D CA 1
ATOM 6231 C C . GLN D 1 97 ? 20.073 18.916 -66.566 1.00 97.51 205 GLN D C 1
ATOM 6232 O O . GLN D 1 97 ? 19.709 20.079 -66.368 1.00 99.39 205 GLN D O 1
ATOM 6238 N N . ARG D 1 98 ? 21.335 18.574 -66.838 1.00 105.09 206 ARG D N 1
ATOM 6239 C CA . ARG D 1 98 ? 22.456 19.514 -66.756 1.00 111.36 206 ARG D CA 1
ATOM 6240 C C . ARG D 1 98 ? 22.757 20.170 -68.101 1.00 113.83 206 ARG D C 1
ATOM 6241 O O . ARG D 1 98 ? 22.709 21.396 -68.216 1.00 114.71 206 ARG D O 1
ATOM 6249 N N . SER D 1 102 ? 23.308 27.984 -70.964 1.00 153.16 210 SER D N 1
ATOM 6250 C CA . SER D 1 102 ? 21.938 28.229 -71.409 1.00 155.84 210 SER D CA 1
ATOM 6251 C C . SER D 1 102 ? 21.130 26.932 -71.472 1.00 155.87 210 SER D C 1
ATOM 6252 O O . SER D 1 102 ? 21.660 25.884 -71.839 1.00 157.43 210 SER D O 1
ATOM 6255 N N . PRO D 1 103 ? 19.855 26.997 -71.099 1.00 153.77 211 PRO D N 1
ATOM 6256 C CA . PRO D 1 103 ? 18.981 25.826 -71.231 1.00 150.81 211 PRO D CA 1
ATOM 6257 C C . PRO D 1 103 ? 18.250 25.843 -72.562 1.00 153.58 211 PRO D C 1
ATOM 6258 O O . PRO D 1 103 ? 18.057 26.914 -73.163 1.00 157.09 211 PRO D O 1
ATOM 6262 N N . PRO D 1 104 ? 17.843 24.683 -73.071 1.00 148.09 212 PRO D N 1
ATOM 6263 C CA . PRO D 1 104 ? 17.109 24.635 -74.339 1.00 145.89 212 PRO D CA 1
ATOM 6264 C C . PRO D 1 104 ? 15.637 24.962 -74.114 1.00 143.13 212 PRO D C 1
ATOM 6265 O O . PRO D 1 104 ? 15.178 25.148 -72.989 1.00 133.49 212 PRO D O 1
ATOM 6269 N N . GLU D 1 105 ? 14.889 25.019 -75.220 1.00 88.59 213 GLU D N 1
ATOM 6270 C CA . GLU D 1 105 ? 13.458 25.288 -75.145 1.00 87.46 213 GLU D CA 1
ATOM 6271 C C . GLU D 1 105 ? 12.706 24.197 -74.399 1.00 74.80 213 GLU D C 1
ATOM 6272 O O . GLU D 1 105 ? 11.525 24.376 -74.094 1.00 71.73 213 GLU D O 1
ATOM 6278 N N . GLN D 1 106 ? 13.370 23.095 -74.065 1.00 75.86 214 GLN D N 1
ATOM 6279 C CA . GLN D 1 106 ? 12.747 21.996 -73.344 1.00 76.58 214 GLN D CA 1
ATOM 6280 C C . GLN D 1 106 ? 12.635 22.265 -71.851 1.00 70.65 214 GLN D C 1
ATOM 6281 O O . GLN D 1 106 ? 12.017 21.467 -71.138 1.00 78.00 214 GLN D O 1
ATOM 6287 N N . ALA D 1 107 ? 13.223 23.354 -71.365 1.00 59.29 215 ALA D N 1
ATOM 6288 C CA . ALA D 1 107 ? 13.219 23.694 -69.950 1.00 56.37 215 ALA D CA 1
ATOM 6289 C C . ALA D 1 107 ? 12.394 24.938 -69.624 1.00 54.42 215 ALA D C 1
ATOM 6290 O O . ALA D 1 107 ? 12.461 25.426 -68.490 1.00 47.34 215 ALA D O 1
ATOM 6292 N N . PHE D 1 108 ? 11.645 25.477 -70.584 1.00 58.79 216 PHE D N 1
ATOM 6293 C CA . PHE D 1 108 ? 10.835 26.669 -70.369 1.00 65.33 216 PHE D CA 1
ATOM 6294 C C . PHE D 1 108 ? 9.366 26.294 -70.246 1.00 63.45 216 PHE D C 1
ATOM 6295 O O . PHE D 1 108 ? 8.860 25.461 -70.998 1.00 66.96 216 PHE D O 1
ATOM 6303 N N . PHE D 1 109 ? 8.686 26.914 -69.291 1.00 62.12 217 PHE D N 1
ATOM 6304 C CA . PHE D 1 109 ? 7.295 26.594 -68.995 1.00 53.06 217 PHE D CA 1
ATOM 6305 C C . PHE D 1 109 ? 6.492 27.877 -68.941 1.00 53.25 217 PHE D C 1
ATOM 6306 O O . PHE D 1 109 ? 6.815 28.783 -68.168 1.00 59.73 217 PHE D O 1
ATOM 6314 N N . VAL D 1 110 ? 5.470 27.966 -69.784 1.00 46.12 218 VAL D N 1
ATOM 6315 C CA . VAL D 1 110 ? 4.533 29.073 -69.709 1.00 44.56 218 VAL D CA 1
ATOM 6316 C C . VAL D 1 110 ? 3.750 28.971 -68.409 1.00 40.17 218 VAL D C 1
ATOM 6317 O O . VAL D 1 110 ? 3.197 27.920 -68.076 1.00 50.59 218 VAL D O 1
ATOM 6321 N N . LEU D 1 111 ? 3.677 30.074 -67.684 1.00 43.47 219 LEU D N 1
ATOM 6322 C CA . LEU D 1 111 ? 3.064 30.129 -66.365 1.00 49.60 219 LEU D CA 1
ATOM 6323 C C . LEU D 1 111 ? 1.637 30.646 -66.495 1.00 51.55 219 LEU D C 1
ATOM 6324 O O . LEU D 1 111 ? 1.410 31.756 -66.992 1.00 61.56 219 LEU D O 1
ATOM 6329 N N . HIS D 1 112 ? 0.686 29.860 -66.014 1.00 43.52 220 HIS D N 1
ATOM 6330 C CA . HIS D 1 112 ? -0.711 30.265 -65.972 1.00 49.40 220 HIS D CA 1
ATOM 6331 C C . HIS D 1 112 ? -1.091 30.476 -64.515 1.00 47.81 220 HIS D C 1
ATOM 6332 O O . HIS D 1 112 ? -0.739 29.663 -63.654 1.00 48.39 220 HIS D O 1
ATOM 6339 N N . LYS D 1 113 ? -1.786 31.573 -64.230 1.00 41.88 221 LYS D N 1
ATOM 6340 C CA . LYS D 1 113 ? -2.331 31.780 -62.898 1.00 43.84 221 LYS D CA 1
ATOM 6341 C C . LYS D 1 113 ? -3.702 31.118 -62.893 1.00 41.78 221 LYS D C 1
ATOM 6342 O O . LYS D 1 113 ? -4.557 31.460 -63.706 1.00 51.13 221 LYS D O 1
ATOM 6348 N N . LYS D 1 114 ? -3.871 30.114 -62.040 1.00 40.22 222 LYS D N 1
ATOM 6349 C CA . LYS D 1 114 ? -5.085 29.317 -62.025 1.00 41.14 222 LYS D CA 1
ATOM 6350 C C . LYS D 1 114 ? -6.011 29.629 -60.860 1.00 45.05 222 LYS D C 1
ATOM 6351 O O . LYS D 1 114 ? -7.200 29.302 -60.932 1.00 55.81 222 LYS D O 1
ATOM 6357 N N . SER D 1 115 ? -5.509 30.235 -59.799 1.00 42.75 223 SER D N 1
ATOM 6358 C CA . SER D 1 115 ? -6.328 30.597 -58.647 1.00 43.65 223 SER D CA 1
ATOM 6359 C C . SER D 1 115 ? -5.482 31.530 -57.801 1.00 49.31 223 SER D C 1
ATOM 6360 O O . SER D 1 115 ? -4.332 31.823 -58.142 1.00 52.81 223 SER D O 1
ATOM 6363 N N . SER D 1 116 ? -6.066 32.009 -56.702 1.00 45.84 224 SER D N 1
ATOM 6364 C CA . SER D 1 116 ? -5.342 32.915 -55.821 1.00 36.79 224 SER D CA 1
ATOM 6365 C C . SER D 1 116 ? -3.991 32.341 -55.415 1.00 37.01 224 SER D C 1
ATOM 6366 O O . SER D 1 116 ? -2.990 33.065 -55.376 1.00 44.77 224 SER D O 1
ATOM 6369 N N . ASP D 1 117 ? -3.917 31.033 -55.169 1.00 40.80 225 ASP D N 1
ATOM 6370 C CA . ASP D 1 117 ? -2.685 30.453 -54.646 1.00 49.68 225 ASP D CA 1
ATOM 6371 C C . ASP D 1 117 ? -2.006 29.443 -55.556 1.00 39.66 225 ASP D C 1
ATOM 6372 O O . ASP D 1 117 ? -0.918 28.973 -55.210 1.00 46.21 225 ASP D O 1
ATOM 6377 N N . PHE D 1 118 ? -2.557 29.135 -56.721 1.00 39.45 226 PHE D N 1
ATOM 6378 C CA . PHE D 1 118 ? -1.995 28.063 -57.530 1.00 46.72 226 PHE D CA 1
ATOM 6379 C C . PHE D 1 118 ? -1.698 28.541 -58.941 1.00 47.66 226 PHE D C 1
ATOM 6380 O O . PHE D 1 118 ? -2.429 29.365 -59.507 1.00 48.33 226 PHE D O 1
ATOM 6388 N N . VAL D 1 119 ? -0.617 27.995 -59.502 1.00 48.28 227 VAL D N 1
ATOM 6389 C CA . VAL D 1 119 ? -0.178 28.291 -60.859 1.00 45.01 227 VAL D CA 1
ATOM 6390 C C . VAL D 1 119 ? 0.022 26.965 -61.584 1.00 47.86 227 VAL D C 1
ATOM 6391 O O . VAL D 1 119 ? 0.047 25.892 -60.973 1.00 41.72 227 VAL D O 1
ATOM 6395 N N . SER D 1 120 ? 0.169 27.054 -62.903 1.00 41.62 228 SER D N 1
ATOM 6396 C CA . SER D 1 120 ? 0.353 25.889 -63.748 1.00 40.65 228 SER D CA 1
ATOM 6397 C C . SER D 1 120 ? 1.479 26.166 -64.728 1.00 41.77 228 SER D C 1
ATOM 6398 O O . SER D 1 120 ? 1.654 27.296 -65.181 1.00 46.59 228 SER D O 1
ATOM 6401 N N . PHE D 1 121 ? 2.231 25.123 -65.067 1.00 44.64 229 PHE D N 1
ATOM 6402 C CA . PHE D 1 121 ? 3.407 25.233 -65.936 1.00 42.54 229 PHE D CA 1
ATOM 6403 C C . PHE D 1 121 ? 3.162 24.428 -67.204 1.00 44.37 229 PHE D C 1
ATOM 6404 O O . PHE D 1 121 ? 3.332 23.205 -67.201 1.00 46.46 229 PHE D O 1
ATOM 6412 N N . GLU D 1 122 ? 2.781 25.101 -68.290 1.00 42.95 230 GLU D N 1
ATOM 6413 C CA . GLU D 1 122 ? 2.612 24.434 -69.578 1.00 49.37 230 GLU D CA 1
ATOM 6414 C C . GLU D 1 122 ? 3.934 24.355 -70.323 1.00 52.50 230 GLU D C 1
ATOM 6415 O O . GLU D 1 122 ? 4.587 25.374 -70.529 1.00 52.12 230 GLU D O 1
ATOM 6421 N N . SER D 1 123 ? 4.303 23.159 -70.779 1.00 56.74 231 SER D N 1
ATOM 6422 C CA . SER D 1 123 ? 5.578 23.006 -71.470 1.00 55.73 231 SER D CA 1
ATOM 6423 C C . SER D 1 123 ? 5.569 23.768 -72.788 1.00 59.04 231 SER D C 1
ATOM 6424 O O . SER D 1 123 ? 4.763 23.480 -73.684 1.00 53.55 231 SER D O 1
ATOM 6427 N N . LYS D 1 124 ? 6.501 24.710 -72.926 1.00 56.62 232 LYS D N 1
ATOM 6428 C CA . LYS D 1 124 ? 6.606 25.433 -74.182 1.00 62.51 232 LYS D CA 1
ATOM 6429 C C . LYS D 1 124 ? 6.939 24.497 -75.316 1.00 70.23 232 LYS D C 1
ATOM 6430 O O . LYS D 1 124 ? 6.455 24.678 -76.438 1.00 73.72 232 LYS D O 1
ATOM 6436 N N . ASN D 1 125 ? 7.760 23.493 -75.039 1.00 75.47 233 ASN D N 1
ATOM 6437 C CA . ASN D 1 125 ? 8.125 22.546 -76.073 1.00 87.74 233 ASN D CA 1
ATOM 6438 C C . ASN D 1 125 ? 6.921 21.748 -76.552 1.00 90.73 233 ASN D C 1
ATOM 6439 O O . ASN D 1 125 ? 6.850 21.388 -77.732 1.00 96.89 233 ASN D O 1
ATOM 6444 N N . LEU D 1 126 ? 5.965 21.474 -75.667 1.00 82.94 234 LEU D N 1
ATOM 6445 C CA . LEU D 1 126 ? 4.806 20.647 -75.997 1.00 76.05 234 LEU D CA 1
ATOM 6446 C C . LEU D 1 126 ? 3.548 21.382 -75.558 1.00 66.34 234 LEU D C 1
ATOM 6447 O O . LEU D 1 126 ? 3.023 21.152 -74.457 1.00 59.95 234 LEU D O 1
ATOM 6452 N N . PRO D 1 127 ? 3.016 22.249 -76.413 1.00 63.82 235 PRO D N 1
ATOM 6453 C CA . PRO D 1 127 ? 1.793 22.984 -76.068 1.00 54.90 235 PRO D CA 1
ATOM 6454 C C . PRO D 1 127 ? 0.665 22.048 -75.669 1.00 45.22 235 PRO D C 1
ATOM 6455 O O . PRO D 1 127 ? 0.479 20.978 -76.251 1.00 81.06 235 PRO D O 1
ATOM 6459 N N . GLY D 1 128 ? -0.108 22.475 -74.685 1.00 47.64 236 GLY D N 1
ATOM 6460 C CA . GLY D 1 128 ? -1.247 21.728 -74.214 1.00 51.67 236 GLY D CA 1
ATOM 6461 C C . GLY D 1 128 ? -0.960 20.755 -73.094 1.00 66.77 236 GLY D C 1
ATOM 6462 O O . GLY D 1 128 ? -1.910 20.154 -72.561 1.00 75.65 236 GLY D O 1
ATOM 6463 N N . THR D 1 129 ? 0.306 20.562 -72.722 1.00 64.96 237 THR D N 1
ATOM 6464 C CA . THR D 1 129 ? 0.649 19.671 -71.623 1.00 57.67 237 THR D CA 1
ATOM 6465 C C . THR D 1 129 ? 1.374 20.458 -70.556 1.00 52.89 237 THR D C 1
ATOM 6466 O O . THR D 1 129 ? 2.222 21.307 -70.858 1.00 54.31 237 THR D O 1
ATOM 6470 N N . TYR D 1 130 ? 1.032 20.158 -69.314 1.00 52.37 238 TYR D N 1
ATOM 6471 C CA . TYR D 1 130 ? 1.527 20.840 -68.136 1.00 50.50 238 TYR D CA 1
ATOM 6472 C C . TYR D 1 130 ? 2.312 19.858 -67.285 1.00 50.44 238 TYR D C 1
ATOM 6473 O O . TYR D 1 130 ? 2.227 18.637 -67.465 1.00 55.27 238 TYR D O 1
ATOM 6482 N N . ILE D 1 131 ? 3.066 20.418 -66.338 1.00 44.38 239 ILE D N 1
ATOM 6483 C CA . ILE D 1 131 ? 3.702 19.616 -65.308 1.00 36.44 239 ILE D CA 1
ATOM 6484 C C . ILE D 1 131 ? 2.599 19.144 -64.383 1.00 38.67 239 ILE D C 1
ATOM 6485 O O . ILE D 1 131 ? 1.705 19.919 -64.010 1.00 36.36 239 ILE D O 1
ATOM 6490 N N . GLY D 1 132 ? 2.621 17.862 -64.059 1.00 45.21 240 GLY D N 1
ATOM 6491 C CA . GLY D 1 132 ? 1.626 17.317 -63.161 1.00 47.65 240 GLY D CA 1
ATOM 6492 C C . GLY D 1 132 ? 2.243 16.256 -62.278 1.00 49.61 240 GLY D C 1
ATOM 6493 O O . GLY D 1 132 ? 3.301 15.683 -62.588 1.00 47.90 240 GLY D O 1
ATOM 6494 N N . VAL D 1 133 ? 1.545 15.972 -61.183 1.00 51.51 241 VAL D N 1
ATOM 6495 C CA . VAL D 1 133 ? 1.980 14.975 -60.222 1.00 61.18 241 VAL D CA 1
ATOM 6496 C C . VAL D 1 133 ? 1.370 13.640 -60.594 1.00 67.39 241 VAL D C 1
ATOM 6497 O O . VAL D 1 133 ? 0.151 13.530 -60.812 1.00 77.25 241 VAL D O 1
ATOM 6501 N N . LYS D 1 134 ? 2.217 12.623 -60.687 1.00 66.23 242 LYS D N 1
ATOM 6502 C CA . LYS D 1 134 ? 1.801 11.286 -61.100 1.00 76.04 242 LYS D CA 1
ATOM 6503 C C . LYS D 1 134 ? 2.662 10.307 -60.324 1.00 77.76 242 LYS D C 1
ATOM 6504 O O . LYS D 1 134 ? 3.879 10.277 -60.538 1.00 83.10 242 LYS D O 1
ATOM 6510 N N . ASP D 1 135 ? 2.045 9.503 -59.456 1.00 86.67 243 ASP D N 1
ATOM 6511 C CA . ASP D 1 135 ? 2.749 8.473 -58.675 1.00 93.20 243 ASP D CA 1
ATOM 6512 C C . ASP D 1 135 ? 3.974 9.049 -57.961 1.00 90.70 243 ASP D C 1
ATOM 6513 O O . ASP D 1 135 ? 5.078 8.496 -58.024 1.00 84.22 243 ASP D O 1
ATOM 6518 N N . ASN D 1 136 ? 3.764 10.173 -57.267 1.00 81.91 244 ASN D N 1
ATOM 6519 C CA . ASN D 1 136 ? 4.813 10.853 -56.502 1.00 79.89 244 ASN D CA 1
ATOM 6520 C C . ASN D 1 136 ? 6.017 11.232 -57.370 1.00 75.78 244 ASN D C 1
ATOM 6521 O O . ASN D 1 136 ? 7.149 11.313 -56.886 1.00 77.73 244 ASN D O 1
ATOM 6526 N N . GLN D 1 137 ? 5.775 11.503 -58.649 1.00 68.34 245 GLN D N 1
ATOM 6527 C CA . GLN D 1 137 ? 6.781 11.970 -59.590 1.00 66.37 245 GLN D CA 1
ATOM 6528 C C . GLN D 1 137 ? 6.175 13.144 -60.353 1.00 66.27 245 GLN D C 1
ATOM 6529 O O . GLN D 1 137 ? 5.019 13.519 -60.135 1.00 57.38 245 GLN D O 1
ATOM 6535 N N . LEU D 1 138 ? 6.955 13.744 -61.244 1.00 64.82 246 LEU D N 1
ATOM 6536 C CA . LEU D 1 138 ? 6.474 14.805 -62.120 1.00 53.17 246 LEU D CA 1
ATOM 6537 C C . LEU D 1 138 ? 6.452 14.270 -63.541 1.00 64.33 246 LEU D C 1
ATOM 6538 O O . LEU D 1 138 ? 7.449 13.714 -64.010 1.00 75.79 246 LEU D O 1
ATOM 6543 N N . ALA D 1 139 ? 5.314 14.417 -64.213 1.00 61.84 247 ALA D N 1
ATOM 6544 C CA . ALA D 1 139 ? 5.156 13.975 -65.591 1.00 59.89 247 ALA D CA 1
ATOM 6545 C C . ALA D 1 139 ? 4.446 15.065 -66.374 1.00 67.97 247 ALA D C 1
ATOM 6546 O O . ALA D 1 139 ? 4.018 16.077 -65.815 1.00 74.54 247 ALA D O 1
ATOM 6548 N N . LEU D 1 140 ? 4.346 14.877 -67.684 1.00 64.20 248 LEU D N 1
ATOM 6549 C CA . LEU D 1 140 ? 3.606 15.804 -68.533 1.00 59.91 248 LEU D CA 1
ATOM 6550 C C . LEU D 1 140 ? 2.205 15.247 -68.746 1.00 59.93 248 LEU D C 1
ATOM 6551 O O . LEU D 1 140 ? 2.044 14.123 -69.233 1.00 75.38 248 LEU D O 1
ATOM 6556 N N . VAL D 1 141 ? 1.200 16.011 -68.335 1.00 55.13 249 VAL D N 1
ATOM 6557 C CA . VAL D 1 141 ? -0.185 15.587 -68.426 1.00 61.01 249 VAL D CA 1
ATOM 6558 C C . VAL D 1 141 ? -0.993 16.690 -69.105 1.00 59.50 249 VAL D C 1
ATOM 6559 O O . VAL D 1 141 ? -0.483 17.753 -69.423 1.00 60.35 249 VAL D O 1
ATOM 6563 N N . GLU D 1 142 ? -2.262 16.410 -69.340 1.00 68.45 250 GLU D N 1
ATOM 6564 C CA . GLU D 1 142 ? -3.192 17.356 -69.931 1.00 63.70 250 GLU D CA 1
ATOM 6565 C C . GLU D 1 142 ? -4.095 17.938 -68.854 1.00 60.14 250 GLU D C 1
ATOM 6566 O O . GLU D 1 142 ? -4.313 17.338 -67.798 1.00 71.60 250 GLU D O 1
ATOM 6572 N N . GLU D 1 143 ? -4.620 19.125 -69.116 1.00 58.30 251 GLU D N 1
ATOM 6573 C CA . GLU D 1 143 ? -5.563 19.693 -68.171 1.00 54.15 251 GLU D CA 1
ATOM 6574 C C . GLU D 1 143 ? -6.936 19.111 -68.481 1.00 56.05 251 GLU D C 1
ATOM 6575 O O . GLU D 1 143 ? -7.430 19.249 -69.607 1.00 63.88 251 GLU D O 1
ATOM 6581 N N . LYS D 1 144 ? -7.544 18.452 -67.485 1.00 56.97 252 LYS D N 1
ATOM 6582 C CA . LYS D 1 144 ? -8.897 17.917 -67.581 1.00 52.63 252 LYS D CA 1
ATOM 6583 C C . LYS D 1 144 ? -9.621 18.306 -66.306 1.00 51.33 252 LYS D C 1
ATOM 6584 O O . LYS D 1 144 ? -9.028 18.306 -65.228 1.00 49.44 252 LYS D O 1
ATOM 6590 N N . ASP D 1 145 ? -10.899 18.658 -66.434 1.00 53.87 253 ASP D N 1
ATOM 6591 C CA . ASP D 1 145 ? -11.590 19.286 -65.315 1.00 59.12 253 ASP D CA 1
ATOM 6592 C C . ASP D 1 145 ? -11.704 18.337 -64.135 1.00 63.13 253 ASP D C 1
ATOM 6593 O O . ASP D 1 145 ? -11.680 18.784 -62.985 1.00 63.56 253 ASP D O 1
ATOM 6598 N N . GLU D 1 146 ? -11.833 17.029 -64.397 1.00 67.28 254 GLU D N 1
ATOM 6599 C CA . GLU D 1 146 ? -11.959 16.055 -63.317 1.00 56.57 254 GLU D CA 1
ATOM 6600 C C . GLU D 1 146 ? -10.708 16.012 -62.456 1.00 51.82 254 GLU D C 1
ATOM 6601 O O . GLU D 1 146 ? -10.793 15.857 -61.233 1.00 57.11 254 GLU D O 1
ATOM 6607 N N . SER D 1 147 ? -9.534 16.142 -63.076 1.00 51.79 255 SER D N 1
ATOM 6608 C CA . SER D 1 147 ? -8.261 15.935 -62.396 1.00 48.82 255 SER D CA 1
ATOM 6609 C C . SER D 1 147 ? -7.309 17.126 -62.487 1.00 55.58 255 SER D C 1
ATOM 6610 O O . SER D 1 147 ? -6.114 16.969 -62.207 1.00 57.40 255 SER D O 1
ATOM 6613 N N . SER D 1 148 ? -7.798 18.316 -62.855 1.00 53.72 256 SER D N 1
ATOM 6614 C CA . SER D 1 148 ? -6.915 19.470 -63.027 1.00 49.71 256 SER D CA 1
ATOM 6615 C C . SER D 1 148 ? -6.031 19.723 -61.810 1.00 46.78 256 SER D C 1
ATOM 6616 O O . SER D 1 148 ? -4.991 20.381 -61.945 1.00 41.57 256 SER D O 1
ATOM 6619 N N . ASN D 1 149 ? -6.425 19.249 -60.619 1.00 51.95 257 ASN D N 1
ATOM 6620 C CA . ASN D 1 149 ? -5.578 19.431 -59.440 1.00 54.36 257 ASN D CA 1
ATOM 6621 C C . ASN D 1 149 ? -4.189 18.824 -59.617 1.00 50.77 257 ASN D C 1
ATOM 6622 O O . ASN D 1 149 ? -3.247 19.259 -58.949 1.00 46.66 257 ASN D O 1
ATOM 6627 N N . ASN D 1 150 ? -4.048 17.858 -60.527 1.00 52.96 258 ASN D N 1
ATOM 6628 C CA . ASN D 1 150 ? -2.746 17.294 -60.858 1.00 54.55 258 ASN D CA 1
ATOM 6629 C C . ASN D 1 150 ? -1.745 18.381 -61.213 1.00 45.42 258 ASN D C 1
ATOM 6630 O O . ASN D 1 150 ? -0.547 18.247 -60.943 1.00 43.16 258 ASN D O 1
ATOM 6635 N N . ILE D 1 151 ? -2.200 19.434 -61.892 1.00 44.08 259 ILE D N 1
ATOM 6636 C CA . ILE D 1 151 ? -1.271 20.370 -62.501 1.00 47.28 259 ILE D CA 1
ATOM 6637 C C . ILE D 1 151 ? -1.153 21.677 -61.727 1.00 44.07 259 ILE D C 1
ATOM 6638 O O . ILE D 1 151 ? -0.398 22.555 -62.145 1.00 44.98 259 ILE D O 1
ATOM 6643 N N . MET D 1 152 ? -1.803 21.798 -60.573 1.00 46.57 260 MET D N 1
ATOM 6644 C CA . MET D 1 152 ? -1.789 23.051 -59.819 1.00 50.64 260 MET D CA 1
ATOM 6645 C C . MET D 1 152 ? -0.713 23.017 -58.733 1.00 50.34 260 MET D C 1
ATOM 6646 O O . MET D 1 152 ? -0.652 22.074 -57.934 1.00 60.38 260 MET D O 1
ATOM 6651 N N . PHE D 1 153 ? 0.114 24.062 -58.691 1.00 48.41 261 PHE D N 1
ATOM 6652 C CA . PHE D 1 153 ? 1.239 24.151 -57.769 1.00 47.28 261 PHE D CA 1
ATOM 6653 C C . PHE D 1 153 ? 1.244 25.502 -57.060 1.00 44.31 261 PHE D C 1
ATOM 6654 O O . PHE D 1 153 ? 0.878 26.528 -57.647 1.00 49.36 261 PHE D O 1
ATOM 6662 N N . LYS D 1 154 ? 1.661 25.497 -55.796 1.00 37.57 262 LYS D N 1
ATOM 6663 C CA . LYS D 1 154 ? 1.743 26.701 -54.976 1.00 43.47 262 LYS D CA 1
ATOM 6664 C C . LYS D 1 154 ? 3.200 27.131 -54.821 1.00 49.87 262 LYS D C 1
ATOM 6665 O O . LYS D 1 154 ? 4.062 26.306 -54.496 1.00 48.72 262 LYS D O 1
ATOM 6671 N N . LEU D 1 155 ? 3.467 28.416 -55.052 1.00 55.75 263 LEU D N 1
ATOM 6672 C CA . LEU D 1 155 ? 4.788 29.022 -54.879 1.00 59.85 263 LEU D CA 1
ATOM 6673 C C . LEU D 1 155 ? 4.822 29.760 -53.541 1.00 54.68 263 LEU D C 1
ATOM 6674 O O . LEU D 1 155 ? 4.015 30.668 -53.319 1.00 53.82 263 LEU D O 1
ATOM 6679 N N . SER D 1 156 ? 5.748 29.382 -52.655 1.00 52.95 264 SER D N 1
ATOM 6680 C CA . SER D 1 156 ? 5.851 30.013 -51.340 1.00 56.09 264 SER D CA 1
ATOM 6681 C C . SER D 1 156 ? 7.269 30.501 -51.063 1.00 55.62 264 SER D C 1
ATOM 6682 O O . SER D 1 156 ? 8.245 29.912 -51.522 1.00 55.75 264 SER D O 1
ATOM 6685 N N . LYS D 1 157 ? 7.376 31.573 -50.279 1.00 61.56 265 LYS D N 1
ATOM 6686 C CA . LYS D 1 157 ? 8.681 32.141 -49.923 1.00 61.48 265 LYS D CA 1
ATOM 6687 C C . LYS D 1 157 ? 9.250 31.509 -48.661 1.00 67.89 265 LYS D C 1
ATOM 6688 O O . LYS D 1 157 ? 8.515 31.242 -47.714 1.00 75.15 265 LYS D O 1
ATOM 6694 N N . SER E 2 4 ? 17.897 10.004 -46.009 1.00 112.96 27 SER E N 1
ATOM 6695 C CA . SER E 2 4 ? 17.038 9.028 -45.340 1.00 110.72 27 SER E CA 1
ATOM 6696 C C . SER E 2 4 ? 15.616 9.559 -45.197 1.00 103.19 27 SER E C 1
ATOM 6697 O O . SER E 2 4 ? 15.387 10.525 -44.461 1.00 102.85 27 SER E O 1
ATOM 6700 N N . LYS E 2 5 ? 14.650 8.948 -45.882 1.00 93.75 28 LYS E N 1
ATOM 6701 C CA . LYS E 2 5 ? 13.283 9.428 -45.719 1.00 83.31 28 LYS E CA 1
ATOM 6702 C C . LYS E 2 5 ? 12.732 8.979 -44.371 1.00 85.70 28 LYS E C 1
ATOM 6703 O O . LYS E 2 5 ? 12.807 7.799 -44.011 1.00 90.88 28 LYS E O 1
ATOM 6709 N N . SER E 2 6 ? 12.187 9.924 -43.618 1.00 83.95 29 SER E N 1
ATOM 6710 C CA . SER E 2 6 ? 11.561 9.606 -42.348 1.00 85.71 29 SER E CA 1
ATOM 6711 C C . SER E 2 6 ? 10.104 9.225 -42.563 1.00 81.54 29 SER E C 1
ATOM 6712 O O . SER E 2 6 ? 9.436 9.734 -43.464 1.00 80.91 29 SER E O 1
ATOM 6715 N N . SER E 2 7 ? 9.624 8.302 -41.737 1.00 79.57 30 SER E N 1
ATOM 6716 C CA . SER E 2 7 ? 8.221 7.924 -41.761 1.00 76.33 30 SER E CA 1
ATOM 6717 C C . SER E 2 7 ? 7.808 7.557 -40.346 1.00 67.39 30 SER E C 1
ATOM 6718 O O . SER E 2 7 ? 8.628 7.103 -39.542 1.00 68.82 30 SER E O 1
ATOM 6721 N N . TRP E 2 8 ? 6.532 7.775 -40.046 1.00 55.80 31 TRP E N 1
ATOM 6722 C CA . TRP E 2 8 ? 6.053 7.600 -38.686 1.00 57.13 31 TRP E CA 1
ATOM 6723 C C . TRP E 2 8 ? 4.590 7.187 -38.696 1.00 53.43 31 TRP E C 1
ATOM 6724 O O . TRP E 2 8 ? 3.868 7.365 -39.679 1.00 51.04 31 TRP E O 1
ATOM 6735 N N . GLY E 2 9 ? 4.172 6.601 -37.590 1.00 53.03 32 GLY E N 1
ATOM 6736 C CA . GLY E 2 9 ? 2.785 6.219 -37.460 1.00 51.73 32 GLY E CA 1
ATOM 6737 C C . GLY E 2 9 ? 2.486 5.851 -36.030 1.00 56.17 32 GLY E C 1
ATOM 6738 O O . GLY E 2 9 ? 3.393 5.582 -35.240 1.00 52.75 32 GLY E O 1
ATOM 6739 N N . LEU E 2 10 ? 1.198 5.799 -35.718 1.00 57.51 33 LEU E N 1
ATOM 6740 C CA . LEU E 2 10 ? 0.775 5.413 -34.382 1.00 61.13 33 LEU E CA 1
ATOM 6741 C C . LEU E 2 10 ? 0.696 3.887 -34.288 1.00 69.59 33 LEU E C 1
ATOM 6742 O O . LEU E 2 10 ? 0.483 3.196 -35.291 1.00 67.88 33 LEU E O 1
ATOM 6747 N N . GLU E 2 11 ? 0.924 3.349 -33.089 1.00 70.90 34 GLU E N 1
ATOM 6748 C CA . GLU E 2 11 ? 0.825 1.901 -32.994 1.00 69.44 34 GLU E CA 1
ATOM 6749 C C . GLU E 2 11 ? -0.632 1.464 -33.007 1.00 69.34 34 GLU E C 1
ATOM 6750 O O . GLU E 2 11 ? -1.541 2.217 -32.647 1.00 64.87 34 GLU E O 1
ATOM 6756 N N . ASN E 2 12 ? -0.831 0.210 -33.420 1.00 79.37 35 ASN E N 1
ATOM 6757 C CA . ASN E 2 12 ? -2.131 -0.413 -33.646 1.00 77.26 35 ASN E CA 1
ATOM 6758 C C . ASN E 2 12 ? -2.849 0.185 -34.843 1.00 76.39 35 ASN E C 1
ATOM 6759 O O . ASN E 2 12 ? -4.059 0.005 -35.003 1.00 81.93 35 ASN E O 1
ATOM 6764 N N . GLU E 2 13 ? -2.114 0.878 -35.699 1.00 75.75 36 GLU E N 1
ATOM 6765 C CA . GLU E 2 13 ? -2.641 1.434 -36.931 1.00 67.37 36 GLU E CA 1
ATOM 6766 C C . GLU E 2 13 ? -1.949 0.765 -38.101 1.00 65.11 36 GLU E C 1
ATOM 6767 O O . GLU E 2 13 ? -0.807 0.314 -37.980 1.00 70.82 36 GLU E O 1
ATOM 6773 N N . ALA E 2 14 ? -2.634 0.702 -39.237 1.00 60.28 37 ALA E N 1
ATOM 6774 C CA . ALA E 2 14 ? -1.939 0.307 -40.448 1.00 54.65 37 ALA E CA 1
ATOM 6775 C C . ALA E 2 14 ? -1.015 1.437 -40.848 1.00 53.20 37 ALA E C 1
ATOM 6776 O O . ALA E 2 14 ? -1.378 2.612 -40.746 1.00 65.29 37 ALA E O 1
ATOM 6778 N N . LEU E 2 15 ? 0.177 1.085 -41.319 1.00 46.83 38 LEU E N 1
ATOM 6779 C CA . LEU E 2 15 ? 1.102 2.077 -41.853 1.00 48.80 38 LEU E CA 1
ATOM 6780 C C . LEU E 2 15 ? 1.723 1.508 -43.107 1.00 55.64 38 LEU E C 1
ATOM 6781 O O . LEU E 2 15 ? 2.182 0.373 -43.114 1.00 67.97 38 LEU E O 1
ATOM 6786 N N . ILE E 2 16 ? 1.747 2.297 -44.162 1.00 60.38 39 ILE E N 1
ATOM 6787 C CA . ILE E 2 16 ? 2.272 1.847 -45.436 1.00 56.17 39 ILE E CA 1
ATOM 6788 C C . ILE E 2 16 ? 3.280 2.871 -45.880 1.00 52.75 39 ILE E C 1
ATOM 6789 O O . ILE E 2 16 ? 3.010 4.077 -45.849 1.00 52.61 39 ILE E O 1
ATOM 6794 N N . VAL E 2 17 ? 4.423 2.393 -46.317 1.00 57.49 40 VAL E N 1
ATOM 6795 C CA . VAL E 2 17 ? 5.532 3.254 -46.661 1.00 62.02 40 VAL E CA 1
ATOM 6796 C C . VAL E 2 17 ? 5.962 2.926 -48.076 1.00 66.79 40 VAL E C 1
ATOM 6797 O O . VAL E 2 17 ? 5.899 1.776 -48.518 1.00 77.43 40 VAL E O 1
ATOM 6801 N N . ARG E 2 18 ? 6.393 3.943 -48.798 1.00 75.76 41 ARG E N 1
ATOM 6802 C CA . ARG E 2 18 ? 6.873 3.765 -50.156 1.00 85.09 41 ARG E CA 1
ATOM 6803 C C . ARG E 2 18 ? 8.373 4.004 -50.178 1.00 90.40 41 ARG E C 1
ATOM 6804 O O . ARG E 2 18 ? 8.891 4.857 -49.448 1.00 92.99 41 ARG E O 1
ATOM 6812 N N . CYS E 2 19 ? 9.046 3.266 -51.004 1.00 91.13 42 CYS E N 1
ATOM 6813 C CA . CYS E 2 19 ? 10.486 3.391 -51.066 1.00 94.32 42 CYS E CA 1
ATOM 6814 C C . CYS E 2 19 ? 10.896 4.444 -52.098 1.00 100.73 42 CYS E C 1
ATOM 6815 O O . CYS E 2 19 ? 10.196 4.652 -53.094 1.00 100.51 42 CYS E O 1
ATOM 6818 N N . PRO E 2 20 ? 11.990 5.166 -51.847 1.00 108.69 43 PRO E N 1
ATOM 6819 C CA . PRO E 2 20 ? 12.480 6.152 -52.825 1.00 114.40 43 PRO E CA 1
ATOM 6820 C C . PRO E 2 20 ? 12.989 5.526 -54.119 1.00 117.37 43 PRO E C 1
ATOM 6821 O O . PRO E 2 20 ? 12.952 4.302 -54.292 1.00 117.86 43 PRO E O 1
ATOM 6825 N N . GLN E 2 21 ? 13.468 6.372 -55.030 1.00 114.55 44 GLN E N 1
ATOM 6826 C CA . GLN E 2 21 ? 14.072 5.943 -56.294 1.00 111.01 44 GLN E CA 1
ATOM 6827 C C . GLN E 2 21 ? 13.128 5.076 -57.136 1.00 103.59 44 GLN E C 1
ATOM 6828 O O . GLN E 2 21 ? 13.159 5.114 -58.373 1.00 97.22 44 GLN E O 1
ATOM 6830 N N . PRO E 2 28 ? 10.820 -5.881 -59.769 1.00 113.26 51 PRO E N 1
ATOM 6831 C CA . PRO E 2 28 ? 11.121 -6.591 -58.524 1.00 108.60 51 PRO E CA 1
ATOM 6832 C C . PRO E 2 28 ? 11.900 -5.717 -57.544 1.00 111.05 51 PRO E C 1
ATOM 6833 O O . PRO E 2 28 ? 12.964 -5.203 -57.884 1.00 114.47 51 PRO E O 1
ATOM 6837 N N . VAL E 2 29 ? 11.373 -5.564 -56.332 1.00 108.70 52 VAL E N 1
ATOM 6838 C CA . VAL E 2 29 ? 11.986 -4.745 -55.294 1.00 109.82 52 VAL E CA 1
ATOM 6839 C C . VAL E 2 29 ? 12.137 -5.595 -54.043 1.00 116.50 52 VAL E C 1
ATOM 6840 O O . VAL E 2 29 ? 11.337 -6.500 -53.783 1.00 122.58 52 VAL E O 1
ATOM 6844 N N . GLU E 2 30 ? 13.187 -5.319 -53.274 1.00 113.86 53 GLU E N 1
ATOM 6845 C CA . GLU E 2 30 ? 13.454 -6.118 -52.091 1.00 107.65 53 GLU E CA 1
ATOM 6846 C C . GLU E 2 30 ? 13.607 -5.213 -50.878 1.00 102.64 53 GLU E C 1
ATOM 6847 O O . GLU E 2 30 ? 14.154 -4.106 -50.973 1.00 102.68 53 GLU E O 1
ATOM 6853 N N . TRP E 2 31 ? 13.131 -5.709 -49.736 1.00 99.62 54 TRP E N 1
ATOM 6854 C CA . TRP E 2 31 ? 13.157 -4.997 -48.465 1.00 97.27 54 TRP E CA 1
ATOM 6855 C C . TRP E 2 31 ? 13.868 -5.832 -47.413 1.00 110.10 54 TRP E C 1
ATOM 6856 O O . TRP E 2 31 ? 13.603 -7.035 -47.278 1.00 112.23 54 TRP E O 1
ATOM 6867 N N . TYR E 2 32 ? 14.765 -5.186 -46.667 1.00 114.67 55 TYR E N 1
ATOM 6868 C CA . TYR E 2 32 ? 15.364 -5.805 -45.495 1.00 120.30 55 TYR E CA 1
ATOM 6869 C C . TYR E 2 32 ? 15.453 -4.794 -44.363 1.00 110.21 55 TYR E C 1
ATOM 6870 O O . TYR E 2 32 ? 15.569 -3.585 -44.591 1.00 104.11 55 TYR E O 1
ATOM 6879 N N . TYR E 2 33 ? 15.386 -5.308 -43.137 1.00 108.87 56 TYR E N 1
ATOM 6880 C CA . TYR E 2 33 ? 15.880 -4.567 -41.986 1.00 110.74 56 TYR E CA 1
ATOM 6881 C C . TYR E 2 33 ? 17.373 -4.338 -42.168 1.00 112.51 56 TYR E C 1
ATOM 6882 O O . TYR E 2 33 ? 18.135 -5.299 -42.313 1.00 118.90 56 TYR E O 1
ATOM 6891 N N . SER E 2 34 ? 17.792 -3.066 -42.147 1.00 107.22 57 SER E N 1
ATOM 6892 C CA . SER E 2 34 ? 19.121 -2.715 -42.648 1.00 111.51 57 SER E CA 1
ATOM 6893 C C . SER E 2 34 ? 20.244 -3.415 -41.883 1.00 118.59 57 SER E C 1
ATOM 6894 O O . SER E 2 34 ? 21.299 -3.701 -42.462 1.00 120.66 57 SER E O 1
ATOM 6897 N N . ASP E 2 35 ? 20.041 -3.707 -40.597 1.00 119.38 58 ASP E N 1
ATOM 6898 C CA . ASP E 2 35 ? 21.032 -4.436 -39.802 1.00 126.09 58 ASP E CA 1
ATOM 6899 C C . ASP E 2 35 ? 21.054 -5.890 -40.267 1.00 123.26 58 ASP E C 1
ATOM 6900 O O . ASP E 2 35 ? 20.527 -6.799 -39.620 1.00 118.51 58 ASP E O 1
ATOM 6905 N N . THR E 2 36 ? 21.676 -6.104 -41.424 1.00 124.13 59 THR E N 1
ATOM 6906 C CA . THR E 2 36 ? 21.738 -7.418 -42.055 1.00 126.33 59 THR E CA 1
ATOM 6907 C C . THR E 2 36 ? 23.133 -8.026 -41.901 1.00 139.67 59 THR E C 1
ATOM 6908 O O . THR E 2 36 ? 23.298 -9.131 -41.376 1.00 146.56 59 THR E O 1
ATOM 6912 N N . ARG E 2 47 ? 2.210 -7.678 -37.819 1.00 79.12 70 ARG E N 1
ATOM 6913 C CA . ARG E 2 47 ? 3.130 -8.314 -38.758 1.00 84.96 70 ARG E CA 1
ATOM 6914 C C . ARG E 2 47 ? 3.430 -7.380 -39.942 1.00 79.08 70 ARG E C 1
ATOM 6915 O O . ARG E 2 47 ? 2.639 -6.500 -40.269 1.00 73.39 70 ARG E O 1
ATOM 6923 N N . ILE E 2 48 ? 4.564 -7.609 -40.601 1.00 81.33 71 ILE E N 1
ATOM 6924 C CA . ILE E 2 48 ? 5.050 -6.784 -41.703 1.00 75.94 71 ILE E CA 1
ATOM 6925 C C . ILE E 2 48 ? 4.850 -7.562 -42.994 1.00 81.30 71 ILE E C 1
ATOM 6926 O O . ILE E 2 48 ? 5.363 -8.676 -43.136 1.00 98.56 71 ILE E O 1
ATOM 6931 N N . PHE E 2 49 ? 4.131 -6.977 -43.936 1.00 84.10 72 PHE E N 1
ATOM 6932 C CA . PHE E 2 49 ? 3.999 -7.534 -45.275 1.00 93.56 72 PHE E CA 1
ATOM 6933 C C . PHE E 2 49 ? 4.643 -6.580 -46.269 1.00 95.98 72 PHE E C 1
ATOM 6934 O O . PHE E 2 49 ? 5.028 -5.456 -45.936 1.00 99.94 72 PHE E O 1
ATOM 6942 N N . VAL E 2 50 ? 4.752 -7.037 -47.507 1.00 90.77 73 VAL E N 1
ATOM 6943 C CA . VAL E 2 50 ? 5.365 -6.254 -48.571 1.00 84.48 73 VAL E CA 1
ATOM 6944 C C . VAL E 2 50 ? 4.559 -6.492 -49.836 1.00 85.92 73 VAL E C 1
ATOM 6945 O O . VAL E 2 50 ? 4.276 -7.642 -50.186 1.00 84.90 73 VAL E O 1
ATOM 6949 N N . SER E 2 51 ? 4.121 -5.411 -50.484 1.00 91.40 74 SER E N 1
ATOM 6950 C CA . SER E 2 51 ? 3.370 -5.535 -51.730 1.00 101.12 74 SER E CA 1
ATOM 6951 C C . SER E 2 51 ? 3.935 -4.573 -52.756 1.00 104.06 74 SER E C 1
ATOM 6952 O O . SER E 2 51 ? 4.033 -3.367 -52.497 1.00 99.36 74 SER E O 1
ATOM 6955 N N . ARG E 2 52 ? 4.319 -5.124 -53.903 1.00 113.73 75 ARG E N 1
ATOM 6956 C CA . ARG E 2 52 ? 4.965 -4.379 -54.968 1.00 116.59 75 ARG E CA 1
ATOM 6957 C C . ARG E 2 52 ? 6.143 -3.613 -54.390 1.00 114.98 75 ARG E C 1
ATOM 6958 O O . ARG E 2 52 ? 7.000 -4.204 -53.726 1.00 113.00 75 ARG E O 1
ATOM 6966 N N . ASP E 2 53 ? 6.146 -2.290 -54.552 1.00 116.64 76 ASP E N 1
ATOM 6967 C CA . ASP E 2 53 ? 7.267 -1.470 -54.110 1.00 116.40 76 ASP E CA 1
ATOM 6968 C C . ASP E 2 53 ? 7.003 -0.764 -52.786 1.00 107.13 76 ASP E C 1
ATOM 6969 O O . ASP E 2 53 ? 7.633 0.255 -52.490 1.00 104.38 76 ASP E O 1
ATOM 6974 N N . ARG E 2 54 ? 6.082 -1.274 -51.985 1.00 102.99 77 ARG E N 1
ATOM 6975 C CA . ARG E 2 54 ? 5.747 -0.607 -50.741 1.00 97.86 77 ARG E CA 1
ATOM 6976 C C . ARG E 2 54 ? 5.707 -1.608 -49.608 1.00 91.16 77 ARG E C 1
ATOM 6977 O O . ARG E 2 54 ? 5.334 -2.766 -49.792 1.00 92.30 77 ARG E O 1
ATOM 6985 N N . LEU E 2 55 ? 6.092 -1.135 -48.436 1.00 77.84 78 LEU E N 1
ATOM 6986 C CA . LEU E 2 55 ? 6.239 -1.998 -47.286 1.00 75.07 78 LEU E CA 1
ATOM 6987 C C . LEU E 2 55 ? 5.154 -1.616 -46.293 1.00 63.67 78 LEU E C 1
ATOM 6988 O O . LEU E 2 55 ? 4.897 -0.432 -46.087 1.00 62.23 78 LEU E O 1
ATOM 6993 N N . LYS E 2 56 ? 4.467 -2.620 -45.751 1.00 56.81 79 LYS E N 1
ATOM 6994 C CA . LYS E 2 56 ? 3.253 -2.410 -44.975 1.00 56.47 79 LYS E CA 1
ATOM 6995 C C . LYS E 2 56 ? 3.403 -3.005 -43.583 1.00 65.82 79 LYS E C 1
ATOM 6996 O O . LYS E 2 56 ? 3.938 -4.105 -43.423 1.00 75.69 79 LYS E O 1
ATOM 7002 N N . PHE E 2 57 ? 2.946 -2.252 -42.587 1.00 69.36 80 PHE E N 1
ATOM 7003 C CA . PHE E 2 57 ? 2.854 -2.680 -41.195 1.00 73.33 80 PHE E CA 1
ATOM 7004 C C . PHE E 2 57 ? 1.367 -2.766 -40.874 1.00 79.50 80 PHE E C 1
ATOM 7005 O O . PHE E 2 57 ? 0.691 -1.733 -40.808 1.00 75.49 80 PHE E O 1
ATOM 7013 N N . LEU E 2 58 ? 0.865 -3.980 -40.645 1.00 79.59 81 LEU E N 1
ATOM 7014 C CA . LEU E 2 58 ? -0.548 -4.203 -40.329 1.00 75.47 81 LEU E CA 1
ATOM 7015 C C . LEU E 2 58 ? -0.702 -5.157 -39.155 1.00 80.01 81 LEU E C 1
ATOM 7016 O O . LEU E 2 58 ? -0.591 -6.381 -39.330 1.00 89.73 81 LEU E O 1
ATOM 7021 N N . PRO E 2 59 ? -0.948 -4.645 -37.942 1.00 82.07 82 PRO E N 1
ATOM 7022 C CA . PRO E 2 59 ? -0.782 -3.223 -37.617 1.00 73.61 82 PRO E CA 1
ATOM 7023 C C . PRO E 2 59 ? 0.660 -2.930 -37.223 1.00 79.96 82 PRO E C 1
ATOM 7024 O O . PRO E 2 59 ? 1.456 -3.858 -37.081 1.00 88.22 82 PRO E O 1
ATOM 7028 N N . ALA E 2 60 ? 0.994 -1.658 -37.042 1.00 78.48 83 ALA E N 1
ATOM 7029 C CA . ALA E 2 60 ? 2.328 -1.257 -36.616 1.00 78.15 83 ALA E CA 1
ATOM 7030 C C . ALA E 2 60 ? 2.409 -1.206 -35.093 1.00 81.80 83 ALA E C 1
ATOM 7031 O O . ALA E 2 60 ? 1.508 -0.686 -34.433 1.00 78.50 83 ALA E O 1
ATOM 7033 N N . ARG E 2 61 ? 3.462 -1.785 -34.533 1.00 84.49 84 ARG E N 1
ATOM 7034 C CA . ARG E 2 61 ? 3.710 -1.659 -33.104 1.00 89.13 84 ARG E CA 1
ATOM 7035 C C . ARG E 2 61 ? 5.113 -1.125 -32.890 1.00 91.12 84 ARG E C 1
ATOM 7036 O O . ARG E 2 61 ? 6.018 -1.410 -33.677 1.00 96.75 84 ARG E O 1
ATOM 7044 N N . VAL E 2 62 ? 5.278 -0.359 -31.805 1.00 84.18 85 VAL E N 1
ATOM 7045 C CA . VAL E 2 62 ? 6.470 0.464 -31.643 1.00 76.47 85 VAL E CA 1
ATOM 7046 C C . VAL E 2 62 ? 7.738 -0.372 -31.696 1.00 74.33 85 VAL E C 1
ATOM 7047 O O . VAL E 2 62 ? 8.814 0.162 -31.974 1.00 70.46 85 VAL E O 1
ATOM 7051 N N . GLU E 2 63 ? 7.634 -1.682 -31.463 1.00 80.56 86 GLU E N 1
ATOM 7052 C CA . GLU E 2 63 ? 8.793 -2.548 -31.633 1.00 83.71 86 GLU E CA 1
ATOM 7053 C C . GLU E 2 63 ? 9.286 -2.518 -33.078 1.00 89.56 86 GLU E C 1
ATOM 7054 O O . GLU E 2 63 ? 10.483 -2.702 -33.328 1.00 98.44 86 GLU E O 1
ATOM 7060 N N . ASP E 2 64 ? 8.384 -2.285 -34.041 1.00 85.87 87 ASP E N 1
ATOM 7061 C CA . ASP E 2 64 ? 8.763 -2.249 -35.452 1.00 87.63 87 ASP E CA 1
ATOM 7062 C C . ASP E 2 64 ? 9.535 -0.989 -35.839 1.00 84.53 87 ASP E C 1
ATOM 7063 O O . ASP E 2 64 ? 10.034 -0.930 -36.967 1.00 82.41 87 ASP E O 1
ATOM 7068 N N . SER E 2 65 ? 9.638 0.015 -34.958 1.00 78.01 88 SER E N 1
ATOM 7069 C CA . SER E 2 65 ? 10.406 1.218 -35.271 1.00 64.99 88 SER E CA 1
ATOM 7070 C C . SER E 2 65 ? 11.843 0.866 -35.591 1.00 69.51 88 SER E C 1
ATOM 7071 O O . SER E 2 65 ? 12.598 0.448 -34.711 1.00 84.96 88 SER E O 1
ATOM 7074 N N . GLY E 2 66 ? 12.227 1.002 -36.846 1.00 66.20 89 GLY E N 1
ATOM 7075 C CA . GLY E 2 66 ? 13.592 0.720 -37.202 1.00 72.75 89 GLY E CA 1
ATOM 7076 C C . GLY E 2 66 ? 13.955 1.384 -38.508 1.00 80.12 89 GLY E C 1
ATOM 7077 O O . GLY E 2 66 ? 13.181 2.160 -39.079 1.00 74.91 89 GLY E O 1
ATOM 7078 N N . ILE E 2 67 ? 15.133 1.033 -38.994 1.00 84.68 90 ILE E N 1
ATOM 7079 C CA . ILE E 2 67 ? 15.645 1.556 -40.248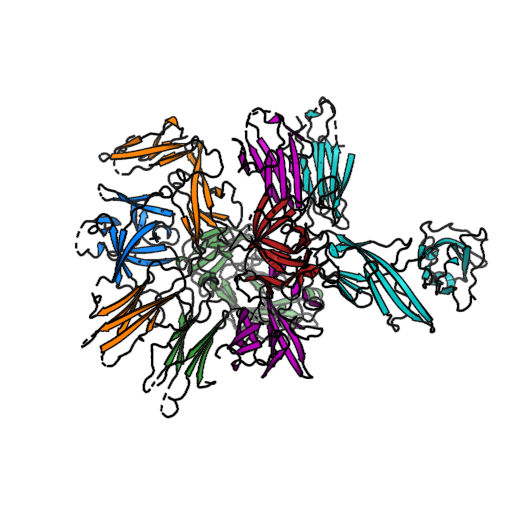 1.00 84.63 90 ILE E CA 1
ATOM 7080 C C . ILE E 2 67 ? 15.546 0.441 -41.270 1.00 90.00 90 ILE E C 1
ATOM 7081 O O . ILE E 2 67 ? 16.196 -0.604 -41.149 1.00 101.37 90 ILE E O 1
ATOM 7086 N N . TYR E 2 68 ? 14.731 0.678 -42.280 1.00 86.37 91 TYR E N 1
ATOM 7087 C CA . TYR E 2 68 ? 14.479 -0.305 -43.310 1.00 86.78 91 TYR E CA 1
ATOM 7088 C C . TYR E 2 68 ? 15.112 0.180 -44.601 1.00 92.48 91 TYR E C 1
ATOM 7089 O O . TYR E 2 68 ? 15.149 1.384 -44.895 1.00 95.30 91 TYR E O 1
ATOM 7098 N N . ALA E 2 69 ? 15.615 -0.770 -45.369 1.00 91.47 92 ALA E N 1
ATOM 7099 C CA . ALA E 2 69 ? 16.287 -0.455 -46.611 1.00 92.86 92 ALA E CA 1
ATOM 7100 C C . ALA E 2 69 ? 15.620 -1.208 -47.740 1.00 92.21 92 ALA E C 1
ATOM 7101 O O . ALA E 2 69 ? 15.243 -2.383 -47.587 1.00 91.82 92 ALA E O 1
ATOM 7103 N N . CYS E 2 70 ? 15.447 -0.489 -48.850 1.00 95.79 93 CYS E N 1
ATOM 7104 C CA . CYS E 2 70 ? 14.884 -1.021 -50.078 1.00 99.42 93 CYS E CA 1
ATOM 7105 C C . CYS E 2 70 ? 15.909 -0.934 -51.200 1.00 97.54 93 CYS E C 1
ATOM 7106 O O . CYS E 2 70 ? 16.668 0.036 -51.299 1.00 93.19 93 CYS E O 1
ATOM 7109 N N . VAL E 2 71 ? 15.956 -1.983 -52.007 1.00 94.84 94 VAL E N 1
ATOM 7110 C CA . VAL E 2 71 ? 16.844 -2.093 -53.160 1.00 96.04 94 VAL E CA 1
ATOM 7111 C C . VAL E 2 71 ? 16.086 -2.537 -54.403 1.00 102.11 94 VAL E C 1
ATOM 7112 O O . VAL E 2 71 ? 15.142 -3.336 -54.335 1.00 102.19 94 VAL E O 1
ATOM 7116 N N . ILE E 2 72 ? 16.500 -1.955 -55.543 1.00 108.56 95 ILE E N 1
ATOM 7117 C CA . ILE E 2 72 ? 15.921 -2.212 -56.861 1.00 106.19 95 ILE E CA 1
ATOM 7118 C C . ILE E 2 72 ? 17.055 -2.612 -57.798 1.00 114.45 95 ILE E C 1
ATOM 7119 O O . ILE E 2 72 ? 18.120 -1.986 -57.789 1.00 120.08 95 ILE E O 1
ATOM 7124 N N . ARG E 2 73 ? 16.885 -3.730 -58.493 1.00 120.57 96 ARG E N 1
ATOM 7125 C CA . ARG E 2 73 ? 17.866 -4.148 -59.487 1.00 132.46 96 ARG E CA 1
ATOM 7126 C C . ARG E 2 73 ? 17.183 -4.522 -60.800 1.00 134.68 96 ARG E C 1
ATOM 7127 O O . ARG E 2 73 ? 16.799 -3.654 -61.583 1.00 133.14 96 ARG E O 1
ATOM 7135 N N . LYS E 2 79 ? 20.560 0.485 -57.453 1.00 132.92 102 LYS E N 1
ATOM 7136 C CA . LYS E 2 79 ? 20.299 1.589 -56.539 1.00 130.72 102 LYS E CA 1
ATOM 7137 C C . LYS E 2 79 ? 19.452 1.139 -55.340 1.00 130.60 102 LYS E C 1
ATOM 7138 O O . LYS E 2 79 ? 18.622 0.207 -55.432 1.00 134.21 102 LYS E O 1
ATOM 7144 N N . THR E 2 80 ? 19.683 1.818 -54.215 1.00 128.32 103 THR E N 1
ATOM 7145 C CA . THR E 2 80 ? 19.111 1.471 -52.924 1.00 125.46 103 THR E CA 1
ATOM 7146 C C . THR E 2 80 ? 18.634 2.747 -52.240 1.00 123.34 103 THR E C 1
ATOM 7147 O O . THR E 2 80 ? 18.890 3.861 -52.706 1.00 126.83 103 THR E O 1
ATOM 7151 N N . GLY E 2 81 ? 17.953 2.576 -51.107 1.00 115.07 104 GLY E N 1
ATOM 7152 C CA . GLY E 2 81 ? 17.416 3.693 -50.352 1.00 106.17 104 GLY E CA 1
ATOM 7153 C C . GLY E 2 81 ? 17.040 3.260 -48.955 1.00 102.10 104 GLY E C 1
ATOM 7154 O O . GLY E 2 81 ? 16.816 2.074 -48.686 1.00 104.21 104 GLY E O 1
ATOM 7155 N N . TYR E 2 82 ? 16.939 4.248 -48.064 1.00 94.70 105 TYR E N 1
ATOM 7156 C CA . TYR E 2 82 ? 16.683 3.985 -46.656 1.00 93.28 105 TYR E CA 1
ATOM 7157 C C . TYR E 2 82 ? 15.603 4.893 -46.087 1.00 90.58 105 TYR E C 1
ATOM 7158 O O . TYR E 2 82 ? 15.465 6.071 -46.456 1.00 83.91 105 TYR E O 1
ATOM 7167 N N . LEU E 2 83 ? 14.878 4.322 -45.123 1.00 90.94 106 LEU E N 1
ATOM 7168 C CA . LEU E 2 83 ? 13.838 5.035 -44.407 1.00 87.03 106 LEU E CA 1
ATOM 7169 C C . LEU E 2 83 ? 13.925 4.721 -42.929 1.00 85.52 106 LEU E C 1
ATOM 7170 O O . LEU E 2 83 ? 14.114 3.564 -42.531 1.00 85.19 106 LEU E O 1
ATOM 7175 N N . ASN E 2 84 ? 13.762 5.766 -42.126 1.00 83.69 107 ASN E N 1
ATOM 7176 C CA . ASN E 2 84 ? 13.721 5.625 -40.684 1.00 85.83 107 ASN E CA 1
ATOM 7177 C C . ASN E 2 84 ? 12.238 5.635 -40.343 1.00 79.02 107 ASN E C 1
ATOM 7178 O O . ASN E 2 84 ? 11.580 6.679 -40.362 1.00 80.79 107 ASN E O 1
ATOM 7183 N N . VAL E 2 85 ? 11.696 4.456 -40.090 1.00 72.04 108 VAL E N 1
ATOM 7184 C CA . VAL E 2 85 ? 10.289 4.325 -39.753 1.00 58.60 108 VAL E CA 1
ATOM 7185 C C . VAL E 2 85 ? 10.201 4.241 -38.239 1.00 62.20 108 VAL E C 1
ATOM 7186 O O . VAL E 2 85 ? 10.900 3.434 -37.610 1.00 65.46 108 VAL E O 1
ATOM 7190 N N . THR E 2 86 ? 9.361 5.080 -37.648 1.00 59.87 109 THR E N 1
ATOM 7191 C CA . THR E 2 86 ? 9.168 5.054 -36.210 1.00 61.91 109 THR E CA 1
ATOM 7192 C C . THR E 2 86 ? 7.680 5.097 -35.895 1.00 66.61 109 THR E C 1
ATOM 7193 O O . THR E 2 86 ? 6.927 5.954 -36.402 1.00 50.47 109 THR E O 1
ATOM 7197 N N . ILE E 2 87 ? 7.276 4.139 -35.076 1.00 64.89 110 ILE E N 1
ATOM 7198 C CA . ILE E 2 87 ? 5.918 3.991 -34.590 1.00 63.44 110 ILE E CA 1
ATOM 7199 C C . ILE E 2 87 ? 5.881 4.487 -33.157 1.00 64.60 110 ILE E C 1
ATOM 7200 O O . ILE E 2 87 ? 6.791 4.207 -32.368 1.00 79.70 110 ILE E O 1
ATOM 7205 N N . HIS E 2 88 ? 4.833 5.228 -32.818 1.00 50.12 111 HIS E N 1
ATOM 7206 C CA . HIS E 2 88 ? 4.723 5.897 -31.539 1.00 52.42 111 HIS E CA 1
ATOM 7207 C C . HIS E 2 88 ? 3.422 5.483 -30.867 1.00 66.58 111 HIS E C 1
ATOM 7208 O O . HIS E 2 88 ? 2.497 4.983 -31.511 1.00 64.04 111 HIS E O 1
ATOM 7215 N N . LYS E 2 89 ? 3.364 5.691 -29.558 1.00 73.85 112 LYS E N 1
ATOM 7216 C CA . LYS E 2 89 ? 2.142 5.478 -28.805 1.00 82.96 112 LYS E CA 1
ATOM 7217 C C . LYS E 2 89 ? 1.414 6.807 -28.707 1.00 84.74 112 LYS E C 1
ATOM 7218 O O . LYS E 2 89 ? 2.008 7.805 -28.288 1.00 91.21 112 LYS E O 1
ATOM 7224 N N . LYS E 2 90 ? 0.137 6.809 -29.063 1.00 89.42 113 LYS E N 1
ATOM 7225 C CA . LYS E 2 90 ? -0.631 8.046 -29.124 1.00 90.64 113 LYS E CA 1
ATOM 72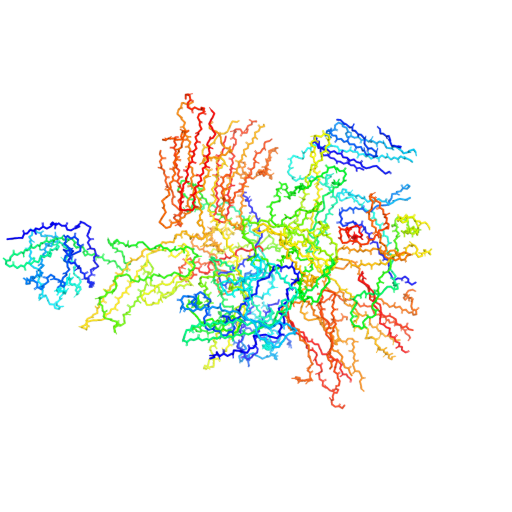26 C C . LYS E 2 90 ? -0.674 8.731 -27.763 1.00 106.44 113 LYS E C 1
ATOM 7227 O O . LYS E 2 90 ? -1.099 8.104 -26.778 1.00 110.82 113 LYS E O 1
ATOM 7229 N N . PRO E 2 91 ? -0.258 9.990 -27.659 1.00 115.09 114 PRO E N 1
ATOM 7230 C CA . PRO E 2 91 ? -0.255 10.650 -26.348 1.00 121.62 114 PRO E CA 1
ATOM 7231 C C . PRO E 2 91 ? -1.581 10.672 -25.752 1.00 129.88 114 PRO E C 1
ATOM 7232 O O . PRO E 2 91 ? -2.651 10.642 -26.442 1.00 134.17 114 PRO E O 1
ATOM 7236 N N . PRO E 2 92 ? -1.716 10.723 -24.403 1.00 131.84 115 PRO E N 1
ATOM 7237 C CA . PRO E 2 92 ? -3.019 10.687 -23.744 1.00 135.36 115 PRO E CA 1
ATOM 7238 C C . PRO E 2 92 ? -3.886 11.900 -24.035 1.00 135.82 115 PRO E C 1
ATOM 7239 O O . PRO E 2 92 ? -5.109 11.823 -23.860 1.00 138.92 115 PRO E O 1
ATOM 7243 N N . SER E 2 93 ? -3.305 13.014 -24.471 1.00 134.36 116 SER E N 1
ATOM 7244 C CA . SER E 2 93 ? -4.076 14.231 -24.655 1.00 137.17 116 SER E CA 1
ATOM 7245 C C . SER E 2 93 ? -4.742 14.256 -26.029 1.00 134.14 116 SER E C 1
ATOM 7246 O O . SER E 2 93 ? -4.481 13.427 -26.908 1.00 126.09 116 SER E O 1
ATOM 7249 N N . CYS E 2 94 ? -5.641 15.224 -26.192 1.00 140.07 117 CYS E N 1
ATOM 7250 C CA . CYS E 2 94 ? -6.300 15.418 -27.475 1.00 138.65 117 CYS E CA 1
ATOM 7251 C C . CYS E 2 94 ? -5.334 16.007 -28.492 1.00 131.51 117 CYS E C 1
ATOM 7252 O O . CYS E 2 94 ? -5.290 15.572 -29.650 1.00 129.07 117 CYS E O 1
ATOM 7255 N N . ASN E 2 95 ? -4.552 16.991 -28.065 1.00 127.58 118 ASN E N 1
ATOM 7256 C CA . ASN E 2 95 ? -3.576 17.653 -28.917 1.00 116.61 118 ASN E CA 1
ATOM 7257 C C . ASN E 2 95 ? -2.467 16.686 -29.327 1.00 99.27 118 ASN E C 1
ATOM 7258 O O . ASN E 2 95 ? -1.749 16.152 -28.473 1.00 102.01 118 ASN E O 1
ATOM 7263 N N . ILE E 2 96 ? -2.343 16.444 -30.629 1.00 85.15 119 ILE E N 1
ATOM 7264 C CA . ILE E 2 96 ? -1.255 15.631 -31.169 1.00 73.49 119 ILE E CA 1
ATOM 7265 C C . ILE E 2 96 ? -0.020 16.523 -31.215 1.00 71.46 119 ILE E C 1
ATOM 7266 O O . ILE E 2 96 ? -0.109 17.672 -31.667 1.00 79.65 119 ILE E O 1
ATOM 7271 N N . PRO E 2 97 ? 1.146 16.043 -30.797 1.00 66.47 120 PRO E N 1
ATOM 7272 C CA . PRO E 2 97 ? 2.355 16.878 -30.837 1.00 63.75 120 PRO E CA 1
ATOM 7273 C C . PRO E 2 97 ? 2.828 17.115 -32.261 1.00 58.62 120 PRO E C 1
ATOM 7274 O O . PRO E 2 97 ? 2.372 16.485 -33.214 1.00 61.42 120 PRO E O 1
ATOM 7278 N N . ASP E 2 98 ? 3.805 18.016 -32.386 1.00 59.84 121 ASP E N 1
ATOM 7279 C CA . ASP E 2 98 ? 4.244 18.458 -33.711 1.00 61.60 121 ASP E CA 1
ATOM 7280 C C . ASP E 2 98 ? 4.967 17.366 -34.485 1.00 60.39 121 ASP E C 1
ATOM 7281 O O . ASP E 2 98 ? 4.909 17.351 -35.720 1.00 66.67 121 ASP E O 1
ATOM 7286 N N . TYR E 2 99 ? 5.648 16.450 -33.797 1.00 57.08 122 TYR E N 1
ATOM 7287 C CA . TYR E 2 99 ? 6.493 15.485 -34.489 1.00 56.31 122 TYR E CA 1
ATOM 7288 C C . TYR E 2 99 ? 5.707 14.347 -35.137 1.00 60.99 122 TYR E C 1
ATOM 7289 O O . TYR E 2 99 ? 6.319 13.509 -35.807 1.00 73.85 122 TYR E O 1
ATOM 7298 N N . LEU E 2 100 ? 4.379 14.281 -34.979 1.00 59.28 123 LEU E N 1
ATOM 7299 C CA . LEU E 2 100 ? 3.588 13.338 -35.767 1.00 61.37 123 LEU E CA 1
ATOM 7300 C C . LEU E 2 100 ? 2.605 14.046 -36.697 1.00 63.37 123 LEU E C 1
ATOM 7301 O O . LEU E 2 100 ? 1.666 13.413 -37.197 1.00 63.05 123 LEU E O 1
ATOM 7306 N N . MET E 2 101 ? 2.814 15.333 -36.961 1.00 61.37 124 MET E N 1
ATOM 7307 C CA . MET E 2 101 ? 2.003 16.076 -37.914 1.00 54.35 124 MET E CA 1
ATOM 7308 C C . MET E 2 101 ? 2.721 16.297 -39.235 1.00 48.40 124 MET E C 1
ATOM 7309 O O . MET E 2 101 ? 3.952 16.343 -39.310 1.00 50.89 124 MET E O 1
ATOM 7314 N N . TYR E 2 102 ? 1.921 16.454 -40.278 1.00 45.98 125 TYR E N 1
ATOM 7315 C CA . TYR E 2 102 ? 2.419 16.670 -41.622 1.00 47.00 125 TYR E CA 1
ATOM 7316 C C . TYR E 2 102 ? 2.456 18.168 -41.920 1.00 54.80 125 TYR E C 1
ATOM 7317 O O . TYR E 2 102 ? 2.065 19.004 -41.099 1.00 57.24 125 TYR E O 1
ATOM 7326 N N . SER E 2 103 ? 2.950 18.504 -43.109 1.00 57.52 126 SER E N 1
ATOM 7327 C CA . SER E 2 103 ? 3.196 19.895 -43.459 1.00 53.54 126 SER E CA 1
ATOM 7328 C C . SER E 2 103 ? 1.931 20.723 -43.281 1.00 39.06 126 SER E C 1
ATOM 7329 O O . SER E 2 103 ? 0.823 20.252 -43.540 1.00 38.58 126 SER E O 1
ATOM 7332 N N . THR E 2 104 ? 2.112 21.937 -42.758 1.00 47.89 127 THR E N 1
ATOM 7333 C CA . THR E 2 104 ? 1.010 22.836 -42.430 1.00 45.53 127 THR E CA 1
ATOM 7334 C C . THR E 2 104 ? 0.354 23.391 -43.693 1.00 46.43 127 THR E C 1
ATOM 7335 O O . THR E 2 104 ? 1.015 23.619 -44.714 1.00 44.51 127 THR E O 1
ATOM 7339 N N . VAL E 2 105 ? -0.960 23.574 -43.637 1.00 40.09 128 VAL E N 1
ATOM 7340 C CA . VAL E 2 105 ? -1.698 24.148 -44.751 1.00 46.00 128 VAL E CA 1
ATOM 7341 C C . VAL E 2 105 ? -1.950 25.610 -44.426 1.00 54.54 128 VAL E C 1
ATOM 7342 O O . VAL E 2 105 ? -2.759 25.939 -43.546 1.00 62.86 128 VAL E O 1
ATOM 7346 N N . ARG E 2 106 ? -1.252 26.492 -45.136 1.00 60.39 129 ARG E N 1
ATOM 7347 C CA . ARG E 2 106 ? -1.476 27.927 -45.004 1.00 48.77 129 ARG E CA 1
ATOM 7348 C C . ARG E 2 106 ? -2.610 28.300 -45.947 1.00 47.24 129 ARG E C 1
ATOM 7349 O O . ARG E 2 106 ? -2.402 28.561 -47.130 1.00 59.54 129 ARG E O 1
ATOM 7357 N N . GLY E 2 107 ? -3.835 28.297 -45.417 1.00 46.04 130 GLY E N 1
ATOM 7358 C CA . GLY E 2 107 ? -5.007 28.683 -46.174 1.00 48.78 130 GLY E CA 1
ATOM 7359 C C . GLY E 2 107 ? -5.394 30.162 -46.014 1.00 56.92 130 GLY E C 1
ATOM 7360 O O . GLY E 2 107 ? -4.732 30.971 -45.351 1.00 52.98 130 GLY E O 1
ATOM 7361 N N . SER E 2 108 ? -6.489 30.515 -46.677 1.00 49.98 131 SER E N 1
ATOM 7362 C CA . SER E 2 108 ? -6.971 31.888 -46.699 1.00 52.40 131 SER E CA 1
ATOM 7363 C C . SER E 2 108 ? -8.497 31.879 -46.769 1.00 55.97 131 SER E C 1
ATOM 7364 O O . SER E 2 108 ? -9.136 30.825 -46.699 1.00 58.82 131 SER E O 1
ATOM 7367 N N . ASP E 2 109 ? -9.081 33.071 -46.929 1.00 52.69 132 ASP E N 1
ATOM 7368 C CA . ASP E 2 109 ? -10.488 33.199 -47.296 1.00 61.73 132 ASP E CA 1
ATOM 7369 C C . ASP E 2 109 ? -10.745 32.779 -48.738 1.00 58.13 132 ASP E C 1
ATOM 7370 O O . ASP E 2 109 ? -11.911 32.725 -49.145 1.00 61.97 132 ASP E O 1
ATOM 7375 N N . LYS E 2 110 ? -9.703 32.457 -49.509 1.00 50.94 133 LYS E N 1
ATOM 7376 C CA . LYS E 2 110 ? -9.865 31.980 -50.873 1.00 56.13 133 LYS E CA 1
ATOM 7377 C C . LYS E 2 110 ? -9.394 30.545 -51.079 1.00 50.55 133 LYS E C 1
ATOM 7378 O O . LYS E 2 110 ? -9.580 30.004 -52.177 1.00 45.07 133 LYS E O 1
ATOM 7384 N N . ASN E 2 111 ? -8.760 29.918 -50.070 1.00 49.16 134 ASN E N 1
ATOM 7385 C CA . ASN E 2 111 ? -8.264 28.543 -50.194 1.00 53.76 134 ASN E CA 1
ATOM 7386 C C . ASN E 2 111 ? -8.518 27.837 -48.864 1.00 54.19 134 ASN E C 1
ATOM 7387 O O . ASN E 2 111 ? -7.614 27.661 -48.043 1.00 52.03 134 ASN E O 1
ATOM 7392 N N . PHE E 2 112 ? -9.761 27.410 -48.671 1.00 49.41 135 PHE E N 1
ATOM 7393 C CA . PHE E 2 112 ? -10.202 26.812 -47.412 1.00 41.82 135 PHE E CA 1
ATOM 7394 C C . PHE E 2 112 ? -10.338 25.298 -47.553 1.00 45.94 135 PHE E C 1
ATOM 7395 O O . PHE E 2 112 ? -11.373 24.691 -47.237 1.00 41.39 135 PHE E O 1
ATOM 7403 N N . LYS E 2 113 ? -9.271 24.674 -48.048 1.00 44.15 136 LYS E N 1
ATOM 7404 C CA . LYS E 2 113 ? -9.238 23.246 -48.310 1.00 41.69 136 LYS E CA 1
ATOM 7405 C C . LYS E 2 113 ? -8.062 22.609 -47.586 1.00 41.23 136 LYS E C 1
ATOM 7406 O O . LYS E 2 113 ? -6.928 23.095 -47.690 1.00 42.15 136 LYS E O 1
ATOM 7412 N N . ILE E 2 114 ? -8.330 21.496 -46.895 1.00 41.77 137 ILE E N 1
ATOM 7413 C CA . ILE E 2 114 ? -7.318 20.735 -46.162 1.00 45.07 137 ILE E CA 1
ATOM 7414 C C . ILE E 2 114 ? -7.290 19.321 -46.726 1.00 53.01 137 ILE E C 1
ATOM 7415 O O . ILE E 2 114 ? -8.309 18.621 -46.707 1.00 61.12 137 ILE E O 1
ATOM 7420 N N . THR E 2 115 ? -6.124 18.880 -47.190 1.00 50.43 138 THR E N 1
ATOM 7421 C CA . THR E 2 115 ? -6.006 17.520 -47.705 1.00 47.68 138 THR E CA 1
ATOM 7422 C C . THR E 2 115 ? -5.538 16.568 -46.610 1.00 52.22 138 THR E C 1
ATOM 7423 O O . THR E 2 115 ? -4.716 16.928 -45.756 1.00 61.24 138 THR E O 1
ATOM 7427 N N . CYS E 2 116 ? -6.056 15.346 -46.658 1.00 52.74 139 CYS E N 1
ATOM 7428 C CA . CYS E 2 116 ? -5.662 14.295 -45.725 1.00 56.65 139 CYS E CA 1
ATOM 7429 C C . CYS E 2 116 ? -4.318 13.705 -46.150 1.00 52.82 139 CYS E C 1
ATOM 7430 O O . CYS E 2 116 ? -4.214 13.157 -47.254 1.00 47.68 139 CYS E O 1
ATOM 7433 N N . PRO E 2 117 ? -3.267 13.837 -45.341 1.00 45.10 140 PRO E N 1
ATOM 7434 C CA . PRO E 2 117 ? -1.936 13.397 -45.781 1.00 42.92 140 PRO E CA 1
ATOM 7435 C C . PRO E 2 117 ? -1.796 11.879 -45.863 1.00 43.61 140 PRO E C 1
ATOM 7436 O O . PRO E 2 117 ? -2.402 11.122 -45.102 1.00 43.19 140 PRO E O 1
ATOM 7440 N N . THR E 2 118 ? -0.979 11.447 -46.827 1.00 41.79 141 THR E N 1
ATOM 7441 C CA . THR E 2 118 ? -0.515 10.083 -47.073 1.00 44.07 141 THR E CA 1
ATOM 7442 C C . THR E 2 118 ? -1.619 9.112 -47.502 1.00 42.23 141 THR E C 1
ATOM 7443 O O . THR E 2 118 ? -1.301 7.962 -47.859 1.00 41.14 141 THR E O 1
ATOM 7447 N N . ILE E 2 119 ? -2.885 9.537 -47.560 1.00 38.47 142 ILE E N 1
ATOM 7448 C CA . ILE E 2 119 ? -3.980 8.576 -47.715 1.00 46.44 142 ILE E CA 1
ATOM 7449 C C . ILE E 2 119 ? -3.925 7.887 -49.068 1.00 50.95 142 ILE E C 1
ATOM 7450 O O . ILE E 2 119 ? -4.452 6.767 -49.219 1.00 48.69 142 ILE E O 1
ATOM 7455 N N . ASP E 2 120 ? -3.255 8.489 -50.042 1.00 56.12 143 ASP E N 1
ATOM 7456 C CA . ASP E 2 120 ? -3.295 7.797 -51.340 1.00 60.78 143 ASP E CA 1
ATOM 7457 C C . ASP E 2 120 ? -2.407 6.484 -51.381 1.00 60.90 143 ASP E C 1
ATOM 7458 O O . ASP E 2 120 ? -2.244 5.872 -52.466 1.00 62.77 143 ASP E O 1
ATOM 7463 N N . LEU E 2 121 ? -1.861 6.053 -50.239 1.00 49.51 144 LEU E N 1
ATOM 7464 C CA . LEU E 2 121 ? -1.140 4.791 -50.172 1.00 50.89 144 LEU E CA 1
ATOM 7465 C C . LEU E 2 121 ? -2.036 3.617 -49.800 1.00 51.87 144 LEU E C 1
ATOM 7466 O O . LEU E 2 121 ? -1.703 2.470 -50.120 1.00 55.85 144 LEU E O 1
ATOM 7471 N N . TYR E 2 122 ? -3.147 3.880 -49.120 1.00 48.44 145 TYR E N 1
ATOM 7472 C CA . TYR E 2 122 ? -4.050 2.870 -48.605 1.00 48.16 145 TYR E CA 1
ATOM 7473 C C . TYR E 2 122 ? -5.220 2.613 -49.565 1.00 49.66 145 TYR E C 1
ATOM 7474 O O . TYR E 2 122 ? -5.528 3.417 -50.449 1.00 49.51 145 TYR E O 1
ATOM 7483 N N . ASN E 2 123 ? -5.899 1.476 -49.337 1.00 61.03 146 ASN E N 1
ATOM 7484 C CA . ASN E 2 123 ? -7.144 1.096 -50.025 1.00 64.62 146 ASN E CA 1
ATOM 7485 C C . ASN E 2 123 ? -8.236 1.589 -49.083 1.00 55.34 146 ASN E C 1
ATOM 7486 O O . ASN E 2 123 ? -8.686 0.867 -48.195 1.00 50.48 146 ASN E O 1
ATOM 7491 N N . TRP E 2 124 ? -8.646 2.838 -49.288 1.00 49.32 147 TRP E N 1
ATOM 7492 C CA . TRP E 2 124 ? -9.588 3.532 -48.424 1.00 46.83 147 TRP E CA 1
ATOM 7493 C C . TRP E 2 124 ? -10.856 3.824 -49.221 1.00 48.81 147 TRP E C 1
ATOM 7494 O O . TRP E 2 124 ? -10.852 3.823 -50.458 1.00 50.68 147 TRP E O 1
ATOM 7505 N N . THR E 2 125 ? -11.948 4.066 -48.502 1.00 45.94 148 THR E N 1
ATOM 7506 C CA . THR E 2 125 ? -13.228 4.317 -49.137 1.00 48.05 148 THR E CA 1
ATOM 7507 C C . THR E 2 125 ? -13.902 5.481 -48.446 1.00 66.80 148 THR E C 1
ATOM 7508 O O . THR E 2 125 ? -13.798 5.631 -47.230 1.00 62.38 148 THR E O 1
ATOM 7512 N N . ALA E 2 126 ? -14.641 6.271 -49.221 1.00 65.77 149 ALA E N 1
ATOM 7513 C CA . ALA E 2 126 ? -15.339 7.407 -48.643 1.00 53.73 149 ALA E CA 1
ATOM 7514 C C . ALA E 2 126 ? -16.429 6.912 -47.695 1.00 60.53 149 ALA E C 1
ATOM 7515 O O . ALA E 2 126 ? -17.009 5.847 -47.910 1.00 73.27 149 ALA E O 1
ATOM 7517 N N . PRO E 2 127 ? -16.691 7.644 -46.606 1.00 63.65 150 PRO E N 1
ATOM 7518 C CA . PRO E 2 127 ? -16.083 8.953 -46.311 1.00 64.93 150 PRO E CA 1
ATOM 7519 C C . PRO E 2 127 ? -14.930 8.915 -45.309 1.00 58.88 150 PRO E C 1
ATOM 7520 O O . PRO E 2 127 ? -14.868 8.017 -44.464 1.00 54.61 150 PRO E O 1
ATOM 7524 N N . VAL E 2 128 ? -14.025 9.885 -45.412 1.00 58.37 151 VAL E N 1
ATOM 7525 C CA . VAL E 2 128 ? -13.011 10.112 -44.387 1.00 55.51 151 VAL E CA 1
ATOM 7526 C C . VAL E 2 128 ? -13.621 11.027 -43.335 1.00 55.00 151 VAL E C 1
ATOM 7527 O O . VAL E 2 128 ? -14.349 11.967 -43.668 1.00 54.80 151 VAL E O 1
ATOM 7531 N N . GLN E 2 129 ? -13.371 10.754 -42.060 1.00 59.76 152 GLN E N 1
ATOM 7532 C CA . GLN E 2 129 ? -13.917 11.617 -41.021 1.00 62.40 152 GLN E CA 1
ATOM 7533 C C . GLN E 2 129 ? -12.847 12.579 -40.527 1.00 53.85 152 GLN E C 1
ATOM 7534 O O . GLN E 2 129 ? -11.655 12.291 -40.590 1.00 52.71 152 GLN E O 1
ATOM 7540 N N . TRP E 2 130 ? -13.279 13.756 -40.102 1.00 56.36 153 TRP E N 1
ATOM 7541 C CA . TRP E 2 130 ? -12.372 14.826 -39.716 1.00 48.80 153 TRP E CA 1
ATOM 7542 C C . TRP E 2 130 ? -12.667 15.257 -38.285 1.00 54.64 153 TRP E C 1
ATOM 7543 O O . TRP E 2 130 ? -13.824 15.279 -37.845 1.00 52.48 153 TRP E O 1
ATOM 7554 N N . PHE E 2 131 ? -11.614 15.616 -37.566 1.00 58.55 154 PHE E N 1
ATOM 7555 C CA . PHE E 2 131 ? -11.751 16.065 -36.195 1.00 63.81 154 PHE E CA 1
ATOM 7556 C C . PHE E 2 131 ? -10.896 17.309 -36.014 1.00 66.06 154 PHE E C 1
ATOM 7557 O O . PHE E 2 131 ? -9.852 17.467 -36.661 1.00 61.12 154 PHE E O 1
ATOM 7565 N N . LYS E 2 132 ? -11.375 18.215 -35.165 1.00 64.85 155 LYS E N 1
ATOM 7566 C CA . LYS E 2 132 ? -10.606 19.385 -34.769 1.00 64.74 155 LYS E CA 1
ATOM 7567 C C . LYS E 2 132 ? -10.683 19.462 -33.258 1.00 75.90 155 LYS E C 1
ATOM 7568 O O . LYS E 2 132 ? -11.782 19.560 -32.701 1.00 72.03 155 LYS E O 1
ATOM 7574 N N . ASN E 2 133 ? -9.519 19.377 -32.609 1.00 93.02 156 ASN E N 1
ATOM 7575 C CA . ASN E 2 133 ? -9.381 19.292 -31.150 1.00 102.23 156 ASN E CA 1
ATOM 7576 C C . ASN E 2 133 ? -10.373 18.292 -30.540 1.00 105.84 156 ASN E C 1
ATOM 7577 O O . ASN E 2 133 ? -11.158 18.624 -29.646 1.00 115.30 156 ASN E O 1
ATOM 7582 N N . CYS E 2 134 ? -10.343 17.058 -31.058 1.00 96.95 157 CYS E N 1
ATOM 7583 C CA . CYS E 2 134 ? -11.015 15.906 -30.462 1.00 94.75 157 CYS E CA 1
ATOM 7584 C C . CYS E 2 134 ? -12.532 15.892 -30.570 1.00 86.07 157 CYS E C 1
ATOM 7585 O O . CYS E 2 134 ? -13.201 15.196 -29.794 1.00 89.09 157 CYS E O 1
ATOM 7588 N N . LYS E 2 135 ? -13.118 16.597 -31.517 1.00 82.17 158 LYS E N 1
ATOM 7589 C CA . LYS E 2 135 ? -14.538 16.437 -31.767 1.00 83.94 158 LYS E CA 1
ATOM 7590 C C . LYS E 2 135 ? -14.761 16.413 -33.261 1.00 76.35 158 LYS E C 1
ATOM 7591 O O . LYS E 2 135 ? -14.184 17.223 -33.993 1.00 72.50 158 LYS E O 1
ATOM 7597 N N . ALA E 2 136 ? -15.589 15.471 -33.695 1.00 72.96 159 ALA E N 1
ATOM 7598 C CA . ALA E 2 136 ? -15.791 15.266 -35.115 1.00 64.77 159 ALA E CA 1
ATOM 7599 C C . ALA E 2 136 ? -16.382 16.520 -35.723 1.00 61.70 159 ALA E C 1
ATOM 7600 O O . ALA E 2 136 ? -17.301 17.128 -35.168 1.00 64.22 159 ALA E O 1
ATOM 7602 N N . LEU E 2 137 ? -15.857 16.902 -36.877 1.00 60.16 160 LEU E N 1
ATOM 7603 C CA . LEU E 2 137 ? -16.471 18.019 -37.567 1.00 66.16 160 LEU E CA 1
ATOM 7604 C C . LEU E 2 137 ? -17.682 17.431 -38.253 1.00 73.13 160 LEU E C 1
ATOM 7605 O O . LEU E 2 137 ? -17.577 16.661 -39.212 1.00 72.94 160 LEU E O 1
ATOM 7610 N N . GLN E 2 138 ? -18.829 17.780 -37.699 1.00 84.50 161 GLN E N 1
ATOM 7611 C CA . GLN E 2 138 ? -20.117 17.190 -38.019 1.00 98.99 161 GLN E CA 1
ATOM 7612 C C . GLN E 2 138 ? -21.048 18.371 -38.237 1.00 104.91 161 GLN E C 1
ATOM 7613 O O . GLN E 2 138 ? -21.762 18.806 -37.329 1.00 108.29 161 GLN E O 1
ATOM 7619 N N . GLU E 2 139 ? -21.082 18.837 -39.474 1.00 107.03 162 GLU E N 1
ATOM 7620 C CA . GLU E 2 139 ? -21.975 19.924 -39.848 1.00 112.84 162 GLU E CA 1
ATOM 7621 C C . GLU E 2 139 ? -22.138 20.036 -41.353 1.00 98.83 162 GLU E C 1
ATOM 7622 O O . GLU E 2 139 ? -21.521 19.273 -42.116 1.00 96.47 162 GLU E O 1
ATOM 7628 N N . PRO E 2 140 ? -22.972 20.978 -41.807 1.00 82.55 163 PRO E N 1
ATOM 7629 C CA . PRO E 2 140 ? -22.981 21.320 -43.234 1.00 70.17 163 PRO E CA 1
ATOM 7630 C C . PRO E 2 140 ? -21.868 22.264 -43.591 1.00 58.34 163 PRO E C 1
ATOM 7631 O O . PRO E 2 140 ? -21.523 22.385 -44.773 1.00 56.90 163 PRO E O 1
ATOM 7635 N N . ARG E 2 141 ? -21.282 22.907 -42.592 1.00 58.23 164 ARG E N 1
ATOM 7636 C CA . ARG E 2 141 ? -20.206 23.846 -42.844 1.00 58.96 164 ARG E CA 1
ATOM 7637 C C . ARG E 2 141 ? -18.900 23.145 -43.196 1.00 56.72 164 ARG E C 1
ATOM 7638 O O . ARG E 2 141 ? -18.152 23.641 -44.041 1.00 63.89 164 ARG E O 1
ATOM 7646 N N . PHE E 2 142 ? -18.625 21.987 -42.613 1.00 53.61 165 PHE E N 1
ATOM 7647 C CA . PHE E 2 142 ? -17.406 21.240 -42.900 1.00 47.15 165 PHE E CA 1
ATOM 7648 C C . PHE E 2 142 ? -17.780 20.087 -43.827 1.00 51.97 165 PHE E C 1
ATOM 7649 O O . PHE E 2 142 ? -18.431 19.129 -43.410 1.00 61.51 165 PHE E O 1
ATOM 7657 N N . ARG E 2 143 ? -17.370 20.182 -45.082 1.00 52.79 166 ARG E N 1
ATOM 7658 C CA . ARG E 2 143 ? -17.737 19.225 -46.113 1.00 44.41 166 ARG E CA 1
ATOM 7659 C C . ARG E 2 143 ? -16.527 18.392 -46.485 1.00 49.02 166 ARG E C 1
ATOM 7660 O O . ARG E 2 143 ? -15.470 18.937 -46.796 1.00 58.53 166 ARG E O 1
ATOM 7668 N N . ALA E 2 144 ? -16.686 17.082 -46.501 1.00 45.78 167 ALA E N 1
ATOM 7669 C CA . ALA E 2 144 ? -15.606 16.203 -46.920 1.00 41.39 167 ALA E CA 1
ATOM 7670 C C . ALA E 2 144 ? -15.894 15.723 -48.333 1.00 41.02 167 ALA E C 1
ATOM 7671 O O . ALA E 2 144 ? -17.021 15.330 -48.644 1.00 47.28 167 ALA E O 1
ATOM 7673 N N . HIS E 2 145 ? -14.885 15.789 -49.191 1.00 33.36 168 HIS E N 1
ATOM 7674 C CA . HIS E 2 145 ? -15.015 15.374 -50.578 1.00 38.11 168 HIS E CA 1
ATOM 7675 C C . HIS E 2 145 ? -13.694 14.756 -50.995 1.00 41.82 168 HIS E C 1
ATOM 7676 O O . HIS E 2 145 ? -12.653 15.412 -50.892 1.00 38.13 168 HIS E O 1
ATOM 7683 N N . ARG E 2 146 ? -13.755 13.522 -51.507 1.00 47.85 169 ARG E N 1
ATOM 7684 C CA . ARG E 2 146 ? -12.616 12.621 -51.667 1.00 35.00 169 ARG E CA 1
ATOM 7685 C C . ARG E 2 146 ? -11.670 12.711 -50.479 1.00 39.97 169 ARG E C 1
ATOM 7686 O O . ARG E 2 146 ? -12.031 12.331 -49.360 1.00 48.89 169 ARG E O 1
ATOM 7694 N N . SER E 2 147 ? -10.454 13.199 -50.716 1.00 40.67 170 SER E N 1
ATOM 7695 C CA . SER E 2 147 ? -9.416 13.291 -49.695 1.00 41.62 170 SER E CA 1
ATOM 7696 C C . SER E 2 147 ? -9.319 14.684 -49.091 1.00 48.53 170 SER E C 1
ATOM 7697 O O . SER E 2 147 ? -8.395 14.957 -48.315 1.00 56.05 170 SER E O 1
ATOM 7700 N N . TYR E 2 148 ? -10.256 15.564 -49.430 1.00 52.92 171 TYR E N 1
ATOM 7701 C CA . TYR E 2 148 ? -10.248 16.960 -49.022 1.00 45.96 171 TYR E CA 1
ATOM 7702 C C . TYR E 2 148 ? -11.350 17.244 -48.012 1.00 45.03 171 TYR E C 1
ATOM 7703 O O . TYR E 2 148 ? -12.397 16.589 -47.998 1.00 52.70 171 TYR E O 1
ATOM 7712 N N . LEU E 2 149 ? -11.092 18.242 -47.174 1.00 31.56 172 LEU E N 1
ATOM 7713 C CA . LEU E 2 149 ? -12.077 18.845 -46.284 1.00 42.48 172 LEU E CA 1
ATOM 7714 C C . LEU E 2 149 ? -12.192 20.329 -46.647 1.00 42.07 172 LEU E C 1
ATOM 7715 O O . LEU E 2 149 ? -11.174 21.024 -46.739 1.00 35.12 172 LEU E O 1
ATOM 7720 N N . PHE E 2 150 ? -13.413 20.790 -46.919 1.00 33.86 173 PHE E N 1
ATOM 7721 C CA . PHE E 2 150 ? -13.694 22.181 -47.251 1.00 40.58 173 PHE E CA 1
ATOM 7722 C C . PHE E 2 150 ? -14.417 22.837 -46.081 1.00 46.70 173 PHE E C 1
ATOM 7723 O O . PHE E 2 150 ? -15.395 22.288 -45.559 1.00 55.67 173 PHE E O 1
ATOM 7731 N N . ILE E 2 151 ? -13.951 24.011 -45.679 1.00 35.02 174 ILE E N 1
ATOM 7732 C CA . ILE E 2 151 ? -14.555 24.742 -44.573 1.00 45.29 174 ILE E CA 1
ATOM 7733 C C . ILE E 2 151 ? -15.316 25.913 -45.172 1.00 43.90 174 ILE E C 1
ATOM 7734 O O . ILE E 2 151 ? -14.706 26.856 -45.695 1.00 47.98 174 ILE E O 1
ATOM 7739 N N . ASP E 2 152 ? -16.645 25.837 -45.126 1.00 39.40 175 ASP E N 1
ATOM 7740 C CA . ASP E 2 152 ? -17.486 26.912 -45.634 1.00 49.31 175 ASP E CA 1
ATOM 7741 C C . ASP E 2 152 ? -17.509 28.074 -44.648 1.00 52.10 175 ASP E C 1
ATOM 7742 O O . ASP E 2 152 ? -17.460 27.881 -43.430 1.00 50.98 175 ASP E O 1
ATOM 7747 N N . ASN E 2 153 ? -17.617 29.287 -45.188 1.00 51.87 176 ASN E N 1
ATOM 7748 C CA . ASN E 2 153 ? -17.658 30.506 -44.379 1.00 58.38 176 ASN E CA 1
ATOM 7749 C C . ASN E 2 153 ? -16.478 30.539 -43.408 1.00 56.74 176 ASN E C 1
ATOM 7750 O O . ASN E 2 153 ? -16.628 30.814 -42.211 1.00 51.79 176 ASN E O 1
ATOM 7755 N N . VAL E 2 154 ? -15.294 30.220 -43.952 1.00 55.45 177 VAL E N 1
ATOM 7756 C CA . VAL E 2 154 ? -14.078 30.109 -43.153 1.00 53.76 177 VAL E CA 1
ATOM 7757 C C . VAL E 2 154 ? -13.754 31.431 -42.470 1.00 58.86 177 VAL E C 1
ATOM 7758 O O . VAL E 2 154 ? -13.997 32.523 -43.011 1.00 54.56 177 VAL E O 1
ATOM 7762 N N . THR E 2 155 ? -13.203 31.321 -41.255 1.00 62.04 178 THR E N 1
ATOM 7763 C CA . THR E 2 155 ? -12.867 32.459 -40.410 1.00 65.81 178 THR E CA 1
ATOM 7764 C C . THR E 2 155 ? -11.584 32.164 -39.641 1.00 58.30 178 THR E C 1
ATOM 7765 O O . THR E 2 155 ? -11.079 31.038 -39.619 1.00 49.88 178 THR E O 1
ATOM 7769 N N . HIS E 2 156 ? -11.061 33.195 -38.980 1.00 73.79 179 HIS E N 1
ATOM 7770 C CA . HIS E 2 156 ? -9.856 33.008 -38.182 1.00 70.10 179 HIS E CA 1
ATOM 7771 C C . HIS E 2 156 ? -10.080 31.990 -37.073 1.00 64.65 179 HIS E C 1
ATOM 7772 O O . HIS E 2 156 ? -9.142 31.299 -36.673 1.00 61.91 179 HIS E O 1
ATOM 7779 N N . ASP E 2 157 ? -11.321 31.825 -36.613 1.00 66.69 180 ASP E N 1
ATOM 7780 C CA . ASP E 2 157 ? -11.571 30.808 -35.600 1.00 70.75 180 ASP E CA 1
ATOM 7781 C C . ASP E 2 157 ? -11.375 29.403 -36.140 1.00 61.08 180 ASP E C 1
ATOM 7782 O O . ASP E 2 157 ? -11.369 28.447 -35.354 1.00 65.34 180 ASP E O 1
ATOM 7787 N N . ASP E 2 158 ? -11.208 29.247 -37.448 1.00 45.27 181 ASP E N 1
ATOM 7788 C CA . ASP E 2 158 ? -11.036 27.907 -37.971 1.00 48.15 181 ASP E CA 1
ATOM 7789 C C . ASP E 2 158 ? -9.573 27.484 -38.054 1.00 51.80 181 ASP E C 1
ATOM 7790 O O . ASP E 2 158 ? -9.288 26.374 -38.512 1.00 59.23 181 ASP E O 1
ATOM 7795 N N . GLU E 2 159 ? -8.651 28.314 -37.578 1.00 50.51 182 GLU E N 1
ATOM 7796 C CA . GLU E 2 159 ? -7.267 27.895 -37.452 1.00 48.12 182 GLU E CA 1
ATOM 7797 C C . GLU E 2 159 ? -7.176 26.773 -36.431 1.00 51.72 182 GLU E C 1
ATOM 7798 O O . GLU E 2 159 ? -7.973 26.697 -35.494 1.00 51.73 182 GLU E O 1
ATOM 7804 N N . GLY E 2 160 ? -6.207 25.893 -36.606 1.00 52.17 183 GLY E N 1
ATOM 7805 C CA . GLY E 2 160 ? -5.993 24.844 -35.629 1.00 52.45 183 GLY E CA 1
ATOM 7806 C C . GLY E 2 160 ? -5.485 23.583 -36.287 1.00 54.59 183 GLY E C 1
ATOM 7807 O O . GLY E 2 160 ? -5.100 23.582 -37.450 1.00 49.25 183 GLY E O 1
ATOM 7808 N N . ASP E 2 161 ? -5.504 22.498 -35.518 1.00 60.79 184 ASP E N 1
ATOM 7809 C CA . ASP E 2 161 ? -4.975 21.219 -35.978 1.00 56.10 184 ASP E CA 1
ATOM 7810 C C . ASP E 2 161 ? -6.099 20.259 -36.353 1.00 56.22 184 ASP E C 1
ATOM 7811 O O . ASP E 2 161 ? -6.929 19.896 -35.513 1.00 62.58 184 ASP E O 1
ATOM 7816 N N . TYR E 2 162 ? -6.107 19.842 -37.613 1.00 57.46 185 TYR E N 1
ATOM 7817 C CA . TYR E 2 162 ? -7.130 18.962 -38.153 1.00 60.69 185 TYR E CA 1
ATOM 7818 C C . TYR E 2 162 ? -6.567 17.556 -38.309 1.00 54.31 185 TYR E C 1
ATOM 7819 O O . TYR E 2 162 ? -5.471 17.373 -38.854 1.00 58.32 185 TYR E O 1
ATOM 7828 N N . THR E 2 163 ? -7.331 16.573 -37.846 1.00 55.90 186 THR E N 1
ATOM 7829 C CA . THR E 2 163 ? -7.007 15.153 -37.948 1.00 44.89 186 THR E CA 1
ATOM 7830 C C . THR E 2 163 ? -7.993 14.517 -38.913 1.00 50.97 186 THR E C 1
ATOM 7831 O O . THR E 2 163 ? -9.208 14.649 -38.731 1.00 61.41 186 THR E O 1
ATOM 7835 N N . CYS E 2 164 ? -7.488 13.878 -39.963 1.00 46.65 187 CYS E N 1
ATOM 7836 C CA . CYS E 2 164 ? -8.325 13.006 -40.776 1.00 48.90 187 CYS E CA 1
ATOM 7837 C C . CYS E 2 164 ? -8.153 11.577 -40.288 1.00 48.43 187 CYS E C 1
ATOM 7838 O O . CYS E 2 164 ? -7.040 11.155 -39.962 1.00 59.39 187 CYS E O 1
ATOM 7841 N N . GLN E 2 165 ? -9.253 10.831 -40.252 1.00 44.45 188 GLN E N 1
ATOM 7842 C CA . GLN E 2 165 ? -9.202 9.413 -39.938 1.00 59.86 188 GLN E CA 1
ATOM 7843 C C . GLN E 2 165 ? -10.008 8.645 -40.970 1.00 61.53 188 GLN E C 1
ATOM 7844 O O . GLN E 2 165 ? -11.128 9.034 -41.317 1.00 63.90 188 GLN E O 1
ATOM 7850 N N . PHE E 2 166 ? -9.412 7.575 -41.476 1.00 58.76 189 PHE E N 1
ATOM 7851 C CA . PHE E 2 166 ? -10.028 6.730 -42.479 1.00 59.50 189 PHE E CA 1
ATOM 7852 C C . PHE E 2 166 ? -9.645 5.291 -42.185 1.00 62.28 189 PHE E C 1
ATOM 7853 O O . PHE E 2 166 ? -8.902 4.996 -41.248 1.00 68.07 189 PHE E O 1
ATOM 7861 N N . THR E 2 167 ? -10.180 4.374 -42.960 1.00 62.87 190 THR E N 1
ATOM 7862 C CA . THR E 2 167 ? -9.873 2.975 -42.756 1.00 54.07 190 THR E CA 1
ATOM 7863 C C . THR E 2 167 ? -9.271 2.421 -44.035 1.00 47.52 190 THR E C 1
ATOM 7864 O O . THR E 2 167 ? -9.737 2.733 -45.136 1.00 57.30 190 THR E O 1
ATOM 7868 N N . HIS E 2 168 ? -8.223 1.619 -43.873 1.00 49.35 191 HIS E N 1
ATOM 7869 C CA . HIS E 2 168 ? -7.575 0.882 -44.952 1.00 59.72 191 HIS E CA 1
ATOM 7870 C C . HIS E 2 168 ? -7.952 -0.586 -44.812 1.00 58.89 191 HIS E C 1
ATOM 7871 O O . HIS E 2 168 ? -7.674 -1.205 -43.780 1.00 64.45 191 HIS E O 1
ATOM 7878 N N . ALA E 2 169 ? -8.572 -1.139 -45.848 1.00 57.48 192 ALA E N 1
ATOM 7879 C CA . ALA E 2 169 ? -9.077 -2.505 -45.809 1.00 58.94 192 ALA E CA 1
ATOM 7880 C C . ALA E 2 169 ? -8.135 -3.435 -46.558 1.00 73.08 192 ALA E C 1
ATOM 7881 O O . ALA E 2 169 ? -7.727 -3.142 -47.687 1.00 75.40 192 ALA E O 1
ATOM 7883 N N . GLU E 2 170 ? -7.797 -4.552 -45.920 1.00 79.12 193 GLU E N 1
ATOM 7884 C CA . GLU E 2 170 ? -6.940 -5.573 -46.509 1.00 83.75 193 GLU E CA 1
ATOM 7885 C C . GLU E 2 170 ? -7.392 -6.933 -45.990 1.00 89.56 193 GLU E C 1
ATOM 7886 O O . GLU E 2 170 ? -7.394 -7.167 -44.775 1.00 89.93 193 GLU E O 1
ATOM 7892 N N . ASN E 2 171 ? -7.807 -7.803 -46.907 1.00 92.08 194 ASN E N 1
ATOM 7893 C CA . ASN E 2 171 ? -8.168 -9.195 -46.622 1.00 96.12 194 ASN E CA 1
ATOM 7894 C C . ASN E 2 171 ? -9.160 -9.320 -45.465 1.00 100.48 194 ASN E C 1
ATOM 7895 O O . ASN E 2 171 ? -8.890 -9.958 -44.445 1.00 104.01 194 ASN E O 1
ATOM 7900 N N . GLY E 2 172 ? -10.337 -8.732 -45.648 1.00 101.20 195 GLY E N 1
ATOM 7901 C CA . GLY E 2 172 ? -11.372 -8.849 -44.641 1.00 104.89 195 GLY E CA 1
ATOM 7902 C C . GLY E 2 172 ? -11.098 -8.052 -43.381 1.00 102.94 195 GLY E C 1
ATOM 7903 O O . GLY E 2 172 ? -12.024 -7.781 -42.610 1.00 106.81 195 GLY E O 1
ATOM 7904 N N . THR E 2 173 ? -9.838 -7.678 -43.152 1.00 98.12 196 THR E N 1
ATOM 7905 C CA . THR E 2 173 ? -9.447 -6.916 -41.970 1.00 94.68 196 THR E CA 1
ATOM 7906 C C . THR E 2 173 ? -9.394 -5.421 -42.293 1.00 81.04 196 THR E C 1
ATOM 7907 O O . THR E 2 173 ? -8.750 -5.011 -43.263 1.00 67.58 196 THR E O 1
ATOM 7911 N N . ASN E 2 174 ? -10.057 -4.611 -41.475 1.00 75.10 197 ASN E N 1
ATOM 7912 C CA . ASN E 2 174 ? -10.001 -3.159 -41.605 1.00 71.73 197 ASN E CA 1
ATOM 7913 C C . ASN E 2 174 ? -9.059 -2.595 -40.554 1.00 74.09 197 ASN E C 1
ATOM 7914 O O . ASN E 2 174 ? -9.200 -2.898 -39.367 1.00 88.83 197 ASN E O 1
ATOM 7919 N N . TYR E 2 175 ? -8.095 -1.790 -40.989 1.00 72.12 198 TYR E N 1
ATOM 7920 C CA . TYR E 2 175 ? -7.183 -1.097 -40.090 1.00 63.52 198 TYR E CA 1
ATOM 7921 C C . TYR E 2 175 ? -7.453 0.395 -40.127 1.00 59.21 198 TYR E C 1
ATOM 7922 O O . TYR E 2 175 ? -7.691 0.955 -41.195 1.00 53.10 198 TYR E O 1
ATOM 7931 N N . ILE E 2 176 ? -7.392 1.038 -38.981 1.00 66.97 199 ILE E N 1
ATOM 7932 C CA . ILE E 2 176 ? -7.666 2.469 -38.922 1.00 71.65 199 ILE E CA 1
ATOM 7933 C C . ILE E 2 176 ? -6.374 3.235 -39.197 1.00 66.18 199 ILE E C 1
ATOM 7934 O O . ILE E 2 176 ? -5.265 2.761 -38.939 1.00 65.60 199 ILE E O 1
ATOM 7939 N N . VAL E 2 177 ? -6.512 4.420 -39.775 1.00 64.90 200 VAL E N 1
ATOM 7940 C CA . VAL E 2 177 ? -5.379 5.287 -40.088 1.00 60.31 200 VAL E CA 1
ATOM 7941 C C . VAL E 2 177 ? -5.758 6.715 -39.730 1.00 54.05 200 VAL E C 1
ATOM 7942 O O . VAL E 2 177 ? -6.881 7.169 -39.999 1.00 49.57 200 VAL E O 1
ATOM 7946 N N . THR E 2 178 ? -4.785 7.427 -39.165 1.00 50.51 201 THR E N 1
ATOM 7947 C CA . THR E 2 178 ? -4.900 8.795 -38.705 1.00 46.05 201 THR E CA 1
ATOM 7948 C C . THR E 2 178 ? -3.799 9.624 -39.346 1.00 48.78 201 THR E C 1
ATOM 7949 O O . THR E 2 178 ? -2.701 9.126 -39.624 1.00 50.21 201 THR E O 1
ATOM 7953 N N . ALA E 2 179 ? -4.103 10.891 -39.611 1.00 49.83 202 ALA E N 1
ATOM 7954 C CA . ALA E 2 179 ? -3.066 11.860 -39.932 1.00 41.52 202 ALA E CA 1
ATOM 7955 C C . ALA E 2 179 ? -3.532 13.220 -39.446 1.00 42.61 202 ALA E C 1
ATOM 7956 O O . ALA E 2 179 ? -4.735 13.494 -39.397 1.00 54.30 202 ALA E O 1
ATOM 7958 N N . THR E 2 180 ? -2.577 14.075 -39.082 1.00 41.16 203 THR E N 1
ATOM 7959 C CA . THR E 2 180 ? -2.906 15.379 -38.530 1.00 43.64 203 THR E CA 1
ATOM 7960 C C . THR E 2 180 ? -2.005 16.444 -39.140 1.00 54.90 203 THR E C 1
ATOM 7961 O O . THR E 2 180 ? -0.813 16.212 -39.366 1.00 68.97 203 THR E O 1
ATOM 7965 N N . ARG E 2 181 ? -2.578 17.612 -39.400 1.00 45.90 204 ARG E N 1
ATOM 7966 C CA . ARG E 2 181 ? -1.787 18.749 -39.851 1.00 47.55 204 ARG E CA 1
ATOM 7967 C C . ARG E 2 181 ? -2.427 20.026 -39.331 1.00 48.12 204 ARG E C 1
ATOM 7968 O O . ARG E 2 181 ? -3.620 20.059 -39.007 1.00 37.45 204 ARG E O 1
ATOM 7976 N N . SER E 2 182 ? -1.626 21.088 -39.268 1.00 48.05 205 SER E N 1
ATOM 7977 C CA . SER E 2 182 ? -2.175 22.357 -38.830 1.00 44.08 205 SER E CA 1
ATOM 7978 C C . SER E 2 182 ? -2.684 23.145 -40.026 1.00 43.88 205 SER E C 1
ATOM 7979 O O . SER E 2 182 ? -2.387 22.850 -41.187 1.00 51.25 205 SER E O 1
ATOM 7982 N N . PHE E 2 183 ? -3.474 24.158 -39.720 1.00 45.48 206 PHE E N 1
ATOM 7983 C CA . PHE E 2 183 ? -4.192 24.916 -40.728 1.00 50.25 206 PHE E CA 1
ATOM 7984 C C . PHE E 2 183 ? -4.264 26.356 -40.233 1.00 49.79 206 PHE E C 1
ATOM 7985 O O . PHE E 2 183 ? -4.768 26.620 -39.130 1.00 51.89 206 PHE E O 1
ATOM 7993 N N . THR E 2 184 ? -3.753 27.277 -41.044 1.00 50.25 207 THR E N 1
ATOM 7994 C CA . THR E 2 184 ? -3.800 28.701 -40.745 1.00 58.48 207 THR E CA 1
ATOM 7995 C C . THR E 2 184 ? -4.670 29.400 -41.781 1.00 53.06 207 THR E C 1
ATOM 7996 O O . THR E 2 184 ? -5.024 28.827 -42.813 1.00 46.10 207 THR E O 1
ATOM 8000 N N . VAL E 2 185 ? -5.043 30.646 -41.482 1.00 60.35 208 VAL E N 1
ATOM 8001 C CA . VAL E 2 185 ? -6.002 31.402 -42.285 1.00 52.64 208 VAL E CA 1
ATOM 8002 C C . VAL E 2 185 ? -5.502 32.838 -42.373 1.00 61.51 208 VAL E C 1
ATOM 8003 O O . VAL E 2 185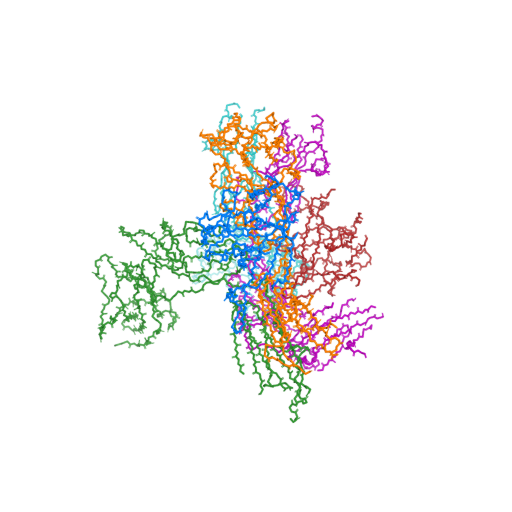 ? -5.650 33.601 -41.414 1.00 66.28 208 VAL E O 1
ATOM 8007 N N . GLU E 2 186 ? -4.954 33.223 -43.526 1.00 65.87 209 GLU E N 1
ATOM 8008 C CA . GLU E 2 186 ? -4.563 34.604 -43.796 1.00 68.62 209 GLU E CA 1
ATOM 8009 C C . GLU E 2 186 ? -5.616 35.232 -44.702 1.00 71.46 209 GLU E C 1
ATOM 8010 O O . GLU E 2 186 ? -6.207 34.549 -45.537 1.00 75.89 209 GLU E O 1
ATOM 8016 N N . GLU E 2 187 ? -5.898 36.514 -44.512 1.00 75.20 210 GLU E N 1
ATOM 8017 C CA . GLU E 2 187 ? -6.870 37.184 -45.368 1.00 64.44 210 GLU E CA 1
ATOM 8018 C C . GLU E 2 187 ? -6.150 37.688 -46.610 1.00 59.54 210 GLU E C 1
ATOM 8019 O O . GLU E 2 187 ? -5.175 38.437 -46.514 1.00 59.89 210 GLU E O 1
ATOM 8025 N N . LYS E 2 188 ? -6.615 37.240 -47.773 1.00 64.42 211 LYS E N 1
ATOM 8026 C CA . LYS E 2 188 ? -5.781 37.261 -48.965 1.00 73.90 211 LYS E CA 1
ATOM 8027 C C . LYS E 2 188 ? -5.600 38.677 -49.502 1.00 70.66 211 LYS E C 1
ATOM 8028 O O . LYS E 2 188 ? -4.480 39.189 -49.591 1.00 64.09 211 LYS E O 1
ATOM 8034 N N . GLY E 2 189 ? -6.693 39.306 -49.927 1.00 68.39 212 GLY E N 1
ATOM 8035 C CA . GLY E 2 189 ? -6.537 40.454 -50.785 1.00 67.83 212 GLY E CA 1
ATOM 8036 C C . GLY E 2 189 ? -6.318 39.944 -52.197 1.00 62.99 212 GLY E C 1
ATOM 8037 O O . GLY E 2 189 ? -5.779 38.853 -52.378 1.00 62.85 212 GLY E O 1
ATOM 8038 N N . PHE E 2 190 ? -6.742 40.683 -53.213 1.00 51.85 213 PHE E N 1
ATOM 8039 C CA . PHE E 2 190 ? -6.689 40.158 -54.567 1.00 42.89 213 PHE E CA 1
ATOM 8040 C C . PHE E 2 190 ? -5.502 40.713 -55.351 1.00 41.83 213 PHE E C 1
ATOM 8041 O O . PHE E 2 190 ? -4.840 41.693 -54.972 1.00 45.26 213 PHE E O 1
ATOM 8049 N N . SER E 2 191 ? -5.302 40.102 -56.515 1.00 37.38 214 SER E N 1
ATOM 8050 C CA . SER E 2 191 ? -4.297 40.517 -57.470 1.00 52.02 214 SER E CA 1
ATOM 8051 C C . SER E 2 191 ? -4.898 40.403 -58.868 1.00 57.31 214 SER E C 1
ATOM 8052 O O . SER E 2 191 ? -5.820 39.619 -59.099 1.00 66.22 214 SER E O 1
ATOM 8055 N N . MET E 2 192 ? -4.368 41.194 -59.800 1.00 57.87 215 MET E N 1
ATOM 8056 C CA . MET E 2 192 ? -4.926 41.309 -61.141 1.00 53.54 215 MET E CA 1
ATOM 8057 C C . MET E 2 192 ? -3.781 41.238 -62.142 1.00 52.24 215 MET E C 1
ATOM 8058 O O . MET E 2 192 ? -2.608 41.161 -61.771 1.00 58.41 215 MET E O 1
ATOM 8063 N N . PHE E 2 193 ? -4.128 41.229 -63.417 1.00 51.51 216 PHE E N 1
ATOM 8064 C CA . PHE E 2 193 ? -3.126 41.442 -64.444 1.00 49.05 216 PHE E CA 1
ATOM 8065 C C . PHE E 2 193 ? -2.638 42.888 -64.366 1.00 51.26 216 PHE E C 1
ATOM 8066 O O . PHE E 2 193 ? -3.447 43.803 -64.192 1.00 54.48 216 PHE E O 1
ATOM 8074 N N . PRO E 2 194 ? -1.333 43.127 -64.473 1.00 47.47 217 PRO E N 1
ATOM 8075 C CA . PRO E 2 194 ? -0.825 44.479 -64.223 1.00 51.09 217 PRO E CA 1
ATOM 8076 C C . PRO E 2 194 ? -1.375 45.466 -65.235 1.00 47.00 217 PRO E C 1
ATOM 8077 O O . PRO E 2 194 ? -1.625 45.127 -66.389 1.00 53.06 217 PRO E O 1
ATOM 8081 N N . VAL E 2 195 ? -1.583 46.697 -64.780 1.00 48.78 218 VAL E N 1
ATOM 8082 C CA . VAL E 2 195 ? -2.067 47.778 -65.632 1.00 58.98 218 VAL E CA 1
ATOM 8083 C C . VAL E 2 195 ? -1.154 48.976 -65.431 1.00 60.91 218 VAL E C 1
ATOM 8084 O O . VAL E 2 195 ? -0.994 49.454 -64.302 1.00 70.47 218 VAL E O 1
ATOM 8088 N N . ILE E 2 196 ? -0.560 49.459 -66.518 1.00 52.85 219 ILE E N 1
ATOM 8089 C CA . ILE E 2 196 ? 0.372 50.579 -66.457 1.00 47.99 219 ILE E CA 1
ATOM 8090 C C . ILE E 2 196 ? -0.438 51.869 -66.444 1.00 54.88 219 ILE E C 1
ATOM 8091 O O . ILE E 2 196 ? -1.290 52.089 -67.315 1.00 54.59 219 ILE E O 1
ATOM 8096 N N . THR E 2 197 ? -0.206 52.707 -65.431 1.00 62.92 220 THR E N 1
ATOM 8097 C CA . THR E 2 197 ? -0.899 53.990 -65.327 1.00 63.67 220 THR E CA 1
ATOM 8098 C C . THR E 2 197 ? -0.172 55.111 -66.070 1.00 65.55 220 THR E C 1
ATOM 8099 O O . THR E 2 197 ? -0.823 56.032 -66.578 1.00 75.88 220 THR E O 1
ATOM 8103 N N . ASN E 2 198 ? 1.165 55.092 -66.101 1.00 58.15 221 ASN E N 1
ATOM 8104 C CA . ASN E 2 198 ? 1.908 56.051 -66.923 1.00 69.51 221 ASN E CA 1
ATOM 8105 C C . ASN E 2 198 ? 3.243 55.431 -67.316 1.00 62.63 221 ASN E C 1
ATOM 8106 O O . ASN E 2 198 ? 3.844 54.707 -66.508 1.00 54.88 221 ASN E O 1
ATOM 8111 N N . PRO E 2 199 ? 3.726 55.679 -68.541 1.00 64.30 222 PRO E N 1
ATOM 8112 C CA . PRO E 2 199 ? 3.034 56.501 -69.544 1.00 67.67 222 PRO E CA 1
ATOM 8113 C C . PRO E 2 199 ? 1.950 55.728 -70.297 1.00 74.23 222 PRO E C 1
ATOM 8114 O O . PRO E 2 199 ? 1.907 54.496 -70.211 1.00 68.92 222 PRO E O 1
ATOM 8118 N N . PRO E 2 200 ? 1.094 56.443 -71.021 1.00 80.60 223 PRO E N 1
ATOM 8119 C CA . PRO E 2 200 ? 0.024 55.784 -71.779 1.00 82.48 223 PRO E CA 1
ATOM 8120 C C . PRO E 2 200 ? 0.573 54.998 -72.958 1.00 85.19 223 PRO E C 1
ATOM 8121 O O . PRO E 2 200 ? 1.759 55.061 -73.291 1.00 90.12 223 PRO E O 1
ATOM 8125 N N . TYR E 2 201 ? -0.324 54.221 -73.572 1.00 80.32 224 TYR E N 1
ATOM 8126 C CA . TYR E 2 201 ? -0.004 53.313 -74.672 1.00 82.14 224 TYR E CA 1
ATOM 8127 C C . TYR E 2 201 ? 0.888 53.907 -75.765 1.00 84.91 224 TYR E C 1
ATOM 8128 O O . TYR E 2 201 ? 2.028 53.465 -75.945 1.00 89.70 224 TYR E O 1
ATOM 8137 N N . ASN E 2 202 ? 0.387 54.885 -76.513 1.00 82.53 225 ASN E N 1
ATOM 8138 C CA . ASN E 2 202 ? 1.105 55.454 -77.652 1.00 94.37 225 ASN E CA 1
ATOM 8139 C C . ASN E 2 202 ? 1.490 56.859 -77.228 1.00 99.16 225 ASN E C 1
ATOM 8140 O O . ASN E 2 202 ? 0.828 57.841 -77.573 1.00 110.77 225 ASN E O 1
ATOM 8145 N N . HIS E 2 203 ? 2.615 56.966 -76.540 1.00 93.94 226 HIS E N 1
ATOM 8146 C CA . HIS E 2 203 ? 3.009 58.257 -76.020 1.00 98.17 226 HIS E CA 1
ATOM 8147 C C . HIS E 2 203 ? 4.452 58.545 -76.407 1.00 97.65 226 HIS E C 1
ATOM 8148 O O . HIS E 2 203 ? 5.218 57.652 -76.788 1.00 93.84 226 HIS E O 1
ATOM 8155 N N . THR E 2 204 ? 4.804 59.825 -76.289 1.00 100.74 227 THR E N 1
ATOM 8156 C CA . THR E 2 204 ? 6.033 60.393 -76.826 1.00 97.32 227 THR E CA 1
ATOM 8157 C C . THR E 2 204 ? 6.374 61.620 -75.998 1.00 95.46 227 THR E C 1
ATOM 8158 O O . THR E 2 204 ? 5.527 62.495 -75.791 1.00 94.23 227 THR E O 1
ATOM 8162 N N . MET E 2 205 ? 7.609 61.677 -75.525 1.00 96.38 228 MET E N 1
ATOM 8163 C CA . MET E 2 205 ? 8.073 62.748 -74.662 1.00 94.45 228 MET E CA 1
ATOM 8164 C C . MET E 2 205 ? 9.180 63.532 -75.352 1.00 98.73 228 MET E C 1
ATOM 8165 O O . MET E 2 205 ? 9.928 62.985 -76.168 1.00 92.60 228 MET E O 1
ATOM 8170 N N . GLU E 2 206 ? 9.240 64.831 -75.051 1.00 107.62 229 GLU E N 1
ATOM 8171 C CA . GLU E 2 206 ? 10.279 65.728 -75.573 1.00 106.36 229 GLU E CA 1
ATOM 8172 C C . GLU E 2 206 ? 11.523 65.686 -74.678 1.00 101.75 229 GLU E C 1
ATOM 8173 O O . GLU E 2 206 ? 12.654 65.793 -75.151 1.00 100.31 229 GLU E O 1
ATOM 8179 N N . PRO E 2 212 ? 18.945 65.797 -69.640 1.00 116.34 235 PRO E N 1
ATOM 8180 C CA . PRO E 2 212 ? 18.195 66.008 -68.389 1.00 113.06 235 PRO E CA 1
ATOM 8181 C C . PRO E 2 212 ? 16.677 65.817 -68.560 1.00 107.93 235 PRO E C 1
ATOM 8182 O O . PRO E 2 212 ? 15.922 66.779 -68.744 1.00 112.74 235 PRO E O 1
ATOM 8186 N N . ALA E 2 213 ? 16.251 64.551 -68.493 1.00 96.51 236 ALA E N 1
ATOM 8187 C CA . ALA E 2 213 ? 14.852 64.160 -68.632 1.00 87.99 236 ALA E CA 1
ATOM 8188 C C . ALA E 2 213 ? 14.525 62.989 -67.710 1.00 84.40 236 ALA E C 1
ATOM 8189 O O . ALA E 2 213 ? 15.384 62.159 -67.391 1.00 82.85 236 ALA E O 1
ATOM 8191 N N . SER E 2 214 ? 13.255 62.904 -67.318 1.00 82.08 237 SER E N 1
ATOM 8192 C CA . SER E 2 214 ? 12.794 61.887 -66.382 1.00 84.80 237 SER E CA 1
ATOM 8193 C C . SER E 2 214 ? 11.477 61.306 -66.884 1.00 79.92 237 SER E C 1
ATOM 8194 O O . SER E 2 214 ? 10.600 62.037 -67.360 1.00 79.10 237 SER E O 1
ATOM 8197 N N . ILE E 2 215 ? 11.353 59.982 -66.800 1.00 73.74 238 ILE E N 1
ATOM 8198 C CA . ILE E 2 215 ? 10.152 59.281 -67.244 1.00 78.58 238 ILE E CA 1
ATOM 8199 C C . ILE E 2 215 ? 9.728 58.298 -66.165 1.00 80.05 238 ILE E C 1
ATOM 8200 O O . ILE E 2 215 ? 10.496 57.409 -65.796 1.00 80.94 238 ILE E O 1
ATOM 8205 N N . ALA E 2 216 ? 8.485 58.390 -65.724 1.00 79.92 239 ALA E N 1
ATOM 8206 C CA . ALA E 2 216 ? 8.006 57.504 -64.677 1.00 66.86 239 ALA E CA 1
ATOM 8207 C C . ALA E 2 216 ? 7.202 56.377 -65.302 1.00 69.15 239 ALA E C 1
ATOM 8208 O O . ALA E 2 216 ? 6.384 56.607 -66.198 1.00 73.74 239 ALA E O 1
ATOM 8210 N N . CYS E 2 217 ? 7.456 55.156 -64.830 1.00 67.75 240 CYS E N 1
ATOM 8211 C CA . CYS E 2 217 ? 6.751 53.945 -65.245 1.00 63.55 240 CYS E CA 1
ATOM 8212 C C . CYS E 2 217 ? 6.021 53.426 -64.017 1.00 63.43 240 CYS E C 1
ATOM 8213 O O . CYS E 2 217 ? 6.654 52.912 -63.092 1.00 69.00 240 CYS E O 1
ATOM 8216 N N . SER E 2 218 ? 4.700 53.559 -63.994 1.00 63.52 241 SER E N 1
ATOM 8217 C CA . SER E 2 218 ? 3.911 53.127 -62.848 1.00 60.65 241 SER E CA 1
ATOM 8218 C C . SER E 2 218 ? 2.929 52.056 -63.278 1.00 61.93 241 SER E C 1
ATOM 8219 O O . SER E 2 218 ? 2.443 52.048 -64.413 1.00 68.22 241 SER E O 1
ATOM 8222 N N . ALA E 2 219 ? 2.637 51.153 -62.352 1.00 66.10 242 ALA E N 1
ATOM 8223 C CA . ALA E 2 219 ? 1.686 50.087 -62.608 1.00 62.26 242 ALA E CA 1
ATOM 8224 C C . ALA E 2 219 ? 0.974 49.757 -61.314 1.00 55.29 242 ALA E C 1
ATOM 8225 O O . ALA E 2 219 ? 1.462 50.068 -60.230 1.00 46.65 242 ALA E O 1
ATOM 8227 N N . CYS E 2 220 ? -0.211 49.167 -61.438 1.00 59.77 243 CYS E N 1
ATOM 8228 C CA . CYS E 2 220 ? -0.962 48.690 -60.287 1.00 61.87 243 CYS E CA 1
ATOM 8229 C C . CYS E 2 220 ? -1.240 47.202 -60.442 1.00 58.22 243 CYS E C 1
ATOM 8230 O O . CYS E 2 220 ? -1.429 46.704 -61.559 1.00 60.15 243 CYS E O 1
ATOM 8233 N N . PHE E 2 221 ? -1.233 46.489 -59.314 1.00 54.16 244 PHE E N 1
ATOM 8234 C CA . PHE E 2 221 ? -1.263 45.030 -59.314 1.00 56.00 244 PHE E CA 1
ATOM 8235 C C . PHE E 2 221 ? -2.400 44.439 -58.483 1.00 57.79 244 PHE E C 1
ATOM 8236 O O . PHE E 2 221 ? -2.359 43.245 -58.160 1.00 60.69 244 PHE E O 1
ATOM 8244 N N . GLY E 2 222 ? -3.415 45.222 -58.141 1.00 45.92 245 GLY E N 1
ATOM 8245 C CA . GLY E 2 222 ? -4.450 44.767 -57.230 1.00 42.65 245 GLY E CA 1
ATOM 8246 C C . GLY E 2 222 ? -4.245 45.323 -55.835 1.00 51.59 245 GLY E C 1
ATOM 8247 O O . GLY E 2 222 ? -3.506 46.286 -55.624 1.00 55.43 245 GLY E O 1
ATOM 8248 N N . LYS E 2 223 ? -4.926 44.718 -54.863 1.00 52.46 246 LYS E N 1
ATOM 8249 C CA . LYS E 2 223 ? -4.755 45.167 -53.481 1.00 48.88 246 LYS E CA 1
ATOM 8250 C C . LYS E 2 223 ? -4.649 43.958 -52.572 1.00 62.04 246 LYS E C 1
ATOM 8251 O O . LYS E 2 223 ? -5.643 43.256 -52.356 1.00 67.52 246 LYS E O 1
ATOM 8257 N N . GLY E 2 224 ? -3.475 43.759 -51.992 1.00 66.80 247 GLY E N 1
ATOM 8258 C CA . GLY E 2 224 ? -3.252 42.615 -51.129 1.00 73.33 247 GLY E CA 1
ATOM 8259 C C . GLY E 2 224 ? -1.773 42.282 -51.067 1.00 76.18 247 GLY E C 1
ATOM 8260 O O . GLY E 2 224 ? -0.920 43.146 -51.268 1.00 76.23 247 GLY E O 1
ATOM 8261 N N . SER E 2 225 ? -1.496 41.018 -50.785 1.00 78.40 248 SER E N 1
ATOM 8262 C CA . SER E 2 225 ? -0.131 40.529 -50.718 1.00 80.61 248 SER E CA 1
ATOM 8263 C C . SER E 2 225 ? 0.212 39.897 -52.053 1.00 80.08 248 SER E C 1
ATOM 8264 O O . SER E 2 225 ? -0.588 39.133 -52.603 1.00 84.24 248 SER E O 1
ATOM 8267 N N . HIS E 2 226 ? 1.379 40.245 -52.589 1.00 72.66 249 HIS E N 1
ATOM 8268 C CA . HIS E 2 226 ? 1.795 39.790 -53.910 1.00 63.98 249 HIS E CA 1
ATOM 8269 C C . HIS E 2 226 ? 3.046 38.936 -53.798 1.00 63.08 249 HIS E C 1
ATOM 8270 O O . HIS E 2 226 ? 4.023 39.324 -53.148 1.00 69.71 249 HIS E O 1
ATOM 8277 N N . PHE E 2 227 ? 3.005 37.778 -54.447 1.00 57.34 250 PHE E N 1
ATOM 8278 C CA . PHE E 2 227 ? 4.165 36.901 -54.474 1.00 52.90 250 PHE E CA 1
ATOM 8279 C C . PHE E 2 227 ? 5.263 37.493 -55.336 1.00 53.96 250 PHE E C 1
ATOM 8280 O O . PHE E 2 227 ? 6.452 37.346 -55.027 1.00 58.96 250 PHE E O 1
ATOM 8288 N N . LEU E 2 228 ? 4.880 38.136 -56.436 1.00 42.50 251 LEU E N 1
ATOM 8289 C CA . LEU E 2 228 ? 5.820 38.751 -57.358 1.00 48.71 251 LEU E CA 1
ATOM 8290 C C . LEU E 2 228 ? 5.141 39.958 -57.986 1.00 50.07 251 LEU E C 1
ATOM 8291 O O . LEU E 2 228 ? 4.010 39.855 -58.462 1.00 50.82 251 LEU E O 1
ATOM 8296 N N . ALA E 2 229 ? 5.846 41.084 -58.026 1.00 53.17 252 ALA E N 1
ATOM 8297 C CA . ALA E 2 229 ? 5.284 42.318 -58.567 1.00 53.52 252 ALA E CA 1
ATOM 8298 C C . ALA E 2 229 ? 6.452 43.227 -58.905 1.00 57.98 252 ALA E C 1
ATOM 8299 O O . ALA E 2 229 ? 7.263 43.534 -58.029 1.00 66.17 252 ALA E O 1
ATOM 8301 N N . ASP E 2 230 ? 6.575 43.620 -60.170 1.00 53.47 253 ASP E N 1
ATOM 8302 C CA . ASP E 2 230 ? 7.718 44.430 -60.549 1.00 57.31 253 ASP E CA 1
ATOM 8303 C C . ASP E 2 230 ? 7.353 45.415 -61.652 1.00 59.15 253 ASP E C 1
ATOM 8304 O O . ASP E 2 230 ? 6.439 45.196 -62.459 1.00 57.42 253 ASP E O 1
ATOM 8309 N N . VAL E 2 231 ? 8.089 46.516 -61.643 1.00 56.72 254 VAL E N 1
ATOM 8310 C CA . VAL E 2 231 ? 8.076 47.559 -62.659 1.00 50.12 254 VAL E CA 1
ATOM 8311 C C . VAL E 2 231 ? 9.518 47.790 -63.066 1.00 47.88 254 VAL E C 1
ATOM 8312 O O . VAL E 2 231 ? 10.412 47.859 -62.213 1.00 55.34 254 VAL E O 1
ATOM 8316 N N . LEU E 2 232 ? 9.765 47.866 -64.358 1.00 47.48 255 LEU E N 1
ATOM 8317 C CA . LEU E 2 232 ? 11.131 48.100 -64.758 1.00 53.20 255 LEU E CA 1
ATOM 8318 C C . LEU E 2 232 ? 11.138 48.742 -66.132 1.00 63.59 255 LEU E C 1
ATOM 8319 O O . LEU E 2 232 ? 10.126 48.794 -66.841 1.00 60.50 255 LEU E O 1
ATOM 8324 N N . TRP E 2 233 ? 12.307 49.258 -66.480 1.00 71.44 256 TRP E N 1
ATOM 8325 C CA . TRP E 2 233 ? 12.570 49.872 -67.766 1.00 61.61 256 TRP E CA 1
ATOM 8326 C C . TRP E 2 233 ? 13.492 48.956 -68.554 1.00 62.41 256 TRP E C 1
ATOM 8327 O O . TRP E 2 233 ? 14.453 48.403 -68.010 1.00 70.31 256 TRP E O 1
ATOM 8338 N N . GLN E 2 234 ? 13.203 48.817 -69.836 1.00 60.69 257 GLN E N 1
ATOM 8339 C CA . GLN E 2 234 ? 14.015 48.040 -70.755 1.00 58.46 257 GLN E CA 1
ATOM 8340 C C . GLN E 2 234 ? 14.349 48.973 -71.904 1.00 69.19 257 GLN E C 1
ATOM 8341 O O . GLN E 2 234 ? 13.444 49.516 -72.541 1.00 74.97 257 GLN E O 1
ATOM 8347 N N . ILE E 2 235 ? 15.634 49.174 -72.160 1.00 67.47 258 ILE E N 1
ATOM 8348 C CA . ILE E 2 235 ? 16.089 50.048 -73.235 1.00 67.65 258 ILE E CA 1
ATOM 8349 C C . ILE E 2 235 ? 16.578 49.143 -74.348 1.00 74.20 258 ILE E C 1
ATOM 8350 O O . ILE E 2 235 ? 17.564 48.416 -74.182 1.00 69.00 258 ILE E O 1
ATOM 8355 N N . ASN E 2 236 ? 15.871 49.176 -75.474 1.00 83.57 259 ASN E N 1
ATOM 8356 C CA . ASN E 2 236 ? 16.159 48.313 -76.610 1.00 91.16 259 ASN E CA 1
ATOM 8357 C C . ASN E 2 236 ? 16.118 46.840 -76.197 1.00 87.47 259 ASN E C 1
ATOM 8358 O O . ASN E 2 236 ? 17.041 46.067 -76.464 1.00 89.77 259 ASN E O 1
ATOM 8363 N N . LYS E 2 237 ? 15.015 46.456 -75.544 1.00 83.11 260 LYS E N 1
ATOM 8364 C CA . LYS E 2 237 ? 14.782 45.075 -75.114 1.00 81.93 260 LYS E CA 1
ATOM 8365 C C . LYS E 2 237 ? 15.919 44.587 -74.218 1.00 87.49 260 LYS E C 1
ATOM 8366 O O . LYS E 2 237 ? 16.277 43.404 -74.234 1.00 89.62 260 LYS E O 1
ATOM 8372 N N . THR E 2 238 ? 16.465 45.489 -73.399 1.00 88.67 261 THR E N 1
ATOM 8373 C CA . THR E 2 238 ? 17.528 45.151 -72.462 1.00 89.51 261 THR E CA 1
ATOM 8374 C C . THR E 2 238 ? 17.326 45.909 -71.168 1.00 86.47 261 THR E C 1
ATOM 8375 O O . THR E 2 238 ? 17.036 47.107 -71.194 1.00 86.13 261 THR E O 1
ATOM 8379 N N . VAL E 2 239 ? 17.480 45.210 -70.042 1.00 88.18 262 VAL E N 1
ATOM 8380 C CA . VAL E 2 239 ? 17.272 45.839 -68.744 1.00 85.53 262 VAL E CA 1
ATOM 8381 C C . VAL E 2 239 ? 18.311 46.934 -68.547 1.00 87.29 262 VAL E C 1
ATOM 8382 O O . VAL E 2 239 ? 19.509 46.717 -68.775 1.00 99.03 262 VAL E O 1
ATOM 8386 N N . VAL E 2 240 ? 17.855 48.119 -68.120 1.00 78.50 263 VAL E N 1
ATOM 8387 C CA . VAL E 2 240 ? 18.719 49.301 -68.144 1.00 78.69 263 VAL E CA 1
ATOM 8388 C C . VAL E 2 240 ? 19.960 49.090 -67.289 1.00 84.28 263 VAL E C 1
ATOM 8389 O O . VAL E 2 240 ? 21.089 49.313 -67.738 1.00 81.79 263 VAL E O 1
ATOM 8393 N N . GLY E 2 241 ? 19.772 48.628 -66.054 1.00 96.68 264 GLY E N 1
ATOM 8394 C CA . GLY E 2 241 ? 20.863 48.498 -65.101 1.00 116.63 264 GLY E CA 1
ATOM 8395 C C . GLY E 2 241 ? 22.119 47.819 -65.598 1.00 134.52 264 GLY E C 1
ATOM 8396 O O . GLY E 2 241 ? 23.192 48.428 -65.605 1.00 143.53 264 GLY E O 1
ATOM 8397 N N . ASN E 2 242 ? 22.007 46.567 -66.018 1.00 140.21 265 ASN E N 1
ATOM 8398 C CA . ASN E 2 242 ? 23.195 45.775 -66.294 1.00 149.29 265 ASN E CA 1
ATOM 8399 C C . ASN E 2 242 ? 23.678 45.891 -67.734 1.00 149.81 265 ASN E C 1
ATOM 8400 O O . ASN E 2 242 ? 24.715 45.307 -68.068 1.00 159.24 265 ASN E O 1
ATOM 8405 N N . PHE E 2 243 ? 22.967 46.623 -68.594 1.00 140.06 266 PHE E N 1
ATOM 8406 C CA . PHE E 2 243 ? 23.438 46.862 -69.959 1.00 136.18 266 PHE E CA 1
ATOM 8407 C C . PHE E 2 243 ? 22.906 48.224 -70.400 1.00 122.96 266 PHE E C 1
ATOM 8408 O O . PHE E 2 243 ? 21.719 48.359 -70.708 1.00 116.79 266 PHE E O 1
ATOM 8416 N N . GLY E 2 244 ? 23.786 49.215 -70.442 1.00 118.46 267 GLY E N 1
ATOM 8417 C CA . GLY E 2 244 ? 23.371 50.543 -70.831 1.00 110.28 267 GLY E CA 1
ATOM 8418 C C . GLY E 2 244 ? 24.543 51.497 -70.880 1.00 111.83 267 GLY E C 1
ATOM 8419 O O . GLY E 2 244 ? 25.695 51.085 -71.032 1.00 112.90 267 GLY E O 1
ATOM 8420 N N . GLU E 2 245 ? 24.227 52.791 -70.750 1.00 109.38 268 GLU E N 1
ATOM 8421 C CA . GLU E 2 245 ? 25.218 53.856 -70.851 1.00 115.31 268 GLU E CA 1
ATOM 8422 C C . GLU E 2 245 ? 25.465 54.490 -69.488 1.00 121.49 268 GLU E C 1
ATOM 8423 O O . GLU E 2 245 ? 25.942 53.823 -68.563 1.00 126.54 268 GLU E O 1
ATOM 8425 N N . ALA E 2 246 ? 25.163 55.786 -69.365 1.00 117.12 269 ALA E N 1
ATOM 8426 C CA . ALA E 2 246 ? 25.160 56.481 -68.084 1.00 100.08 269 ALA E CA 1
ATOM 8427 C C . ALA E 2 246 ? 23.747 56.822 -67.627 1.00 102.09 269 ALA E C 1
ATOM 8428 O O . ALA E 2 246 ? 23.577 57.674 -66.745 1.00 95.23 269 ALA E O 1
ATOM 8430 N N . ARG E 2 247 ? 22.736 56.175 -68.225 1.00 100.29 270 ARG E N 1
ATOM 8431 C CA . ARG E 2 247 ? 21.343 56.248 -67.795 1.00 90.24 270 ARG E CA 1
ATOM 8432 C C . ARG E 2 247 ? 21.080 55.196 -66.721 1.00 88.32 270 ARG E C 1
ATOM 8433 O O . ARG E 2 247 ? 21.707 54.133 -66.711 1.00 90.87 270 ARG E O 1
ATOM 8435 N N . ILE E 2 248 ? 20.146 55.494 -65.811 1.00 90.85 271 ILE E N 1
ATOM 8436 C CA . ILE E 2 248 ? 19.897 54.652 -64.640 1.00 92.01 271 ILE E CA 1
ATOM 8437 C C . ILE E 2 248 ? 18.459 54.820 -64.152 1.00 81.94 271 ILE E C 1
ATOM 8438 O O . ILE E 2 248 ? 17.728 55.711 -64.589 1.00 80.39 271 ILE E O 1
ATOM 8443 N N . GLN E 2 249 ? 18.081 53.998 -63.168 1.00 78.78 272 GLN E N 1
ATOM 8444 C CA . GLN E 2 249 ? 16.691 53.757 -62.779 1.00 79.28 272 GLN E CA 1
ATOM 8445 C C . GLN E 2 249 ? 16.511 53.960 -61.278 1.00 79.55 272 GLN E C 1
ATOM 8446 O O . GLN E 2 249 ? 17.395 53.610 -60.493 1.00 90.30 272 GLN E O 1
ATOM 8452 N N . GLU E 2 250 ? 15.355 54.501 -60.879 1.00 71.90 273 GLU E N 1
ATOM 8453 C CA . GLU E 2 250 ? 15.076 54.858 -59.488 1.00 68.41 273 GLU E CA 1
ATOM 8454 C C . GLU E 2 250 ? 13.613 54.610 -59.134 1.00 65.90 273 GLU E C 1
ATOM 8455 O O . GLU E 2 250 ? 12.752 54.477 -60.009 1.00 70.69 273 GLU E O 1
ATOM 8461 N N . GLU E 2 251 ? 13.346 54.573 -57.824 1.00 64.70 274 GLU E N 1
ATOM 8462 C CA . GLU E 2 251 ? 12.028 54.364 -57.235 1.00 68.82 274 GLU E CA 1
ATOM 8463 C C . GLU E 2 251 ? 11.246 55.682 -57.184 1.00 76.80 274 GLU E C 1
ATOM 8464 O O . GLU E 2 251 ? 11.767 56.757 -57.494 1.00 80.55 274 GLU E O 1
ATOM 8470 N N . GLU E 2 252 ? 9.979 55.603 -56.771 1.00 81.60 275 GLU E N 1
ATOM 8471 C CA . GLU E 2 252 ? 9.125 56.784 -56.564 1.00 86.48 275 GLU E CA 1
ATOM 8472 C C . GLU E 2 252 ? 9.504 57.596 -55.313 1.00 96.30 275 GLU E C 1
ATOM 8473 O O . GLU E 2 252 ? 8.637 58.131 -54.605 1.00 96.23 275 GLU E O 1
ATOM 8475 N N . SER E 2 259 ? -2.878 58.660 -55.900 1.00 102.43 282 SER E N 1
ATOM 8476 C CA . SER E 2 259 ? -3.536 58.314 -57.154 1.00 102.69 282 SER E CA 1
ATOM 8477 C C . SER E 2 259 ? -4.861 57.587 -56.902 1.00 105.42 282 SER E C 1
ATOM 8478 O O . SER E 2 259 ? -5.934 58.192 -57.012 1.00 109.27 282 SER E O 1
ATOM 8481 N N . ASN E 2 260 ? -4.767 56.306 -56.553 1.00 101.66 283 ASN E N 1
ATOM 8482 C CA . ASN E 2 260 ? -5.925 55.472 -56.235 1.00 95.98 283 ASN E CA 1
ATOM 8483 C C . ASN E 2 260 ? -5.637 54.708 -54.941 1.00 97.84 283 ASN E C 1
ATOM 8484 O O . ASN E 2 260 ? -4.710 55.027 -54.188 1.00 103.77 283 ASN E O 1
ATOM 8489 N N . ASP E 2 261 ? -6.453 53.685 -54.654 1.00 95.89 284 ASP E N 1
ATOM 8490 C CA . ASP E 2 261 ? -6.310 52.879 -53.441 1.00 90.11 284 ASP E CA 1
ATOM 8491 C C . ASP E 2 261 ? -5.491 51.603 -53.623 1.00 89.28 284 ASP E C 1
ATOM 8492 O O . ASP E 2 261 ? -5.082 50.999 -52.625 1.00 96.71 284 ASP E O 1
ATOM 8497 N N . MET E 2 262 ? -5.274 51.153 -54.850 1.00 78.18 285 MET E N 1
ATOM 8498 C CA . MET E 2 262 ? -4.606 49.879 -55.046 1.00 72.79 285 MET E CA 1
ATOM 8499 C C . MET E 2 262 ? -3.099 49.976 -54.818 1.00 68.07 285 MET E C 1
ATOM 8500 O O . MET E 2 262 ? -2.530 51.056 -54.680 1.00 72.45 285 MET E O 1
ATOM 8505 N N . ASP E 2 263 ? -2.458 48.807 -54.771 1.00 63.51 286 ASP E N 1
ATOM 8506 C CA . ASP E 2 263 ? -1.009 48.699 -54.613 1.00 59.78 286 ASP E CA 1
ATOM 8507 C C . ASP E 2 263 ? -0.345 48.926 -55.966 1.00 53.34 286 ASP E C 1
ATOM 8508 O O . ASP E 2 263 ? -0.484 48.110 -56.880 1.00 51.69 286 ASP E O 1
ATOM 8513 N N . CYS E 2 264 ? 0.381 50.037 -56.096 1.00 59.69 287 CYS E N 1
ATOM 8514 C CA . CYS E 2 264 ? 1.021 50.436 -57.339 1.00 58.57 287 CYS E CA 1
ATOM 8515 C C . CYS E 2 264 ? 2.500 50.675 -57.074 1.00 58.79 287 CYS E C 1
ATOM 8516 O O . CYS E 2 264 ? 2.890 51.071 -55.975 1.00 72.67 287 CYS E O 1
ATOM 8519 N N . LEU E 2 265 ? 3.320 50.400 -58.085 1.00 54.33 288 LEU E N 1
ATOM 8520 C CA . LEU E 2 265 ? 4.761 50.601 -58.040 1.00 57.03 288 LEU E CA 1
ATOM 8521 C C . LEU E 2 265 ? 5.196 51.519 -59.176 1.00 60.00 288 LEU E C 1
ATOM 8522 O O . LEU E 2 265 ? 4.609 51.514 -60.260 1.00 60.46 288 LEU E O 1
ATOM 8527 N N . THR E 2 266 ? 6.251 52.289 -58.927 1.00 65.42 289 THR E N 1
ATOM 8528 C CA . THR E 2 266 ? 6.742 53.282 -59.871 1.00 67.77 289 THR E CA 1
ATOM 8529 C C . THR E 2 266 ? 8.253 53.169 -59.964 1.00 65.10 289 THR E C 1
ATOM 8530 O O . THR E 2 266 ? 8.949 53.168 -58.943 1.00 70.35 289 THR E O 1
ATOM 8534 N N . SER E 2 267 ? 8.751 53.082 -61.188 1.00 56.77 290 SER E N 1
ATOM 8535 C CA . SER E 2 267 ? 10.173 53.142 -61.472 1.00 62.59 290 SER E CA 1
ATOM 8536 C C . SER E 2 267 ? 10.431 54.340 -62.369 1.00 70.46 290 SER E C 1
ATOM 8537 O O . SER E 2 267 ? 9.880 54.423 -63.471 1.00 65.32 290 SER E O 1
ATOM 8540 N N . VAL E 2 268 ? 11.276 55.255 -61.906 1.00 75.29 291 VAL E N 1
ATOM 8541 C CA . VAL E 2 268 ? 11.591 56.472 -62.638 1.00 73.77 291 VAL E CA 1
ATOM 8542 C C . VAL E 2 268 ? 12.876 56.239 -63.426 1.00 71.04 291 VAL E C 1
ATOM 8543 O O . VAL E 2 268 ? 13.884 55.777 -62.873 1.00 69.03 291 VAL E O 1
ATOM 8547 N N . LEU E 2 269 ? 12.835 56.547 -64.716 1.00 65.12 292 LEU E N 1
ATOM 8548 C CA . LEU E 2 269 ? 13.978 56.452 -65.610 1.00 73.07 292 LEU E CA 1
ATOM 8549 C C . LEU E 2 269 ? 14.601 57.837 -65.751 1.00 77.29 292 LEU E C 1
ATOM 8550 O O . LEU E 2 269 ? 13.899 58.818 -66.027 1.00 72.25 292 LEU E O 1
ATOM 8555 N N . ARG E 2 270 ? 15.917 57.907 -65.560 1.00 84.94 293 ARG E N 1
ATOM 8556 C CA . ARG E 2 270 ? 16.664 59.159 -65.545 1.00 88.25 293 ARG E CA 1
ATOM 8557 C C . ARG E 2 270 ? 17.956 58.985 -66.334 1.00 88.54 293 ARG E C 1
ATOM 8558 O O . ARG E 2 270 ? 18.610 57.942 -66.263 1.00 90.15 293 ARG E O 1
ATOM 8566 N N . ILE E 2 271 ? 18.321 60.019 -67.075 1.00 90.71 294 ILE E N 1
ATOM 8567 C CA . ILE E 2 271 ? 19.389 59.939 -68.074 1.00 96.06 294 ILE E CA 1
ATOM 8568 C C . ILE E 2 271 ? 20.851 60.292 -67.664 1.00 94.05 294 ILE E C 1
ATOM 8569 O O . ILE E 2 271 ? 21.179 61.311 -67.032 1.00 96.52 294 ILE E O 1
ATOM 8574 N N . GLU E 2 276 ? 21.472 62.715 -77.015 1.00 111.57 299 GLU E N 1
ATOM 8575 C CA . GLU E 2 276 ? 22.323 62.164 -78.066 1.00 121.18 299 GLU E CA 1
ATOM 8576 C C . GLU E 2 276 ? 21.496 61.596 -79.222 1.00 126.23 299 GLU E C 1
ATOM 8577 O O . GLU E 2 276 ? 20.646 62.274 -79.802 1.00 132.68 299 GLU E O 1
ATOM 8583 N N . LYS E 2 277 ? 21.792 60.336 -79.554 1.00 119.14 300 LYS E N 1
ATOM 8584 C CA . LYS E 2 277 ? 20.955 59.484 -80.383 1.00 103.30 300 LYS E CA 1
ATOM 8585 C C . LYS E 2 277 ? 19.833 58.824 -79.575 1.00 101.39 300 LYS E C 1
ATOM 8586 O O . LYS E 2 277 ? 19.281 57.791 -79.988 1.00 96.17 300 LYS E O 1
ATOM 8592 N N . ASP E 2 278 ? 19.509 59.404 -78.418 1.00 97.28 301 ASP E N 1
ATOM 8593 C CA . ASP E 2 278 ? 18.545 58.785 -77.517 1.00 98.89 301 ASP E CA 1
ATOM 8594 C C . ASP E 2 278 ? 17.168 58.696 -78.156 1.00 100.92 301 ASP E C 1
ATOM 8595 O O . ASP E 2 278 ? 16.445 57.713 -77.952 1.00 110.15 301 ASP E O 1
ATOM 8600 N N . LEU E 2 279 ? 16.787 59.707 -78.939 1.00 98.45 302 LEU E N 1
ATOM 8601 C CA . LEU E 2 279 ? 15.508 59.671 -79.639 1.00 98.09 302 LEU E CA 1
ATOM 8602 C C . LEU E 2 279 ? 15.427 58.528 -80.647 1.00 101.36 302 LEU E C 1
ATOM 8603 O O . LEU E 2 279 ? 14.328 58.220 -81.123 1.00 101.39 302 LEU E O 1
ATOM 8608 N N . SER E 2 280 ? 16.554 57.874 -80.949 1.00 102.84 303 SER E N 1
ATOM 8609 C CA . SER E 2 280 ? 16.575 56.769 -81.904 1.00 100.02 303 SER E CA 1
ATOM 8610 C C . SER E 2 280 ? 16.059 55.469 -81.289 1.00 91.64 303 SER E C 1
ATOM 8611 O O . SER E 2 280 ? 15.387 54.682 -81.968 1.00 93.78 303 SER E O 1
ATOM 8614 N N . LEU E 2 281 ? 16.345 55.225 -80.018 1.00 83.67 304 LEU E N 1
ATOM 8615 C CA . LEU E 2 281 ? 16.078 53.919 -79.444 1.00 88.76 304 LEU E CA 1
ATOM 8616 C C . LEU E 2 281 ? 14.750 53.899 -78.675 1.00 88.62 304 LEU E C 1
ATOM 8617 O O . LEU E 2 281 ? 14.197 54.938 -78.298 1.00 88.62 304 LEU E O 1
ATOM 8622 N N . GLU E 2 282 ? 14.242 52.684 -78.467 1.00 85.64 305 GLU E N 1
ATOM 8623 C CA . GLU E 2 282 ? 12.911 52.430 -77.924 1.00 86.53 305 GLU E CA 1
ATOM 8624 C C . GLU E 2 282 ? 12.987 52.237 -76.409 1.00 89.15 305 GLU E C 1
ATOM 8625 O O . GLU E 2 282 ? 13.788 51.427 -75.929 1.00 95.68 305 GLU E O 1
ATOM 8631 N N . TYR E 2 283 ? 12.160 52.970 -75.653 1.00 81.68 306 TYR E N 1
ATOM 8632 C CA . TYR E 2 283 ? 12.126 52.813 -74.202 1.00 78.29 306 TYR E CA 1
ATOM 8633 C C . TYR E 2 283 ? 10.874 52.049 -73.799 1.00 84.19 306 TYR E C 1
ATOM 8634 O O . TYR E 2 283 ? 9.758 52.503 -74.064 1.00 90.79 306 TYR E O 1
ATOM 8643 N N . ASP E 2 284 ? 11.062 50.934 -73.098 1.00 80.76 307 ASP E N 1
ATOM 8644 C CA . ASP E 2 284 ? 9.981 50.029 -72.730 1.00 74.35 307 ASP E CA 1
ATOM 8645 C C . ASP E 2 284 ? 9.736 50.116 -71.232 1.00 66.24 307 ASP E C 1
ATOM 8646 O O . ASP E 2 284 ? 10.677 50.057 -70.437 1.00 71.83 307 ASP E O 1
ATOM 8651 N N . CYS E 2 285 ? 8.475 50.264 -70.860 1.00 63.31 308 CYS E N 1
ATOM 8652 C CA . CYS E 2 285 ? 8.029 50.211 -69.476 1.00 63.00 308 CYS E CA 1
ATOM 8653 C C . CYS E 2 285 ? 7.324 48.868 -69.292 1.00 61.39 308 CYS E C 1
ATOM 8654 O O . CYS E 2 285 ? 6.345 48.576 -69.987 1.00 56.05 308 CYS E O 1
ATOM 8657 N N . LEU E 2 286 ? 7.852 48.027 -68.410 1.00 57.21 309 LEU E N 1
ATOM 8658 C CA . LEU E 2 286 ? 7.294 46.702 -68.189 1.00 54.58 309 LEU E CA 1
ATOM 8659 C C . LEU E 2 286 ? 6.760 46.593 -66.773 1.00 55.86 309 LEU E C 1
ATOM 8660 O O . LEU E 2 286 ? 7.414 47.007 -65.811 1.00 64.54 309 LEU E O 1
ATOM 8665 N N . ALA E 2 287 ? 5.581 45.999 -66.662 1.00 47.93 310 ALA E N 1
ATOM 8666 C CA . ALA E 2 287 ? 4.973 45.674 -65.386 1.00 48.49 310 ALA E CA 1
ATOM 8667 C C . ALA E 2 287 ? 4.619 44.195 -65.422 1.00 55.42 310 ALA E C 1
ATOM 8668 O O . ALA E 2 287 ? 4.063 43.721 -66.423 1.00 57.02 310 ALA E O 1
ATOM 8670 N N . LEU E 2 288 ? 4.936 43.473 -64.340 1.00 52.16 311 LEU E N 1
ATOM 8671 C CA . LEU E 2 288 ? 4.739 42.028 -64.333 1.00 51.58 311 LEU E CA 1
ATOM 8672 C C . LEU E 2 288 ? 4.341 41.514 -62.954 1.00 53.20 311 LEU E C 1
ATOM 8673 O O . LEU E 2 288 ? 4.791 42.033 -61.919 1.00 52.73 311 LEU E O 1
ATOM 8678 N N . ASN E 2 289 ? 3.490 40.482 -62.964 1.00 48.35 312 ASN E N 1
ATOM 8679 C CA . ASN E 2 289 ? 3.253 39.593 -61.822 1.00 50.95 312 ASN E CA 1
ATOM 8680 C C . ASN E 2 289 ? 2.969 38.202 -62.386 1.00 56.37 312 ASN E C 1
ATOM 8681 O O . ASN E 2 289 ? 3.140 37.968 -63.585 1.00 62.99 312 ASN E O 1
ATOM 8686 N N . LEU E 2 290 ? 2.539 37.260 -61.533 1.00 57.33 313 LEU E N 1
ATOM 8687 C CA . LEU E 2 290 ? 2.320 35.894 -62.028 1.00 49.36 313 LEU E CA 1
ATOM 8688 C C . LEU E 2 290 ? 1.240 35.828 -63.097 1.00 49.04 313 LEU E C 1
ATOM 8689 O O . LEU E 2 290 ? 1.238 34.888 -63.899 1.00 57.84 313 LEU E O 1
ATOM 8694 N N . HIS E 2 291 ? 0.324 36.798 -63.121 1.00 46.44 314 HIS E N 1
ATOM 8695 C CA . HIS E 2 291 ? -0.701 36.837 -64.153 1.00 47.84 314 HIS E CA 1
ATOM 8696 C C . HIS E 2 291 ? -0.113 37.064 -65.537 1.00 49.97 314 HIS E C 1
ATOM 8697 O O . HIS E 2 291 ? -0.683 36.593 -66.532 1.00 49.72 314 HIS E O 1
ATOM 8704 N N . GLY E 2 292 ? 0.984 37.804 -65.631 1.00 42.49 315 GLY E N 1
ATOM 8705 C CA . GLY E 2 292 ? 1.580 38.079 -66.921 1.00 53.97 315 GLY E CA 1
ATOM 8706 C C . GLY E 2 292 ? 2.335 39.394 -66.919 1.00 51.92 315 GLY E C 1
ATOM 8707 O O . GLY E 2 292 ? 2.616 39.974 -65.875 1.00 52.00 315 GLY E O 1
ATOM 8708 N N . MET E 2 293 ? 2.647 39.852 -68.129 1.00 51.91 316 MET E N 1
ATOM 8709 C CA . MET E 2 293 ? 3.518 41.001 -68.336 1.00 54.30 316 MET E CA 1
ATOM 8710 C C . MET E 2 293 ? 2.934 41.923 -69.400 1.00 59.14 316 MET E C 1
ATOM 8711 O O . MET E 2 293 ? 2.403 41.458 -70.418 1.00 58.42 316 MET E O 1
ATOM 8716 N N . ILE E 2 294 ? 3.043 43.234 -69.160 1.00 52.75 317 ILE E N 1
ATOM 8717 C CA . ILE E 2 294 ? 2.597 44.246 -70.110 1.00 44.96 317 ILE E CA 1
ATOM 8718 C C . ILE E 2 294 ? 3.731 45.248 -70.301 1.00 45.24 317 ILE E C 1
ATOM 8719 O O . ILE E 2 294 ? 4.488 45.528 -69.362 1.00 50.45 317 ILE E O 1
ATOM 8724 N N . ARG E 2 295 ? 3.891 45.737 -71.532 1.00 46.41 318 ARG E N 1
ATOM 8725 C CA . ARG E 2 295 ? 4.924 46.717 -71.854 1.00 55.04 318 ARG E CA 1
ATOM 8726 C C . ARG E 2 295 ? 4.291 47.882 -72.609 1.00 59.62 318 ARG E C 1
ATOM 8727 O O . ARG E 2 295 ? 3.418 47.691 -73.463 1.00 59.70 318 ARG E O 1
ATOM 8735 N N . HIS E 2 296 ? 4.697 49.094 -72.253 1.00 62.42 319 HIS E N 1
ATOM 8736 C CA . HIS E 2 296 ? 4.317 50.307 -72.967 1.00 65.66 319 HIS E CA 1
ATOM 8737 C C . HIS E 2 296 ? 5.574 50.916 -73.560 1.00 74.45 319 HIS E C 1
ATOM 8738 O O . HIS E 2 296 ? 6.570 51.113 -72.855 1.00 76.95 319 HIS E O 1
ATOM 8745 N N . THR E 2 297 ? 5.544 51.191 -74.854 1.00 76.82 320 THR E N 1
ATOM 8746 C CA . THR E 2 297 ? 6.723 51.707 -75.521 1.00 82.70 320 THR E CA 1
ATOM 8747 C C . THR E 2 297 ? 6.583 53.216 -75.642 1.00 84.20 320 THR E C 1
ATOM 8748 O O . THR E 2 297 ? 5.496 53.732 -75.918 1.00 86.87 320 THR E O 1
ATOM 8752 N N . ILE E 2 298 ? 7.668 53.917 -75.351 1.00 87.04 321 ILE E N 1
ATOM 8753 C CA . ILE E 2 298 ? 7.732 55.369 -75.435 1.00 90.97 321 ILE E CA 1
ATOM 8754 C C . ILE E 2 298 ? 9.008 55.760 -76.178 1.00 95.62 321 ILE E C 1
ATOM 8755 O O . ILE E 2 298 ? 10.072 55.153 -75.978 1.00 102.41 321 ILE E O 1
ATOM 8760 N N . ARG E 2 299 ? 8.896 56.765 -77.041 1.00 92.76 322 ARG E N 1
ATOM 8761 C CA . ARG E 2 299 ? 10.028 57.187 -77.859 1.00 96.04 322 ARG E CA 1
ATOM 8762 C C . ARG E 2 299 ? 10.199 58.710 -77.912 1.00 94.96 322 ARG E C 1
ATOM 8763 O O . ARG E 2 299 ? 9.581 59.446 -77.144 1.00 92.16 322 ARG E O 1
ATOM 8765 N N . ARG F 3 6 ? -68.279 36.016 -80.964 1.00 128.42 23 ARG F N 1
ATOM 8766 C CA . ARG F 3 6 ? -66.842 35.952 -80.702 1.00 124.85 23 ARG F CA 1
ATOM 8767 C C . ARG F 3 6 ? -66.486 36.778 -79.467 1.00 122.81 23 ARG F C 1
ATOM 8768 O O . ARG F 3 6 ? -67.355 37.409 -78.863 1.00 118.27 23 ARG F O 1
ATOM 8770 N N . CYS F 3 7 ? -65.200 36.793 -79.117 1.00 124.73 24 CYS F N 1
ATOM 8771 C CA . CYS F 3 7 ? -64.698 37.372 -77.876 1.00 127.91 24 CYS F CA 1
ATOM 8772 C C . CYS F 3 7 ? -63.971 38.683 -78.131 1.00 126.30 24 CYS F C 1
ATOM 8773 O O . CYS F 3 7 ? -63.817 39.142 -79.266 1.00 130.95 24 CYS F O 1
ATOM 8776 N N . ASP F 3 8 ? -63.523 39.275 -77.029 1.00 119.74 25 ASP F N 1
ATOM 8777 C CA . ASP F 3 8 ? -62.559 40.363 -77.032 1.00 113.95 25 ASP F CA 1
ATOM 8778 C C . ASP F 3 8 ? -61.194 39.747 -76.761 1.00 97.01 25 ASP F C 1
ATOM 8779 O O . ASP F 3 8 ? -61.011 39.050 -75.756 1.00 95.69 25 ASP F O 1
ATOM 8784 N N . ASP F 3 9 ? -60.243 39.990 -77.653 1.00 87.73 26 ASP F N 1
ATOM 8785 C CA . ASP F 3 9 ? -58.964 39.297 -77.611 1.00 86.30 26 ASP F CA 1
ATOM 8786 C C . ASP F 3 9 ? -57.852 40.277 -77.264 1.00 79.84 26 ASP F C 1
ATOM 8787 O O . ASP F 3 9 ? -57.793 41.386 -77.805 1.00 71.94 26 ASP F O 1
ATOM 8792 N N . TRP F 3 10 ? -57.007 39.876 -76.321 1.00 76.16 27 TRP F N 1
ATOM 8793 C CA . TRP F 3 10 ? -55.902 40.689 -75.840 1.00 75.40 27 TRP F CA 1
ATOM 8794 C C . TRP F 3 10 ? -54.675 40.614 -76.733 1.00 70.88 27 TRP F C 1
ATOM 8795 O O . TRP F 3 10 ? -53.622 41.127 -76.347 1.00 77.99 27 TRP F O 1
ATOM 8806 N N . GLY F 3 11 ? -54.780 40.001 -77.905 1.00 63.06 28 GLY F N 1
ATOM 8807 C CA . GLY F 3 11 ? -53.639 39.946 -78.785 1.00 65.44 28 GLY F CA 1
ATOM 8808 C C . GLY F 3 11 ? -52.665 38.836 -78.459 1.00 63.57 28 GLY F C 1
ATOM 8809 O O . GLY F 3 11 ? -53.046 37.763 -77.985 1.00 72.37 28 GLY F O 1
ATOM 8810 N N . LEU F 3 12 ? -51.392 39.075 -78.699 1.00 64.60 29 LEU F N 1
ATOM 8811 C CA . LEU F 3 12 ? -50.385 38.054 -78.476 1.00 73.70 29 LEU F CA 1
ATOM 8812 C C . LEU F 3 12 ? -49.574 38.498 -77.265 1.00 67.83 29 LEU F C 1
ATOM 8813 O O . LEU F 3 12 ? -49.079 39.627 -77.221 1.00 57.92 29 LEU F O 1
ATOM 8818 N N . ASP F 3 13 ? -49.521 37.632 -76.256 1.00 68.86 30 ASP F N 1
ATOM 8819 C CA . ASP F 3 13 ? -48.929 37.974 -74.968 1.00 66.25 30 ASP F CA 1
ATOM 8820 C C . ASP F 3 13 ? -47.466 38.393 -75.103 1.00 68.05 30 ASP F C 1
ATOM 8821 O O . ASP F 3 13 ? -47.034 39.374 -74.489 1.00 79.79 30 ASP F O 1
ATOM 8826 N N . THR F 3 14 ? -46.684 37.655 -75.896 1.00 69.18 31 THR F N 1
ATOM 8827 C CA . THR F 3 14 ? -45.254 37.904 -76.059 1.00 76.53 31 THR F CA 1
ATOM 8828 C C . THR F 3 14 ? -44.870 37.475 -77.468 1.00 90.53 31 THR F C 1
ATOM 8829 O O . THR F 3 14 ? -45.636 36.793 -78.162 1.00 93.90 31 THR F O 1
ATOM 8833 N N . MET F 3 15 ? -43.681 37.894 -77.888 1.00 101.84 32 MET F N 1
ATOM 8834 C CA . MET F 3 15 ? -43.092 37.414 -79.128 1.00 111.95 32 MET F CA 1
ATOM 8835 C C . MET F 3 15 ? -41.791 36.676 -78.860 1.00 109.82 32 MET F C 1
ATOM 8836 O O . MET F 3 15 ? -41.154 36.188 -79.801 1.00 116.43 32 MET F O 1
ATOM 8841 N N . ARG F 3 16 ? -41.420 36.522 -77.593 1.00 103.97 33 ARG F N 1
ATOM 8842 C CA . ARG F 3 16 ? -40.284 35.717 -77.183 1.00 95.66 33 ARG F CA 1
ATOM 8843 C C . ARG F 3 16 ? -40.817 34.303 -77.183 1.00 89.26 33 ARG F C 1
ATOM 8844 O O . ARG F 3 16 ? -41.804 34.017 -76.489 1.00 88.78 33 ARG F O 1
ATOM 8852 N N . GLN F 3 17 ? -40.235 33.428 -77.992 1.00 87.02 34 GLN F N 1
ATOM 8853 C CA . GLN F 3 17 ? -40.779 32.082 -78.029 1.00 80.36 34 GLN F CA 1
ATOM 8854 C C . GLN F 3 17 ? -40.512 31.421 -76.682 1.00 75.85 34 GLN F C 1
ATOM 8855 O O . GLN F 3 17 ? -39.428 31.574 -76.104 1.00 81.33 34 GLN F O 1
ATOM 8861 N N . ILE F 3 18 ? -41.518 30.719 -76.159 1.00 67.89 35 ILE F N 1
ATOM 8862 C CA . ILE F 3 18 ? -41.267 29.846 -75.020 1.00 63.72 35 ILE F CA 1
ATOM 8863 C C . ILE F 3 18 ? -40.691 28.557 -75.584 1.00 61.62 35 ILE F C 1
ATOM 8864 O O . ILE F 3 18 ? -41.359 27.868 -76.357 1.00 59.99 35 ILE F O 1
ATOM 8869 N N . GLN F 3 19 ? -39.453 28.236 -75.217 1.00 56.62 36 GLN F N 1
ATOM 8870 C CA . GLN F 3 19 ? -38.763 27.103 -75.808 1.00 58.26 36 GLN F CA 1
ATOM 8871 C C . GLN F 3 19 ? -38.747 25.919 -74.857 1.00 58.39 36 GLN F C 1
ATOM 8872 O O . GLN F 3 19 ? -38.301 26.021 -73.702 1.00 63.19 36 GLN F O 1
ATOM 8878 N N . VAL F 3 20 ? -39.191 24.788 -75.380 1.00 42.47 37 VAL F N 1
ATOM 8879 C CA . VAL F 3 20 ? -39.220 23.537 -74.648 1.00 42.42 37 VAL F CA 1
ATOM 8880 C C . VAL F 3 20 ? -38.512 22.483 -75.493 1.00 54.10 37 VAL F C 1
ATOM 8881 O O . VAL F 3 20 ? -38.545 22.510 -76.732 1.00 54.75 37 VAL F O 1
ATOM 8885 N N . PHE F 3 21 ? -37.835 21.568 -74.816 1.00 53.36 38 PHE F N 1
ATOM 8886 C CA . PHE F 3 21 ? -37.084 20.553 -75.534 1.00 45.73 38 PHE F CA 1
ATOM 8887 C C . PHE F 3 21 ? -38.009 19.500 -76.128 1.00 54.11 38 PHE F C 1
ATOM 8888 O O . PHE F 3 21 ? -39.055 19.159 -75.567 1.00 59.69 38 PHE F O 1
ATOM 8896 N N . GLU F 3 22 ? -37.589 18.972 -77.273 1.00 50.38 39 GLU F N 1
ATOM 8897 C CA . GLU F 3 22 ? -38.352 17.962 -77.989 1.00 45.46 39 GLU F CA 1
ATOM 8898 C C . GLU F 3 22 ? -38.310 16.624 -77.251 1.00 60.31 39 GLU F C 1
ATOM 8899 O O . GLU F 3 22 ? -37.281 16.237 -76.687 1.00 58.83 39 GLU F O 1
ATOM 8905 N N . ASP F 3 23 ? -39.446 15.919 -77.252 1.00 65.44 40 ASP F N 1
ATOM 8906 C CA . ASP F 3 23 ? -39.562 14.587 -76.648 1.00 62.76 40 ASP F CA 1
ATOM 8907 C C . ASP F 3 23 ? -39.365 14.632 -75.138 1.00 60.02 40 ASP F C 1
ATOM 8908 O O . ASP F 3 23 ? -38.819 13.699 -74.535 1.00 49.62 40 ASP F O 1
ATOM 8913 N N . GLU F 3 24 ? -39.850 15.713 -74.514 1.00 55.49 41 GLU F N 1
ATOM 8914 C CA . GLU F 3 24 ? -39.759 15.899 -73.061 1.00 56.43 41 GLU F CA 1
ATOM 8915 C C . GLU F 3 24 ? -41.049 16.534 -72.558 1.00 48.92 41 GLU F C 1
ATOM 8916 O O . GLU F 3 24 ? -41.642 17.352 -73.267 1.00 55.00 41 GLU F O 1
ATOM 8922 N N . PRO F 3 25 ? -41.532 16.167 -71.371 1.00 51.55 42 PRO F N 1
ATOM 8923 C CA . PRO F 3 25 ? -42.765 16.793 -70.881 1.00 55.25 42 PRO F CA 1
ATOM 8924 C C . PRO F 3 25 ? -42.549 18.282 -70.646 1.00 54.52 42 PRO F C 1
ATOM 8925 O O . PRO F 3 25 ? -41.454 18.727 -70.314 1.00 54.91 42 PRO F O 1
ATOM 8929 N N . ALA F 3 26 ? -43.614 19.053 -70.834 1.00 55.90 43 ALA F N 1
ATOM 8930 C CA . ALA F 3 26 ? -43.560 20.508 -70.743 1.00 51.92 43 ALA F CA 1
ATOM 8931 C C . ALA F 3 26 ? -44.916 21.032 -70.315 1.00 51.32 43 ALA F C 1
ATOM 8932 O O . ALA F 3 26 ? -45.926 20.694 -70.938 1.00 52.33 43 ALA F O 1
ATOM 8934 N N . ARG F 3 27 ? -44.940 21.893 -69.305 1.00 59.81 44 ARG F N 1
ATOM 8935 C CA . ARG F 3 27 ? -46.186 22.498 -68.859 1.00 65.77 44 ARG F CA 1
ATOM 8936 C C . ARG F 3 27 ? -46.133 23.991 -69.182 1.00 67.10 44 ARG F C 1
ATOM 8937 O O . ARG F 3 27 ? -45.170 24.677 -68.820 1.00 76.57 44 ARG F O 1
ATOM 8945 N N . ILE F 3 28 ? -47.112 24.482 -69.943 1.00 62.99 45 ILE F N 1
ATOM 8946 C CA . ILE F 3 28 ? -47.170 25.901 -70.283 1.00 68.97 45 ILE F CA 1
ATOM 8947 C C . ILE F 3 28 ? -48.465 26.472 -69.732 1.00 66.95 45 ILE F C 1
ATOM 8948 O O . ILE F 3 28 ? -49.517 25.829 -69.797 1.00 57.46 45 ILE F O 1
ATOM 8953 N N . LYS F 3 29 ? -48.385 27.677 -69.179 1.00 68.90 46 LYS F N 1
ATOM 8954 C CA . LYS F 3 29 ? -49.496 28.274 -68.457 1.00 71.92 46 LYS F CA 1
ATOM 8955 C C . LYS F 3 29 ? -50.143 29.367 -69.296 1.00 75.61 46 LYS F C 1
ATOM 8956 O O . LYS F 3 29 ? -49.453 30.149 -69.963 1.00 72.40 46 LYS F O 1
ATOM 8962 N N . CYS F 3 30 ? -51.470 29.414 -69.253 1.00 78.09 47 CYS F N 1
ATOM 8963 C CA . CYS F 3 30 ? -52.224 30.467 -69.919 1.00 73.27 47 CYS F CA 1
ATOM 8964 C C . CYS F 3 30 ? -51.905 31.787 -69.229 1.00 73.01 47 CYS F C 1
ATOM 8965 O O . CYS F 3 30 ? -52.116 31.904 -68.014 1.00 76.31 47 CYS F O 1
ATOM 8968 N N . PRO F 3 31 ? -51.378 32.790 -69.942 1.00 71.52 48 PRO F N 1
ATOM 8969 C CA . PRO F 3 31 ? -50.982 34.041 -69.281 1.00 77.84 48 PRO F CA 1
ATOM 8970 C C . PRO F 3 31 ? -52.151 34.951 -68.971 1.00 83.09 48 PRO F C 1
ATOM 8971 O O . PRO F 3 31 ? -51.958 35.970 -68.292 1.00 93.06 48 PRO F O 1
ATOM 8975 N N . LEU F 3 32 ? -53.348 34.603 -69.449 1.00 77.36 49 LEU F N 1
ATOM 8976 C CA . LEU F 3 32 ? -54.525 35.447 -69.288 1.00 82.37 49 LEU F CA 1
ATOM 8977 C C . LEU F 3 32 ? -54.772 35.853 -67.834 1.00 91.87 49 LEU F C 1
ATOM 8978 O O . LEU F 3 32 ? -55.398 36.888 -67.579 1.00 97.38 49 LEU F O 1
ATOM 8983 N N . PHE F 3 33 ? -54.299 35.063 -66.870 1.00 96.06 50 PHE F N 1
ATOM 8984 C CA . PHE F 3 33 ? -54.613 35.327 -65.471 1.00 102.26 50 PHE F CA 1
ATOM 8985 C C . PHE F 3 33 ? -53.611 36.237 -64.771 1.00 105.47 50 PHE F C 1
ATOM 8986 O O . PHE F 3 33 ? -53.990 36.957 -63.840 1.00 111.06 50 PHE F O 1
ATOM 8994 N N . GLU F 3 34 ? -52.345 36.227 -65.178 1.00 102.72 51 GLU F N 1
ATOM 8995 C CA . GLU F 3 34 ? -51.336 37.018 -64.491 1.00 107.62 51 GLU F CA 1
ATOM 8996 C C . GLU F 3 34 ? -50.856 38.218 -65.296 1.00 110.33 51 GLU F C 1
ATOM 8997 O O . GLU F 3 34 ? -50.197 39.100 -64.729 1.00 115.91 51 GLU F O 1
ATOM 9003 N N . HIS F 3 35 ? -51.208 38.310 -66.582 1.00 105.19 52 HIS F N 1
ATOM 9004 C CA . HIS F 3 35 ? -50.674 39.374 -67.420 1.00 104.05 52 HIS F CA 1
ATOM 9005 C C . HIS F 3 35 ? -51.695 40.383 -67.945 1.00 108.45 52 HIS F C 1
ATOM 9006 O O . HIS F 3 35 ? -51.289 41.483 -68.341 1.00 112.75 52 HIS F O 1
ATOM 9013 N N . PHE F 3 36 ? -52.996 40.078 -67.930 1.00 104.72 53 PHE F N 1
ATOM 9014 C CA . PHE F 3 36 ? -53.976 41.024 -68.456 1.00 105.81 53 PHE F CA 1
ATOM 9015 C C . PHE F 3 36 ? -55.175 41.234 -67.551 1.00 124.92 53 PHE F C 1
ATOM 9016 O O . PHE F 3 36 ? -55.824 42.283 -67.657 1.00 132.22 53 PHE F O 1
ATOM 9024 N N . LEU F 3 37 ? -55.483 40.299 -66.658 1.00 135.07 54 LEU F N 1
ATOM 9025 C CA . LEU F 3 37 ? -56.605 40.420 -65.746 1.00 141.50 54 LEU F CA 1
ATOM 9026 C C . LEU F 3 37 ? -56.108 40.073 -64.349 1.00 140.41 54 LEU F C 1
ATOM 9027 O O . LEU F 3 37 ? -55.156 39.300 -64.190 1.00 143.34 54 LEU F O 1
ATOM 9032 N N . LYS F 3 38 ? -56.768 40.636 -63.332 1.00 134.70 55 LYS F N 1
ATOM 9033 C CA . LYS F 3 38 ? -56.386 40.304 -61.961 1.00 131.28 55 LYS F CA 1
ATOM 9034 C C . LYS F 3 38 ? -56.860 38.908 -61.584 1.00 135.55 55 LYS F C 1
ATOM 9035 O O . LYS F 3 38 ? -56.220 38.257 -60.752 1.00 136.41 55 LYS F O 1
ATOM 9041 N N . TYR F 3 39 ? -57.912 38.398 -62.239 1.00 138.50 56 TYR F N 1
ATOM 9042 C CA . TYR F 3 39 ? -58.470 37.098 -61.870 1.00 145.56 56 TYR F CA 1
ATOM 9043 C C . TYR F 3 39 ? -57.397 36.027 -61.740 1.00 149.62 56 TYR F C 1
ATOM 9044 O O . TYR F 3 39 ? -56.330 36.115 -62.358 1.00 147.13 56 TYR F O 1
ATOM 9053 N N . ASN F 3 40 ? -57.692 35.006 -60.946 1.00 155.46 57 ASN F N 1
ATOM 9054 C CA . ASN F 3 40 ? -56.954 33.756 -60.941 1.00 153.89 57 ASN F CA 1
ATOM 9055 C C . ASN F 3 40 ? -57.950 32.618 -61.137 1.00 154.69 57 ASN F C 1
ATOM 9056 O O . ASN F 3 40 ? -59.156 32.788 -60.934 1.00 163.43 57 ASN F O 1
ATOM 9061 N N . TYR F 3 41 ? -57.433 31.458 -61.557 1.00 143.70 58 TYR F N 1
ATOM 9062 C CA . TYR F 3 41 ? -58.298 30.386 -62.057 1.00 134.34 58 TYR F CA 1
ATOM 9063 C C . TYR F 3 41 ? -59.327 29.946 -61.020 1.00 133.47 58 TYR F C 1
ATOM 9064 O O . TYR F 3 41 ? -60.486 29.658 -61.367 1.00 135.67 58 TYR F O 1
ATOM 9073 N N . SER F 3 42 ? -58.924 29.885 -59.746 1.00 130.64 59 SER F N 1
ATOM 9074 C CA . SER F 3 42 ? -59.836 29.458 -58.691 1.00 136.02 59 SER F CA 1
ATOM 9075 C C . SER F 3 42 ? -61.067 30.351 -58.658 1.00 140.80 59 SER F C 1
ATOM 9076 O O . SER F 3 42 ? -62.203 29.866 -58.584 1.00 146.47 59 SER F O 1
ATOM 9079 N N . THR F 3 43 ? -60.850 31.665 -58.672 1.00 138.21 60 THR F N 1
ATOM 9080 C CA . THR F 3 43 ? -61.947 32.616 -58.814 1.00 141.98 60 THR F CA 1
ATOM 9081 C C . THR F 3 43 ? -62.709 32.390 -60.115 1.00 141.26 60 THR F C 1
ATOM 9082 O O . THR F 3 43 ? -63.948 32.366 -60.133 1.00 143.47 60 THR F O 1
ATOM 9086 N N . ALA F 3 44 ? -61.968 32.200 -61.215 1.00 138.88 61 ALA F N 1
ATOM 9087 C CA . ALA F 3 44 ? -62.532 32.279 -62.563 1.00 140.40 61 ALA F CA 1
ATOM 9088 C C . ALA F 3 44 ? -63.561 31.190 -62.857 1.00 142.17 61 ALA F C 1
ATOM 9089 O O . ALA F 3 44 ? -64.645 31.482 -63.377 1.00 145.86 61 ALA F O 1
ATOM 9091 N N . HIS F 3 45 ? -63.241 29.924 -62.572 1.00 138.98 62 HIS F N 1
ATOM 9092 C CA . HIS F 3 45 ? -64.183 28.881 -62.989 1.00 139.58 62 HIS F CA 1
ATOM 9093 C C . HIS F 3 45 ? -65.528 28.942 -62.265 1.00 143.29 62 HIS F C 1
ATOM 9094 O O . HIS F 3 45 ? -66.531 28.475 -62.818 1.00 146.91 62 HIS F O 1
ATOM 9101 N N . SER F 3 46 ? -65.587 29.517 -61.066 1.00 140.24 63 SER F N 1
ATOM 9102 C CA . SER F 3 46 ? -66.813 29.428 -60.282 1.00 144.11 63 SER F CA 1
ATOM 9103 C C . SER F 3 46 ? -67.966 30.237 -60.871 1.00 155.50 63 SER F C 1
ATOM 9104 O O . SER F 3 46 ? -69.130 29.894 -60.634 1.00 165.15 63 SER F O 1
ATOM 9107 N N . SER F 3 47 ? -67.691 31.294 -61.638 1.00 156.38 64 SER F N 1
ATOM 9108 C CA . SER F 3 47 ? -68.784 32.087 -62.199 1.00 168.15 64 SER F CA 1
ATOM 9109 C C . SER F 3 47 ? -69.373 31.459 -63.449 1.00 169.27 64 SER F C 1
ATOM 9110 O O . SER F 3 47 ? -70.056 32.148 -64.219 1.00 170.27 64 SER F O 1
ATOM 9113 N N . GLY F 3 48 ? -69.116 30.172 -63.665 1.00 167.16 65 GLY F N 1
ATOM 9114 C CA . GLY F 3 48 ? -69.698 29.467 -64.785 1.00 164.53 65 GLY F CA 1
ATOM 9115 C C . GLY F 3 48 ? -68.943 29.758 -66.066 1.00 153.49 65 GLY F C 1
ATOM 9116 O O . GLY F 3 48 ? -69.558 30.179 -67.047 1.00 154.02 65 GLY F O 1
ATOM 9117 N N . LEU F 3 49 ? -67.614 29.537 -66.069 1.00 142.40 66 LEU F N 1
ATOM 9118 C CA . LEU F 3 49 ? -66.751 29.785 -67.223 1.00 132.35 66 LEU F CA 1
ATOM 9119 C C . LEU F 3 49 ? -65.834 28.604 -67.475 1.00 128.49 66 LEU F C 1
ATOM 9120 O O . LEU F 3 49 ? -65.532 27.820 -66.573 1.00 128.71 66 LEU F O 1
ATOM 9125 N N . THR F 3 50 ? -65.333 28.542 -68.709 1.00 120.68 67 THR F N 1
ATOM 9126 C CA . THR F 3 50 ? -64.462 27.457 -69.124 1.00 111.39 67 THR F CA 1
ATOM 9127 C C . THR F 3 50 ? -63.212 28.053 -69.753 1.00 104.82 67 THR F C 1
ATOM 9128 O O . THR F 3 50 ? -63.221 29.197 -70.211 1.00 110.10 67 THR F O 1
ATOM 9132 N N . LEU F 3 51 ? -62.126 27.285 -69.767 1.00 92.85 68 LEU F N 1
ATOM 9133 C CA . LEU F 3 51 ? -60.916 27.690 -70.473 1.00 86.23 68 LEU F CA 1
ATOM 9134 C C . LEU F 3 51 ? -60.661 26.660 -71.560 1.00 78.97 68 LEU F C 1
ATOM 9135 O O . LEU F 3 51 ? -60.556 25.464 -71.269 1.00 73.70 68 LEU F O 1
ATOM 9140 N N . ILE F 3 52 ? -60.570 27.124 -72.806 1.00 62.37 69 ILE F N 1
ATOM 9141 C CA . ILE F 3 52 ? -60.404 26.254 -73.957 1.00 60.39 69 ILE F CA 1
ATOM 9142 C C . ILE F 3 52 ? -59.165 26.698 -74.716 1.00 65.96 69 ILE F C 1
ATOM 9143 O O . ILE F 3 52 ? -58.666 27.813 -74.544 1.00 65.82 69 ILE F O 1
ATOM 9148 N N . TRP F 3 53 ? -58.635 25.780 -75.522 1.00 61.87 70 TRP F N 1
ATOM 9149 C CA . TRP F 3 53 ? -57.366 25.982 -76.198 1.00 58.37 70 TRP F CA 1
ATOM 9150 C C . TRP F 3 53 ? -57.495 25.788 -77.703 1.00 58.89 70 TRP F C 1
ATOM 9151 O O . TRP F 3 53 ? -58.236 24.925 -78.179 1.00 68.00 70 TRP F O 1
ATOM 9162 N N . TYR F 3 54 ? -56.731 26.591 -78.436 1.00 52.39 71 TYR F N 1
ATOM 9163 C CA . TYR F 3 54 ? -56.621 26.527 -79.881 1.00 54.45 71 TYR F CA 1
ATOM 9164 C C . TYR F 3 54 ? -55.153 26.718 -80.222 1.00 56.86 71 TYR F C 1
ATOM 9165 O O . TYR F 3 54 ? -54.361 27.158 -79.387 1.00 58.43 71 TYR F O 1
ATOM 9174 N N . TRP F 3 55 ? -54.781 26.432 -81.464 1.00 55.38 72 TRP F N 1
ATOM 9175 C CA . TRP F 3 55 ? -53.415 26.735 -81.869 1.00 49.91 72 TRP F CA 1
ATOM 9176 C C . TRP F 3 55 ? -53.352 26.804 -83.387 1.00 50.02 72 TRP F C 1
ATOM 9177 O O . TRP F 3 55 ? -54.258 26.351 -84.090 1.00 48.55 72 TRP F O 1
ATOM 9188 N N . THR F 3 56 ? -52.283 27.431 -83.874 1.00 61.68 73 THR F N 1
ATOM 9189 C CA . THR F 3 56 ? -51.922 27.464 -85.285 1.00 64.38 73 THR F CA 1
ATOM 9190 C C . THR F 3 56 ? -50.513 26.912 -85.407 1.00 58.72 73 THR F C 1
ATOM 9191 O O . THR F 3 56 ? -49.574 27.468 -84.834 1.00 52.64 73 THR F O 1
ATOM 9195 N N . ARG F 3 57 ? -50.366 25.810 -86.120 1.00 62.73 74 ARG F N 1
ATOM 9196 C CA . ARG F 3 57 ? -49.052 25.205 -86.192 1.00 70.50 74 ARG F CA 1
ATOM 9197 C C . ARG F 3 57 ? -48.164 26.005 -87.140 1.00 66.53 74 ARG F C 1
ATOM 9198 O O . ARG F 3 57 ? -48.638 26.567 -88.131 1.00 67.20 74 ARG F O 1
ATOM 9206 N N . GLN F 3 58 ? -46.858 26.015 -86.840 1.00 57.70 75 GLN F N 1
ATOM 9207 C CA . GLN F 3 58 ? -45.898 26.882 -87.529 1.00 61.55 75 GLN F CA 1
ATOM 9208 C C . GLN F 3 58 ? -46.076 26.889 -89.050 1.00 68.53 75 GLN F C 1
ATOM 9209 O O . GLN F 3 58 ? -45.964 27.942 -89.689 1.00 73.66 75 GLN F O 1
ATOM 9215 N N . ASP F 3 59 ? -46.374 25.740 -89.648 1.00 70.95 76 ASP F N 1
ATOM 9216 C CA . ASP F 3 59 ? -46.406 25.633 -91.099 1.00 73.79 76 ASP F CA 1
ATOM 9217 C C . ASP F 3 59 ? -47.802 25.806 -91.681 1.00 71.83 76 ASP F C 1
ATOM 9218 O O . ASP F 3 59 ? -48.001 25.532 -92.871 1.00 77.27 76 ASP F O 1
ATOM 9223 N N . ARG F 3 60 ? -48.768 26.257 -90.888 1.00 61.45 77 ARG F N 1
ATOM 9224 C CA . ARG F 3 60 ? -50.138 26.407 -91.367 1.00 76.00 77 ARG F CA 1
ATOM 9225 C C . ARG F 3 60 ? -50.604 27.858 -91.214 1.00 77.74 77 ARG F C 1
ATOM 9226 O O . ARG F 3 60 ? -49.877 28.726 -90.732 1.00 77.00 77 ARG F O 1
ATOM 9234 N N . ASP F 3 61 ? -51.827 28.131 -91.669 1.00 74.87 78 ASP F N 1
ATOM 9235 C CA . ASP F 3 61 ? -52.359 29.482 -91.592 1.00 63.83 78 ASP F CA 1
ATOM 9236 C C . ASP F 3 61 ? -53.786 29.493 -91.064 1.00 63.97 78 ASP F C 1
ATOM 9237 O O . ASP F 3 61 ? -54.517 30.471 -91.276 1.00 65.98 78 ASP F O 1
ATOM 9242 N N . LEU F 3 62 ? -54.212 28.424 -90.406 1.00 62.49 79 LEU F N 1
ATOM 9243 C CA . LEU F 3 62 ? -55.546 28.379 -89.831 1.00 70.36 79 LEU F CA 1
ATOM 9244 C C . LEU F 3 62 ? -55.487 27.864 -88.402 1.00 68.08 79 LEU F C 1
ATOM 9245 O O . LEU F 3 62 ? -54.561 27.137 -88.016 1.00 72.07 79 LEU F O 1
ATOM 9250 N N . GLU F 3 63 ? -56.521 28.188 -87.631 1.00 64.73 80 GLU F N 1
ATOM 9251 C CA . GLU F 3 63 ? -56.566 27.790 -86.235 1.00 66.46 80 GLU F CA 1
ATOM 9252 C C . GLU F 3 63 ? -57.474 26.573 -86.081 1.00 69.18 80 GLU F C 1
ATOM 9253 O O . GLU F 3 63 ? -58.568 26.496 -86.660 1.00 78.12 80 GLU F O 1
ATOM 9259 N N . GLU F 3 64 ? -57.018 25.628 -85.275 1.00 73.75 81 GLU F N 1
ATOM 9260 C CA . GLU F 3 64 ? -57.731 24.389 -85.030 1.00 74.65 81 GLU F CA 1
ATOM 9261 C C . GLU F 3 64 ? -57.805 24.151 -83.531 1.00 70.56 81 GLU F C 1
ATOM 9262 O O . GLU F 3 64 ? -56.899 24.550 -82.786 1.00 60.82 81 GLU F O 1
ATOM 9268 N N . PRO F 3 65 ? -58.873 23.518 -83.057 1.00 74.75 82 PRO F N 1
ATOM 9269 C CA . PRO F 3 65 ? -58.934 23.179 -81.635 1.00 74.36 82 PRO F CA 1
ATOM 9270 C C . PRO F 3 65 ? -57.866 22.160 -81.289 1.00 72.78 82 PRO F C 1
ATOM 9271 O O . PRO F 3 65 ? -57.515 21.299 -82.098 1.00 75.99 82 PRO F O 1
ATOM 9275 N N . ILE F 3 66 ? -57.321 22.285 -80.086 1.00 74.12 83 ILE F N 1
ATOM 9276 C CA . ILE F 3 66 ? -56.344 21.316 -79.618 1.00 74.93 83 ILE F CA 1
ATOM 9277 C C . ILE F 3 66 ? -57.038 19.995 -79.330 1.00 84.99 83 ILE F C 1
ATOM 9278 O O . ILE F 3 66 ? -58.076 19.953 -78.658 1.00 93.16 83 ILE F O 1
ATOM 9283 N N . ASN F 3 67 ? -56.481 18.909 -79.854 1.00 95.34 84 ASN F N 1
ATOM 9284 C CA . ASN F 3 67 ? -57.070 17.595 -79.645 1.00 110.10 84 ASN F CA 1
ATOM 9285 C C . ASN F 3 67 ? -56.607 17.114 -78.271 1.00 109.59 84 ASN F C 1
ATOM 9286 O O . ASN F 3 67 ? -55.406 17.080 -78.000 1.00 113.67 84 ASN F O 1
ATOM 9291 N N . PHE F 3 68 ? -57.551 16.842 -77.370 1.00 103.68 85 PHE F N 1
ATOM 9292 C CA . PHE F 3 68 ? -57.212 16.386 -76.028 1.00 94.53 85 PHE F CA 1
ATOM 9293 C C . PHE F 3 68 ? -57.371 14.882 -75.848 1.00 101.19 85 PHE F C 1
ATOM 9294 O O . PHE F 3 68 ? -57.200 14.381 -74.731 1.00 104.08 85 PHE F O 1
ATOM 9302 N N . ARG F 3 69 ? -57.686 14.153 -76.915 1.00 101.01 86 ARG F N 1
ATOM 9303 C CA . ARG F 3 69 ? -57.859 12.711 -76.854 1.00 104.58 86 ARG F CA 1
ATOM 9304 C C . ARG F 3 69 ? -56.789 11.972 -77.657 1.00 110.24 86 ARG F C 1
ATOM 9305 O O . ARG F 3 69 ? -57.032 10.869 -78.150 1.00 115.74 86 ARG F O 1
ATOM 9313 N N . LEU F 3 70 ? -55.597 12.561 -77.785 1.00 112.58 87 LEU F N 1
ATOM 9314 C CA . LEU F 3 70 ? -54.516 11.918 -78.522 1.00 119.01 87 LEU F CA 1
ATOM 9315 C C . LEU F 3 70 ? -54.096 10.644 -77.790 1.00 132.88 87 LEU F C 1
ATOM 9316 O O . LEU F 3 70 ? -54.252 10.548 -76.569 1.00 134.10 87 LEU F O 1
ATOM 9321 N N . PRO F 3 71 ? -53.560 9.655 -78.508 1.00 145.14 88 PRO F N 1
ATOM 9322 C CA . PRO F 3 71 ? -53.158 8.408 -77.841 1.00 153.11 88 PRO F CA 1
ATOM 9323 C C . PRO F 3 71 ? -52.130 8.676 -76.750 1.00 155.16 88 PRO F C 1
ATOM 9324 O O . PRO F 3 71 ? -51.144 9.385 -76.962 1.00 150.79 88 PRO F O 1
ATOM 9328 N N . GLU F 3 72 ? -52.402 8.125 -75.562 1.00 157.70 89 GLU F N 1
ATOM 9329 C CA . GLU F 3 72 ? -51.588 8.252 -74.351 1.00 151.32 89 GLU F CA 1
ATOM 9330 C C . GLU F 3 72 ? -51.709 9.632 -73.703 1.00 142.13 89 GLU F C 1
ATOM 9331 O O . GLU F 3 72 ? -50.820 10.034 -72.941 1.00 146.26 89 GLU F O 1
ATOM 9337 N N . ASN F 3 73 ? -52.820 10.331 -73.970 1.00 126.22 90 ASN F N 1
ATOM 9338 C CA . ASN F 3 73 ? -53.100 11.711 -73.533 1.00 107.10 90 ASN F CA 1
ATOM 9339 C C . ASN F 3 73 ? -51.891 12.625 -73.722 1.00 84.85 90 ASN F C 1
ATOM 9340 O O . ASN F 3 73 ? -51.593 13.483 -72.888 1.00 92.04 90 ASN F O 1
ATOM 9345 N N . ARG F 3 74 ? -51.278 12.534 -74.907 1.00 68.13 91 ARG F N 1
ATOM 9346 C CA . ARG F 3 74 ? -50.037 13.268 -75.156 1.00 66.34 91 ARG F CA 1
ATOM 9347 C C . ARG F 3 74 ? -50.180 14.728 -74.740 1.00 60.34 91 ARG F C 1
ATOM 9348 O O . ARG F 3 74 ? -49.381 15.237 -73.946 1.00 62.31 91 ARG F O 1
ATOM 9356 N N . ILE F 3 75 ? -51.287 15.353 -75.121 1.00 59.10 92 ILE F N 1
ATOM 9357 C CA . ILE F 3 75 ? -51.612 16.728 -74.750 1.00 61.73 92 ILE F CA 1
ATOM 9358 C C . ILE F 3 75 ? -52.855 16.689 -73.872 1.00 55.99 92 ILE F C 1
ATOM 9359 O O . ILE F 3 75 ? -53.887 16.131 -74.268 1.00 64.22 92 ILE F O 1
ATOM 9364 N N . SER F 3 76 ? -52.758 17.261 -72.679 1.00 50.67 93 SER F N 1
ATOM 9365 C CA . SER F 3 76 ? -53.908 17.280 -71.787 1.00 54.31 93 SER F CA 1
ATOM 9366 C C . SER F 3 76 ? -53.987 18.639 -71.122 1.00 61.26 93 SER F C 1
ATOM 9367 O O . SER F 3 76 ? -52.987 19.353 -71.024 1.00 56.19 93 SER F O 1
ATOM 9370 N N . LYS F 3 77 ? -55.179 18.992 -70.638 1.00 73.54 94 LYS F N 1
ATOM 9371 C CA . LYS F 3 77 ? -55.362 20.283 -69.985 1.00 75.35 94 LYS F CA 1
ATOM 9372 C C . LYS F 3 77 ? -55.554 20.009 -68.493 1.00 86.60 94 LYS F C 1
ATOM 9373 O O . LYS F 3 77 ? -56.437 19.241 -68.094 1.00 87.22 94 LYS F O 1
ATOM 9379 N N . GLU F 3 78 ? -54.700 20.634 -67.680 1.00 99.27 95 GLU F N 1
ATOM 9380 C CA . GLU F 3 78 ? -54.636 20.505 -66.226 1.00 112.58 95 GLU F CA 1
ATOM 9381 C C . GLU F 3 78 ? -54.813 21.867 -65.611 1.00 116.32 95 GLU F C 1
ATOM 9382 O O . GLU F 3 78 ? -53.899 22.685 -65.696 1.00 114.45 95 GLU F O 1
ATOM 9388 N N . LYS F 3 79 ? -55.916 22.063 -64.900 1.00 127.97 96 LYS F N 1
ATOM 9389 C CA . LYS F 3 79 ? -56.205 23.334 -64.243 1.00 132.70 96 LYS F CA 1
ATOM 9390 C C . LYS F 3 79 ? -55.945 24.508 -65.183 1.00 129.59 96 LYS F C 1
ATOM 9391 O O . LYS F 3 79 ? -56.614 24.630 -66.215 1.00 122.99 96 LYS F O 1
ATOM 9397 N N . ASP F 3 80 ? -55.006 25.389 -64.824 1.00 135.32 97 ASP F N 1
ATOM 9398 C CA . ASP F 3 80 ? -54.677 26.585 -65.601 1.00 134.83 97 ASP F CA 1
ATOM 9399 C C . ASP F 3 80 ? -53.483 26.386 -66.531 1.00 125.17 97 ASP F C 1
ATOM 9400 O O . ASP F 3 80 ? -52.969 27.365 -67.090 1.00 128.47 97 ASP F O 1
ATOM 9405 N N . VAL F 3 81 ? -53.033 25.151 -66.694 1.00 106.97 98 VAL F N 1
ATOM 9406 C CA . VAL F 3 81 ? -51.865 24.778 -67.473 1.00 85.73 98 VAL F CA 1
ATOM 9407 C C . VAL F 3 81 ? -52.312 23.859 -68.600 1.00 76.02 98 VAL F C 1
ATOM 9408 O O . VAL F 3 81 ? -53.328 23.163 -68.504 1.00 76.34 98 VAL F O 1
ATOM 9412 N N . LEU F 3 82 ? -51.536 23.856 -69.672 1.00 70.29 99 LEU F N 1
ATOM 9413 C CA . LEU F 3 82 ? -51.650 22.855 -70.717 1.00 67.49 99 LEU F CA 1
ATOM 9414 C C . LEU F 3 82 ? -50.372 22.033 -70.693 1.00 61.98 99 LEU F C 1
ATOM 9415 O O . LEU F 3 82 ? -49.269 22.584 -70.743 1.00 63.38 99 LEU F O 1
ATOM 9420 N N . TRP F 3 83 ? -50.538 20.722 -70.621 1.00 65.68 100 TRP F N 1
ATOM 9421 C CA . TRP F 3 83 ? -49.474 19.767 -70.389 1.00 59.01 100 TRP F CA 1
ATOM 9422 C C . TRP F 3 83 ? -49.170 19.006 -71.665 1.00 55.28 100 TRP F C 1
ATOM 9423 O O . TRP F 3 83 ? -50.087 18.575 -72.381 1.00 59.25 100 TRP F O 1
ATOM 9434 N N . PHE F 3 84 ? -47.880 18.819 -71.920 1.00 52.17 101 PHE F N 1
ATOM 9435 C CA . PHE F 3 84 ? -47.396 17.925 -72.959 1.00 58.12 101 PHE F CA 1
ATOM 9436 C C . PHE F 3 84 ? -46.560 16.844 -72.292 1.00 63.67 101 PHE F C 1
ATOM 9437 O O . PHE F 3 84 ? -45.616 17.159 -71.558 1.00 70.01 101 PHE F O 1
ATOM 9445 N N . ARG F 3 85 ? -46.896 15.578 -72.536 1.00 48.93 102 ARG F N 1
ATOM 9446 C CA . ARG F 3 85 ? -46.079 14.469 -72.040 1.00 51.75 102 ARG F CA 1
ATOM 9447 C C . ARG F 3 85 ? -46.093 13.340 -73.053 1.00 54.22 102 ARG F C 1
ATOM 9448 O O . ARG F 3 85 ? -46.995 12.494 -73.053 1.00 58.79 102 ARG F O 1
ATOM 9456 N N . PRO F 3 86 ? -45.098 13.295 -73.942 1.00 51.85 103 PRO F N 1
ATOM 9457 C CA . PRO F 3 86 ? -44.118 14.377 -73.992 1.00 57.06 103 PRO F CA 1
ATOM 9458 C C . PRO F 3 86 ? -44.447 15.405 -75.065 1.00 58.16 103 PRO F C 1
ATOM 9459 O O . PRO F 3 86 ? -45.519 15.385 -75.636 1.00 54.21 103 PRO F O 1
ATOM 9463 N N . THR F 3 87 ? -43.522 16.330 -75.275 1.00 61.61 104 THR F N 1
ATOM 9464 C CA . THR F 3 87 ? -43.583 17.259 -76.386 1.00 51.21 104 THR F CA 1
ATOM 9465 C C . THR F 3 87 ? -43.238 16.547 -77.685 1.00 59.13 104 THR F C 1
ATOM 9466 O O . THR F 3 87 ? -42.477 15.578 -77.703 1.00 73.71 104 THR F O 1
ATOM 9470 N N . LEU F 3 88 ? -43.821 17.015 -78.779 1.00 56.69 105 LEU F N 1
ATOM 9471 C CA . LEU F 3 88 ? -43.428 16.567 -80.104 1.00 55.20 105 LEU F CA 1
ATOM 9472 C C . LEU F 3 88 ? -42.989 17.774 -80.923 1.00 53.25 105 LEU F C 1
ATOM 9473 O O . LEU F 3 88 ? -43.498 18.883 -80.735 1.00 54.64 105 LEU F O 1
ATOM 9478 N N . LEU F 3 89 ? -42.064 17.544 -81.861 1.00 60.21 106 LEU F N 1
ATOM 9479 C CA . LEU F 3 89 ? -41.539 18.647 -82.659 1.00 58.48 106 LEU F CA 1
ATOM 9480 C C . LEU F 3 89 ? -42.645 19.375 -83.394 1.00 54.45 106 LEU F C 1
ATOM 9481 O O . LEU F 3 89 ? -42.600 20.600 -83.498 1.00 56.86 106 LEU F O 1
ATOM 9486 N N . GLN F 3 90 ? -43.698 18.657 -83.796 1.00 65.95 107 GLN F N 1
ATOM 9487 C CA . GLN F 3 90 ? -44.804 19.238 -84.554 1.00 68.50 107 GLN F CA 1
ATOM 9488 C C . GLN F 3 90 ? -45.524 20.358 -83.809 1.00 56.52 107 GLN F C 1
ATOM 9489 O O . GLN F 3 90 ? -46.210 21.161 -84.456 1.00 57.84 107 GLN F O 1
ATOM 9495 N N . ASP F 3 91 ? -45.400 20.431 -82.470 1.00 51.97 108 ASP F N 1
ATOM 9496 C CA . ASP F 3 91 ? -46.221 21.358 -81.685 1.00 49.83 108 ASP F CA 1
ATOM 9497 C C . ASP F 3 91 ? -45.687 22.778 -81.673 1.00 53.18 108 ASP F C 1
ATOM 9498 O O . ASP F 3 91 ? -46.308 23.630 -81.029 1.00 49.18 108 ASP F O 1
ATOM 9503 N N . THR F 3 92 ? -44.583 23.073 -82.367 1.00 57.12 109 THR F N 1
ATOM 9504 C CA . THR F 3 92 ? -44.141 24.456 -82.495 1.00 53.16 109 THR F CA 1
ATOM 9505 C C . THR F 3 92 ? -45.243 25.259 -83.181 1.00 47.96 109 THR F C 1
ATOM 9506 O O . THR F 3 92 ? -45.595 25.012 -84.338 1.00 50.87 109 THR F O 1
ATOM 9510 N N . GLY F 3 93 ? -45.797 26.219 -82.471 1.00 43.80 110 GLY F N 1
ATOM 9511 C CA . GLY F 3 93 ? -46.847 26.997 -83.088 1.00 43.57 110 GLY F CA 1
ATOM 9512 C C . GLY F 3 93 ? -47.267 28.121 -82.179 1.00 45.82 110 GLY F C 1
ATOM 9513 O O . GLY F 3 93 ? -46.616 28.409 -81.173 1.00 51.30 110 GLY F O 1
ATOM 9514 N N . GLN F 3 94 ? -48.351 28.774 -82.561 1.00 42.95 111 GLN F N 1
ATOM 9515 C CA . GLN F 3 94 ? -48.909 29.857 -81.772 1.00 49.87 111 GLN F CA 1
ATOM 9516 C C . GLN F 3 94 ? -50.140 29.303 -81.072 1.00 65.96 111 GLN F C 1
ATOM 9517 O O . GLN F 3 94 ? -51.097 28.892 -81.733 1.00 73.75 111 GLN F O 1
ATOM 9523 N N . TYR F 3 95 ? -50.110 29.268 -79.749 1.00 68.41 112 TYR F N 1
ATOM 9524 C CA . TYR F 3 95 ? -51.216 28.718 -78.981 1.00 63.46 112 TYR F CA 1
ATOM 9525 C C . TYR F 3 95 ? -52.082 29.856 -78.452 1.00 68.43 112 TYR F C 1
ATOM 9526 O O . TYR F 3 95 ? -51.624 30.990 -78.298 1.00 76.17 112 TYR F O 1
ATOM 9535 N N . THR F 3 96 ? -53.351 29.546 -78.216 1.00 60.22 113 THR F N 1
ATOM 9536 C CA . THR F 3 96 ? -54.344 30.510 -77.763 1.00 56.19 113 THR F CA 1
ATOM 9537 C C . THR F 3 96 ? -55.168 29.869 -76.660 1.00 58.70 113 THR F C 1
ATOM 9538 O O . THR F 3 96 ? -55.720 28.779 -76.848 1.00 61.55 113 THR F O 1
ATOM 9542 N N . CYS F 3 97 ? -55.258 30.537 -75.519 1.00 56.51 114 CYS F N 1
ATOM 9543 C CA . CYS F 3 97 ? -56.187 30.119 -74.480 1.00 63.87 114 CYS F CA 1
ATOM 9544 C C . CYS F 3 97 ? -57.299 31.156 -74.382 1.00 66.69 114 CYS F C 1
ATOM 9545 O O . CYS F 3 97 ? -57.053 32.360 -74.504 1.00 67.03 114 CYS F O 1
ATOM 9548 N N . MET F 3 98 ? -58.531 30.678 -74.266 1.00 67.94 115 MET F N 1
ATOM 9549 C CA . MET F 3 98 ? -59.691 31.553 -74.251 1.00 71.99 115 MET F CA 1
ATOM 9550 C C . MET F 3 98 ? -60.708 31.022 -73.255 1.00 79.68 115 MET F C 1
ATOM 9551 O O . MET F 3 98 ? -61.116 29.867 -73.364 1.00 83.23 115 MET F O 1
ATOM 9556 N N . LEU F 3 99 ? -61.124 31.855 -72.298 1.00 86.79 116 LEU F N 1
ATOM 9557 C CA . LEU F 3 99 ? -62.158 31.478 -71.339 1.00 96.62 116 LEU F CA 1
ATOM 9558 C C . LEU F 3 99 ? -63.488 32.103 -71.743 1.00 104.92 116 LEU F C 1
ATOM 9559 O O . LEU F 3 99 ? -63.529 33.249 -72.203 1.00 105.83 116 LEU F O 1
ATOM 9564 N N . ARG F 3 100 ? -64.571 31.333 -71.604 1.00 114.65 117 ARG F N 1
ATOM 9565 C CA . ARG F 3 100 ? -65.847 31.774 -72.156 1.00 130.50 117 ARG F CA 1
ATOM 9566 C C . ARG F 3 100 ? -67.031 31.097 -71.467 1.00 140.12 117 ARG F C 1
ATOM 9567 O O . ARG F 3 100 ? -66.893 30.064 -70.796 1.00 144.55 117 ARG F O 1
ATOM 9575 N N . ASN F 3 101 ? -68.176 31.777 -71.575 1.00 142.50 118 ASN F N 1
ATOM 9576 C CA . ASN F 3 101 ? -69.536 31.298 -71.320 1.00 141.13 118 ASN F CA 1
ATOM 9577 C C . ASN F 3 101 ? -70.436 32.032 -72.323 1.00 142.15 118 ASN F C 1
ATOM 9578 O O . ASN F 3 101 ? -69.954 32.682 -73.262 1.00 138.91 118 ASN F O 1
ATOM 9583 N N . THR F 3 102 ? -71.747 31.942 -72.127 1.00 143.69 119 THR F N 1
ATOM 9584 C CA . THR F 3 102 ? -72.692 32.648 -72.980 1.00 141.48 119 THR F CA 1
ATOM 9585 C C . THR F 3 102 ? -72.789 34.144 -72.658 1.00 141.42 119 THR F C 1
ATOM 9586 O O . THR F 3 102 ? -73.519 34.864 -73.345 1.00 145.52 119 THR F O 1
ATOM 9590 N N . THR F 3 103 ? -72.041 34.653 -71.671 1.00 139.73 120 THR F N 1
ATOM 9591 C CA . THR F 3 103 ? -72.125 36.072 -71.324 1.00 145.85 120 THR F CA 1
ATOM 9592 C C . THR F 3 103 ? -70.841 36.847 -71.578 1.00 150.97 120 THR F C 1
ATOM 9593 O O . THR F 3 103 ? -70.907 38.043 -71.877 1.00 156.88 120 THR F O 1
ATOM 9597 N N . TYR F 3 104 ? -69.685 36.197 -71.485 1.00 146.88 121 TYR F N 1
ATOM 9598 C CA . TYR F 3 104 ? -68.399 36.875 -71.468 1.00 146.17 121 TYR F CA 1
ATOM 9599 C C . TYR F 3 104 ? -67.314 35.910 -71.933 1.00 143.05 121 TYR F C 1
ATOM 9600 O O . TYR F 3 104 ? -67.322 34.733 -71.565 1.00 139.50 121 TYR F O 1
ATOM 9609 N N . CYS F 3 105 ? -66.373 36.426 -72.719 1.00 144.04 122 CYS F N 1
ATOM 9610 C CA . CYS F 3 105 ? -65.270 35.644 -73.256 1.00 137.50 122 CYS F CA 1
ATOM 9611 C C . CYS F 3 105 ? -64.013 36.502 -73.196 1.00 135.68 122 CYS F C 1
ATOM 9612 O O . CYS F 3 105 ? -64.082 37.713 -72.981 1.00 143.04 122 CYS F O 1
ATOM 9615 N N . SER F 3 106 ? -62.857 35.859 -73.342 1.00 121.86 123 SER F N 1
ATOM 9616 C CA . SER F 3 106 ? -61.590 36.566 -73.490 1.00 109.94 123 SER F CA 1
ATOM 9617 C C . SER F 3 106 ? -60.544 35.577 -73.959 1.00 95.90 123 SER F C 1
ATOM 9618 O O . SER F 3 106 ? -60.569 34.410 -73.564 1.00 68.02 123 SER F O 1
ATOM 9621 N N . LYS F 3 107 ? -59.619 36.064 -74.780 1.00 89.53 124 LYS F N 1
ATOM 9622 C CA . LYS F 3 107 ? -58.709 35.212 -75.521 1.00 80.19 124 LYS F CA 1
ATOM 9623 C C . LYS F 3 107 ? -57.333 35.862 -75.529 1.00 74.92 124 LYS F C 1
ATOM 9624 O O . LYS F 3 107 ? -57.225 37.091 -75.572 1.00 79.68 124 LYS F O 1
ATOM 9630 N N . VAL F 3 108 ? -56.279 35.043 -75.462 1.00 64.76 125 VAL F N 1
ATOM 9631 C CA . VAL F 3 108 ? -54.919 35.530 -75.656 1.00 61.70 125 VAL F CA 1
ATOM 9632 C C . VAL F 3 108 ? -54.111 34.446 -76.348 1.00 56.74 125 VAL F C 1
ATOM 9633 O O . VAL F 3 108 ? -54.431 33.257 -76.266 1.00 58.21 125 VAL F O 1
ATOM 9637 N N . ALA F 3 109 ? -53.036 34.861 -77.016 1.00 52.09 126 ALA F N 1
ATOM 9638 C CA . ALA F 3 109 ? -52.167 33.940 -77.730 1.00 61.20 126 ALA F CA 1
ATOM 9639 C C . ALA F 3 109 ? -50.712 34.180 -77.348 1.00 58.06 126 ALA F C 1
ATOM 9640 O O . ALA F 3 109 ? -50.331 35.275 -76.928 1.00 60.09 126 ALA F O 1
ATOM 9642 N N . PHE F 3 110 ? -49.893 33.143 -77.530 1.00 57.38 127 PHE F N 1
ATOM 9643 C CA . PHE F 3 110 ? -48.469 33.213 -77.232 1.00 55.46 127 PHE F CA 1
ATOM 9644 C C . PHE F 3 110 ? -47.750 32.130 -78.017 1.00 57.51 127 PHE F C 1
ATOM 9645 O O . PHE F 3 110 ? -48.352 31.092 -78.326 1.00 57.88 127 PHE F O 1
ATOM 9653 N N . PRO F 3 111 ? -46.474 32.337 -78.359 1.00 57.67 128 PRO F N 1
ATOM 9654 C CA . PRO F 3 111 ? -45.740 31.359 -79.173 1.00 54.69 128 PRO F CA 1
ATOM 9655 C C . PRO F 3 111 ? -44.955 30.319 -78.382 1.00 52.81 128 PRO F C 1
ATOM 9656 O O . PRO F 3 111 ? -44.303 30.605 -77.369 1.00 59.40 128 PRO F O 1
ATOM 9660 N N . LEU F 3 112 ? -44.998 29.091 -78.894 1.00 49.54 129 LEU F N 1
ATOM 9661 C CA . LEU F 3 112 ? -44.222 27.978 -78.357 1.00 56.96 129 LEU F CA 1
ATOM 9662 C C . LEU F 3 112 ? -43.304 27.435 -79.441 1.00 57.62 129 LEU F C 1
ATOM 9663 O O . LEU F 3 112 ? -43.736 27.218 -80.581 1.00 64.06 129 LEU F O 1
ATOM 9668 N N . GLU F 3 113 ? -42.046 27.211 -79.067 1.00 51.19 130 GLU F N 1
ATOM 9669 C CA . GLU F 3 113 ? -41.002 26.699 -79.942 1.00 49.34 130 GLU F CA 1
ATOM 9670 C C . GLU F 3 113 ? -40.416 25.431 -79.327 1.00 57.26 130 GLU F C 1
ATOM 9671 O O . GLU F 3 113 ? -39.867 25.457 -78.214 1.00 62.88 130 GLU F O 1
ATOM 9677 N N . VAL F 3 114 ? -40.540 24.325 -80.047 1.00 46.54 131 VAL F N 1
ATOM 9678 C CA . VAL F 3 114 ? -39.924 23.069 -79.651 1.00 47.88 131 VAL F CA 1
ATOM 9679 C C . VAL F 3 114 ? -38.539 23.009 -80.265 1.00 48.31 131 VAL F C 1
ATOM 9680 O O . VAL F 3 114 ? -38.369 23.269 -81.460 1.00 55.42 131 VAL F O 1
ATOM 9684 N N . VAL F 3 115 ? -37.547 22.676 -79.453 1.00 50.20 132 VAL F N 1
ATOM 9685 C CA . VAL F 3 115 ? -36.151 22.769 -79.849 1.00 58.22 132 VAL F CA 1
ATOM 9686 C C . VAL F 3 115 ? -35.573 21.367 -79.977 1.00 60.15 132 VAL F C 1
ATOM 9687 O O . VAL F 3 115 ? -35.834 20.496 -79.139 1.00 53.19 132 VAL F O 1
ATOM 9691 N N . GLN F 3 116 ? -34.823 21.129 -81.043 1.00 65.12 133 GLN F N 1
ATOM 9692 C CA . GLN F 3 116 ? -34.061 19.899 -81.111 1.00 54.76 133 GLN F CA 1
ATOM 9693 C C . GLN F 3 116 ? -32.739 20.114 -80.399 1.00 55.60 133 GLN F C 1
ATOM 9694 O O . GLN F 3 116 ? -32.096 21.147 -80.568 1.00 51.73 133 GLN F O 1
ATOM 9700 N N . LYS F 3 117 ? -32.316 19.123 -79.621 1.00 64.68 134 LYS F N 1
ATOM 9701 C CA . LYS F 3 117 ? -31.022 19.221 -78.979 1.00 56.84 134 LYS F CA 1
ATOM 9702 C C . LYS F 3 117 ? -30.162 18.067 -79.452 1.00 55.32 134 LYS F C 1
ATOM 9703 O O . LYS F 3 117 ? -30.659 17.032 -79.900 1.00 52.10 134 LYS F O 1
ATOM 9709 N N . ASP F 3 118 ? -28.860 18.271 -79.318 1.00 72.26 135 ASP F N 1
ATOM 9710 C CA . ASP F 3 118 ? -27.807 17.401 -79.808 1.00 77.37 135 ASP F CA 1
ATOM 9711 C C . ASP F 3 118 ? -27.535 16.286 -78.790 1.00 74.39 135 ASP F C 1
ATOM 9712 O O . ASP F 3 118 ? -28.210 16.153 -77.758 1.00 59.25 135 ASP F O 1
ATOM 9717 N N . SER F 3 119 ? -26.556 15.439 -79.117 1.00 82.84 136 SER F N 1
ATOM 9718 C CA . SER F 3 119 ? -26.001 14.519 -78.131 1.00 80.39 136 SER F CA 1
ATOM 9719 C C . SER F 3 119 ? -25.115 15.253 -77.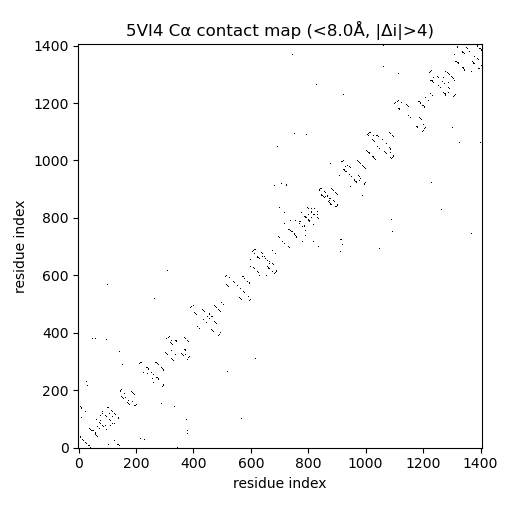136 1.00 76.81 136 SER F C 1
ATOM 9720 O O . SER F 3 119 ? -24.976 14.822 -75.987 1.00 71.85 136 SER F O 1
ATOM 9723 N N . CYS F 3 120 ? -24.529 16.371 -77.551 1.00 82.48 137 CYS F N 1
ATOM 9724 C CA . CYS F 3 120 ? -23.773 17.240 -76.665 1.00 87.26 137 CYS F CA 1
ATOM 9725 C C . CYS F 3 120 ? -24.609 18.407 -76.147 1.00 87.73 137 CYS F C 1
ATOM 9726 O O . CYS F 3 120 ? -24.045 19.390 -75.652 1.00 92.97 137 CYS F O 1
ATOM 9729 N N . PHE F 3 121 ? -25.942 18.304 -76.227 1.00 78.37 138 PHE F N 1
ATOM 9730 C CA . PHE F 3 121 ? -26.857 19.333 -75.728 1.00 70.45 138 PHE F CA 1
ATOM 9731 C C . PHE F 3 121 ? -26.677 20.659 -76.462 1.00 74.68 138 PHE F C 1
ATOM 9732 O O . PHE F 3 121 ? -26.880 21.740 -75.897 1.00 71.84 138 PHE F O 1
ATOM 9740 N N . ASN F 3 122 ? -26.307 20.588 -77.733 1.00 75.37 139 ASN F N 1
ATOM 9741 C CA . ASN F 3 122 ? -26.268 21.764 -78.582 1.00 72.13 139 ASN F CA 1
ATOM 9742 C C . ASN F 3 122 ? -27.653 22.003 -79.165 1.00 78.11 139 ASN F C 1
ATOM 9743 O O . ASN F 3 122 ? -28.247 21.103 -79.768 1.00 76.56 139 ASN F O 1
ATOM 9748 N N . SER F 3 123 ? -28.169 23.213 -78.974 1.00 79.06 140 SER F N 1
ATOM 9749 C CA . SER F 3 123 ? -29.524 23.518 -79.405 1.00 68.47 140 SER F CA 1
ATOM 9750 C C . SER F 3 123 ? -29.696 25.026 -79.479 1.00 69.26 140 SER F C 1
ATOM 9751 O O . SER F 3 123 ? -28.914 25.792 -78.913 1.00 67.36 140 SER F O 1
ATOM 9754 N N . ALA F 3 124 ? -30.775 25.437 -80.132 1.00 71.60 141 ALA F N 1
ATOM 9755 C CA . ALA F 3 124 ? -31.155 26.838 -80.205 1.00 60.19 141 ALA F CA 1
ATOM 9756 C C . ALA F 3 124 ? -31.726 27.362 -78.887 1.00 56.42 141 ALA F C 1
ATOM 9757 O O . ALA F 3 124 ? -32.155 28.513 -78.812 1.00 60.54 141 ALA F O 1
ATOM 9759 N N . MET F 3 125 ? -31.716 26.534 -77.847 1.00 57.35 142 MET F N 1
ATOM 9760 C CA . MET F 3 125 ? -32.221 26.941 -76.546 1.00 57.15 142 MET F CA 1
ATOM 9761 C C . MET F 3 125 ? -31.374 28.088 -76.007 1.00 59.12 142 MET F C 1
ATOM 9762 O O . MET F 3 125 ? -30.166 28.154 -76.235 1.00 66.75 142 MET F O 1
ATOM 9767 N N . ARG F 3 126 ? -32.015 29.010 -75.300 1.00 63.57 143 ARG F N 1
ATOM 9768 C CA . ARG F 3 126 ? -31.320 30.124 -74.659 1.00 70.72 143 ARG F CA 1
ATOM 9769 C C . ARG F 3 126 ? -31.195 29.803 -73.175 1.00 77.46 143 ARG F C 1
ATOM 9770 O O . ARG F 3 126 ? -32.193 29.786 -72.451 1.00 86.52 143 ARG F O 1
ATOM 9778 N N . PHE F 3 127 ? -29.977 29.551 -72.726 1.00 76.00 144 PHE F N 1
ATOM 9779 C CA . PHE F 3 127 ? -29.802 29.154 -71.342 1.00 75.84 144 PHE F CA 1
ATOM 9780 C C . PHE F 3 127 ? -29.743 30.391 -70.463 1.00 67.46 144 PHE F C 1
ATOM 9781 O O . PHE F 3 127 ? -29.399 31.480 -70.922 1.00 58.42 144 PHE F O 1
ATOM 9789 N N . PRO F 3 128 ? -30.028 30.244 -69.180 1.00 63.86 145 PRO F N 1
ATOM 9790 C CA . PRO F 3 128 ? -29.705 31.318 -68.242 1.00 62.56 145 PRO F CA 1
ATOM 9791 C C . PRO F 3 128 ? -28.255 31.243 -67.800 1.00 65.80 145 PRO F C 1
ATOM 9792 O O . PRO F 3 128 ? -27.635 30.168 -67.758 1.00 60.65 145 PRO F O 1
ATOM 9796 N N . VAL F 3 129 ? -27.717 32.422 -67.473 1.00 65.06 146 VAL F N 1
ATOM 9797 C CA . VAL F 3 129 ? -26.381 32.542 -66.904 1.00 57.42 146 VAL F CA 1
ATOM 9798 C C . VAL F 3 129 ? -26.517 32.642 -65.396 1.00 52.37 146 VAL F C 1
ATOM 9799 O O . VAL F 3 129 ? -27.317 33.430 -64.888 1.00 45.61 146 VAL F O 1
ATOM 9803 N N . HIS F 3 130 ? -25.784 31.787 -64.693 1.00 51.72 147 HIS F N 1
ATOM 9804 C CA . HIS F 3 130 ? -25.749 31.714 -63.242 1.00 51.43 147 HIS F CA 1
ATOM 9805 C C . HIS F 3 130 ? -24.355 32.115 -62.792 1.00 50.63 147 HIS F C 1
ATOM 9806 O O . HIS F 3 130 ? -23.372 31.428 -63.110 1.00 51.21 147 HIS F O 1
ATOM 9813 N N . LYS F 3 131 ? -24.273 33.222 -62.062 1.00 47.97 148 LYS F N 1
ATOM 9814 C CA . LYS F 3 131 ? -22.999 33.760 -61.619 1.00 45.21 148 LYS F CA 1
ATOM 9815 C C . LYS F 3 131 ? -22.653 33.241 -60.226 1.00 46.60 148 LYS F C 1
ATOM 9816 O O . LYS F 3 131 ? -23.528 33.039 -59.377 1.00 47.59 148 LYS F O 1
ATOM 9822 N N . MET F 3 132 ? -21.357 33.026 -60.010 1.00 49.21 149 MET F N 1
ATOM 9823 C CA . MET F 3 132 ? -20.798 32.391 -58.822 1.00 46.28 149 MET F CA 1
ATOM 9824 C C . MET F 3 132 ? -19.637 33.241 -58.325 1.00 54.65 149 MET F C 1
ATOM 9825 O O . MET F 3 132 ? -18.751 33.593 -59.113 1.00 58.10 149 MET F O 1
ATOM 9830 N N . TYR F 3 133 ? -19.619 33.564 -57.033 1.00 49.05 150 TYR F N 1
ATOM 9831 C CA . TYR F 3 133 ? -18.502 34.345 -56.501 1.00 41.40 150 TYR F CA 1
ATOM 9832 C C . TYR F 3 133 ? -17.220 33.519 -56.481 1.00 44.68 150 TYR F C 1
ATOM 9833 O O . TYR F 3 133 ? -17.196 32.397 -55.959 1.00 41.73 150 TYR F O 1
ATOM 9842 N N . ILE F 3 134 ? -16.138 34.106 -56.995 1.00 33.91 151 ILE F N 1
ATOM 9843 C CA . ILE F 3 134 ? -14.886 33.374 -57.158 1.00 49.39 151 ILE F CA 1
ATOM 9844 C C . ILE F 3 134 ? -14.252 33.136 -55.791 1.00 52.41 151 ILE F C 1
ATOM 9845 O O . ILE F 3 134 ? -14.181 34.048 -54.952 1.00 55.13 151 ILE F O 1
ATOM 9850 N N . GLU F 3 135 ? -13.840 31.886 -55.541 1.00 45.66 152 GLU F N 1
ATOM 9851 C CA . GLU F 3 135 ? -13.020 31.533 -54.374 1.00 46.48 152 GLU F CA 1
ATOM 9852 C C . GLU F 3 135 ? -13.650 32.014 -53.073 1.00 47.28 152 GLU F C 1
ATOM 9853 O O . GLU F 3 135 ? -12.956 32.391 -52.124 1.00 56.57 152 GLU F O 1
ATOM 9859 N N . HIS F 3 136 ? -14.981 31.965 -53.021 1.00 39.50 153 HIS F N 1
ATOM 9860 C CA . HIS F 3 136 ? -15.780 32.600 -51.969 1.00 41.11 153 HIS F CA 1
ATOM 9861 C C . HIS F 3 136 ? -16.807 31.594 -51.447 1.00 54.56 153 HIS F C 1
ATOM 9862 O O . HIS F 3 136 ? -17.976 31.618 -51.838 1.00 69.69 153 HIS F O 1
ATOM 9869 N N . GLY F 3 137 ? -16.364 30.688 -50.584 1.00 51.39 154 GLY F N 1
ATOM 9870 C CA . GLY F 3 137 ? -17.251 29.697 -50.005 1.00 49.14 154 GLY F CA 1
ATOM 9871 C C . GLY F 3 137 ? -17.805 28.662 -50.967 1.00 50.07 154 GLY F C 1
ATOM 9872 O O . GLY F 3 137 ? -17.572 28.740 -52.182 1.00 52.76 154 GLY F O 1
ATOM 9873 N N . ILE F 3 138 ? -18.536 27.680 -50.429 1.00 43.16 155 ILE F N 1
ATOM 9874 C CA . ILE F 3 138 ? -19.121 26.606 -51.233 1.00 45.48 155 ILE F CA 1
ATOM 9875 C C . ILE F 3 138 ? -20.431 27.075 -51.861 1.00 51.62 155 ILE F C 1
ATOM 9876 O O . ILE F 3 138 ? -21.357 27.498 -51.156 1.00 50.23 155 ILE F O 1
ATOM 9881 N N . HIS F 3 139 ? -20.533 26.950 -53.182 1.00 48.19 156 HIS F N 1
ATOM 9882 C CA . HIS F 3 139 ? -21.714 27.376 -53.912 1.00 48.09 156 HIS F CA 1
ATOM 9883 C C . HIS F 3 139 ? -22.422 26.187 -54.562 1.00 47.23 156 HIS F C 1
ATOM 9884 O O . HIS F 3 139 ? -21.778 25.248 -55.032 1.00 46.84 156 HIS F O 1
ATOM 9891 N N . LYS F 3 140 ? -23.759 26.250 -54.610 1.00 43.83 157 LYS F N 1
ATOM 9892 C CA . LYS F 3 140 ? -24.592 25.176 -55.139 1.00 50.17 157 LYS F CA 1
ATOM 9893 C C . LYS F 3 140 ? -25.523 25.711 -56.206 1.00 63.60 157 LYS F C 1
ATOM 9894 O O . LYS F 3 140 ? -26.171 26.740 -56.000 1.00 73.03 157 LYS F O 1
ATOM 9900 N N . ILE F 3 141 ? -25.619 25.008 -57.329 1.00 64.62 158 ILE F N 1
ATOM 9901 C CA . ILE F 3 141 ? -26.667 25.305 -58.294 1.00 60.99 158 ILE F CA 1
ATOM 9902 C C . ILE F 3 141 ? -27.668 24.161 -58.259 1.00 57.39 158 ILE F C 1
ATOM 9903 O O . ILE F 3 141 ? -27.372 23.043 -57.825 1.00 56.92 158 ILE F O 1
ATOM 9908 N N . THR F 3 142 ? -28.870 24.452 -58.726 1.00 51.51 159 THR F N 1
ATOM 9909 C CA . THR F 3 142 ? -29.970 23.515 -58.662 1.00 47.51 159 THR F CA 1
ATOM 9910 C C . THR F 3 142 ? -30.570 23.387 -60.045 1.00 53.95 159 THR F C 1
ATOM 9911 O O . THR F 3 142 ? -30.759 24.391 -60.735 1.00 56.83 159 THR F O 1
ATOM 9915 N N . CYS F 3 143 ? -30.866 22.147 -60.440 1.00 50.88 160 CYS F N 1
ATOM 9916 C CA . CYS F 3 143 ? -31.546 21.890 -61.692 1.00 46.52 160 CYS F CA 1
ATOM 9917 C C . CYS F 3 143 ? -32.821 22.727 -61.768 1.00 45.34 160 CYS F C 1
ATOM 9918 O O . CYS F 3 143 ? -33.647 22.670 -60.845 1.00 45.91 160 CYS F O 1
ATOM 9921 N N . PRO F 3 144 ? -32.987 23.548 -62.798 1.00 39.68 161 PRO F N 1
ATOM 9922 C CA . PRO F 3 144 ? -34.112 24.485 -62.840 1.00 39.49 161 PRO F CA 1
ATOM 9923 C C . PRO F 3 144 ? -35.346 23.886 -63.491 1.00 42.58 161 PRO F C 1
ATOM 9924 O O . PRO F 3 144 ? -35.271 22.977 -64.313 1.00 38.10 161 PRO F O 1
ATOM 9928 N N . ASN F 3 145 ? -36.491 24.467 -63.143 1.00 55.67 162 ASN F N 1
ATOM 9929 C CA . ASN F 3 145 ? -37.790 24.061 -63.681 1.00 60.21 162 ASN F CA 1
ATOM 9930 C C . ASN F 3 145 ? -38.003 22.551 -63.547 1.00 60.76 162 ASN F C 1
ATOM 9931 O O . ASN F 3 145 ? -38.107 21.811 -64.527 1.00 57.76 162 ASN F O 1
ATOM 9936 N N . VAL F 3 146 ? -38.077 22.113 -62.294 1.00 63.72 163 VAL F N 1
ATOM 9937 C CA . VAL F 3 146 ? -38.326 20.719 -61.958 1.00 55.90 163 VAL F CA 1
ATOM 9938 C C . VAL F 3 146 ? -39.598 20.530 -61.131 1.00 59.84 163 VAL F C 1
ATOM 9939 O O . VAL F 3 146 ? -40.152 19.419 -61.109 1.00 67.05 163 VAL F O 1
ATOM 9943 N N . ASP F 3 147 ? -40.129 21.580 -60.505 1.00 62.51 164 ASP F N 1
ATOM 9944 C CA . ASP F 3 147 ? -41.327 21.460 -59.681 1.00 62.45 164 ASP F CA 1
ATOM 9945 C C . ASP F 3 147 ? -42.550 21.081 -60.512 1.00 57.61 164 ASP F C 1
ATOM 9946 O O . ASP F 3 147 ? -42.684 21.455 -61.679 1.00 61.83 164 ASP F O 1
ATOM 9951 N N . GLY F 3 148 ? -43.449 20.317 -59.900 1.00 50.79 165 GLY F N 1
ATOM 9952 C CA . GLY F 3 148 ? -44.718 20.004 -60.528 1.00 48.60 165 GLY F CA 1
ATOM 9953 C C . GLY F 3 148 ? -44.703 18.920 -61.579 1.00 47.27 165 GLY F C 1
ATOM 9954 O O . GLY F 3 148 ? -45.769 18.586 -62.101 1.00 61.92 165 GLY F O 1
ATOM 9955 N N . TYR F 3 149 ? -43.541 18.362 -61.916 1.00 47.70 166 TYR F N 1
ATOM 9956 C CA . TYR F 3 149 ? -43.470 17.325 -62.933 1.00 52.12 166 TYR F CA 1
ATOM 9957 C C . TYR F 3 149 ? -43.691 15.923 -62.375 1.00 57.74 166 TYR F C 1
ATOM 9958 O O . TYR F 3 149 ? -44.063 15.016 -63.132 1.00 67.60 166 TYR F O 1
ATOM 9967 N N . PHE F 3 150 ? -43.469 15.723 -61.078 1.00 58.18 167 PHE F N 1
ATOM 9968 C CA . PHE F 3 150 ? -43.643 14.424 -60.442 1.00 53.44 167 PHE F CA 1
ATOM 9969 C C . PHE F 3 150 ? -43.776 14.641 -58.947 1.00 59.33 167 PHE F C 1
ATOM 9970 O O . PHE F 3 150 ? -43.208 15.604 -58.417 1.00 64.21 167 PHE F O 1
ATOM 9978 N N . PRO F 3 151 ? -44.497 13.774 -58.238 1.00 60.49 168 PRO F N 1
ATOM 9979 C CA . PRO F 3 151 ? -44.680 13.973 -56.792 1.00 64.97 168 PRO F CA 1
ATOM 9980 C C . PRO F 3 151 ? -43.383 13.727 -56.026 1.00 68.99 168 PRO F C 1
ATOM 9981 O O . PRO F 3 151 ? -42.383 13.237 -56.562 1.00 75.19 168 PRO F O 1
ATOM 9985 N N . SER F 3 152 ? -43.411 14.088 -54.739 1.00 62.81 169 SER F N 1
ATOM 9986 C CA . SER F 3 152 ? -42.235 13.905 -53.888 1.00 63.67 169 SER F CA 1
ATOM 9987 C C . SER F 3 152 ? -41.931 12.432 -53.632 1.00 59.06 169 SER F C 1
ATOM 9988 O O . SER F 3 152 ? -40.775 12.074 -53.392 1.00 62.94 169 SER F O 1
ATOM 9991 N N . SER F 3 153 ? -42.943 11.569 -53.692 1.00 59.47 170 SER F N 1
ATOM 9992 C CA . SER F 3 153 ? -42.749 10.138 -53.502 1.00 49.21 170 SER F CA 1
ATOM 9993 C C . SER F 3 153 ? -41.918 9.512 -54.609 1.00 47.40 170 SER F C 1
ATOM 9994 O O . SER F 3 153 ? -41.410 8.403 -54.432 1.00 55.57 170 SER F O 1
ATOM 9997 N N . VAL F 3 154 ? -41.776 10.177 -55.744 1.00 47.90 171 VAL F N 1
ATOM 9998 C CA . VAL F 3 154 ? -40.984 9.672 -56.858 1.00 41.22 171 VAL F CA 1
ATOM 9999 C C . VAL F 3 154 ? -39.615 10.320 -56.746 1.00 48.57 171 VAL F C 1
ATOM 10000 O O . VAL F 3 154 ? -39.487 11.540 -56.867 1.00 59.87 171 VAL F O 1
ATOM 10004 N N . LYS F 3 155 ? -38.590 9.529 -56.483 1.00 59.27 172 LYS F N 1
ATOM 10005 C CA . LYS F 3 155 ? -37.252 10.096 -56.429 1.00 67.28 172 LYS F CA 1
ATOM 10006 C C . LYS F 3 155 ? -36.586 9.880 -57.777 1.00 62.02 172 LYS F C 1
ATOM 10007 O O . LYS F 3 155 ? -36.320 8.727 -58.147 1.00 69.42 172 LYS F O 1
ATOM 10013 N N . PRO F 3 156 ? -36.312 10.930 -58.541 1.00 43.60 173 PRO F N 1
ATOM 10014 C CA . PRO F 3 156 ? -35.805 10.759 -59.906 1.00 46.47 173 PRO F CA 1
ATOM 10015 C C . PRO F 3 156 ? -34.304 10.499 -59.940 1.00 46.64 173 PRO F C 1
ATOM 10016 O O . PRO F 3 156 ? -33.593 10.648 -58.946 1.00 53.91 173 PRO F O 1
ATOM 10020 N N . SER F 3 157 ? -33.835 10.081 -61.116 1.00 37.16 174 SER F N 1
ATOM 10021 C CA . SER F 3 157 ? -32.404 9.954 -61.381 1.00 36.36 174 SER F CA 1
ATOM 10022 C C . SER F 3 157 ? -31.916 11.237 -62.032 1.00 44.86 174 SER F C 1
ATOM 10023 O O . SER F 3 157 ? -32.424 11.632 -63.092 1.00 53.83 174 SER F O 1
ATOM 10026 N N . VAL F 3 158 ? -30.937 11.888 -61.414 1.00 36.25 175 VAL F N 1
ATOM 10027 C CA . VAL F 3 158 ? -30.348 13.099 -61.970 1.00 35.65 175 VAL F CA 1
ATOM 10028 C C . VAL F 3 158 ? -28.898 12.804 -62.318 1.00 33.84 175 VAL F C 1
ATOM 10029 O O . VAL F 3 158 ? -28.185 12.173 -61.533 1.00 36.67 175 VAL F O 1
ATOM 10033 N N . THR F 3 159 ? -28.471 13.219 -63.502 1.00 41.76 176 THR F N 1
ATOM 10034 C CA . THR F 3 159 ? -27.051 13.191 -63.827 1.00 45.72 176 THR F CA 1
ATOM 10035 C C . THR F 3 159 ? -26.685 14.540 -64.425 1.00 48.10 176 THR F C 1
ATOM 10036 O O . THR F 3 159 ? -27.504 15.157 -65.112 1.00 50.58 176 THR F O 1
ATOM 10040 N N . TRP F 3 160 ? -25.471 15.005 -64.132 1.00 50.22 177 TRP F N 1
ATOM 10041 C CA . TRP F 3 160 ? -24.953 16.277 -64.614 1.00 43.61 177 TRP F CA 1
ATOM 10042 C C . TRP F 3 160 ? -23.850 16.064 -65.642 1.00 42.62 177 TRP F C 1
ATOM 10043 O O . TRP F 3 160 ? -23.056 15.123 -65.555 1.00 49.49 177 TRP F O 1
ATOM 10054 N N . TYR F 3 161 ? -23.790 16.980 -66.596 1.00 43.88 178 TYR F N 1
ATOM 10055 C CA . TYR F 3 161 ? -22.764 17.024 -67.619 1.00 43.94 178 TYR F CA 1
ATOM 10056 C C . TYR F 3 161 ? -22.143 18.410 -67.614 1.00 47.85 178 TYR F C 1
ATOM 10057 O O . TYR F 3 161 ? -22.834 19.407 -67.393 1.00 43.83 178 TYR F O 1
ATOM 10066 N N . LYS F 3 162 ? -20.834 18.463 -67.813 1.00 43.77 179 LYS F N 1
ATOM 10067 C CA . LYS F 3 162 ? -20.151 19.685 -68.195 1.00 42.18 179 LYS F CA 1
ATOM 10068 C C . LYS F 3 162 ? -19.789 19.526 -69.660 1.00 45.16 179 LYS F C 1
ATOM 10069 O O . LYS F 3 162 ? -19.147 18.540 -70.035 1.00 43.37 179 LYS F O 1
ATOM 10075 N N . GLY F 3 163 ? -20.216 20.476 -70.482 1.00 43.30 180 GLY F N 1
ATOM 10076 C CA . GLY F 3 163 ? -20.097 20.286 -71.914 1.00 45.10 180 GLY F CA 1
ATOM 10077 C C . GLY F 3 163 ? -20.803 19.009 -72.306 1.00 49.51 180 GLY F C 1
ATOM 10078 O O . GLY F 3 163 ? -21.964 18.778 -71.947 1.00 41.11 180 GLY F O 1
ATOM 10079 N N . CYS F 3 164 ? -20.079 18.152 -73.018 1.00 62.11 181 CYS F N 1
ATOM 10080 C CA . CYS F 3 164 ? -20.590 16.865 -73.462 1.00 62.90 181 CYS F CA 1
ATOM 10081 C C . CYS F 3 164 ? -20.270 15.723 -72.498 1.00 57.55 181 CYS F C 1
ATOM 10082 O O . CYS F 3 164 ? -20.843 14.639 -72.643 1.00 67.69 181 CYS F O 1
ATOM 10085 N N . THR F 3 165 ? -19.416 15.947 -71.500 1.00 48.58 182 THR F N 1
ATOM 10086 C CA . THR F 3 165 ? -18.858 14.880 -70.669 1.00 45.84 182 THR F CA 1
ATOM 10087 C C . THR F 3 165 ? -19.619 14.728 -69.355 1.00 41.46 182 THR F C 1
ATOM 10088 O O . THR F 3 165 ? -19.870 15.712 -68.655 1.00 53.95 182 THR F O 1
ATOM 10092 N N . GLU F 3 166 ? -19.941 13.491 -69.005 1.00 39.96 183 GLU F N 1
ATOM 10093 C CA . GLU F 3 166 ? -20.691 13.229 -67.783 1.00 50.72 183 GLU F CA 1
ATOM 10094 C C . GLU F 3 166 ? -19.832 13.534 -66.554 1.00 50.38 183 GLU F C 1
ATOM 10095 O O . GLU F 3 166 ? -18.621 13.284 -66.534 1.00 53.31 183 GLU F O 1
ATOM 10101 N N . ILE F 3 167 ? -20.455 14.110 -65.534 1.00 30.81 184 ILE F N 1
ATOM 10102 C CA . ILE F 3 167 ? -19.773 14.432 -64.291 1.00 41.45 184 ILE F CA 1
ATOM 10103 C C . ILE F 3 167 ? -20.068 13.314 -63.313 1.00 47.54 184 ILE F C 1
ATOM 10104 O O . ILE F 3 167 ? -21.219 13.143 -62.897 1.00 51.53 184 ILE F O 1
ATOM 10109 N N . VAL F 3 168 ? -19.049 12.553 -62.935 1.00 46.14 185 VAL F N 1
ATOM 10110 C CA . VAL F 3 168 ? -19.244 11.654 -61.806 1.00 44.78 185 VAL F CA 1
ATOM 10111 C C . VAL F 3 168 ? -18.884 12.468 -60.568 1.00 51.42 185 VAL F C 1
ATOM 10112 O O . VAL F 3 168 ? -19.717 12.645 -59.672 1.00 50.12 185 VAL F O 1
ATOM 10116 N N . ASP F 3 169 ? -17.641 12.955 -60.516 1.00 53.39 186 ASP F N 1
ATOM 10117 C CA . ASP F 3 169 ? -17.227 13.997 -59.574 1.00 48.07 186 ASP F CA 1
ATOM 10118 C C . ASP F 3 169 ? -15.911 14.612 -60.057 1.00 47.27 186 ASP F C 1
ATOM 10119 O O . ASP F 3 169 ? -15.146 13.978 -60.785 1.00 56.22 186 ASP F O 1
ATOM 10124 N N . PHE F 3 170 ? -15.700 15.879 -59.718 1.00 47.69 187 PHE F N 1
ATOM 10125 C CA . PHE F 3 170 ? -14.429 16.561 -59.933 1.00 52.55 187 PHE F CA 1
ATOM 10126 C C . PHE F 3 170 ? -13.713 16.716 -58.598 1.00 54.56 187 PHE F C 1
ATOM 10127 O O . PHE F 3 170 ? -14.290 16.510 -57.526 1.00 49.33 187 PHE F O 1
ATOM 10135 N N . HIS F 3 171 ? -12.458 17.161 -58.655 1.00 52.40 188 HIS F N 1
ATOM 10136 C CA . HIS F 3 171 ? -11.755 17.354 -57.395 1.00 45.02 188 HIS F CA 1
ATOM 10137 C C . HIS F 3 171 ? -12.359 18.500 -56.596 1.00 48.40 188 HIS F C 1
ATOM 10138 O O . HIS F 3 171 ? -12.234 18.513 -55.366 1.00 46.59 188 HIS F O 1
ATOM 10145 N N . ASN F 3 172 ? -13.067 19.423 -57.261 1.00 44.60 189 ASN F N 1
ATOM 10146 C CA . ASN F 3 172 ? -13.741 20.525 -56.577 1.00 41.50 189 ASN F CA 1
ATOM 10147 C C . ASN F 3 172 ? -15.224 20.640 -56.946 1.00 41.63 189 ASN F C 1
ATOM 10148 O O . ASN F 3 172 ? -15.880 21.618 -56.557 1.00 41.41 189 ASN F O 1
ATOM 10153 N N . VAL F 3 173 ? -15.784 19.650 -57.637 1.00 36.65 190 VAL F N 1
ATOM 10154 C CA . VAL F 3 173 ? -17.192 19.655 -58.017 1.00 41.37 190 VAL F CA 1
ATOM 10155 C C . VAL F 3 173 ? -17.792 18.321 -57.606 1.00 41.49 190 VAL F C 1
ATOM 10156 O O . VAL F 3 173 ? -17.204 17.268 -57.871 1.00 44.40 190 VAL F O 1
ATOM 10160 N N . LEU F 3 174 ? -18.956 18.362 -56.955 1.00 39.01 191 LEU F N 1
ATOM 10161 C CA . LEU F 3 174 ? -19.626 17.133 -56.573 1.00 45.78 191 LEU F CA 1
ATOM 10162 C C . LEU F 3 174 ? -21.120 17.224 -56.866 1.00 43.52 191 LEU F C 1
ATOM 10163 O O . LEU F 3 174 ? -21.791 18.151 -56.381 1.00 36.49 191 LEU F O 1
ATOM 10168 N N . PRO F 3 175 ? -21.676 16.266 -57.608 1.00 51.29 192 PRO F N 1
ATOM 10169 C CA . PRO F 3 175 ? -23.134 16.222 -57.812 1.00 43.82 192 PRO F CA 1
ATOM 10170 C C . PRO F 3 175 ? -23.800 15.482 -56.657 1.00 35.58 192 PRO F C 1
ATOM 10171 O O . PRO F 3 175 ? -23.295 14.462 -56.186 1.00 51.48 192 PRO F O 1
ATOM 10175 N N . GLU F 3 176 ? -24.887 16.055 -56.140 1.00 30.31 193 GLU F N 1
ATOM 10176 C CA . GLU F 3 176 ? -25.732 15.445 -55.108 1.00 43.38 193 GLU F CA 1
ATOM 10177 C C . GLU F 3 176 ? -27.170 15.574 -55.606 1.00 41.98 193 GLU F C 1
ATOM 10178 O O . GLU F 3 176 ? -27.869 16.535 -55.254 1.00 41.42 193 GLU F O 1
ATOM 10184 N N . GLY F 3 177 ? -27.606 14.597 -56.398 1.00 38.17 194 GLY F N 1
ATOM 10185 C CA . GLY F 3 177 ? -28.972 14.596 -56.902 1.00 42.87 194 GLY F CA 1
ATOM 10186 C C . GLY F 3 177 ? -29.293 15.843 -57.704 1.00 42.21 194 GLY F C 1
ATOM 10187 O O . GLY F 3 177 ? -28.639 16.176 -58.700 1.00 44.35 194 GLY F O 1
ATOM 10188 N N . MET F 3 178 ? -30.313 16.556 -57.258 1.00 46.49 195 MET F N 1
ATOM 10189 C CA . MET F 3 178 ? -30.780 17.742 -57.958 1.00 46.37 195 MET F CA 1
ATOM 10190 C C . MET F 3 178 ? -29.837 18.934 -57.792 1.00 50.91 195 MET F C 1
ATOM 10191 O O . MET F 3 178 ? -30.079 19.997 -58.390 1.00 45.24 195 MET F O 1
ATOM 10196 N N . GLN F 3 179 ? -28.741 18.790 -57.050 1.00 53.34 196 GLN F N 1
ATOM 10197 C CA . GLN F 3 179 ? -27.868 19.931 -56.822 1.00 59.55 196 GLN F CA 1
ATOM 10198 C C . GLN F 3 179 ? -26.441 19.616 -57.244 1.00 57.53 196 GLN F C 1
ATOM 10199 O O . GLN F 3 179 ? -26.005 18.463 -57.238 1.00 59.34 196 GLN F O 1
ATOM 10205 N N . LEU F 3 180 ? -25.733 20.661 -57.654 1.00 52.20 197 LEU F N 1
ATOM 10206 C CA . LEU F 3 180 ? -24.340 20.573 -58.064 1.00 44.28 197 LEU F CA 1
ATOM 10207 C C . LEU F 3 180 ? -23.544 21.505 -57.169 1.00 50.42 197 LEU F C 1
ATOM 10208 O O . LEU F 3 180 ? -23.901 22.684 -57.033 1.00 58.78 197 LEU F O 1
ATOM 10213 N N . SER F 3 181 ? -22.482 20.982 -56.551 1.00 43.36 198 SER F N 1
ATOM 10214 C CA . SER F 3 181 ? -21.703 21.728 -55.564 1.00 37.71 198 SER F CA 1
ATOM 10215 C C . SER F 3 181 ? -20.313 22.055 -56.090 1.00 42.43 198 SER F C 1
ATOM 10216 O O . SER F 3 181 ? -19.567 21.158 -56.493 1.00 48.46 198 SER F O 1
ATOM 10219 N N . PHE F 3 182 ? -19.964 23.335 -56.028 1.00 43.15 199 PHE F N 1
ATOM 10220 C CA . PHE F 3 182 ? -18.644 23.870 -56.342 1.00 42.91 199 PHE F CA 1
ATOM 10221 C C . PHE F 3 182 ? -18.002 24.276 -55.017 1.00 41.51 199 PHE F C 1
ATOM 10222 O O . PHE F 3 182 ? -18.499 25.181 -54.338 1.00 37.17 199 PHE F O 1
ATOM 10230 N N . PHE F 3 183 ? -16.956 23.560 -54.604 1.00 41.82 200 PHE F N 1
ATOM 10231 C CA . PHE F 3 183 ? -16.412 23.813 -53.271 1.00 46.30 200 PHE F CA 1
ATOM 10232 C C . PHE F 3 183 ? -15.577 25.092 -53.218 1.00 50.62 200 PHE F C 1
ATOM 10233 O O . PHE F 3 183 ? -15.660 25.841 -52.238 1.00 55.29 200 PHE F O 1
ATOM 10241 N N . ILE F 3 184 ? -14.766 25.361 -54.236 1.00 48.76 201 ILE F N 1
ATOM 10242 C CA . ILE F 3 184 ? -14.038 26.631 -54.318 1.00 44.96 201 ILE F CA 1
ATOM 10243 C C . ILE F 3 184 ? -14.092 27.111 -55.764 1.00 39.90 201 ILE F C 1
ATOM 10244 O O . ILE F 3 184 ? -13.217 26.762 -56.570 1.00 42.25 201 ILE F O 1
ATOM 10249 N N . PRO F 3 185 ? -15.090 27.895 -56.142 1.00 40.13 202 PRO F N 1
ATOM 10250 C CA . PRO F 3 185 ? -15.281 28.202 -57.564 1.00 43.18 202 PRO F CA 1
ATOM 10251 C C . PRO F 3 185 ? -14.085 28.933 -58.163 1.00 43.20 202 PRO F C 1
ATOM 10252 O O . PRO F 3 185 ? -13.628 29.950 -57.638 1.00 47.02 202 PRO F O 1
ATOM 10256 N N . LEU F 3 186 ? -13.584 28.406 -59.277 1.00 44.84 203 LEU F N 1
ATOM 10257 C CA . LEU F 3 186 ? -12.505 29.027 -60.029 1.00 52.01 203 LEU F CA 1
ATOM 10258 C C . LEU F 3 186 ? -12.919 29.331 -61.460 1.00 55.57 203 LEU F C 1
ATOM 10259 O O . LEU F 3 186 ? -14.002 28.962 -61.920 1.00 53.44 203 LEU F O 1
ATOM 10264 N N . VAL F 3 187 ? -12.023 30.038 -62.155 1.00 60.01 204 VAL F N 1
ATOM 10265 C CA . VAL F 3 187 ? -12.204 30.263 -63.583 1.00 53.32 204 VAL F CA 1
ATOM 10266 C C . VAL F 3 187 ? -12.394 28.921 -64.288 1.00 46.02 204 VAL F C 1
ATOM 10267 O O . VAL F 3 187 ? -13.251 28.779 -65.166 1.00 42.50 204 VAL F O 1
ATOM 10271 N N . SER F 3 188 ? -11.648 27.892 -63.843 1.00 41.43 205 SER F N 1
ATOM 10272 C CA . SER F 3 188 ? -11.651 26.562 -64.455 1.00 34.85 205 SER F CA 1
ATOM 10273 C C . SER F 3 188 ? -13.021 25.918 -64.405 1.00 43.67 205 SER F C 1
ATOM 10274 O O . SER F 3 188 ? -13.287 25.008 -65.197 1.00 60.48 205 SER F O 1
ATOM 10277 N N . ASN F 3 189 ? -13.881 26.358 -63.480 1.00 33.16 206 ASN F N 1
ATOM 10278 C CA . ASN F 3 189 ? -15.233 25.837 -63.308 1.00 36.48 206 ASN F CA 1
ATOM 10279 C C . ASN F 3 189 ? -16.262 26.491 -64.206 1.00 36.17 206 ASN F C 1
ATOM 10280 O O . ASN F 3 189 ? -17.444 26.167 -64.089 1.00 37.82 206 ASN F O 1
ATOM 10285 N N . ASN F 3 190 ? -15.864 27.418 -65.067 1.00 41.22 207 ASN F N 1
ATOM 10286 C CA . ASN F 3 190 ? -16.825 28.001 -65.988 1.00 43.77 207 ASN F CA 1
ATOM 10287 C C . ASN F 3 190 ? -17.279 26.948 -66.990 1.00 47.41 207 ASN F C 1
ATOM 10288 O O . ASN F 3 190 ? -16.525 26.033 -67.351 1.00 48.57 207 ASN F O 1
ATOM 10293 N N . GLY F 3 191 ? -18.509 27.086 -67.457 1.00 39.68 208 GLY F N 1
ATOM 10294 C CA . GLY F 3 191 ? -18.925 26.303 -68.599 1.00 36.35 208 GLY F CA 1
ATOM 10295 C C . GLY F 3 191 ? -20.405 25.988 -68.577 1.00 48.10 208 GLY F C 1
ATOM 10296 O O . GLY F 3 191 ? -21.157 26.467 -67.734 1.00 51.66 208 GLY F O 1
ATOM 10297 N N . GLN F 3 192 ? -20.805 25.179 -69.555 1.00 53.05 209 GLN F N 1
ATOM 10298 C CA . GLN F 3 192 ? -22.186 24.743 -69.690 1.00 50.31 209 GLN F CA 1
ATOM 10299 C C . GLN F 3 192 ? -22.385 23.507 -68.833 1.00 49.80 209 GLN F C 1
ATOM 10300 O O . GLN F 3 192 ? -21.692 22.498 -69.014 1.00 62.84 209 GLN F O 1
ATOM 10306 N N . TYR F 3 193 ? -23.302 23.591 -67.883 1.00 40.36 210 TYR F N 1
ATOM 10307 C CA . TYR F 3 193 ? -23.631 22.453 -67.039 1.00 37.85 210 TYR F CA 1
ATOM 10308 C C . TYR F 3 193 ? -25.081 22.080 -67.303 1.00 38.68 210 TYR F C 1
ATOM 10309 O O . TYR F 3 193 ? -25.973 22.906 -67.123 1.00 41.47 210 TYR F O 1
ATOM 10318 N N . THR F 3 194 ? -25.317 20.845 -67.729 1.00 46.61 211 THR F N 1
ATOM 10319 C CA . THR F 3 194 ? -26.658 20.379 -68.053 1.00 52.54 211 THR F CA 1
ATOM 10320 C C . THR F 3 194 ? -27.061 19.295 -67.054 1.00 44.44 211 THR F C 1
ATOM 10321 O O . THR F 3 194 ? -26.287 18.376 -66.782 1.00 47.93 211 THR F O 1
ATOM 10325 N N . CYS F 3 195 ? -28.248 19.428 -66.472 1.00 37.39 212 CYS F N 1
ATOM 10326 C CA . CYS F 3 195 ? -28.818 18.351 -65.678 1.00 46.28 212 CYS F CA 1
ATOM 10327 C C . CYS F 3 195 ? -29.836 17.608 -66.537 1.00 46.94 212 CYS F C 1
ATOM 10328 O O . CYS F 3 195 ? -30.567 18.217 -67.326 1.00 46.73 212 CYS F O 1
ATOM 10331 N N . VAL F 3 196 ? -29.821 16.282 -66.428 1.00 40.57 213 VAL F N 1
ATOM 10332 C CA . VAL F 3 196 ? -30.857 15.424 -66.985 1.00 45.79 213 VAL F CA 1
ATOM 10333 C C . VAL F 3 196 ? -31.562 14.733 -65.830 1.00 48.55 213 VAL F C 1
ATOM 10334 O O . VAL F 3 196 ? -30.904 14.210 -64.915 1.00 46.06 213 VAL F O 1
ATOM 10338 N N . VAL F 3 197 ? -32.895 14.789 -65.858 1.00 32.88 214 VAL F N 1
ATOM 10339 C CA . VAL F 3 197 ? -33.769 14.270 -64.812 1.00 48.66 214 VAL F CA 1
ATOM 10340 C C . VAL F 3 197 ? -34.681 13.236 -65.455 1.00 47.69 214 VAL F C 1
ATOM 10341 O O . VAL F 3 197 ? -35.496 13.577 -66.323 1.00 48.28 214 VAL F O 1
ATOM 10345 N N . THR F 3 198 ? -34.548 11.981 -65.033 1.00 41.50 215 THR F N 1
ATOM 10346 C CA . THR F 3 198 ? -35.364 10.901 -65.551 1.00 49.10 215 THR F CA 1
ATOM 10347 C C . THR F 3 198 ? -36.277 10.410 -64.437 1.00 51.98 215 THR F C 1
ATOM 10348 O O . THR F 3 198 ? -35.821 10.216 -63.300 1.00 51.40 215 THR F O 1
ATOM 10352 N N . TYR F 3 199 ? -37.566 10.252 -64.750 1.00 50.22 216 TYR F N 1
ATOM 10353 C CA . TYR F 3 199 ? -38.528 9.793 -63.751 1.00 50.52 216 TYR F CA 1
ATOM 10354 C C . TYR F 3 199 ? -39.609 8.954 -64.409 1.00 46.23 216 TYR F C 1
ATOM 10355 O O . TYR F 3 199 ? -39.839 9.081 -65.613 1.00 45.10 216 TYR F O 1
ATOM 10364 N N . PRO F 3 200 ? -40.250 8.069 -63.672 1.00 46.08 217 PRO F N 1
ATOM 10365 C CA . PRO F 3 200 ? -41.382 7.342 -64.249 1.00 45.50 217 PRO F CA 1
ATOM 10366 C C . PRO F 3 200 ? -42.701 7.987 -63.876 1.00 52.64 217 PRO F C 1
ATOM 10367 O O . PRO F 3 200 ? -42.790 8.675 -62.854 1.00 63.24 217 PRO F O 1
ATOM 10371 N N . GLU F 3 201 ? -43.734 7.738 -64.680 1.00 53.03 218 GLU F N 1
ATOM 10372 C CA . GLU F 3 201 ? -45.096 8.161 -64.385 1.00 55.01 218 GLU F CA 1
ATOM 10373 C C . GLU F 3 201 ? -46.057 7.403 -65.290 1.00 55.72 218 GLU F C 1
ATOM 10374 O O . GLU F 3 201 ? -45.843 7.349 -66.503 1.00 54.99 218 GLU F O 1
ATOM 10380 N N . ASN F 3 202 ? -47.085 6.779 -64.699 1.00 59.53 219 ASN F N 1
ATOM 10381 C CA . ASN F 3 202 ? -48.046 5.930 -65.420 1.00 64.06 219 ASN F CA 1
ATOM 10382 C C . ASN F 3 202 ? -47.318 4.877 -66.248 1.00 64.75 219 ASN F C 1
ATOM 10383 O O . ASN F 3 202 ? -47.707 4.543 -67.369 1.00 68.60 219 ASN F O 1
ATOM 10388 N N . GLY F 3 203 ? -46.222 4.374 -65.697 1.00 77.67 220 GLY F N 1
ATOM 10389 C CA . GLY F 3 203 ? -45.442 3.347 -66.322 1.00 78.21 220 GLY F CA 1
ATOM 10390 C C . GLY F 3 203 ? -44.473 3.843 -67.378 1.00 77.23 220 GLY F C 1
ATOM 10391 O O . GLY F 3 203 ? -43.467 3.173 -67.626 1.00 87.67 220 GLY F O 1
ATOM 10392 N N . ARG F 3 204 ? -44.657 5.062 -67.899 1.00 69.40 221 ARG F N 1
ATOM 10393 C CA . ARG F 3 204 ? -43.718 5.540 -68.910 1.00 56.91 221 ARG F CA 1
ATOM 10394 C C . ARG F 3 204 ? -42.551 6.309 -68.279 1.00 48.33 221 ARG F C 1
ATOM 10395 O O . ARG F 3 204 ? -42.599 6.777 -67.130 1.00 52.36 221 ARG F O 1
ATOM 10403 N N . LEU F 3 205 ? -41.486 6.439 -69.054 1.00 40.08 222 LEU F N 1
ATOM 10404 C CA . LEU F 3 205 ? -40.260 7.071 -68.590 1.00 41.72 222 LEU F CA 1
ATOM 10405 C C . LEU F 3 205 ? -40.117 8.443 -69.247 1.00 39.21 222 LEU F C 1
ATOM 10406 O O . LEU F 3 205 ? -40.207 8.565 -70.475 1.00 40.19 222 LEU F O 1
ATOM 10411 N N . PHE F 3 206 ? -39.892 9.468 -68.436 1.00 38.76 223 PHE F N 1
ATOM 10412 C CA . PHE F 3 206 ? -39.813 10.850 -68.902 1.00 41.69 223 PHE F CA 1
ATOM 10413 C C . PHE F 3 206 ? -38.456 11.471 -68.584 1.00 40.39 223 PHE F C 1
ATOM 10414 O O . PHE F 3 206 ? -37.807 11.131 -67.582 1.00 41.70 223 PHE F O 1
ATOM 10422 N N . HIS F 3 207 ? -38.036 12.398 -69.453 1.00 44.93 224 HIS F N 1
ATOM 10423 C CA . HIS F 3 207 ? -36.782 13.119 -69.289 1.00 38.51 224 HIS F CA 1
ATOM 10424 C C . HIS F 3 207 ? -37.029 14.617 -69.304 1.00 46.88 224 HIS F C 1
ATOM 10425 O O . HIS F 3 207 ? -37.905 15.112 -70.020 1.00 55.64 224 HIS F O 1
ATOM 10432 N N . LEU F 3 208 ? -36.258 15.330 -68.489 1.00 55.65 225 LEU F N 1
ATOM 10433 C CA . LEU F 3 208 ? -36.197 16.784 -68.505 1.00 48.43 225 LEU F CA 1
ATOM 10434 C C . LEU F 3 208 ? -34.729 17.169 -68.539 1.00 54.10 225 LEU F C 1
ATOM 10435 O O . LEU F 3 208 ? -33.952 16.725 -67.692 1.00 57.60 225 LEU F O 1
ATOM 10440 N N . THR F 3 209 ? -34.351 17.973 -69.528 1.00 56.69 226 THR F N 1
ATOM 10441 C CA . THR F 3 209 ? -32.983 18.445 -69.705 1.00 55.32 226 THR F CA 1
ATOM 10442 C C . THR F 3 209 ? -32.937 19.951 -69.464 1.00 64.12 226 THR F C 1
ATOM 10443 O O . THR F 3 209 ? -33.812 20.691 -69.929 1.00 63.04 226 THR F O 1
ATOM 10447 N N . ARG F 3 210 ? -31.931 20.411 -68.718 1.00 67.01 227 ARG F N 1
ATOM 10448 C CA . ARG F 3 210 ? -31.787 21.846 -68.496 1.00 53.16 227 ARG F CA 1
ATOM 10449 C C . ARG F 3 210 ? -30.318 22.260 -68.511 1.00 50.32 227 ARG F C 1
ATOM 10450 O O . ARG F 3 210 ? -29.488 21.654 -67.832 1.00 51.96 227 ARG F O 1
ATOM 10458 N N . THR F 3 211 ? -30.012 23.313 -69.255 1.00 55.67 228 THR F N 1
ATOM 10459 C CA . THR F 3 211 ? -28.655 23.821 -69.416 1.00 60.22 228 THR F CA 1
ATOM 10460 C C . THR F 3 211 ? -28.504 25.128 -68.660 1.00 57.95 228 THR F C 1
ATOM 10461 O O . THR F 3 211 ? -29.325 26.036 -68.807 1.00 58.71 228 THR F O 1
ATOM 10465 N N . VAL F 3 212 ? -27.447 25.223 -67.869 1.00 53.83 229 VAL F N 1
ATOM 10466 C CA . VAL F 3 212 ? -27.136 26.415 -67.100 1.00 48.02 229 VAL F CA 1
ATOM 10467 C C . VAL F 3 212 ? -25.715 26.821 -67.433 1.00 49.13 229 VAL F C 1
ATOM 10468 O O . VAL F 3 212 ? -24.793 26.010 -67.295 1.00 53.84 229 VAL F O 1
ATOM 10472 N N . THR F 3 213 ? -25.527 28.076 -67.830 1.00 53.30 230 THR F N 1
ATOM 10473 C CA . THR F 3 213 ? -24.185 28.607 -68.035 1.00 47.66 230 THR F CA 1
ATOM 10474 C C . THR F 3 213 ? -23.638 29.087 -66.697 1.00 44.78 230 THR F C 1
ATOM 10475 O O . THR F 3 213 ? -24.217 29.979 -66.076 1.00 40.33 230 THR F O 1
ATOM 10479 N N . VAL F 3 214 ? -22.573 28.462 -66.223 1.00 42.76 231 VAL F N 1
ATOM 10480 C CA . VAL F 3 214 ? -21.941 28.881 -64.980 1.00 51.45 231 VAL F CA 1
ATOM 10481 C C . VAL F 3 214 ? -20.800 29.836 -65.305 1.00 53.90 231 VAL F C 1
ATOM 10482 O O . VAL F 3 214 ? -19.885 29.509 -66.081 1.00 57.10 231 VAL F O 1
ATOM 10486 N N . LYS F 3 215 ? -20.876 31.020 -64.712 1.00 49.80 232 LYS F N 1
ATOM 10487 C CA . LYS F 3 215 ? -19.913 32.085 -64.915 1.00 57.65 232 LYS F CA 1
ATOM 10488 C C . LYS F 3 215 ? -19.420 32.525 -63.547 1.00 57.91 232 LYS F C 1
ATOM 10489 O O . LYS F 3 215 ? -20.226 32.767 -62.644 1.00 60.80 232 LYS F O 1
ATOM 10495 N N . VAL F 3 216 ? -18.111 32.625 -63.390 1.00 54.44 233 VAL F N 1
ATOM 10496 C CA . VAL F 3 216 ? -17.509 33.040 -62.130 1.00 50.42 233 VAL F CA 1
ATOM 10497 C C . VAL F 3 216 ? -17.193 34.531 -62.177 1.00 49.19 233 VAL F C 1
ATOM 10498 O O . VAL F 3 216 ? -16.583 35.010 -63.140 1.00 57.68 233 VAL F O 1
ATOM 10502 N N . VAL F 3 217 ? -17.593 35.258 -61.125 1.00 42.34 234 VAL F N 1
ATOM 10503 C CA . VAL F 3 217 ? -17.475 36.712 -61.034 1.00 43.72 234 VAL F CA 1
ATOM 10504 C C . VAL F 3 217 ? -16.761 37.128 -59.743 1.00 43.27 234 VAL F C 1
ATOM 10505 O O . VAL F 3 217 ? -16.654 36.360 -58.783 1.00 34.36 234 VAL F O 1
ATOM 10509 N N . GLY F 3 218 ? -16.316 38.386 -59.719 1.00 53.28 235 GLY F N 1
ATOM 10510 C CA . GLY F 3 218 ? -15.483 38.856 -58.621 1.00 35.58 235 GLY F CA 1
ATOM 10511 C C . GLY F 3 218 ? -16.211 38.836 -57.288 1.00 39.75 235 GLY F C 1
ATOM 10512 O O . GLY F 3 218 ? -17.380 39.212 -57.186 1.00 50.89 235 GLY F O 1
ATOM 10513 N N . SER F 3 219 ? -15.498 38.422 -56.245 1.00 42.41 236 SER F N 1
ATOM 10514 C CA . SER F 3 219 ? -16.155 38.222 -54.963 1.00 55.66 236 SER F CA 1
ATOM 10515 C C . SER F 3 219 ? -16.399 39.555 -54.263 1.00 57.65 236 SER F C 1
ATOM 10516 O O . SER F 3 219 ? -15.719 40.544 -54.531 1.00 60.78 236 SER F O 1
ATOM 10519 N N . PRO F 3 220 ? -17.370 39.605 -53.351 1.00 56.87 237 PRO F N 1
ATOM 10520 C CA . PRO F 3 220 ? -17.593 40.848 -52.596 1.00 49.38 237 PRO F CA 1
ATOM 10521 C C . PRO F 3 220 ? -16.412 41.265 -51.744 1.00 51.20 237 PRO F C 1
ATOM 10522 O O . PRO F 3 220 ? -16.247 42.463 -51.496 1.00 51.40 237 PRO F O 1
ATOM 10526 N N . LYS F 3 221 ? -15.579 40.320 -51.301 1.00 57.66 238 LYS F N 1
ATOM 10527 C CA . LYS F 3 221 ? -14.460 40.655 -50.419 1.00 57.22 238 LYS F CA 1
ATOM 10528 C C . LYS F 3 221 ? -13.409 41.487 -51.142 1.00 55.67 238 LYS F C 1
ATOM 10529 O O . LYS F 3 221 ? -12.663 42.238 -50.503 1.00 60.36 238 LYS F O 1
ATOM 10535 N N . ASP F 3 222 ? -13.322 41.358 -52.461 1.00 51.55 239 ASP F N 1
ATOM 10536 C CA . ASP F 3 222 ? -12.413 42.169 -53.250 1.00 50.48 239 ASP F CA 1
ATOM 10537 C C . ASP F 3 222 ? -13.078 43.422 -53.808 1.00 47.33 239 ASP F C 1
ATOM 10538 O O . ASP F 3 222 ? -12.456 44.141 -54.595 1.00 44.85 239 ASP F O 1
ATOM 10543 N N . ALA F 3 223 ? -14.308 43.717 -53.398 1.00 44.98 240 ALA F N 1
ATOM 10544 C CA . ALA F 3 223 ? -15.029 44.841 -53.972 1.00 49.40 240 ALA F CA 1
ATOM 10545 C C . ALA F 3 223 ? -14.454 46.148 -53.465 1.00 50.57 240 ALA F C 1
ATOM 10546 O O . ALA F 3 223 ? -14.362 46.363 -52.256 1.00 52.08 240 ALA F O 1
ATOM 10548 N N . LEU F 3 224 ? -14.097 47.031 -54.396 1.00 47.45 241 LEU F N 1
ATOM 10549 C CA . LEU F 3 224 ? -13.552 48.339 -54.060 1.00 51.83 241 LEU F CA 1
ATOM 10550 C C . LEU F 3 224 ? -14.381 49.477 -54.652 1.00 59.21 241 LEU F C 1
ATOM 10551 O O . LEU F 3 224 ? -15.194 49.260 -55.563 1.00 64.48 241 LEU F O 1
ATOM 10556 N N . PRO F 3 225 ? -14.173 50.703 -54.186 1.00 57.85 242 PRO F N 1
ATOM 10557 C CA . PRO F 3 225 ? -14.728 51.856 -54.864 1.00 58.45 242 PRO F CA 1
ATOM 10558 C C . PRO F 3 225 ? -13.982 52.091 -56.163 1.00 59.88 242 PRO F C 1
ATOM 10559 O O . PRO F 3 225 ? -12.887 51.537 -56.340 1.00 58.01 242 PRO F O 1
ATOM 10563 N N . PRO F 3 226 ? -14.513 52.912 -57.075 1.00 60.81 243 PRO F N 1
ATOM 10564 C CA . PRO F 3 226 ? -13.860 53.087 -58.379 1.00 52.01 243 PRO F CA 1
ATOM 10565 C C . PRO F 3 226 ? -12.415 53.519 -58.214 1.00 47.03 243 PRO F C 1
ATOM 10566 O O . PRO F 3 226 ? -12.107 54.433 -57.448 1.00 56.00 243 PRO F O 1
ATOM 10570 N N . GLN F 3 227 ? -11.530 52.878 -58.959 1.00 44.35 244 GLN F N 1
ATOM 10571 C CA . GLN F 3 227 ? -10.129 53.253 -58.970 1.00 45.44 244 GLN F CA 1
ATOM 10572 C C . GLN F 3 227 ? -9.796 53.881 -60.321 1.00 58.66 244 GLN F C 1
ATOM 10573 O O . GLN F 3 227 ? -9.989 53.260 -61.371 1.00 65.87 244 GLN F O 1
ATOM 10579 N N . ILE F 3 228 ? -9.318 55.122 -60.283 1.00 62.06 245 ILE F N 1
ATOM 10580 C CA . ILE F 3 228 ? -9.075 55.916 -61.485 1.00 64.67 245 ILE F CA 1
ATOM 10581 C C . ILE F 3 228 ? -7.601 55.810 -61.855 1.00 76.85 245 ILE F C 1
ATOM 10582 O O . ILE F 3 228 ? -6.728 56.241 -61.093 1.00 89.71 245 ILE F O 1
ATOM 10587 N N . TYR F 3 229 ? -7.324 55.261 -63.039 1.00 75.01 246 TYR F N 1
ATOM 10588 C CA . TYR F 3 229 ? -5.949 55.127 -63.514 1.00 73.18 246 TYR F CA 1
ATOM 10589 C C . TYR F 3 229 ? -5.448 56.400 -64.193 1.00 71.19 246 TYR F C 1
ATOM 10590 O O . TYR F 3 229 ? -4.315 56.830 -63.954 1.00 65.24 246 TYR F O 1
ATOM 10599 N N . SER F 3 230 ? -6.265 56.968 -65.077 1.00 72.71 247 SER F N 1
ATOM 10600 C CA . SER F 3 230 ? -6.023 58.174 -65.839 1.00 63.61 247 SER F CA 1
ATOM 10601 C C . SER F 3 230 ? -7.230 59.085 -65.681 1.00 60.17 247 SER F C 1
ATOM 10602 O O . SER F 3 230 ? -8.362 58.595 -65.630 1.00 60.43 247 SER F O 1
ATOM 10605 N N . PRO F 3 231 ? -7.029 60.408 -65.565 1.00 61.63 248 PRO F N 1
ATOM 10606 C CA . PRO F 3 231 ? -5.731 61.089 -65.632 1.00 65.32 248 PRO F CA 1
ATOM 10607 C C . PRO F 3 231 ? -4.998 60.895 -64.333 1.00 73.45 248 PRO F C 1
ATOM 10608 O O . PRO F 3 231 ? -5.625 60.480 -63.368 1.00 81.11 248 PRO F O 1
ATOM 10612 N N . ASN F 3 232 ? -3.695 61.117 -64.309 1.00 80.74 249 ASN F N 1
ATOM 10613 C CA . ASN F 3 232 ? -2.957 61.110 -63.058 1.00 87.04 249 ASN F CA 1
ATOM 10614 C C . ASN F 3 232 ? -1.862 62.165 -63.150 1.00 93.63 249 ASN F C 1
ATOM 10615 O O . ASN F 3 232 ? -1.531 62.652 -64.235 1.00 89.24 249 ASN F O 1
ATOM 10620 N N . ASP F 3 233 ? -1.287 62.502 -61.992 1.00 97.64 250 ASP F N 1
ATOM 10621 C CA . ASP F 3 233 ? -0.407 63.666 -61.905 1.00 99.11 250 ASP F CA 1
ATOM 10622 C C . ASP F 3 233 ? 0.796 63.561 -62.835 1.00 100.99 250 ASP F C 1
ATOM 10623 O O . ASP F 3 233 ? 1.274 64.587 -63.336 1.00 111.55 250 ASP F O 1
ATOM 10628 N N . ARG F 3 234 ? 1.310 62.351 -63.075 1.00 90.03 251 ARG F N 1
ATOM 10629 C CA . ARG F 3 234 ? 2.562 62.241 -63.817 1.00 82.61 251 ARG F CA 1
ATOM 10630 C C . ARG F 3 234 ? 2.413 62.489 -65.314 1.00 80.41 251 ARG F C 1
ATOM 10631 O O . ARG F 3 234 ? 3.433 62.528 -66.017 1.00 74.45 251 ARG F O 1
ATOM 10639 N N . VAL F 3 235 ? 1.195 62.706 -65.813 1.00 88.23 252 VAL F N 1
ATOM 10640 C CA . VAL F 3 235 ? 0.955 63.124 -67.191 1.00 96.73 252 VAL F CA 1
ATOM 10641 C C . VAL F 3 235 ? 0.239 64.472 -67.186 1.00 101.24 252 VAL F C 1
ATOM 10642 O O . VAL F 3 235 ? -0.631 64.718 -66.342 1.00 104.37 252 VAL F O 1
ATOM 10646 N N . VAL F 3 236 ? 0.643 65.364 -68.100 1.00 99.75 253 VAL F N 1
ATOM 10647 C CA . VAL F 3 236 ? 0.019 66.676 -68.268 1.00 91.49 253 VAL F CA 1
ATOM 10648 C C . VAL F 3 236 ? -0.299 66.912 -69.740 1.00 91.95 253 VAL F C 1
ATOM 10649 O O . VAL F 3 236 ? 0.501 66.585 -70.624 1.00 90.37 253 VAL F O 1
ATOM 10653 N N . TYR F 3 237 ? -1.444 67.542 -69.987 1.00 93.90 254 TYR F N 1
ATOM 10654 C CA . TYR F 3 237 ? -1.997 67.726 -71.321 1.00 87.78 254 TYR F CA 1
ATOM 10655 C C . TYR F 3 237 ? -1.709 69.134 -71.814 1.00 92.24 254 TYR F C 1
ATOM 10656 O O . TYR F 3 237 ? -1.159 69.942 -71.070 1.00 93.96 254 TYR F O 1
ATOM 10665 N N . GLY F 3 242 ? -2.550 72.459 -81.299 1.00 113.84 259 GLY F N 1
ATOM 10666 C CA . GLY F 3 242 ? -3.765 71.768 -81.691 1.00 117.91 259 GLY F CA 1
ATOM 10667 C C . GLY F 3 242 ? -4.977 72.205 -80.893 1.00 122.04 259 GLY F C 1
ATOM 10668 O O . GLY F 3 242 ? -4.953 72.165 -79.664 1.00 121.35 259 GLY F O 1
ATOM 10669 N N . GLU F 3 243 ? -6.042 72.610 -81.592 1.00 126.64 260 GLU F N 1
ATOM 10670 C CA . GLU F 3 243 ? -7.210 73.176 -80.918 1.00 125.58 260 GLU F CA 1
ATOM 10671 C C . GLU F 3 243 ? -7.952 72.121 -80.096 1.00 120.65 260 GLU F C 1
ATOM 10672 O O . GLU F 3 243 ? -8.156 72.298 -78.889 1.00 124.69 260 GLU F O 1
ATOM 10678 N N . GLU F 3 244 ? -8.370 71.017 -80.725 1.00 110.15 261 GLU F N 1
ATOM 10679 C CA . GLU F 3 244 ? -9.173 70.020 -80.013 1.00 108.92 261 GLU F CA 1
ATOM 10680 C C . GLU F 3 244 ? -8.299 69.093 -79.172 1.00 93.70 261 GLU F C 1
ATOM 10681 O O . GLU F 3 244 ? -7.315 68.530 -79.661 1.00 91.76 261 GLU F O 1
ATOM 10687 N N . LEU F 3 245 ? -8.672 68.925 -77.907 1.00 85.21 262 LEU F N 1
ATOM 10688 C CA . LEU F 3 245 ? -7.904 68.122 -76.965 1.00 91.51 262 LEU F CA 1
ATOM 10689 C C . LEU F 3 245 ? -8.703 66.893 -76.538 1.00 88.67 262 LEU F C 1
ATOM 10690 O O . LEU F 3 245 ? -9.939 66.916 -76.512 1.00 90.70 262 LEU F O 1
ATOM 10695 N N . VAL F 3 246 ? -7.990 65.809 -76.222 1.00 87.34 263 VAL F N 1
ATOM 10696 C CA . VAL F 3 246 ? -8.613 64.557 -75.792 1.00 91.85 263 VAL F CA 1
ATOM 10697 C C . VAL F 3 246 ? -7.969 64.108 -74.481 1.00 82.43 263 VAL F C 1
ATOM 10698 O O . VAL F 3 246 ? -6.749 63.957 -74.386 1.00 76.42 263 VAL F O 1
ATOM 10702 N N . ILE F 3 247 ? -8.787 63.907 -73.450 1.00 79.36 264 ILE F N 1
ATOM 10703 C CA . ILE F 3 247 ? -8.310 63.404 -72.174 1.00 76.31 264 ILE F CA 1
ATOM 10704 C C . ILE F 3 247 ? -9.125 62.144 -71.839 1.00 74.04 264 ILE F C 1
ATOM 10705 O O . ILE F 3 247 ? -10.352 62.184 -71.902 1.00 73.41 264 ILE F O 1
ATOM 10710 N N . PRO F 3 248 ? -8.462 61.058 -71.521 1.00 74.22 265 PRO F N 1
ATOM 10711 C CA . PRO F 3 248 ? -9.184 59.836 -71.195 1.00 64.48 265 PRO F CA 1
ATOM 10712 C C . PRO F 3 248 ? -9.315 59.695 -69.692 1.00 64.90 265 PRO F C 1
ATOM 10713 O O . PRO F 3 248 ? -8.396 60.022 -68.930 1.00 60.08 265 PRO F O 1
ATOM 10717 N N . CYS F 3 249 ? -10.489 59.290 -69.255 1.00 67.59 266 CYS F N 1
ATOM 10718 C CA . CYS F 3 249 ? -10.693 58.882 -67.880 1.00 63.21 266 CYS F CA 1
ATOM 10719 C C . CYS F 3 249 ? -10.824 57.366 -67.874 1.00 64.28 266 CYS F C 1
ATOM 10720 O O . CYS F 3 249 ? -11.770 56.825 -68.451 1.00 63.28 266 CYS F O 1
ATOM 10723 N N . LYS F 3 250 ? -9.878 56.684 -67.231 1.00 69.21 267 LYS F N 1
ATOM 10724 C CA . LYS F 3 250 ? -9.834 55.219 -67.186 1.00 66.45 267 LYS F CA 1
ATOM 10725 C C . LYS F 3 250 ? -10.092 54.769 -65.748 1.00 60.32 267 LYS F C 1
ATOM 10726 O O . LYS F 3 250 ? -9.264 55.018 -64.864 1.00 56.77 267 LYS F O 1
ATOM 10732 N N . VAL F 3 251 ? -11.243 54.130 -65.508 1.00 56.11 268 VAL F N 1
ATOM 10733 C CA . VAL F 3 251 ? -11.666 53.702 -64.174 1.00 52.77 268 VAL F CA 1
ATOM 10734 C C . VAL F 3 251 ? -11.856 52.192 -64.130 1.00 62.52 268 VAL F C 1
ATOM 10735 O O . VAL F 3 251 ? -12.548 51.611 -64.983 1.00 61.77 268 VAL F O 1
ATOM 10739 N N . TYR F 3 252 ? -11.296 51.572 -63.093 1.00 60.87 269 TYR F N 1
ATOM 10740 C CA . TYR F 3 252 ? -11.501 50.161 -62.806 1.00 55.66 269 TYR F CA 1
ATOM 10741 C C . TYR F 3 252 ? -12.618 50.028 -61.778 1.00 53.23 269 TYR F C 1
ATOM 10742 O O . TYR F 3 252 ? -12.703 50.821 -60.833 1.00 54.73 269 TYR F O 1
ATOM 10751 N N . PHE F 3 253 ? -13.496 49.051 -62.000 1.00 46.00 270 PHE F N 1
ATOM 10752 C CA . PHE F 3 253 ? -14.632 48.755 -61.134 1.00 53.37 270 PHE F CA 1
ATOM 10753 C C . PHE F 3 253 ? -14.610 47.290 -60.731 1.00 57.27 270 PHE F C 1
ATOM 10754 O O . PHE F 3 253 ? -14.803 46.412 -61.582 1.00 57.70 270 PHE F O 1
ATOM 10762 N N . SER F 3 254 ? -14.482 47.035 -59.431 1.00 58.65 271 SER F N 1
ATOM 10763 C CA . SER F 3 254 ? -14.739 45.699 -58.913 1.00 45.16 271 SER F CA 1
ATOM 10764 C C . SER F 3 254 ? -16.161 45.275 -59.247 1.00 44.67 271 SER F C 1
ATOM 10765 O O . SER F 3 254 ? -17.095 46.075 -59.179 1.00 48.48 271 SER F O 1
ATOM 10768 N N . PHE F 3 255 ? -16.342 43.988 -59.545 1.00 38.25 272 PHE F N 1
ATOM 10769 C CA . PHE F 3 255 ? -17.688 43.510 -59.835 1.00 44.11 272 PHE F CA 1
ATOM 10770 C C . PHE F 3 255 ? -18.528 43.528 -58.556 1.00 48.19 272 PHE F C 1
ATOM 10771 O O . PHE F 3 255 ? -18.128 42.968 -57.533 1.00 55.18 272 PHE F O 1
ATOM 10779 N N . ILE F 3 256 ? -19.700 44.170 -58.620 1.00 51.86 273 ILE F N 1
ATOM 10780 C CA . ILE F 3 256 ? -20.660 44.221 -57.517 1.00 55.90 273 ILE F CA 1
ATOM 10781 C C . ILE F 3 256 ? -22.049 44.021 -58.105 1.00 68.06 273 ILE F C 1
ATOM 10782 O O . ILE F 3 256 ? -22.455 44.778 -58.995 1.00 73.65 273 ILE F O 1
ATOM 10787 N N . MET F 3 257 ? -22.819 43.088 -57.527 1.00 73.55 274 MET F N 1
ATOM 10788 C CA . MET F 3 257 ? -23.957 42.485 -58.225 1.00 76.54 274 MET F CA 1
ATOM 10789 C C . MET F 3 257 ? -24.930 43.504 -58.799 1.00 80.02 274 MET F C 1
ATOM 10790 O O . MET F 3 257 ? -25.069 43.605 -60.024 1.00 79.72 274 MET F O 1
ATOM 10795 N N . ASP F 3 258 ? -25.601 44.267 -57.948 1.00 75.18 275 ASP F N 1
ATOM 10796 C CA . ASP F 3 258 ? -26.627 45.195 -58.411 1.00 76.88 275 ASP F CA 1
ATOM 10797 C C . ASP F 3 258 ? -26.093 46.611 -58.243 1.00 81.30 275 ASP F C 1
ATOM 10798 O O . ASP F 3 258 ? -26.643 47.422 -57.509 1.00 87.94 275 ASP F O 1
ATOM 10803 N N . SER F 3 259 ? -25.027 46.912 -58.980 1.00 79.66 276 SER F N 1
ATOM 10804 C CA . SER F 3 259 ? -24.324 48.180 -58.861 1.00 75.41 276 SER F CA 1
ATOM 10805 C C . SER F 3 259 ? -24.348 48.937 -60.168 1.00 74.28 276 SER F C 1
ATOM 10806 O O . SER F 3 259 ? -24.214 48.355 -61.245 1.00 67.59 276 SER F O 1
ATOM 10809 N N . HIS F 3 260 ? -24.432 50.255 -60.042 1.00 83.46 277 HIS F N 1
ATOM 10810 C CA . HIS F 3 260 ? -24.646 51.144 -61.166 1.00 91.90 277 HIS F CA 1
ATOM 10811 C C . HIS F 3 260 ? -23.305 51.834 -61.338 1.00 80.18 277 HIS F C 1
ATOM 10812 O O . HIS F 3 260 ? -23.032 52.812 -60.641 1.00 78.64 277 HIS F O 1
ATOM 10819 N N . ASN F 3 261 ? -22.450 51.331 -62.206 1.00 79.69 278 ASN F N 1
ATOM 10820 C CA . ASN F 3 261 ? -21.139 51.946 -62.349 1.00 77.33 278 ASN F CA 1
ATOM 10821 C C . ASN F 3 261 ? -21.245 53.192 -63.211 1.00 82.38 278 ASN F C 1
ATOM 10822 O O . ASN F 3 261 ? -21.800 53.143 -64.312 1.00 82.28 278 ASN F O 1
ATOM 10827 N N . GLU F 3 262 ? -20.673 54.301 -62.738 1.00 88.05 279 GLU F N 1
ATOM 10828 C CA . GLU F 3 262 ? -20.825 55.581 -63.423 1.00 85.38 279 GLU F CA 1
ATOM 10829 C C . GLU F 3 262 ? -19.484 56.291 -63.495 1.00 85.59 279 GLU F C 1
ATOM 10830 O O . GLU F 3 262 ? -18.748 56.339 -62.504 1.00 84.70 279 GLU F O 1
ATOM 10836 N N . VAL F 3 263 ? -19.166 56.823 -64.668 1.00 88.72 280 VAL F N 1
ATOM 10837 C CA . VAL F 3 263 ? -18.034 57.723 -64.845 1.00 89.51 280 VAL F CA 1
ATOM 10838 C C . VAL F 3 263 ? -18.477 58.919 -65.684 1.00 91.45 280 VAL F C 1
ATOM 10839 O O . VAL F 3 263 ? -19.167 58.758 -66.696 1.00 89.70 280 VAL F O 1
ATOM 10843 N N . TRP F 3 264 ? -18.087 60.119 -65.258 1.00 92.18 281 TRP F N 1
ATOM 10844 C CA . TRP F 3 264 ? -18.463 61.340 -65.963 1.00 88.17 281 TRP F CA 1
ATOM 10845 C C . TRP F 3 264 ? -17.426 62.425 -65.702 1.00 79.75 281 TRP F C 1
ATOM 10846 O O . TRP F 3 264 ? -16.674 62.362 -64.729 1.00 78.20 281 TRP F O 1
ATOM 10857 N N . TRP F 3 265 ? -17.402 63.435 -66.579 1.00 76.44 282 TRP F N 1
ATOM 10858 C CA . TRP F 3 265 ? -16.461 64.554 -66.526 1.00 72.18 282 TRP F CA 1
ATOM 10859 C C . TRP F 3 265 ? -17.148 65.827 -66.028 1.00 78.60 282 TRP F C 1
ATOM 10860 O O . TRP F 3 265 ? -18.370 65.988 -66.128 1.00 62.87 282 TRP F O 1
ATOM 10871 N N . THR F 3 266 ? -16.341 66.742 -65.484 1.00 83.97 283 THR F N 1
ATOM 10872 C CA . THR F 3 266 ? -16.793 68.086 -65.134 1.00 87.87 283 THR F CA 1
ATOM 10873 C C . THR F 3 266 ? -15.868 69.136 -65.720 1.00 93.80 283 THR F C 1
ATOM 10874 O O . THR F 3 266 ? -14.637 69.081 -65.546 1.00 92.99 283 THR F O 1
ATOM 10878 N N . ILE F 3 267 ? -16.491 70.105 -66.380 1.00 105.13 284 ILE F N 1
ATOM 10879 C CA . ILE F 3 267 ? -15.833 71.308 -66.853 1.00 108.58 284 ILE F CA 1
ATOM 10880 C C . ILE F 3 267 ? -16.275 72.366 -65.852 1.00 114.39 284 ILE F C 1
ATOM 10881 O O . ILE F 3 267 ? -17.316 73.001 -66.028 1.00 121.90 284 ILE F O 1
ATOM 10886 N N . ASP F 3 268 ? -15.472 72.576 -64.810 1.00 114.45 285 ASP F N 1
ATOM 10887 C CA . ASP F 3 268 ? -15.838 73.450 -63.690 1.00 111.21 285 ASP F CA 1
ATOM 10888 C C . ASP F 3 268 ? -17.264 73.180 -63.214 1.00 112.08 285 ASP F C 1
ATOM 10889 O O . ASP F 3 268 ? -17.991 74.098 -62.824 1.00 119.48 285 ASP F O 1
ATOM 10894 N N . GLY F 3 269 ? -17.671 71.912 -63.257 1.00 107.47 286 GLY F N 1
ATOM 10895 C CA . GLY F 3 269 ? -18.905 71.483 -62.632 1.00 110.41 286 GLY F CA 1
ATOM 10896 C C . GLY F 3 269 ? -20.108 71.200 -63.522 1.00 116.52 286 GLY F C 1
ATOM 10897 O O . GLY F 3 269 ? -21.230 71.209 -63.005 1.00 125.67 286 GLY F O 1
ATOM 10898 N N . LYS F 3 270 ? -19.929 70.944 -64.821 1.00 112.98 287 LYS F N 1
ATOM 10899 C CA . LYS F 3 270 ? -21.093 70.651 -65.657 1.00 110.39 287 LYS F CA 1
ATOM 10900 C C . LYS F 3 270 ? -20.672 69.995 -66.965 1.00 111.15 287 LYS F C 1
ATOM 10901 O O . LYS F 3 270 ? -19.534 70.139 -67.417 1.00 113.33 287 LYS F O 1
ATOM 10907 N N . LYS F 3 271 ? -21.629 69.286 -67.569 1.00 111.85 288 LYS F N 1
ATOM 10908 C CA . LYS F 3 271 ? -21.512 68.686 -68.905 1.00 112.46 288 LYS F CA 1
ATOM 10909 C C . LYS F 3 271 ? -20.161 68.048 -69.206 1.00 109.45 288 LYS F C 1
ATOM 10910 O O . LYS F 3 271 ? -19.643 68.190 -70.315 1.00 111.29 288 LYS F O 1
ATOM 10916 N N . ASN F 3 282 ? -17.066 60.052 -75.849 1.00 68.84 299 ASN F N 1
ATOM 10917 C CA . ASN F 3 282 ? -16.995 58.626 -76.178 1.00 85.91 299 ASN F CA 1
ATOM 10918 C C . ASN F 3 282 ? -16.737 57.700 -74.990 1.00 85.42 299 ASN F C 1
ATOM 10919 O O . ASN F 3 282 ? -15.690 57.767 -74.351 1.00 88.53 299 ASN F O 1
ATOM 10924 N N . GLU F 3 283 ? -17.710 56.850 -74.691 1.00 83.47 300 GLU F N 1
ATOM 10925 C CA . GLU F 3 283 ? -17.610 55.866 -73.626 1.00 81.57 300 GLU F CA 1
ATOM 10926 C C . GLU F 3 283 ? -17.225 54.524 -74.236 1.00 73.60 300 GLU F C 1
ATOM 10927 O O . GLU F 3 283 ? -17.670 54.196 -75.338 1.00 77.95 300 GLU F O 1
ATOM 10933 N N . SER F 3 284 ? -16.346 53.781 -73.559 1.00 72.52 301 SER F N 1
ATOM 10934 C CA . SER F 3 284 ? -16.084 52.391 -73.926 1.00 68.02 301 SER F CA 1
ATOM 10935 C C . SER F 3 284 ? -15.835 51.572 -72.662 1.00 64.23 301 SER F C 1
ATOM 10936 O O . SER F 3 284 ? -15.445 52.110 -71.620 1.00 59.78 301 SER F O 1
ATOM 10939 N N . VAL F 3 285 ? -16.043 50.253 -72.769 1.00 67.94 302 VAL F N 1
ATOM 10940 C CA . VAL F 3 285 ? -16.004 49.357 -71.611 1.00 72.55 302 VAL F CA 1
ATOM 10941 C C . VAL F 3 285 ? -15.260 48.064 -71.957 1.00 71.19 302 VAL F C 1
ATOM 10942 O O . VAL F 3 285 ? -15.360 47.547 -73.075 1.00 74.38 302 VAL F O 1
ATOM 10946 N N . SER F 3 286 ? -14.513 47.539 -70.987 1.00 67.66 303 SER F N 1
ATOM 10947 C CA . SER F 3 286 ? -13.793 46.283 -71.136 1.00 71.49 303 SER F CA 1
ATOM 10948 C C . SER F 3 286 ? -14.084 45.374 -69.943 1.00 67.28 303 SER F C 1
ATOM 10949 O O . SER F 3 286 ? -14.106 45.825 -68.794 1.00 57.43 303 SER F O 1
ATOM 10952 N N . TYR F 3 287 ? -14.291 44.089 -70.212 1.00 63.94 304 TYR F N 1
ATOM 10953 C CA . TYR F 3 287 ? -14.677 43.145 -69.175 1.00 58.91 304 TYR F CA 1
ATOM 10954 C C . TYR F 3 287 ? -13.546 42.156 -68.938 1.00 61.62 304 TYR F C 1
ATOM 10955 O O . TYR F 3 287 ? -12.933 41.659 -69.887 1.00 75.98 304 TYR F O 1
ATOM 10964 N N . SER F 3 288 ? -13.295 41.844 -67.673 1.00 51.60 305 SER F N 1
ATOM 10965 C CA . SER F 3 288 ? -12.296 40.851 -67.323 1.00 59.04 305 SER F CA 1
ATOM 10966 C C . SER F 3 288 ? -12.939 39.458 -67.319 1.00 70.74 305 SER F C 1
ATOM 10967 O O . SER F 3 288 ? -14.129 39.277 -67.611 1.00 68.45 305 SER F O 1
ATOM 10970 N N . SER F 3 289 ? -12.138 38.451 -66.974 1.00 81.08 306 SER F N 1
ATOM 10971 C CA . SER F 3 289 ? -12.683 37.106 -66.838 1.00 86.05 306 SER F CA 1
ATOM 10972 C C . SER F 3 289 ? -13.767 37.069 -65.770 1.00 84.26 306 SER F C 1
ATOM 10973 O O . SER F 3 289 ? -14.870 36.564 -66.009 1.00 89.87 306 SER F O 1
ATOM 10976 N N . THR F 3 290 ? -13.489 37.635 -64.596 1.00 68.31 307 THR F N 1
ATOM 10977 C CA . THR F 3 290 ? -14.457 37.662 -63.508 1.00 54.23 307 THR F CA 1
ATOM 10978 C C . THR F 3 290 ? -15.430 38.837 -63.585 1.00 53.69 307 THR F C 1
ATOM 10979 O O . THR F 3 290 ? -16.133 39.109 -62.605 1.00 46.50 307 THR F O 1
ATOM 10983 N N . GLU F 3 291 ? -15.495 39.520 -64.733 1.00 54.80 308 GLU F N 1
ATOM 10984 C CA . GLU F 3 291 ? -16.464 40.567 -65.042 1.00 48.76 308 GLU F CA 1
ATOM 10985 C C . GLU F 3 291 ? -16.252 41.846 -64.247 1.00 62.32 308 GLU F C 1
ATOM 10986 O O . GLU F 3 291 ? -17.181 42.650 -64.119 1.00 65.40 308 GLU F O 1
ATOM 10992 N N . ASP F 3 292 ? -15.049 42.074 -63.725 1.00 62.65 309 ASP F N 1
ATOM 10993 C CA . ASP F 3 292 ? -14.682 43.415 -63.286 1.00 59.65 309 ASP F CA 1
ATOM 10994 C C . ASP F 3 292 ? -14.536 44.308 -64.518 1.00 49.34 309 ASP F C 1
ATOM 10995 O O . ASP F 3 292 ? -14.044 43.866 -65.557 1.00 50.61 309 ASP F O 1
ATOM 11000 N N . GLU F 3 293 ? -14.973 45.563 -64.419 1.00 50.85 310 GLU F N 1
ATOM 11001 C CA . GLU F 3 293 ? -15.065 46.423 -65.600 1.00 56.96 310 GLU F CA 1
ATOM 11002 C C . GLU F 3 293 ? -13.976 47.489 -65.604 1.00 52.92 310 GLU F C 1
ATOM 11003 O O . GLU F 3 293 ? -13.616 48.024 -64.561 1.00 57.83 310 GLU F O 1
ATOM 11009 N N . THR F 3 294 ? -13.439 47.786 -66.780 1.00 48.89 311 THR F N 1
ATOM 11010 C CA . THR F 3 294 ? -12.569 48.940 -66.986 1.00 49.88 311 THR F CA 1
ATOM 11011 C C . THR F 3 294 ? -13.207 49.826 -68.044 1.00 59.10 311 THR F C 1
ATOM 11012 O O . THR F 3 294 ? -13.295 49.436 -69.213 1.00 60.53 311 THR F O 1
ATOM 11016 N N . ARG F 3 295 ? -13.680 50.998 -67.621 1.00 59.71 312 ARG F N 1
ATOM 11017 C CA . ARG F 3 295 ? -14.361 51.938 -68.501 1.00 55.07 312 ARG F CA 1
ATOM 11018 C C . ARG F 3 295 ? -13.408 53.075 -68.824 1.00 60.95 312 ARG F C 1
ATOM 11019 O O . ARG F 3 295 ? -12.753 53.617 -67.924 1.00 54.07 312 ARG F O 1
ATOM 11027 N N . THR F 3 296 ? -13.321 53.428 -70.101 1.00 63.97 313 THR F N 1
ATOM 11028 C CA . THR F 3 296 ? -12.549 54.590 -70.514 1.00 63.58 313 THR F CA 1
ATOM 11029 C C . THR F 3 296 ? -13.503 55.559 -71.204 1.00 72.69 313 THR F C 1
ATOM 11030 O O . THR F 3 296 ? -14.145 55.201 -72.199 1.00 80.17 313 THR F O 1
ATOM 11034 N N . GLN F 3 297 ? -13.597 56.779 -70.677 1.00 72.90 314 GLN F N 1
ATOM 11035 C CA . GLN F 3 297 ? -14.438 57.818 -71.259 1.00 75.95 314 GLN F CA 1
ATOM 11036 C C . GLN F 3 297 ? -13.537 58.960 -71.702 1.00 75.41 314 GLN F C 1
ATOM 11037 O O . GLN F 3 297 ? -12.935 59.645 -70.869 1.00 73.94 314 GLN F O 1
ATOM 11043 N N . ILE F 3 298 ? -13.461 59.167 -73.011 1.00 79.73 315 ILE F N 1
ATOM 11044 C CA . ILE F 3 298 ? -12.558 60.139 -73.611 1.00 80.49 315 ILE F CA 1
ATOM 11045 C C . ILE F 3 298 ? -13.330 61.395 -73.980 1.00 75.87 315 ILE F C 1
ATOM 11046 O O . ILE F 3 298 ? -14.385 61.318 -74.624 1.00 79.21 315 ILE F O 1
ATOM 11051 N N . LEU F 3 299 ? -12.791 62.552 -73.608 1.00 72.25 316 LEU F N 1
ATOM 11052 C CA . LEU F 3 299 ? -13.470 63.798 -73.954 1.00 82.14 316 LEU F CA 1
ATOM 11053 C C . LEU F 3 299 ? -12.582 64.641 -74.868 1.00 87.79 316 LEU F C 1
ATOM 11054 O O . LEU F 3 299 ? -11.354 64.574 -74.789 1.00 89.42 316 LEU F O 1
ATOM 11059 N N . PRO F 3 306 ? -8.671 76.878 -77.060 1.00 131.37 323 PRO F N 1
ATOM 11060 C CA . PRO F 3 306 ? -8.796 78.333 -77.155 1.00 130.64 323 PRO F CA 1
ATOM 11061 C C . PRO F 3 306 ? -8.628 79.039 -75.798 1.00 129.80 323 PRO F C 1
ATOM 11062 O O . PRO F 3 306 ? -7.500 79.288 -75.379 1.00 130.09 323 PRO F O 1
ATOM 11066 N N . GLU F 3 307 ? -9.729 79.458 -75.177 1.00 129.73 324 GLU F N 1
ATOM 11067 C CA . GLU F 3 307 ? -9.694 79.876 -73.780 1.00 123.80 324 GLU F CA 1
ATOM 11068 C C . GLU F 3 307 ? -9.880 78.710 -72.817 1.00 118.37 324 GLU F C 1
ATOM 11069 O O . GLU F 3 307 ? -9.533 78.842 -71.637 1.00 115.68 324 GLU F O 1
ATOM 11075 N N . ASP F 3 308 ? -10.407 77.577 -73.314 1.00 111.78 325 ASP F N 1
ATOM 11076 C CA . ASP F 3 308 ? -10.779 76.418 -72.500 1.00 103.01 325 ASP F CA 1
ATOM 11077 C C . ASP F 3 308 ? -9.612 75.825 -71.717 1.00 91.27 325 ASP F C 1
ATOM 11078 O O . ASP F 3 308 ? -9.839 75.031 -70.797 1.00 86.87 325 ASP F O 1
ATOM 11083 N N . LEU F 3 309 ? -8.378 76.178 -72.053 1.00 83.94 326 LEU F N 1
ATOM 11084 C CA . LEU F 3 309 ? -7.220 75.552 -71.436 1.00 74.93 326 LEU F CA 1
ATOM 11085 C C . LEU F 3 309 ? -6.913 76.082 -70.039 1.00 80.12 326 LEU F C 1
ATOM 11086 O O . LEU F 3 309 ? -6.004 75.555 -69.391 1.00 76.49 326 LEU F O 1
ATOM 11091 N N . ARG F 3 310 ? -7.583 77.148 -69.583 1.00 87.20 327 ARG F N 1
ATOM 11092 C CA . ARG F 3 310 ? -7.487 77.550 -68.176 1.00 84.61 327 ARG F CA 1
ATOM 11093 C C . ARG F 3 310 ? -8.354 76.687 -67.252 1.00 89.00 327 ARG F C 1
ATOM 11094 O O . ARG F 3 310 ? -8.083 76.622 -66.045 1.00 89.40 327 ARG F O 1
ATOM 11102 N N . ARG F 3 311 ? -9.452 76.117 -67.769 1.00 93.17 328 ARG F N 1
ATOM 11103 C CA . ARG F 3 311 ? -10.469 75.459 -66.946 1.00 94.40 328 ARG F CA 1
ATOM 11104 C C . ARG F 3 311 ? -9.917 74.228 -66.206 1.00 80.96 328 ARG F C 1
ATOM 11105 O O . ARG F 3 311 ? -8.861 73.680 -66.532 1.00 73.78 328 ARG F O 1
ATOM 11113 N N . ASN F 3 312 ? -10.691 73.778 -65.210 1.00 74.89 329 ASN F N 1
ATOM 11114 C CA . ASN F 3 312 ? -10.346 72.663 -64.327 1.00 82.30 329 ASN F CA 1
ATOM 11115 C C . ASN F 3 312 ? -11.228 71.462 -64.669 1.00 84.99 329 ASN F C 1
ATOM 11116 O O . ASN F 3 312 ? -12.433 71.472 -64.400 1.00 84.26 329 ASN F O 1
ATOM 11121 N N . TYR F 3 313 ? -10.623 70.434 -65.262 1.00 82.33 330 TYR F N 1
ATOM 11122 C CA . TYR F 3 313 ? -11.332 69.253 -65.747 1.00 81.16 330 TYR F CA 1
ATOM 11123 C C . TYR F 3 313 ? -11.213 68.155 -64.700 1.00 78.79 330 TYR F C 1
ATOM 11124 O O . TYR F 3 313 ? -10.098 67.745 -64.366 1.00 82.36 330 TYR F O 1
ATOM 11133 N N . VAL F 3 314 ? -12.331 67.640 -64.204 1.00 67.50 331 VAL F N 1
ATOM 11134 C CA . VAL F 3 314 ? -12.206 66.603 -63.191 1.00 68.25 331 VAL F CA 1
ATOM 11135 C C . VAL F 3 314 ? -13.028 65.403 -63.626 1.00 77.72 331 VAL F C 1
ATOM 11136 O O . VAL F 3 314 ? -14.205 65.545 -63.966 1.00 82.09 331 VAL F O 1
ATOM 11140 N N . CYS F 3 315 ? -12.415 64.224 -63.590 1.00 73.84 332 CYS F N 1
ATOM 11141 C CA . CYS F 3 315 ? -13.116 62.978 -63.841 1.00 69.37 332 CYS F CA 1
ATOM 11142 C C . CYS F 3 315 ? -13.633 62.366 -62.549 1.00 56.55 332 CYS F C 1
ATOM 11143 O O . CYS F 3 315 ? -12.891 62.244 -61.570 1.00 55.63 332 CYS F O 1
ATOM 11146 N N . HIS F 3 316 ? -14.888 61.937 -62.576 1.00 58.03 333 HIS F N 1
ATOM 11147 C CA . HIS F 3 316 ? -15.588 61.366 -61.437 1.00 67.29 333 HIS F CA 1
ATOM 11148 C C . HIS F 3 316 ? -16.055 59.958 -61.755 1.00 60.83 333 HIS F C 1
ATOM 11149 O O . HIS F 3 316 ? -16.442 59.655 -62.892 1.00 61.49 333 HIS F O 1
ATOM 11156 N N . ALA F 3 317 ? -16.057 59.111 -60.731 1.00 50.90 334 ALA F N 1
ATOM 11157 C CA . ALA F 3 317 ? -16.626 57.785 -60.872 1.00 49.80 334 ALA F CA 1
ATOM 11158 C C . ALA F 3 317 ? -17.271 57.399 -59.552 1.00 60.33 334 ALA F C 1
ATOM 11159 O O . ALA F 3 317 ? -16.920 57.931 -58.496 1.00 64.60 334 ALA F O 1
ATOM 11161 N N . ARG F 3 318 ? -18.255 56.509 -59.631 1.00 60.84 335 ARG F N 1
ATOM 11162 C CA . ARG F 3 318 ? -18.966 56.044 -58.454 1.00 62.19 335 ARG F CA 1
ATOM 11163 C C . ARG F 3 318 ? -19.515 54.639 -58.695 1.00 68.68 335 ARG F C 1
ATOM 11164 O O . ARG F 3 318 ? -19.911 54.277 -59.816 1.00 74.24 335 ARG F O 1
ATOM 11172 N N . ASN F 3 319 ? -19.489 53.845 -57.622 1.00 62.68 336 ASN F N 1
ATOM 11173 C CA . ASN F 3 319 ? -20.169 52.561 -57.544 1.00 63.18 336 ASN F CA 1
ATOM 11174 C C . ASN F 3 319 ? -20.668 52.383 -56.117 1.00 67.65 336 ASN F C 1
ATOM 11175 O O . ASN F 3 319 ? -20.533 53.282 -55.277 1.00 71.08 336 ASN F O 1
ATOM 11180 N N . THR F 3 320 ? -21.266 51.217 -55.851 1.00 63.17 337 THR F N 1
ATOM 11181 C CA . THR F 3 320 ? -21.910 50.994 -54.559 1.00 64.65 337 THR F CA 1
ATOM 11182 C C . THR F 3 320 ? -20.957 51.198 -53.387 1.00 62.43 337 THR F C 1
ATOM 11183 O O . THR F 3 320 ? -21.399 51.571 -52.291 1.00 63.26 337 THR F O 1
ATOM 11187 N N . LYS F 3 321 ? -19.651 51.006 -53.595 1.00 52.94 338 LYS F N 1
ATOM 11188 C CA . LYS F 3 321 ? -18.717 51.115 -52.481 1.00 56.04 338 LYS F CA 1
ATOM 11189 C C . LYS F 3 321 ? -18.136 52.509 -52.311 1.00 66.29 338 LYS F C 1
ATOM 11190 O O . LYS F 3 321 ? -17.443 52.757 -51.317 1.00 71.94 338 LYS F O 1
ATOM 11196 N N . GLY F 3 322 ? -18.417 53.439 -53.210 1.00 66.00 339 GLY F N 1
ATOM 11197 C CA . GLY F 3 322 ? -17.907 54.770 -52.966 1.00 69.54 339 GLY F CA 1
ATOM 11198 C C . GLY F 3 322 ? -17.785 55.566 -54.247 1.00 72.47 339 GLY F C 1
ATOM 11199 O O . GLY F 3 322 ? -18.384 55.233 -55.270 1.00 76.68 339 GLY F O 1
ATOM 11200 N N . GLU F 3 323 ? -16.996 56.631 -54.139 1.00 70.46 340 GLU F N 1
ATOM 11201 C CA . GLU F 3 323 ? -16.845 57.643 -55.166 1.00 70.73 340 GLU F CA 1
ATOM 11202 C C . GLU F 3 323 ? -15.383 58.045 -55.252 1.00 69.00 340 GLU F C 1
ATOM 11203 O O . GLU F 3 323 ? -14.709 58.173 -54.226 1.00 78.06 340 GLU F O 1
ATOM 11209 N N . ALA F 3 324 ? -14.891 58.236 -56.471 1.00 62.36 341 ALA F N 1
ATOM 11210 C CA . ALA F 3 324 ? -13.523 58.680 -56.679 1.00 64.57 341 ALA F CA 1
ATOM 11211 C C . ALA F 3 324 ? -13.513 59.826 -57.674 1.00 61.81 341 ALA F C 1
ATOM 11212 O O . ALA F 3 324 ? -14.382 59.918 -58.546 1.00 60.43 341 ALA F O 1
ATOM 11214 N N . GLU F 3 325 ? -12.501 60.682 -57.552 1.00 61.65 342 GLU F N 1
ATOM 11215 C CA . GLU F 3 325 ? -12.381 61.864 -58.397 1.00 71.97 342 GLU F CA 1
ATOM 11216 C C . GLU F 3 325 ? -10.909 62.165 -58.645 1.00 66.36 342 GLU F C 1
ATOM 11217 O O . GLU F 3 325 ? -10.076 61.990 -57.751 1.00 75.85 342 GLU F O 1
ATOM 11223 N N . GLN F 3 326 ? -10.595 62.631 -59.850 1.00 61.62 343 GLN F N 1
ATOM 11224 C CA . GLN F 3 326 ? -9.225 63.010 -60.173 1.00 69.93 343 GLN F CA 1
ATOM 11225 C C . GLN F 3 326 ? -9.219 64.118 -61.217 1.00 78.18 343 GLN F C 1
ATOM 11226 O O . GLN F 3 326 ? -9.901 64.017 -62.240 1.00 78.34 343 GLN F O 1
ATOM 11232 N N . ALA F 3 327 ? -8.430 65.162 -60.961 1.00 78.76 344 ALA F N 1
ATOM 11233 C CA . ALA F 3 327 ? -8.362 66.319 -61.841 1.00 76.89 344 ALA F CA 1
ATOM 11234 C C . ALA F 3 327 ? -7.272 66.120 -62.877 1.00 77.33 344 ALA F C 1
ATOM 11235 O O . ALA F 3 327 ? -6.185 65.629 -62.566 1.00 83.29 344 ALA F O 1
ATOM 11237 N N . ALA F 3 328 ? -7.570 66.499 -64.109 1.00 72.92 345 ALA F N 1
ATOM 11238 C CA . ALA F 3 328 ? -6.572 66.468 -65.157 1.00 74.07 345 ALA F CA 1
ATOM 11239 C C . ALA F 3 328 ? -5.814 67.785 -65.140 1.00 71.44 345 ALA F C 1
ATOM 11240 O O . ALA F 3 328 ? -6.369 68.832 -64.804 1.00 75.96 345 ALA F O 1
ATOM 11242 N N . LYS F 3 329 ? -4.530 67.718 -65.474 1.00 68.79 346 LYS F N 1
ATOM 11243 C CA . LYS F 3 329 ? -3.675 68.898 -65.549 1.00 68.57 346 LYS F CA 1
ATOM 11244 C C . LYS F 3 329 ? -3.713 69.430 -66.980 1.00 75.30 346 LYS F C 1
ATOM 11245 O O . LYS F 3 329 ? -3.275 68.752 -67.909 1.00 76.81 346 LYS F O 1
ATOM 11251 N N . VAL F 3 330 ? -4.272 70.631 -67.159 1.00 80.07 347 VAL F N 1
ATOM 11252 C CA . VAL F 3 330 ? -4.511 71.235 -68.477 1.00 81.88 347 VAL F CA 1
ATOM 11253 C C . VAL F 3 330 ? -3.862 72.615 -68.554 1.00 87.97 347 VAL F C 1
ATOM 11254 O O . VAL F 3 330 ? -4.307 73.556 -67.882 1.00 68.87 347 VAL F O 1
ATOM 11258 N N . LYS F 3 331 ? -2.826 72.737 -69.377 1.00 83.95 348 LYS F N 1
ATOM 11259 C CA . LYS F 3 331 ? -2.150 73.999 -69.614 1.00 79.94 348 LYS F CA 1
ATOM 11260 C C . LYS F 3 331 ? -2.309 74.415 -71.080 1.00 94.26 348 LYS F C 1
ATOM 11261 O O . LYS F 3 331 ? -3.000 75.391 -71.401 1.00 102.58 348 LYS F O 1
#

Sequence (1405 aa):
SLLTQSPASLSTYNDQSVSFVLEYVINVDDSGKDQEQDQVLLRYYESPSPASQSGDGVDGKKLMVNMSPIKDTDIWLHANDKDYSVELQRSPPEQAFFVLHKKSSDFVSFESKNLPGTYIGVKDNQLALVEEKDESSNNIMFKLSKSSWGLENEALIVRCPPVEWRIFVSRDRLKFLPARVEDSGIYACVIRKTGYLNVTIHKKPPSCNIPDYLMYSTVRGSDKNFKITCPTIDLYNWTAPVQWFKNCKALQEPRFRAHRSYLFIDNVTHDDEGDYTCQFTHAENGTNYIVTATRSFTVEEKGFSMFPVITNPPYNHTMEPASIACSACFGKGSHFLADVLWQINKTVVGNESSSNDMDCLTSVLRITGEYDCLALNLHGMIRHTIRLRCDDWGLDTMRQIQVFEDEPARIKCPLFEHFLKYNYSTAHSSGLTLIWYWTRQDRDLEEPINFRLPENRISKEKDVLWFRPTLLQDTGQYTCMLRNTTYCSKVAFPLEVVQKDSCFNSAMRFPVHKMYIEHGIHKITCPNVDGYFPSSVKPSVTWYKGCTEIVDFHNVLPEGMQLSFFIPLVSNNGQYTCVVTYPENGRLFHLTRTVTVKVVGSPKDALPPQIYSPNDRVVYEKVIPCKVYFSFIMDSHNEVWWTIDGKKNESVSYSSTEDETRTQILSPEDLRRNYVCHARNTKGEAEQAAKVKSLLTQSPASLSTYNDQSVSFVLEYVINVDDSGKDQEQDQVLLRYYESPSPASQSGDGVDGKKLMVNMSPIKDTDIWLHANDKDYSVELQRSPPEQAFFVLHKKSSDFVSFESKNLPGTYIGVKDNQLALVEEKDESSNNIMFKLSKSKSSWGLENEALIVRCPQPVEWYYSDTRIFVSRDRLKFLPARVEDSGIYACVIRKTGYLNVTIHKKPPSCNIPDYLMYSTVRGSDKNFKITCPTIDLYNWTAPVQWFKNCKALQEPRFRAHRSYLFIDNVTHDDEGDYTCQFTHAENGTNYIVTATRSFTVEEKGFSMFPVITNPPYNHTMEPASIACSACFGKGSHFLADVLWQINKTVVGNFGEARIQEEESNDMDCLTSVLRIEKDLSLEYDCLALNLHGMIRHTIRRCDDWGLDTMRQIQVFEDEPARIKCPLFEHFLKYNYSTAHSSGLTLIWYWTRQDRDLEEPINFRLPENRISKEKDVLWFRPTLLQDTGQYTCMLRNTTYCSKVAFPLEVVQKDSCFNSAMRFPVHKMYIEHGIHKITCPNVDGYFPSSVKPSVTWYKGCTEIVDFHNVLPEGMQLSFFIPLVSNNGQYTCVVTYPENGRLFHLTRTVTVKVVGSPKDALPPQIYSPNDRVVYGEELVIPCKVYFSFIMDSHNEVWWTIDGKKNESVSYSSTEDETRTQILPEDLRRNYVCHARNTKGEAEQAAKVK

Secondary structure (DSSP, 8-state):
---EEEEEEEEETTS-EEEEE---EEEEE--BTTPPPP-EEEEEEEEEEE-TTS-TT---EEEEEEEEESS-TT-EEEE-TTT-BEEEE----GGG-EEEEE-SSS-EEEEESSSTTEEEEEETTEEEEEE--TTTGGGG-EEEE-/-EEEETTEEEEEE---EE---EEETTEEEEEEE-GGG-SEEEEEE--EEEEEEEEEPPPSSSS--GGGEEEEEEEETTB-EEE-TTGGGS---SPPEEEETTEE--SSSEEEETTEEEETT--GGG-EEEEEEEEEEETTEEEEEEEEEEEEEE--B---S-EEEES-SSEE----EEEEEEE--SB--S-EEEEEEESSSB------S--S-EEEEEEE----EEEEEEETTEEEEEEEE-/---EEEES-SSPEEEETTS-EEEE-THHHHT-S--HHHHHHTT-EEEEEEEETT-SS-EEPP---TT-SEEEETTEEEESS--GGG-EEEEEEEE-SS-EEEEEEEEEEE---TT---S--PPEEEEETTSS-EEEE-SS-TTSS-TT---EEEEEETTEEES--SSEEEETTEEEESS--GGG-EEEEEEEEEEETTEEEEEEEEEEEEEE--GGG--S-EEEES-TT--B---EEEEEEE---TT---EEEEEESS---EEEEE-TT--EEEEEEE---TTTS-EEEEEEETTEEEEEEE-B-/---EEEEEEEEETTS-EEEE-----EEEE--BTT-PPPEEEEEEEEEEEE-TTS-TT---EEEEEEEEESS-TT-EEEE-TTT-BEEEE----GGG-EEEEE-SSS-EEEEESSSTTEEEEEETTEEEEEE--TTTGGGG-EEEE-/-EEEEEETTEEEEEE----EEEEES---EEEETTEEEEEEE-GGG-EEEEEEE--EEEEEEEEEPPPSSSSPPGGGEEEEEEEESS--EEEPTTGGGS-B-SPPEEEETTEE--SSSEEEETTEEEETT--GGG-EEEEEEEEEEETTEEEEEEEEEEEEEE--EEEEEEEEEES-SSB-----EEEEEEEEEEE--S-EEEEEEESSSBTTTS-SS-EEEE---SS-EEEEEEE---GGGS-EEEEEEETTEEEEEEE-/---EEEES-SSPEEEETTS-EEEE-GGGTTT-S--HHHHHHTT-EEEEEEEETT-SS-EEPPS--GGGSEEEETTEEEESS--GGG-EEEEEEEE-SS-EEEEEEEEEEE---SS--SS--PPEEEEETTSS-EEEE-SS-TTSS-TTS--EEEEEETTEEES--SSEEEETTEEEESS--GGG-EEEEEEEEEEETTEEEEEEEEEEEEEE--GGG--S-EEEES-TT-----S---EEEEEE---TT---EEEEEESS---EEEEE-TT--EEEEEE---GGGS-EEEEEEETTEEEEEEE---

Radius of gyration: 40.04 Å; Cα contacts (8 Å, |Δi|>4): 3495; chains: 6; bounding box: 123×90×99 Å

Solvent-accessible surface area: 69017 Å² total; per-residue (Å²): 112,57,13,30,88,31,66,0,25,8,25,3,12,32,18,38,5,8,33,14,45,134,184,84,77,17,28,1,42,18,16,10,39,122,102,179,72,48,57,2,22,0,27,0,30,59,2,91,28,89,5,79,128,22,28,115,87,42,112,2,40,32,0,17,0,0,1,0,2,77,157,47,67,92,15,25,2,14,2,38,78,99,92,106,28,3,60,27,87,233,139,33,68,76,43,0,17,0,5,1,28,56,36,12,28,18,9,4,0,1,27,1,58,54,49,98,40,8,25,3,0,29,104,121,29,102,8,10,5,22,105,57,120,44,81,33,3,17,44,0,3,1,30,17,37,163,106,24,39,11,14,57,95,17,2,10,7,6,47,19,123,140,39,131,87,94,73,136,58,59,90,50,68,2,20,1,8,38,0,124,77,145,22,42,25,134,50,50,6,66,77,110,176,87,16,156,23,66,3,49,10,42,72,147,19,113,52,41,107,25,49,77,145,15,3,22,10,25,8,129,0,1,21,11,11,2,3,0,6,3,3,26,5,110,33,15,96,58,89,76,108,7,100,10,46,33,78,52,116,45,33,143,96,114,68,20,34,51,12,66,7,5,3,1,0,31,117,25,66,124,115,6,55,18,30,1,23,1,45,6,39,2,38,55,148,86,65,102,46,91,5,30,6,5,1,11,1,44,10,81,131,41,28,25,34,23,28,1,27,10,18,5,3,56,165,137,72,88,52,209,143,41,78,31,12,0,8,0,2,1,0,83,32,66,50,44,19,25,45,11,18,6,7,62,111,95,74,67,82,108,182,151,100,28,52,26,68,13,46,49,78,62,34,82,19,57,88,134,81,119,64,0,0,0,0,0,6,14,54,0,2,8,65,23,46,4,48,100,160,34,77,93,108,35,82,33,46,156,198,92,83,37,20,12,50,86,6,4,5,90,9,109,2,19,0,12,130,126,54,28,188,75,77,40,61,71,1,116,96,71,51,21,66,3,50,6,76,34,29,57,131,91,114,130,136,90,48,88,5,68,64,172,35,115,116,65,35,13,28,89,90,128,25,15,0,8,0,30,33,0,49,72,85,3,22,8,73,2,9,0,25,3,96,60,138,120,77,14,1,58,0,10,8,21,1,40,10,6,108,74,72,105,48,26,98,32,57,32,178,60,79,87,57,66,1,70,21,10,82,15,26,57,89,5,65,2,43,94,18,116,52,8,42,86,122,107,39,185,22,76,32,42,2,47,35,36,62,100,99,6,124,32,14,3,4,0,40,31,68,46,43,63,0,0,0,0,14,0,8,56,25,4,40,20,73,0,2,0,26,0,32,1,69,43,128,87,37,113,11,77,0,4,39,11,10,29,1,46,1,0,8,3,54,107,20,14,16,40,4,0,0,3,16,0,8,69,106,20,72,26,100,181,121,11,40,0,62,0,13,0,4,22,39,96,120,28,112,21,67,8,75,14,18,39,93,59,151,189,153,97,71,61,19,113,39,49,19,41,19,33,33,58,23,31,80,44,112,122,108,69,62,178,91,80,27,18,0,28,0,22,1,24,55,6,68,14,111,26,40,9,93,30,153,118,57,16,37,90,19,49,0,19,7,33,5,12,34,19,30,7,5,22,14,71,104,105,70,56,6,10,0,18,20,19,10,43,103,105,168,72,50,72,4,27,0,32,0,36,63,2,90,28,94,8,85,100,18,26,114,89,51,102,2,45,41,0,11,0,0,1,0,2,68,144,42,66,73,7,31,1,16,2,20,60,183,85,108,21,5,58,20,84,186,149,30,72,91,58,0,23,0,5,0,22,58,29,14,26,34,10,3,0,2,27,1,60,51,45,101,39,6,20,3,0,27,105,134,29,95,2,14,5,18,99,62,126,48,81,34,3,14,44,1,0,2,32,19,41,147,124,61,61,21,36,10,22,39,88,15,2,14,6,6,40,12,35,82,160,40,98,32,88,107,36,124,146,193,64,100,81,49,197,38,65,8,26,0,17,41,0,117,52,140,36,40,5,80,10,9,1,36,62,262,148,52,9,112,0,51,1,36,8,22,132,50,17,123,45,70,92,38,13,25,40,8,2,21,10,35,6,142,1,1,20,12,9,2,2,0,6,3,2,28,2,114,37,15,100,58,101,73,99,4,75,6,52,33,107,68,161,52,35,155,107,116,68,21,40,48,10,63,11,4,3,0,0,30,118,26,58,126,120,3,59,24,61,1,25,0,52,0,46,5,42,41,143,88,69,108,40,73,5,36,4,3,1,13,1,32,17,99,136,34,31,25,38,26,24,3,24,12,16,5,7,48,167,137,55,96,75,198,171,43,48,20,7,0,11,0,1,2,0,95,28,102,56,51,17,32,35,16,10,0,7,26,79,101,43,38,2,62,128,132,64,94,88,24,54,52,74,74,100,118,36,84,12,51,42,74,24,8,4,3,111,94,161,134,41,148,94,31,87,29,0,0,0,0,0,5,13,49,0,2,8,54,22,52,4,60,144,32,84,86,115,34,101,34,62,167,182,68,79,30,21,13,49,86,6,5,4,99,7,122,2,17,0,17,146,122,62,33,182,96,71,56,88,74,4,96,101,87,48,17,56,4,50,8,70,24,25,52,140,89,116,130,138,104,57,93,12,85,64,212,34,117,114,60,17,10,23,95,56,132,32,11,0,9,1,41,29,1,65,78,88,1,22,7,73,1,4,0,14,3,93,49,149,121,88,11,1,61,0,10,4,22,2,36,10,6,112,69,74,97,44,23,96,31,73,33,124,56,79,85,61,71,0,58,24,9,75,14,28,59,84,4,74,5,45,91,19,116,55,8,33,80,119,106,37,187,19,73,29,53,2,49,35,35,62,100,98,7,124,36,14,1,4,0,45,30,64,45,46,69,0,0,0,0,16,0,8,65,23,5,41,23,77,0,2,0,26,0,30,3,66,42,127,80,58,113,8,76,0,2,34,9,9,31,1,58,1,0,7,4,55,110,23,15,22,39,1,1,7,7,13,1,18,92,127,19,86,76,126,110,152,61,102,0,34,0,55,0,17,0,4,26,34,98,129,27,144,24,75,12,79,17,21,44,102,59,125,188,149,90,67,66,21,106,38,39,18,34,20,26,31,50,31,35,74,67,93,85,45,77,200,93,81,4,21,0,32,0,105,11,96,114,28,110,26,125,34,41,8,93,26,96

Organism: Mus musculus (NCBI:txid10090)